Protein AF-A0A940NUF7-F1 (afdb_monomer)

Nearest PDB structures (foldseek):
  6fqa-assembly1_A  TM=3.277E-01  e=2.591E-03  Acinetobacter baumannii
  8jmw-assembly1_A  TM=3.228E-01  e=8.740E-03  Bacillus amyloliquefaciens
  4ncd-assembly1_A  TM=3.149E-01  e=9.946E-02  Escherichia coli P0301867.5
  7u06-assembly1_b  TM=1.056E-01  e=1.843E-03  Saccharomyces cerevisiae
  8pb1-assembly1_C  TM=2.556E-01  e=1.310E+00  Mus musculus

Structure (mmCIF, N/CA/C/O backbone):
data_AF-A0A940NUF7-F1
#
_entry.id   AF-A0A940NUF7-F1
#
loop_
_atom_site.group_PDB
_atom_site.id
_atom_site.type_symbol
_atom_site.label_atom_id
_atom_site.label_alt_id
_atom_site.label_comp_id
_atom_site.label_asym_id
_atom_site.label_entity_id
_atom_site.label_seq_id
_atom_site.pdbx_PDB_ins_code
_atom_site.Cartn_x
_atom_site.Cartn_y
_atom_site.Cartn_z
_atom_site.occupancy
_atom_site.B_iso_or_equiv
_atom_site.auth_seq_id
_atom_site.auth_comp_id
_atom_site.auth_asym_id
_atom_site.auth_atom_id
_atom_site.pdbx_PDB_model_num
ATOM 1 N N . VAL A 1 1 ? 51.139 2.171 -57.122 1.00 65.31 1 VAL A N 1
ATOM 2 C CA . VAL A 1 1 ? 52.088 1.755 -56.065 1.00 65.31 1 VAL A CA 1
ATOM 3 C C . VAL A 1 1 ? 51.306 0.899 -55.092 1.00 65.31 1 VAL A C 1
ATOM 5 O O . VAL A 1 1 ? 50.228 1.326 -54.706 1.00 65.31 1 VAL A O 1
ATOM 8 N N . THR A 1 2 ? 51.795 -0.294 -54.760 1.00 75.81 2 THR A N 1
ATOM 9 C CA . THR A 1 2 ? 51.209 -1.142 -53.711 1.00 75.81 2 THR A CA 1
ATOM 10 C C . THR A 1 2 ? 52.142 -1.070 -52.512 1.00 75.81 2 THR A C 1
ATOM 12 O O . THR A 1 2 ? 53.329 -1.358 -52.657 1.00 75.81 2 THR A O 1
ATOM 15 N N . VAL A 1 3 ? 51.628 -0.634 -51.365 1.00 68.75 3 VAL A N 1
ATOM 16 C CA . VAL A 1 3 ? 52.370 -0.543 -50.100 1.00 68.75 3 VAL A CA 1
ATOM 17 C C . VAL A 1 3 ? 51.794 -1.590 -49.152 1.00 68.75 3 VAL A C 1
ATOM 19 O O . VAL A 1 3 ? 50.578 -1.744 -49.091 1.00 68.75 3 VAL A O 1
ATOM 22 N N . SER A 1 4 ? 52.657 -2.317 -48.444 1.00 75.50 4 SER A N 1
ATOM 23 C CA . SER A 1 4 ? 52.276 -3.290 -47.416 1.00 75.50 4 SER A CA 1
ATOM 24 C C . SER A 1 4 ? 53.020 -2.953 -46.132 1.00 75.50 4 SER A C 1
ATOM 26 O O . SER A 1 4 ? 54.236 -2.774 -46.165 1.00 75.50 4 SER A O 1
ATOM 28 N N . ALA A 1 5 ? 52.298 -2.892 -45.018 1.00 72.12 5 ALA A N 1
ATOM 29 C CA . ALA A 1 5 ? 52.844 -2.731 -43.676 1.00 72.12 5 ALA A CA 1
ATOM 30 C C . ALA A 1 5 ? 52.355 -3.898 -42.807 1.00 72.12 5 ALA A C 1
ATOM 32 O O . ALA A 1 5 ? 51.215 -4.335 -42.953 1.00 72.12 5 ALA A O 1
ATOM 33 N N . GLN A 1 6 ? 53.225 -4.429 -41.949 1.00 80.00 6 GLN A N 1
ATOM 34 C CA . GLN A 1 6 ? 52.917 -5.507 -41.006 1.00 80.00 6 GLN A CA 1
ATOM 35 C C . GLN A 1 6 ? 53.553 -5.178 -39.658 1.00 80.00 6 GLN A C 1
ATOM 37 O O . GLN A 1 6 ? 54.682 -4.689 -39.621 1.00 80.00 6 GLN A O 1
ATOM 42 N N . LEU A 1 7 ? 52.830 -5.454 -38.573 1.00 81.75 7 LEU A N 1
ATOM 43 C CA . LEU A 1 7 ? 53.383 -5.426 -37.221 1.00 81.75 7 LEU A CA 1
ATOM 44 C C . LEU A 1 7 ? 54.252 -6.666 -36.989 1.00 81.75 7 LEU A C 1
ATOM 46 O O . LEU A 1 7 ? 53.990 -7.729 -37.561 1.00 81.75 7 LEU A O 1
ATOM 50 N N . SER A 1 8 ? 55.294 -6.529 -36.168 1.00 88.69 8 SER A N 1
ATOM 51 C CA . SER A 1 8 ? 56.124 -7.671 -35.788 1.00 88.69 8 SER A CA 1
ATOM 52 C C . SER A 1 8 ? 55.389 -8.576 -34.792 1.00 88.69 8 SER A C 1
ATOM 54 O O . SER A 1 8 ? 54.463 -8.143 -34.111 1.00 88.69 8 SER A O 1
ATOM 56 N N . ALA A 1 9 ? 55.801 -9.842 -34.692 1.00 90.25 9 ALA A N 1
ATOM 57 C CA . ALA A 1 9 ? 55.225 -10.763 -33.709 1.00 90.25 9 ALA A CA 1
ATOM 58 C C . ALA A 1 9 ? 55.428 -10.273 -32.262 1.00 90.25 9 ALA A C 1
ATOM 60 O O . ALA A 1 9 ? 54.538 -10.448 -31.435 1.00 90.25 9 ALA A O 1
ATOM 61 N N . ASP A 1 10 ? 56.563 -9.623 -31.987 1.00 91.88 10 ASP A N 1
ATOM 62 C CA . ASP A 1 10 ? 56.875 -9.060 -30.671 1.00 91.88 10 ASP A CA 1
ATOM 63 C C . ASP A 1 10 ? 55.955 -7.870 -30.345 1.00 91.88 10 ASP A C 1
ATOM 65 O O . ASP A 1 10 ? 55.443 -7.786 -29.230 1.00 91.88 10 ASP A O 1
ATOM 69 N N . ASP A 1 11 ? 55.665 -7.001 -31.325 1.00 87.56 11 ASP A N 1
ATOM 70 C CA . ASP A 1 11 ? 54.713 -5.892 -31.148 1.00 87.56 11 ASP A CA 1
ATOM 71 C C . ASP A 1 11 ? 53.288 -6.413 -30.920 1.00 87.56 11 ASP A C 1
ATOM 73 O O . ASP A 1 11 ? 52.574 -5.920 -30.049 1.00 87.56 11 ASP A O 1
ATOM 77 N N . LEU A 1 12 ? 52.871 -7.437 -31.675 1.00 89.19 12 LEU A N 1
ATOM 78 C CA . LEU A 1 12 ? 51.561 -8.067 -31.492 1.00 89.19 12 LEU A CA 1
ATOM 79 C C . LEU A 1 12 ? 51.424 -8.703 -30.104 1.00 89.19 12 LEU A C 1
ATOM 81 O O . LEU A 1 12 ? 50.364 -8.585 -29.493 1.00 89.19 12 LEU A O 1
ATOM 85 N N . ALA A 1 13 ? 52.476 -9.351 -29.597 1.00 89.31 13 ALA A N 1
ATOM 86 C CA . ALA A 1 13 ? 52.484 -9.934 -28.258 1.00 89.31 13 ALA A CA 1
ATOM 87 C C . ALA A 1 13 ? 52.420 -8.851 -27.169 1.00 89.31 13 ALA A C 1
ATOM 89 O O . ALA A 1 13 ? 51.559 -8.917 -26.295 1.00 89.31 13 ALA A O 1
ATOM 90 N N . ALA A 1 14 ? 53.263 -7.819 -27.265 1.00 90.19 14 ALA A N 1
ATOM 91 C CA . ALA A 1 14 ? 53.291 -6.721 -26.300 1.00 90.19 14 ALA A CA 1
ATOM 92 C C . ALA A 1 14 ? 51.957 -5.952 -26.247 1.00 90.19 14 ALA A C 1
ATOM 94 O O . ALA A 1 14 ? 51.450 -5.636 -25.168 1.00 90.19 14 ALA A O 1
ATOM 95 N N . HIS A 1 15 ? 51.349 -5.681 -27.407 1.00 90.56 15 HIS A N 1
ATOM 96 C CA . HIS A 1 15 ? 50.036 -5.041 -27.464 1.00 90.56 15 HIS A CA 1
ATOM 97 C C . HIS A 1 15 ? 48.907 -5.980 -27.037 1.00 90.56 15 HIS A C 1
ATOM 99 O O . HIS A 1 15 ? 47.973 -5.516 -26.392 1.00 90.56 15 HIS A O 1
ATOM 105 N N . GLY A 1 16 ? 48.997 -7.281 -27.323 1.00 90.06 16 GLY A N 1
ATOM 106 C CA . GLY A 1 16 ? 48.024 -8.280 -26.876 1.00 90.06 16 GLY A CA 1
ATOM 107 C C . GLY A 1 16 ? 47.979 -8.459 -25.355 1.00 90.06 16 GLY A C 1
ATOM 108 O O . GLY A 1 16 ? 46.897 -8.639 -24.806 1.00 90.06 16 GLY A O 1
ATOM 109 N N . GLU A 1 17 ? 49.116 -8.339 -24.660 1.00 91.06 17 GLU A N 1
ATOM 110 C CA . GLU A 1 17 ? 49.155 -8.329 -23.186 1.00 91.06 17 GLU A CA 1
ATOM 111 C C . GLU A 1 17 ? 48.438 -7.108 -22.593 1.00 91.06 17 GLU A C 1
ATOM 113 O O . GLU A 1 17 ? 47.817 -7.200 -21.537 1.00 91.06 17 GLU A O 1
ATOM 118 N N . THR A 1 18 ? 48.504 -5.963 -23.278 1.00 92.25 18 THR A N 1
ATOM 119 C CA . THR A 1 18 ? 47.878 -4.713 -22.819 1.00 92.25 18 THR A CA 1
ATOM 120 C C . THR A 1 18 ? 46.400 -4.625 -23.216 1.00 92.25 18 THR A C 1
ATOM 122 O O . THR A 1 18 ? 45.576 -4.136 -22.446 1.00 92.25 18 THR A O 1
ATOM 125 N N . PHE A 1 19 ? 46.053 -5.098 -24.416 1.00 92.38 19 PHE A N 1
ATOM 126 C CA . PHE A 1 19 ? 44.721 -5.026 -25.018 1.00 92.38 19 PHE A CA 1
ATOM 127 C C . PHE A 1 19 ? 44.205 -6.438 -25.341 1.00 92.38 19 PHE A C 1
ATOM 129 O O . PHE A 1 19 ? 44.188 -6.849 -26.507 1.00 92.38 19 PHE A O 1
ATOM 136 N N . PRO A 1 20 ? 43.754 -7.192 -24.323 1.00 89.06 20 PRO A N 1
ATOM 137 C CA . PRO A 1 20 ? 43.404 -8.607 -24.473 1.00 89.06 20 PRO A CA 1
ATOM 138 C C . PRO A 1 20 ? 42.198 -8.847 -25.393 1.00 89.06 20 PRO A C 1
ATOM 140 O O . PRO A 1 20 ? 42.070 -9.920 -25.974 1.00 89.06 20 PRO A O 1
ATOM 143 N N . ASN A 1 21 ? 41.342 -7.836 -25.572 1.00 90.00 21 ASN A N 1
ATOM 144 C CA . ASN A 1 21 ? 40.150 -7.901 -26.422 1.00 90.00 21 ASN A CA 1
ATOM 145 C C . ASN A 1 21 ? 40.397 -7.393 -27.854 1.00 90.00 21 ASN A C 1
ATOM 147 O O . ASN A 1 21 ? 39.444 -7.203 -28.604 1.00 90.00 21 ASN A O 1
ATOM 151 N N . GLY A 1 22 ? 41.659 -7.154 -28.226 1.00 92.19 22 GLY A N 1
ATOM 152 C CA . GLY A 1 22 ? 42.057 -6.575 -29.508 1.00 92.19 22 GLY A CA 1
ATOM 153 C C . GLY A 1 22 ? 42.288 -5.064 -29.448 1.00 92.19 22 GLY A C 1
ATOM 154 O O . GLY A 1 22 ? 41.913 -4.385 -28.491 1.00 92.19 22 GLY A O 1
ATOM 155 N N . PHE A 1 23 ? 42.943 -4.532 -30.478 1.00 92.62 23 PHE A N 1
ATOM 156 C CA . PHE A 1 23 ? 43.370 -3.132 -30.540 1.00 92.62 23 PHE A CA 1
ATOM 157 C C . PHE A 1 23 ? 43.330 -2.584 -31.966 1.00 92.62 23 PHE A C 1
ATOM 159 O O . PHE A 1 23 ? 43.409 -3.328 -32.947 1.00 92.62 23 PHE A O 1
ATOM 166 N N . PHE A 1 24 ? 43.219 -1.261 -32.090 1.00 92.00 24 PHE A N 1
ATOM 167 C CA . PHE A 1 24 ? 43.312 -0.596 -33.385 1.00 92.00 24 PHE A CA 1
ATOM 168 C C . PHE A 1 24 ? 44.763 -0.546 -33.867 1.00 92.00 24 PHE A C 1
ATOM 170 O O . PHE A 1 24 ? 45.677 -0.173 -33.135 1.00 92.00 24 PHE A O 1
ATOM 177 N N . VAL A 1 25 ? 44.955 -0.905 -35.131 1.00 89.31 25 VAL A N 1
ATOM 178 C CA . VAL A 1 25 ? 46.181 -0.690 -35.891 1.00 89.31 25 VAL A CA 1
ATOM 179 C C . VAL A 1 25 ? 45.891 0.434 -36.871 1.00 89.31 25 VAL A C 1
ATOM 181 O O . VAL A 1 25 ? 45.198 0.238 -37.871 1.00 89.31 25 VAL A O 1
ATOM 184 N N . GLU A 1 26 ? 46.394 1.623 -36.563 1.00 89.50 26 GLU A N 1
ATOM 185 C CA . GLU A 1 26 ? 46.091 2.841 -37.308 1.00 89.50 26 GLU A CA 1
ATOM 186 C C . GLU A 1 26 ? 47.340 3.657 -37.647 1.00 89.50 26 GLU A C 1
ATOM 188 O O . GLU A 1 26 ? 48.432 3.438 -37.119 1.00 89.50 26 GLU A O 1
ATOM 193 N N . GLY A 1 27 ? 47.188 4.598 -38.573 1.00 89.50 27 GLY A N 1
ATOM 194 C CA . GLY A 1 27 ? 48.245 5.520 -38.957 1.00 89.50 27 GLY A CA 1
ATOM 195 C C . GLY A 1 27 ? 47.957 6.214 -40.280 1.00 89.50 27 GLY A C 1
ATOM 196 O O . GLY A 1 27 ? 46.828 6.237 -40.767 1.00 89.50 27 GLY A O 1
ATOM 197 N N . TYR A 1 28 ? 49.003 6.772 -40.885 1.00 89.94 28 TYR A N 1
ATOM 198 C CA . TYR A 1 28 ? 48.908 7.477 -42.160 1.00 89.94 28 TYR A CA 1
ATOM 199 C C . TYR A 1 28 ? 49.915 6.918 -43.161 1.00 89.94 28 TYR A C 1
ATOM 201 O O . TYR A 1 28 ? 51.106 6.811 -42.870 1.00 89.94 28 TYR A O 1
ATOM 209 N N . LEU A 1 29 ? 49.455 6.631 -44.377 1.00 87.62 29 LEU A N 1
ATOM 210 C CA . LEU A 1 29 ? 50.334 6.476 -45.531 1.00 87.62 29 LEU A CA 1
ATOM 211 C C . LEU A 1 29 ? 50.629 7.865 -46.093 1.00 87.62 29 LEU A C 1
ATOM 213 O O . LEU A 1 29 ? 49.724 8.531 -46.591 1.00 87.62 29 LEU A O 1
ATOM 217 N N . ILE A 1 30 ? 51.886 8.300 -46.004 1.00 87.56 30 ILE A N 1
ATOM 218 C CA . ILE A 1 30 ? 52.328 9.614 -46.482 1.00 87.56 30 ILE A CA 1
ATOM 219 C C . ILE A 1 30 ? 53.105 9.435 -47.787 1.00 87.56 30 ILE A C 1
ATOM 221 O O . ILE A 1 30 ? 54.119 8.739 -47.832 1.00 87.56 30 ILE A O 1
ATOM 225 N N . LEU A 1 31 ? 52.630 10.077 -48.852 1.00 85.50 31 LEU A N 1
ATOM 226 C CA . LEU A 1 31 ? 53.293 10.157 -50.150 1.00 85.50 31 LEU A CA 1
ATOM 227 C C . LEU A 1 31 ? 53.819 11.581 -50.332 1.00 85.50 31 LEU A C 1
ATOM 229 O O . LEU A 1 31 ? 53.028 12.511 -50.492 1.00 85.50 31 LEU A O 1
ATOM 233 N N . SER A 1 32 ? 55.141 11.745 -50.308 1.00 85.25 32 SER A N 1
ATOM 234 C CA . SER A 1 32 ? 55.801 13.053 -50.342 1.00 85.25 32 SER A CA 1
ATOM 235 C C . SER A 1 32 ? 56.824 13.195 -51.473 1.00 85.25 32 SER A C 1
ATOM 237 O O . SER A 1 32 ? 57.308 12.205 -52.028 1.00 85.25 32 SER A O 1
ATOM 239 N N . GLY A 1 33 ? 57.156 14.444 -51.826 1.00 81.69 33 GLY A N 1
ATOM 240 C CA . GLY A 1 33 ? 58.268 14.761 -52.739 1.00 81.69 33 GLY A CA 1
ATOM 241 C C . GLY A 1 33 ? 57.924 14.914 -54.229 1.00 81.69 33 GLY A C 1
ATOM 242 O O . GLY A 1 33 ? 58.809 14.776 -55.074 1.00 81.69 33 GLY A O 1
ATOM 243 N N . ALA A 1 34 ? 56.669 15.206 -54.581 1.00 79.12 34 ALA A N 1
ATOM 244 C CA . ALA A 1 34 ? 56.282 15.525 -55.958 1.00 79.12 34 ALA A CA 1
ATOM 245 C C . ALA A 1 34 ? 56.605 16.992 -56.318 1.00 79.12 34 ALA A C 1
ATOM 247 O O . ALA A 1 34 ? 56.239 17.907 -55.590 1.00 79.12 34 ALA A O 1
ATOM 248 N N . GLU A 1 35 ? 57.236 17.236 -57.475 1.00 78.19 35 GLU A N 1
ATOM 249 C CA . GLU A 1 35 ? 57.772 18.563 -57.856 1.00 78.19 35 GLU A CA 1
ATOM 250 C C . GLU A 1 35 ? 56.734 19.699 -57.971 1.00 78.19 35 GLU A C 1
ATOM 252 O O . GLU A 1 35 ? 57.113 20.863 -57.905 1.00 78.19 35 GLU A O 1
ATOM 257 N N . ASN A 1 36 ? 55.440 19.396 -58.133 1.00 79.50 36 ASN A N 1
ATOM 258 C CA . ASN A 1 36 ? 54.371 20.396 -58.292 1.00 79.50 36 ASN A CA 1
ATOM 259 C C . ASN A 1 36 ? 53.088 20.034 -57.515 1.00 79.50 36 ASN A C 1
ATOM 261 O O . ASN A 1 36 ? 51.989 20.401 -57.929 1.00 79.50 36 ASN A O 1
ATOM 265 N N . CYS A 1 37 ? 53.199 19.263 -56.432 1.00 72.75 37 CYS A N 1
ATOM 266 C CA . CYS A 1 37 ? 52.051 18.828 -55.635 1.00 72.75 37 CYS A CA 1
ATOM 267 C C . CYS A 1 37 ? 52.406 18.823 -54.144 1.00 72.75 37 CYS A C 1
ATOM 269 O O . CYS A 1 37 ? 53.566 18.635 -53.785 1.00 72.75 37 CYS A O 1
ATOM 271 N N . CYS A 1 38 ? 51.413 19.039 -53.282 1.00 83.12 38 CYS A N 1
ATOM 272 C CA . CYS A 1 38 ? 51.576 18.850 -51.845 1.00 83.12 38 CYS A CA 1
ATOM 273 C C . CYS A 1 38 ? 51.701 17.360 -51.500 1.00 83.12 38 CYS A C 1
ATOM 275 O O . CYS A 1 38 ? 51.261 16.499 -52.270 1.00 83.12 38 CYS A O 1
ATOM 277 N N . ASP A 1 39 ? 52.265 17.072 -50.329 1.00 88.81 39 ASP A N 1
ATOM 278 C CA . ASP A 1 39 ? 52.257 15.726 -49.766 1.00 88.81 39 ASP A CA 1
ATOM 279 C C . ASP A 1 39 ? 50.809 15.247 -49.579 1.00 88.81 39 ASP A C 1
ATOM 281 O O . ASP A 1 39 ? 49.922 16.021 -49.210 1.00 88.81 39 ASP A O 1
ATOM 285 N N . ILE A 1 40 ? 50.568 13.967 -49.859 1.00 88.00 40 ILE A N 1
ATOM 286 C CA . ILE A 1 40 ? 49.257 13.329 -49.716 1.00 88.00 40 ILE A CA 1
ATOM 287 C C . ILE A 1 40 ? 49.336 12.373 -48.534 1.00 88.00 40 ILE A C 1
ATOM 289 O O . ILE A 1 40 ? 50.216 11.513 -48.494 1.00 88.00 40 ILE A O 1
ATOM 293 N N . SER A 1 41 ? 48.401 12.491 -47.597 1.00 89.19 41 SER A N 1
ATOM 294 C CA . SER A 1 41 ? 48.214 11.522 -46.523 1.00 89.19 41 SER A CA 1
ATOM 295 C C . SER A 1 41 ? 46.918 10.740 -46.725 1.00 89.19 41 SER A C 1
ATOM 297 O O . SER A 1 41 ? 45.890 11.293 -47.117 1.00 89.19 41 SER A O 1
ATOM 299 N N . ILE A 1 42 ? 46.971 9.436 -46.463 1.00 89.56 42 ILE A N 1
ATOM 300 C CA . ILE A 1 42 ? 45.804 8.551 -46.444 1.00 89.56 42 ILE A CA 1
ATOM 301 C C . ILE A 1 42 ? 45.738 7.926 -45.049 1.00 89.56 42 ILE A C 1
ATOM 303 O O . ILE A 1 42 ? 46.670 7.196 -44.696 1.00 89.56 42 ILE A O 1
ATOM 307 N N . PRO A 1 43 ? 44.696 8.204 -44.246 1.00 91.88 43 PRO A N 1
ATOM 308 C CA . PRO A 1 43 ? 44.510 7.514 -42.981 1.00 91.88 43 PRO A CA 1
ATOM 309 C C . PRO A 1 43 ? 44.182 6.044 -43.247 1.00 91.88 43 PRO A C 1
ATOM 311 O O . PRO A 1 43 ? 43.396 5.716 -44.137 1.00 91.88 43 PRO A O 1
ATOM 314 N N . VAL A 1 44 ? 44.795 5.160 -42.473 1.00 89.25 44 VAL A N 1
ATOM 315 C CA . VAL A 1 44 ? 44.504 3.728 -42.462 1.00 89.25 44 VAL A CA 1
ATOM 316 C C . VAL A 1 44 ? 44.177 3.317 -41.036 1.00 89.25 44 VAL A C 1
ATOM 318 O O . VAL A 1 44 ? 44.837 3.756 -40.099 1.00 89.25 44 VAL A O 1
ATOM 321 N N . MET A 1 45 ? 43.155 2.484 -40.883 1.00 90.62 45 MET A N 1
ATOM 322 C CA . MET A 1 45 ? 42.730 1.928 -39.604 1.00 90.62 45 MET A CA 1
ATOM 323 C C . MET A 1 45 ? 42.221 0.510 -39.848 1.00 90.62 45 MET A C 1
ATOM 325 O O . MET A 1 45 ? 41.465 0.265 -40.788 1.00 90.62 45 MET A O 1
ATOM 329 N N . GLY A 1 46 ? 42.645 -0.416 -39.003 1.00 88.94 46 GLY A N 1
ATOM 330 C CA . GLY A 1 46 ? 42.111 -1.766 -38.910 1.00 88.94 46 GLY A CA 1
ATOM 331 C C . GLY A 1 46 ? 42.051 -2.196 -37.452 1.00 88.94 46 GLY A C 1
ATOM 332 O O . GLY A 1 46 ? 42.709 -1.605 -36.601 1.00 88.94 46 GLY A O 1
ATOM 333 N N . PHE A 1 47 ? 41.264 -3.222 -37.156 1.00 91.12 47 PHE A N 1
ATOM 334 C CA . PHE A 1 47 ? 41.205 -3.814 -35.825 1.00 91.12 47 PHE A CA 1
ATOM 335 C C . PHE A 1 47 ? 41.953 -5.148 -35.833 1.00 91.12 47 PHE A C 1
ATOM 337 O O . PHE A 1 47 ? 41.667 -6.015 -36.658 1.00 91.12 47 PHE A O 1
ATOM 344 N N . TYR A 1 48 ? 42.935 -5.302 -34.946 1.00 91.19 48 TYR A N 1
ATOM 345 C CA . TYR A 1 48 ? 43.608 -6.574 -34.720 1.00 91.19 48 TYR A CA 1
ATOM 346 C C . TYR A 1 48 ? 42.833 -7.357 -33.658 1.00 91.19 48 TYR A C 1
ATOM 348 O O . TYR A 1 48 ? 42.903 -7.044 -32.470 1.00 91.19 48 TYR A O 1
ATOM 356 N N . GLY A 1 49 ? 42.073 -8.353 -34.110 1.00 89.44 49 GLY A N 1
ATOM 357 C CA . GLY A 1 49 ? 41.182 -9.163 -33.283 1.00 89.44 49 GLY A CA 1
ATOM 358 C C . GLY A 1 49 ? 39.890 -9.506 -34.023 1.00 89.44 49 GLY A C 1
ATOM 359 O O . GLY A 1 49 ? 39.736 -9.185 -35.202 1.00 89.44 49 GLY A O 1
ATOM 360 N N . ASP A 1 50 ? 38.962 -10.153 -33.323 1.00 90.19 50 ASP A N 1
ATOM 361 C CA . ASP A 1 50 ? 37.606 -10.393 -33.818 1.00 90.19 50 ASP A CA 1
ATOM 362 C C . ASP A 1 50 ? 36.685 -9.291 -33.291 1.00 90.19 50 ASP A C 1
ATOM 364 O O . ASP A 1 50 ? 36.334 -9.274 -32.110 1.00 90.19 50 ASP A O 1
ATOM 368 N N . TRP A 1 51 ? 36.321 -8.347 -34.164 1.00 89.62 51 TRP A N 1
ATOM 369 C CA . TRP A 1 51 ? 35.457 -7.235 -33.775 1.00 89.62 51 TRP A CA 1
ATOM 370 C C . TRP A 1 51 ? 34.098 -7.729 -33.278 1.00 89.62 51 TRP A C 1
ATOM 372 O O . TRP A 1 51 ? 33.570 -7.122 -32.362 1.00 89.62 51 TRP A O 1
ATOM 382 N N . ALA A 1 52 ? 33.566 -8.851 -33.779 1.00 89.50 52 ALA A N 1
ATOM 383 C CA . ALA A 1 52 ? 32.282 -9.396 -33.327 1.00 89.50 52 ALA A CA 1
ATOM 384 C C . ALA A 1 52 ? 32.303 -9.900 -31.869 1.00 89.50 52 ALA A C 1
ATOM 386 O O . ALA A 1 52 ? 31.249 -10.034 -31.251 1.00 89.50 52 ALA A O 1
ATOM 387 N N . LYS A 1 53 ? 33.492 -10.154 -31.304 1.00 89.56 53 LYS A N 1
ATOM 388 C CA . LYS A 1 53 ? 33.680 -10.741 -29.964 1.00 89.56 53 LYS A CA 1
ATOM 389 C C . LYS A 1 53 ? 34.188 -9.766 -28.910 1.00 89.56 53 LYS A C 1
ATOM 391 O O . LYS A 1 53 ? 34.471 -10.171 -27.785 1.00 89.56 53 LYS A O 1
ATOM 396 N N . VAL A 1 54 ? 34.341 -8.492 -29.254 1.00 90.94 54 VAL A N 1
ATOM 397 C CA . VAL A 1 54 ? 34.664 -7.465 -28.257 1.00 90.94 54 VAL A CA 1
ATOM 398 C C . VAL A 1 54 ? 33.530 -7.390 -27.222 1.00 90.94 54 VAL A C 1
ATOM 400 O O . VAL A 1 54 ? 32.370 -7.399 -27.636 1.00 90.94 54 VAL A O 1
ATOM 403 N N . PRO A 1 55 ? 33.816 -7.297 -25.909 1.00 91.12 55 PRO A N 1
ATOM 404 C CA . PRO A 1 55 ? 32.775 -7.342 -24.885 1.00 91.12 55 PRO A CA 1
ATOM 405 C C . PRO A 1 55 ? 31.674 -6.305 -25.115 1.00 91.12 55 PRO A C 1
ATOM 407 O O . PRO A 1 55 ? 31.964 -5.118 -25.314 1.00 91.12 55 PRO A O 1
ATOM 410 N N . ILE A 1 56 ? 30.430 -6.781 -25.118 1.00 91.12 56 ILE A N 1
ATOM 411 C CA . ILE A 1 56 ? 29.226 -5.950 -25.196 1.00 91.12 56 ILE A CA 1
ATOM 412 C C . ILE A 1 56 ? 28.814 -5.534 -23.806 1.00 91.12 56 ILE A C 1
ATOM 414 O O . ILE A 1 56 ? 28.597 -4.354 -23.577 1.00 91.12 56 ILE A O 1
ATOM 418 N N . PHE A 1 57 ? 28.725 -6.479 -22.884 1.00 88.75 57 PHE A N 1
ATOM 419 C CA . PHE A 1 57 ? 28.281 -6.178 -21.544 1.00 88.75 57 PHE A CA 1
ATOM 420 C C . PHE A 1 57 ? 29.426 -5.706 -20.651 1.00 88.75 57 PHE A C 1
ATOM 422 O O . PHE A 1 57 ? 30.591 -6.066 -20.839 1.00 88.75 57 PHE A O 1
ATOM 429 N N . TYR A 1 58 ? 29.090 -4.879 -19.667 1.00 87.06 58 TYR A N 1
ATOM 430 C CA . TYR A 1 58 ? 30.004 -4.530 -18.594 1.00 87.06 58 TYR A CA 1
ATOM 431 C C . TYR A 1 58 ? 30.269 -5.751 -17.702 1.00 87.06 58 TYR A C 1
ATOM 433 O O . TYR A 1 58 ? 29.337 -6.448 -17.320 1.00 87.06 58 TYR A O 1
ATOM 441 N N . ASN A 1 59 ? 31.536 -5.992 -17.351 1.00 80.75 59 ASN A N 1
ATOM 442 C CA . ASN A 1 59 ? 31.961 -7.148 -16.546 1.00 80.75 59 ASN A CA 1
ATOM 443 C C . ASN A 1 59 ? 32.072 -6.837 -15.037 1.00 80.75 59 ASN A C 1
ATOM 445 O O . ASN A 1 59 ? 32.640 -7.632 -14.289 1.00 80.75 59 ASN A O 1
ATOM 449 N N . GLY A 1 60 ? 31.569 -5.686 -14.586 1.00 79.12 60 GLY A N 1
ATOM 450 C CA . GLY A 1 60 ? 31.651 -5.274 -13.186 1.00 79.12 60 GLY A CA 1
ATOM 451 C C . GLY A 1 60 ? 32.975 -4.606 -12.786 1.00 79.12 60 GLY A C 1
ATOM 452 O O . GLY A 1 60 ? 33.953 -4.543 -13.536 1.00 79.12 60 GLY A O 1
ATOM 453 N N . SER A 1 61 ? 32.995 -4.099 -11.558 1.00 74.56 61 SER A N 1
ATOM 454 C CA . SER A 1 61 ? 34.159 -3.640 -10.799 1.00 74.56 61 SER A CA 1
ATOM 455 C C . SER A 1 61 ? 34.016 -4.067 -9.336 1.00 74.56 61 SER A C 1
ATOM 457 O O . SER A 1 61 ? 33.034 -4.698 -8.957 1.00 74.56 61 SER A O 1
ATOM 459 N N . ARG A 1 62 ? 34.968 -3.669 -8.482 1.00 64.25 62 ARG A N 1
ATOM 460 C CA . ARG A 1 62 ? 34.848 -3.839 -7.024 1.00 64.25 62 ARG A CA 1
ATOM 461 C C . ARG A 1 62 ? 33.593 -3.162 -6.445 1.00 64.25 62 ARG A C 1
ATOM 463 O O . ARG A 1 62 ? 33.106 -3.603 -5.416 1.00 64.25 62 ARG A O 1
ATOM 470 N N . HIS A 1 63 ? 33.097 -2.098 -7.079 1.00 64.88 63 HIS A N 1
ATOM 471 C CA . HIS A 1 63 ? 32.013 -1.264 -6.545 1.00 64.88 63 HIS A CA 1
ATOM 472 C C . HIS A 1 63 ? 30.683 -1.430 -7.288 1.00 64.88 63 HIS A C 1
ATOM 474 O O . HIS A 1 63 ? 29.680 -0.860 -6.874 1.00 64.88 63 HIS A O 1
ATOM 480 N N . SER A 1 64 ? 30.658 -2.163 -8.403 1.00 67.88 64 SER A N 1
ATOM 481 C CA . SER A 1 64 ? 29.458 -2.284 -9.238 1.00 67.88 64 SER A CA 1
ATOM 482 C C . SER A 1 64 ? 29.440 -3.634 -9.930 1.00 67.88 64 SER A C 1
ATOM 484 O O . SER A 1 64 ? 30.435 -4.028 -10.539 1.00 67.88 64 SER A O 1
ATOM 486 N N . ARG A 1 65 ? 28.319 -4.346 -9.851 1.00 74.12 65 ARG A N 1
ATOM 487 C CA . ARG A 1 65 ? 28.151 -5.643 -10.510 1.00 74.12 65 ARG A CA 1
ATOM 488 C C . ARG A 1 65 ? 28.017 -5.477 -12.030 1.00 74.12 65 ARG A C 1
ATOM 490 O O . ARG A 1 65 ? 27.704 -4.383 -12.498 1.00 74.12 65 ARG A O 1
ATOM 497 N N . PRO A 1 66 ? 28.293 -6.534 -12.816 1.00 76.06 66 PRO A N 1
ATOM 498 C CA . PRO A 1 66 ? 28.017 -6.524 -14.255 1.00 76.06 66 PRO A CA 1
ATOM 499 C C . PRO A 1 66 ? 26.531 -6.283 -14.566 1.00 76.06 66 PRO A C 1
ATOM 501 O O . PRO A 1 66 ? 26.210 -5.636 -15.563 1.00 76.06 66 PRO A O 1
ATOM 504 N N . TYR A 1 67 ? 25.657 -6.780 -13.693 1.00 84.19 67 TYR A N 1
ATOM 505 C CA . TYR A 1 67 ? 24.211 -6.618 -13.718 1.00 84.19 67 TYR A CA 1
ATOM 506 C C . TYR A 1 67 ? 23.658 -6.705 -12.290 1.00 84.19 67 TYR A C 1
ATOM 508 O O . TYR A 1 67 ? 24.334 -7.219 -11.391 1.00 84.19 67 TYR A O 1
ATOM 516 N N . THR A 1 68 ? 22.428 -6.242 -12.107 1.00 86.38 68 THR A N 1
ATOM 517 C CA . THR A 1 68 ? 21.658 -6.406 -10.873 1.00 86.38 68 THR A CA 1
ATOM 518 C C . THR A 1 68 ? 20.319 -7.041 -11.218 1.00 86.38 68 THR A 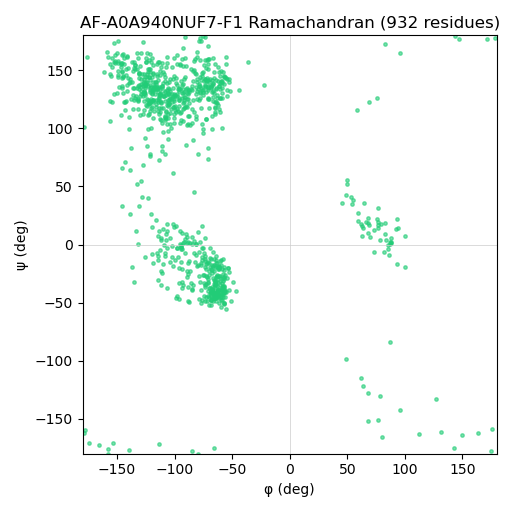C 1
ATOM 520 O O . THR A 1 68 ? 19.705 -6.674 -12.220 1.00 86.38 68 THR A O 1
ATOM 523 N N . LEU A 1 69 ? 19.919 -8.020 -10.410 1.00 90.62 69 LEU A N 1
ATOM 524 C CA . LEU A 1 69 ? 18.632 -8.697 -10.508 1.00 90.62 69 LEU A CA 1
ATOM 525 C C . LEU A 1 69 ? 17.748 -8.159 -9.395 1.00 90.62 69 LEU A C 1
ATOM 527 O O . LEU A 1 69 ? 18.182 -8.093 -8.245 1.00 90.62 69 LEU A O 1
ATOM 531 N N . PHE A 1 70 ? 16.535 -7.792 -9.757 1.00 91.81 70 PHE A N 1
ATOM 532 C CA . PHE A 1 70 ? 15.520 -7.269 -8.872 1.00 91.81 70 PHE A CA 1
ATOM 533 C C . PHE A 1 70 ? 14.308 -8.197 -8.904 1.00 91.81 70 PHE A C 1
ATOM 535 O O . PHE A 1 70 ? 14.000 -8.795 -9.940 1.00 91.81 70 PHE A O 1
ATOM 542 N N . ALA A 1 71 ? 13.677 -8.339 -7.746 1.00 92.81 71 ALA A N 1
ATOM 543 C CA . ALA A 1 71 ? 12.409 -9.028 -7.589 1.00 92.81 71 ALA A CA 1
ATOM 544 C C . ALA A 1 71 ? 11.332 -7.973 -7.332 1.00 92.81 71 ALA A C 1
ATOM 546 O O . ALA A 1 71 ? 11.368 -7.285 -6.303 1.00 92.81 71 ALA A O 1
ATOM 547 N N . ASP A 1 72 ? 10.400 -7.843 -8.271 1.00 91.50 72 ASP A N 1
ATOM 548 C CA . ASP A 1 72 ? 9.292 -6.896 -8.162 1.00 91.50 72 ASP A CA 1
ATOM 549 C C . ASP A 1 72 ? 8.413 -7.298 -6.979 1.00 91.50 72 ASP A C 1
ATOM 551 O O . ASP A 1 72 ? 7.950 -8.437 -6.890 1.00 91.50 72 ASP A O 1
ATOM 555 N N . SER A 1 73 ? 8.240 -6.373 -6.041 1.00 91.75 73 SER A N 1
ATOM 556 C CA . SER A 1 73 ? 7.520 -6.572 -4.787 1.00 91.75 73 SER A CA 1
ATOM 557 C C . SER A 1 73 ? 6.761 -5.291 -4.457 1.00 91.75 73 SER A C 1
ATOM 559 O O . SER A 1 73 ? 7.388 -4.258 -4.237 1.00 91.75 73 SER A O 1
ATOM 561 N N . GLY A 1 74 ? 5.433 -5.326 -4.422 1.00 88.69 74 GLY A N 1
ATOM 562 C CA . GLY A 1 74 ? 4.625 -4.114 -4.371 1.00 88.69 74 GLY A CA 1
ATOM 563 C C . GLY A 1 74 ? 4.716 -3.298 -5.666 1.00 88.69 74 GLY A C 1
ATOM 564 O O . GLY A 1 74 ? 5.011 -3.813 -6.743 1.00 88.69 74 GLY A O 1
ATOM 565 N N . ASP A 1 75 ? 4.526 -1.984 -5.539 1.00 86.69 75 ASP A N 1
ATOM 566 C CA . ASP A 1 75 ? 4.728 -1.010 -6.623 1.00 86.69 75 ASP A CA 1
ATOM 567 C C . ASP A 1 75 ? 6.215 -0.594 -6.747 1.00 86.69 75 ASP A C 1
ATOM 569 O O . ASP A 1 75 ? 6.564 0.592 -6.787 1.00 86.69 75 ASP A O 1
ATOM 573 N N . GLY A 1 76 ? 7.119 -1.569 -6.704 1.00 89.94 76 GLY A N 1
ATOM 574 C CA . GLY A 1 76 ? 8.564 -1.370 -6.680 1.00 89.94 76 GLY A CA 1
ATOM 575 C C . GLY A 1 76 ? 9.321 -2.692 -6.664 1.00 89.94 76 GLY A C 1
ATOM 576 O O . GLY A 1 76 ? 8.771 -3.741 -6.997 1.00 89.94 76 GLY A O 1
ATOM 577 N N . ALA A 1 77 ? 10.598 -2.658 -6.283 1.00 91.12 77 ALA A N 1
ATOM 578 C CA . ALA A 1 77 ? 11.434 -3.853 -6.289 1.00 91.12 77 ALA A CA 1
ATOM 579 C C . ALA A 1 77 ? 12.530 -3.860 -5.215 1.00 91.12 77 ALA A C 1
ATOM 581 O O . ALA A 1 77 ? 13.022 -2.814 -4.773 1.00 91.12 77 ALA A O 1
ATOM 582 N N . PHE A 1 78 ? 12.966 -5.070 -4.853 1.00 91.62 78 PHE A N 1
ATOM 583 C CA . PHE A 1 78 ? 14.144 -5.314 -4.019 1.00 91.62 78 PHE A CA 1
ATOM 584 C C . PHE A 1 78 ? 15.283 -5.931 -4.823 1.00 91.62 78 PHE A C 1
ATOM 586 O O . PHE A 1 78 ? 15.066 -6.702 -5.756 1.00 91.62 78 PHE A O 1
ATOM 593 N N . ASP A 1 79 ? 16.522 -5.615 -4.439 1.00 89.50 79 ASP A N 1
ATOM 594 C CA . ASP A 1 79 ? 17.711 -6.255 -5.000 1.00 89.50 79 ASP A CA 1
ATOM 595 C C . ASP A 1 79 ? 17.762 -7.730 -4.577 1.00 89.50 79 ASP A C 1
ATOM 597 O O . ASP A 1 79 ? 18.213 -8.073 -3.483 1.00 89.50 79 ASP A O 1
ATOM 601 N N . ALA A 1 80 ? 17.337 -8.605 -5.480 1.00 89.56 80 ALA A N 1
ATOM 602 C CA . ALA A 1 80 ? 17.279 -10.043 -5.266 1.00 89.56 80 ALA A CA 1
ATOM 603 C C . ALA A 1 80 ? 18.653 -10.723 -5.348 1.00 89.56 80 ALA A C 1
ATOM 605 O O . ALA A 1 80 ? 18.787 -11.925 -5.133 1.00 89.56 80 ALA A O 1
ATOM 606 N N . SER A 1 81 ? 19.709 -9.969 -5.659 1.00 83.94 81 SER A N 1
ATOM 607 C CA . SER A 1 81 ? 21.072 -10.492 -5.733 1.00 83.94 81 SER A CA 1
ATOM 608 C C . SER A 1 81 ? 21.788 -10.519 -4.368 1.00 83.94 81 SER A C 1
ATOM 610 O O . SER A 1 81 ? 22.991 -10.820 -4.275 1.00 83.94 81 SER A O 1
ATOM 612 N N . VAL A 1 82 ? 21.067 -10.198 -3.290 1.00 88.25 82 VAL A N 1
ATOM 613 C CA . VAL A 1 82 ? 21.509 -10.256 -1.892 1.00 88.25 82 VAL A CA 1
ATOM 614 C C . VAL A 1 82 ? 20.387 -10.771 -0.987 1.00 88.25 82 VAL A C 1
ATOM 616 O O . VAL A 1 82 ? 19.216 -10.565 -1.269 1.00 88.25 82 VAL A O 1
ATOM 619 N N . SER A 1 83 ? 20.756 -11.409 0.126 1.00 92.38 83 SER A N 1
ATOM 620 C CA . SER A 1 83 ? 19.817 -11.720 1.214 1.00 92.38 83 SER A CA 1
ATOM 621 C C . SER A 1 83 ? 19.203 -10.445 1.792 1.00 92.38 83 SER A C 1
ATOM 623 O O . SER A 1 83 ? 19.949 -9.508 2.105 1.00 92.38 83 SER A O 1
ATOM 625 N N . LEU A 1 84 ? 17.885 -10.427 1.997 1.00 93.50 84 LEU A N 1
ATOM 626 C CA . LEU A 1 84 ? 17.192 -9.283 2.588 1.00 93.50 84 LEU A CA 1
ATOM 627 C C . LEU A 1 84 ? 17.578 -9.129 4.062 1.00 93.50 84 LEU A C 1
ATOM 629 O O . LEU A 1 84 ? 18.072 -8.075 4.451 1.00 93.50 84 LEU A O 1
ATOM 633 N N . ALA A 1 85 ? 17.469 -10.187 4.865 1.00 93.69 85 ALA A N 1
ATOM 634 C CA . ALA A 1 85 ? 17.861 -10.224 6.271 1.00 93.69 85 ALA A CA 1
ATOM 635 C C . ALA A 1 85 ? 19.331 -9.832 6.463 1.00 93.69 85 ALA A C 1
ATOM 637 O O . ALA A 1 85 ? 19.654 -9.026 7.336 1.00 93.69 85 ALA A O 1
ATOM 638 N N . GLY A 1 86 ? 20.231 -10.366 5.629 1.00 93.00 86 GLY A N 1
ATOM 639 C CA . GLY A 1 86 ? 21.651 -10.017 5.684 1.00 93.00 86 GLY A CA 1
ATOM 640 C C . GLY A 1 86 ? 21.917 -8.550 5.338 1.00 93.00 86 GLY A C 1
ATOM 641 O O . GLY A 1 86 ? 22.751 -7.904 5.977 1.00 93.00 86 GLY A O 1
ATOM 642 N N . ASN A 1 87 ? 21.192 -8.006 4.357 1.00 91.69 87 ASN A N 1
ATOM 643 C CA . ASN A 1 87 ? 21.299 -6.600 3.991 1.00 91.69 87 ASN A CA 1
ATOM 644 C C . ASN A 1 87 ? 20.748 -5.700 5.107 1.00 91.69 87 ASN A C 1
ATOM 646 O O . ASN A 1 87 ? 21.450 -4.790 5.533 1.00 91.69 87 ASN A O 1
ATOM 650 N N . LEU A 1 88 ? 19.565 -5.997 5.650 1.00 90.81 88 LEU A N 1
ATOM 651 C CA . LEU A 1 88 ? 18.953 -5.241 6.749 1.00 90.81 88 LEU A CA 1
ATOM 652 C C . LEU A 1 88 ? 19.830 -5.230 8.014 1.00 90.81 88 LEU A C 1
ATOM 654 O O . LEU A 1 88 ? 20.037 -4.160 8.585 1.00 90.81 88 LEU A O 1
ATOM 658 N N . GLU A 1 89 ? 20.431 -6.364 8.403 1.00 90.62 89 GLU A N 1
ATOM 659 C CA . GLU A 1 89 ? 21.398 -6.425 9.518 1.00 90.62 89 GLU A CA 1
ATOM 660 C C . GLU A 1 89 ? 22.603 -5.499 9.252 1.00 90.62 89 GLU A C 1
ATOM 662 O O . GLU A 1 89 ? 22.999 -4.700 10.103 1.00 90.62 89 GLU A O 1
ATOM 667 N N . ALA A 1 90 ? 23.186 -5.567 8.051 1.00 90.81 90 ALA A N 1
ATOM 668 C CA . ALA A 1 90 ? 24.354 -4.761 7.695 1.00 90.81 90 ALA A CA 1
ATOM 669 C C . ALA A 1 90 ? 24.042 -3.257 7.609 1.00 90.81 90 ALA A C 1
ATOM 671 O O . ALA A 1 90 ? 24.887 -2.433 7.971 1.00 90.81 90 ALA A O 1
ATOM 672 N N . LEU A 1 91 ? 22.849 -2.899 7.127 1.00 88.69 91 LEU A N 1
ATOM 673 C CA . LEU A 1 91 ? 22.368 -1.521 7.058 1.00 88.69 91 LEU A CA 1
ATOM 674 C C . LEU A 1 91 ? 22.124 -0.968 8.456 1.00 88.69 91 LEU A C 1
ATOM 676 O O . LEU A 1 91 ? 22.635 0.101 8.766 1.00 88.69 91 LEU A O 1
ATOM 680 N N . SER A 1 92 ? 21.436 -1.715 9.317 1.00 87.06 92 SER A N 1
ATOM 681 C CA . SER A 1 92 ? 21.235 -1.356 10.724 1.00 87.06 92 SER A CA 1
ATOM 682 C C . SER A 1 92 ? 22.563 -1.002 11.410 1.00 87.06 92 SER A C 1
ATOM 684 O O . SER A 1 92 ? 22.725 0.093 11.954 1.00 87.06 92 SER A O 1
ATOM 686 N N . GLN A 1 93 ? 23.584 -1.851 11.248 1.00 87.56 93 GLN A N 1
ATOM 687 C CA . GLN A 1 93 ? 24.925 -1.576 11.773 1.00 87.56 93 GLN A CA 1
ATOM 688 C C . GLN A 1 93 ? 25.572 -0.333 11.140 1.00 87.56 93 GLN A C 1
ATOM 690 O O . GLN A 1 93 ? 26.326 0.374 11.810 1.00 87.56 93 GLN A O 1
ATOM 695 N N . LEU A 1 94 ? 25.339 -0.070 9.849 1.00 88.62 94 LEU A N 1
ATOM 696 C CA . LEU A 1 94 ? 25.830 1.138 9.178 1.00 88.62 94 LEU A CA 1
ATOM 697 C C . LEU A 1 94 ? 25.175 2.396 9.760 1.00 88.62 94 LEU A C 1
ATOM 699 O O . LEU A 1 94 ? 25.889 3.353 10.054 1.00 88.62 94 LEU A O 1
ATOM 703 N N . PHE A 1 95 ? 23.863 2.382 10.001 1.00 84.81 95 PHE A N 1
ATOM 704 C CA . PHE A 1 95 ? 23.141 3.493 10.628 1.00 84.81 95 PHE A CA 1
ATOM 705 C C . PHE A 1 95 ? 23.707 3.853 12.007 1.00 84.81 95 PHE A C 1
ATOM 707 O O . PHE A 1 95 ? 23.870 5.035 12.301 1.00 84.81 95 PHE A O 1
ATOM 714 N N . GLU A 1 96 ? 24.103 2.867 12.818 1.00 85.00 96 GLU A N 1
ATOM 715 C CA . GLU A 1 96 ? 24.762 3.117 14.111 1.00 85.00 96 GLU A CA 1
ATOM 716 C C . GLU A 1 96 ? 26.120 3.830 13.983 1.00 85.00 96 GLU A C 1
ATOM 718 O O . GLU A 1 96 ? 26.563 4.512 14.912 1.00 85.00 96 GLU A O 1
ATOM 723 N N . ARG A 1 97 ? 26.799 3.679 12.839 1.00 88.81 97 ARG A N 1
ATOM 724 C CA . ARG A 1 97 ? 28.085 4.334 12.551 1.00 88.81 97 ARG A CA 1
ATOM 725 C C . ARG A 1 97 ? 27.923 5.722 11.926 1.00 88.81 97 ARG A C 1
ATOM 727 O O . ARG A 1 97 ? 28.899 6.478 11.899 1.00 88.81 97 ARG A O 1
ATOM 734 N N . LEU A 1 98 ? 26.738 6.066 11.417 1.00 87.12 98 LEU A N 1
ATOM 735 C CA . LEU A 1 98 ? 26.497 7.347 10.758 1.00 87.12 98 LEU A CA 1
ATOM 736 C C . LEU A 1 98 ? 26.374 8.506 11.763 1.00 87.12 98 LEU A C 1
ATOM 738 O O . LEU A 1 98 ? 25.865 8.336 12.872 1.00 87.12 98 LEU A O 1
ATOM 742 N N . PRO A 1 99 ? 26.803 9.726 11.384 1.00 89.56 99 PRO A N 1
ATOM 743 C CA . PRO A 1 99 ? 26.436 10.934 12.116 1.00 89.56 99 PRO A CA 1
ATOM 744 C C . PRO A 1 99 ? 24.912 11.093 12.192 1.00 89.56 99 PRO A C 1
ATOM 746 O O . PRO A 1 99 ? 24.215 10.791 11.225 1.00 89.56 99 PRO A O 1
ATOM 749 N N . ALA A 1 100 ? 24.399 11.632 13.302 1.00 84.62 100 ALA A N 1
ATOM 750 C CA . ALA A 1 100 ? 22.957 11.780 13.520 1.00 84.62 100 ALA A CA 1
ATOM 751 C C . ALA A 1 100 ? 22.257 12.598 12.419 1.00 84.62 100 ALA A C 1
ATOM 753 O O . ALA A 1 100 ? 21.140 12.258 12.038 1.00 84.62 100 ALA A O 1
ATOM 754 N N . GLU A 1 101 ? 22.909 13.636 11.878 1.00 85.50 101 GLU A N 1
ATOM 755 C CA . GLU A 1 101 ? 22.338 14.413 10.770 1.00 85.50 101 GLU A CA 1
ATOM 756 C C . GLU A 1 101 ? 22.227 13.586 9.484 1.00 85.50 101 GLU A C 1
ATOM 758 O O . GLU A 1 101 ? 21.219 13.678 8.795 1.00 85.50 101 GLU A O 1
ATOM 763 N N . ALA A 1 102 ? 23.223 12.743 9.191 1.00 84.06 102 ALA A N 1
ATOM 764 C CA . ALA A 1 102 ? 23.204 11.874 8.016 1.00 84.06 102 ALA A CA 1
ATOM 765 C C . ALA A 1 102 ? 22.152 10.767 8.159 1.00 84.06 102 ALA A C 1
ATOM 767 O O . ALA A 1 102 ? 21.413 10.502 7.223 1.00 84.06 102 ALA A O 1
ATOM 768 N N . ALA A 1 103 ? 22.035 10.155 9.341 1.00 79.81 103 ALA A N 1
ATOM 769 C CA . ALA A 1 103 ? 20.984 9.174 9.606 1.00 79.81 103 ALA A CA 1
ATOM 770 C C . ALA A 1 103 ? 19.577 9.786 9.453 1.00 79.81 103 ALA A C 1
ATOM 772 O O . ALA A 1 103 ? 18.688 9.150 8.894 1.00 79.81 103 ALA A O 1
ATOM 773 N N . ALA A 1 104 ? 19.383 11.032 9.904 1.00 81.06 104 ALA A N 1
ATOM 774 C CA . ALA A 1 104 ? 18.123 11.753 9.732 1.00 81.06 104 ALA A CA 1
ATOM 775 C C . ALA A 1 104 ? 17.843 12.116 8.263 1.00 81.06 104 ALA A C 1
ATOM 777 O O . ALA A 1 104 ? 16.707 11.976 7.819 1.00 81.06 104 ALA A O 1
ATOM 778 N N . GLU A 1 105 ? 18.862 12.549 7.514 1.00 82.12 105 GLU A N 1
ATOM 779 C CA . GLU A 1 105 ? 18.758 12.845 6.078 1.00 82.12 105 GLU A CA 1
ATOM 780 C C . GLU A 1 105 ? 18.332 11.607 5.288 1.00 82.12 105 GLU A C 1
ATOM 782 O O . GLU A 1 105 ? 17.395 11.679 4.505 1.00 82.12 105 GLU A O 1
ATOM 787 N N . VAL A 1 106 ? 18.939 10.453 5.569 1.00 78.38 106 VAL A N 1
ATOM 788 C CA . VAL A 1 106 ? 18.595 9.186 4.913 1.00 78.38 106 VAL A CA 1
ATOM 789 C C . VAL A 1 106 ? 17.158 8.760 5.202 1.00 78.38 106 VAL A C 1
ATOM 791 O O . VAL A 1 106 ? 16.473 8.300 4.297 1.00 78.38 106 VAL A O 1
ATOM 794 N N . CYS A 1 107 ? 16.682 8.916 6.440 1.00 74.31 107 CYS A N 1
ATOM 795 C CA . CYS A 1 107 ? 15.291 8.585 6.753 1.00 74.31 107 CYS A CA 1
ATOM 796 C C . CYS A 1 107 ? 14.282 9.561 6.131 1.00 74.31 107 CYS A C 1
ATOM 798 O O . CYS A 1 107 ? 13.119 9.200 5.988 1.00 74.31 107 CYS A O 1
ATOM 800 N N . ALA A 1 108 ? 14.694 10.789 5.807 1.00 75.50 108 ALA A N 1
ATOM 801 C CA . ALA A 1 108 ? 13.835 11.765 5.141 1.00 75.50 108 ALA A CA 1
ATOM 802 C C . ALA A 1 108 ? 13.835 11.586 3.615 1.00 75.50 108 ALA A C 1
ATOM 804 O O . ALA A 1 108 ? 12.794 11.723 2.983 1.00 75.50 108 ALA A O 1
ATOM 805 N N . GLU A 1 109 ? 14.997 11.280 3.040 1.00 74.38 109 GLU A N 1
ATOM 806 C CA . GLU A 1 109 ? 15.238 11.151 1.604 1.00 74.38 109 GLU A CA 1
ATOM 807 C C . GLU A 1 109 ? 16.123 9.915 1.355 1.00 74.38 109 GLU A C 1
ATOM 809 O O . GLU A 1 109 ? 17.346 10.028 1.221 1.00 74.38 109 GLU A O 1
ATOM 814 N N . PRO A 1 110 ? 15.537 8.705 1.289 1.00 67.69 110 PRO A N 1
ATOM 815 C CA . PRO A 1 110 ? 16.300 7.463 1.119 1.00 67.69 110 PRO A CA 1
ATOM 816 C C . PRO A 1 110 ? 17.046 7.384 -0.228 1.00 67.69 110 PRO A C 1
ATOM 818 O O . PRO A 1 110 ? 17.959 6.569 -0.411 1.00 67.69 110 PRO A O 1
ATOM 821 N N . ILE A 1 111 ? 16.712 8.269 -1.175 1.00 63.78 111 ILE A N 1
ATOM 822 C CA . ILE A 1 111 ? 17.353 8.370 -2.485 1.00 63.78 111 ILE A CA 1
ATOM 823 C C . ILE A 1 111 ? 18.818 8.789 -2.318 1.00 63.78 111 ILE A C 1
ATOM 825 O O . ILE A 1 111 ? 19.145 9.913 -1.952 1.00 63.78 111 ILE A O 1
ATOM 829 N N . GLY A 1 112 ? 19.728 7.885 -2.679 1.00 66.88 112 GLY A N 1
ATOM 830 C CA . GLY A 1 112 ? 21.167 8.150 -2.639 1.00 66.88 112 GLY A CA 1
ATOM 831 C C . GLY A 1 112 ? 21.884 7.575 -1.421 1.00 66.88 112 GLY A C 1
ATOM 832 O O . GLY A 1 112 ? 23.092 7.781 -1.307 1.00 66.88 112 GLY A O 1
ATOM 833 N N . PHE A 1 113 ? 21.212 6.767 -0.587 1.00 78.06 113 PHE A N 1
ATOM 834 C CA . PHE A 1 113 ? 21.831 6.087 0.558 1.00 78.06 113 PHE A CA 1
ATOM 835 C C . PHE A 1 113 ? 23.138 5.351 0.213 1.00 78.06 113 PHE A C 1
ATOM 837 O O . PHE A 1 113 ? 24.083 5.325 1.002 1.00 78.06 113 PHE A O 1
ATOM 844 N N . SER A 1 114 ? 23.242 4.835 -1.016 1.00 78.50 114 SER A N 1
ATOM 845 C CA . SER A 1 114 ? 24.453 4.184 -1.532 1.00 78.50 114 SER A CA 1
ATOM 846 C C . SER A 1 114 ? 25.745 5.006 -1.422 1.00 78.50 114 SER A C 1
ATOM 848 O O . SER A 1 114 ? 26.836 4.434 -1.418 1.00 78.50 114 SER A O 1
ATOM 850 N N . MET A 1 115 ? 25.662 6.333 -1.280 1.00 81.88 115 MET A N 1
ATOM 851 C CA . MET A 1 115 ? 26.828 7.195 -1.076 1.00 81.88 115 MET A CA 1
ATOM 852 C C . MET A 1 115 ? 27.456 7.073 0.321 1.00 81.88 115 MET A C 1
ATOM 854 O O . MET A 1 115 ? 28.606 7.475 0.504 1.00 81.88 115 MET A O 1
ATOM 858 N N . TYR A 1 116 ? 26.723 6.510 1.284 1.00 86.31 116 TYR A N 1
ATOM 859 C CA . TYR A 1 116 ? 27.176 6.270 2.654 1.00 86.31 116 TYR A CA 1
ATOM 860 C C . TYR A 1 116 ? 27.746 4.860 2.863 1.00 86.31 116 TYR A C 1
ATOM 862 O O . TYR A 1 116 ? 28.224 4.558 3.955 1.00 86.31 116 TYR A O 1
ATOM 870 N N . TYR A 1 117 ? 27.731 3.998 1.839 1.00 87.38 117 TYR A N 1
ATOM 871 C CA . TYR A 1 117 ? 28.294 2.650 1.926 1.00 87.38 117 TYR A CA 1
ATOM 872 C C . TYR A 1 117 ? 29.798 2.692 2.238 1.00 87.38 117 TYR A C 1
ATOM 874 O O . TYR A 1 117 ? 30.611 3.141 1.426 1.00 87.38 117 TYR A O 1
ATOM 882 N N . ASP A 1 118 ? 30.168 2.191 3.418 1.00 88.44 118 ASP A N 1
ATOM 883 C CA . ASP A 1 118 ? 31.554 2.066 3.868 1.00 88.44 118 ASP A CA 1
ATOM 884 C C . ASP A 1 118 ? 32.161 0.689 3.523 1.00 88.44 118 ASP A C 1
ATOM 886 O O . ASP A 1 118 ? 31.478 -0.240 3.085 1.00 88.44 118 ASP A O 1
ATOM 890 N N . ASP A 1 119 ? 33.482 0.546 3.691 1.00 89.56 119 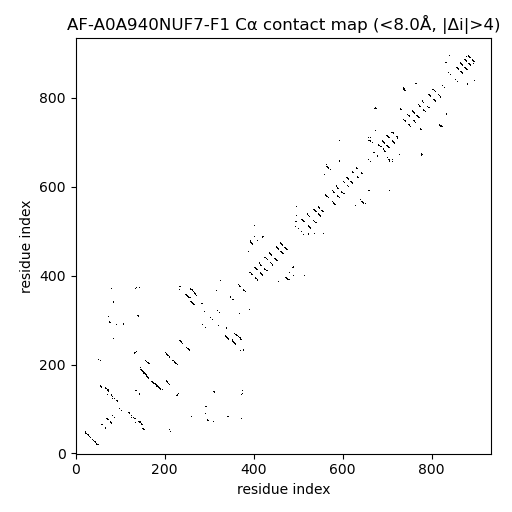ASP A N 1
ATOM 891 C CA . ASP A 1 119 ? 34.179 -0.722 3.421 1.00 89.56 119 ASP A CA 1
ATOM 892 C C . ASP A 1 119 ? 33.657 -1.876 4.311 1.00 89.56 119 ASP A C 1
ATOM 894 O O . ASP A 1 119 ? 33.728 -3.034 3.898 1.00 89.56 119 ASP A O 1
ATOM 898 N N . GLU A 1 120 ? 33.131 -1.588 5.511 1.00 91.19 120 GLU A N 1
ATOM 899 C CA . GLU A 1 120 ? 32.581 -2.600 6.426 1.00 91.19 120 GLU A CA 1
ATOM 900 C C . GLU A 1 120 ? 31.241 -3.149 5.924 1.00 91.19 120 GLU A C 1
ATOM 902 O O . GLU A 1 120 ? 31.069 -4.369 5.865 1.00 91.19 120 GLU A O 1
ATOM 907 N N . TYR A 1 121 ? 30.332 -2.276 5.482 1.00 90.44 121 TYR A N 1
ATOM 908 C CA . TYR A 1 121 ? 29.077 -2.649 4.833 1.00 90.44 121 TYR A CA 1
ATOM 909 C C . TYR A 1 121 ? 29.340 -3.466 3.564 1.00 90.44 121 TYR A C 1
ATOM 911 O O . TYR A 1 121 ? 28.781 -4.550 3.395 1.00 90.44 121 TYR A O 1
ATOM 919 N N . LEU A 1 122 ? 30.254 -3.008 2.702 1.00 88.25 122 LEU A N 1
ATOM 920 C CA . LEU A 1 122 ? 30.600 -3.725 1.470 1.00 88.25 122 LEU A CA 1
ATOM 921 C C . LEU A 1 122 ? 31.196 -5.114 1.758 1.00 88.25 122 LEU A C 1
ATOM 923 O O . LEU A 1 122 ? 30.852 -6.082 1.080 1.00 88.25 122 LEU A O 1
ATOM 927 N N . ALA A 1 123 ? 32.039 -5.241 2.789 1.00 88.75 123 ALA A N 1
ATOM 928 C CA . ALA A 1 123 ? 32.601 -6.526 3.208 1.00 88.75 123 ALA A CA 1
ATOM 929 C C . ALA A 1 123 ? 31.564 -7.458 3.860 1.00 88.75 123 ALA A C 1
ATOM 931 O O . ALA A 1 123 ? 31.673 -8.680 3.740 1.00 88.75 123 ALA A O 1
ATOM 932 N N . ALA A 1 124 ? 30.565 -6.914 4.562 1.00 89.88 124 ALA A N 1
ATOM 933 C CA . ALA A 1 124 ? 29.430 -7.694 5.048 1.00 89.88 124 ALA A CA 1
ATOM 934 C C . ALA A 1 124 ? 28.608 -8.223 3.866 1.00 89.88 124 ALA A C 1
ATOM 936 O O . ALA A 1 124 ? 28.336 -9.423 3.805 1.00 89.88 124 ALA A O 1
ATOM 937 N N . ARG A 1 125 ? 28.327 -7.355 2.887 1.00 88.06 125 ARG A N 1
ATOM 938 C CA . ARG A 1 125 ? 27.546 -7.666 1.687 1.00 88.06 125 ARG A CA 1
ATOM 939 C C . ARG A 1 125 ? 28.087 -8.832 0.884 1.00 88.06 125 ARG A C 1
ATOM 941 O O . ARG A 1 125 ? 27.304 -9.673 0.450 1.00 88.06 125 ARG A O 1
ATOM 948 N N . GLU A 1 126 ? 29.404 -8.966 0.754 1.00 86.69 126 GLU A N 1
ATOM 949 C CA . GLU A 1 126 ? 30.027 -10.117 0.080 1.00 86.69 126 GLU A CA 1
ATOM 950 C C . GLU A 1 126 ? 29.629 -11.484 0.677 1.00 86.69 126 GLU A C 1
ATOM 952 O O . GLU A 1 126 ? 29.630 -12.477 -0.047 1.00 86.69 126 GLU A O 1
ATOM 957 N N . LYS A 1 127 ? 29.257 -11.561 1.965 1.00 89.25 127 LYS A N 1
ATOM 958 C CA . LYS A 1 127 ? 28.933 -12.828 2.654 1.00 89.25 127 LYS A CA 1
ATOM 959 C C . LYS A 1 127 ? 27.539 -13.364 2.344 1.00 89.25 127 LYS A C 1
ATOM 961 O O . LYS A 1 127 ? 27.326 -14.567 2.450 1.00 89.25 127 LYS A O 1
ATOM 966 N N . TYR A 1 128 ? 26.610 -12.479 2.002 1.00 88.31 128 TYR A N 1
ATOM 967 C CA . TYR A 1 128 ? 25.198 -12.799 1.780 1.00 88.31 128 TYR A CA 1
ATOM 968 C C . TYR A 1 128 ? 24.731 -12.458 0.358 1.00 88.31 128 TYR A C 1
ATOM 970 O O . TYR A 1 128 ? 23.541 -12.402 0.063 1.00 88.31 128 TYR A O 1
ATOM 978 N N . SER A 1 129 ? 25.690 -12.228 -0.535 1.00 84.00 129 SER A N 1
ATOM 979 C CA . SER A 1 129 ? 25.464 -12.005 -1.957 1.00 84.00 129 SER A CA 1
ATOM 980 C C . SER A 1 129 ? 25.275 -13.321 -2.706 1.00 84.00 129 SER A C 1
ATOM 982 O O . SER A 1 129 ? 26.118 -14.212 -2.602 1.00 84.00 129 SER A O 1
ATOM 984 N N . GLY A 1 130 ? 24.208 -13.412 -3.498 1.00 76.56 130 GLY A N 1
ATOM 985 C CA . GLY A 1 130 ? 23.908 -14.540 -4.381 1.00 76.56 130 GLY A CA 1
ATOM 986 C C . GLY A 1 130 ? 23.964 -14.144 -5.857 1.00 76.56 130 GLY A C 1
ATOM 987 O O . GLY A 1 130 ? 23.851 -12.968 -6.202 1.00 76.56 130 GLY A O 1
ATOM 988 N N . GLY A 1 131 ? 24.176 -15.130 -6.731 1.00 71.31 131 GLY A N 1
ATOM 989 C CA . GLY A 1 131 ? 24.005 -14.971 -8.181 1.00 71.31 131 GLY A CA 1
ATOM 990 C C . GLY A 1 131 ? 22.619 -15.392 -8.673 1.00 71.31 131 GLY A C 1
ATOM 991 O O . GLY A 1 131 ? 22.351 -15.272 -9.866 1.00 71.31 131 GLY A O 1
ATOM 992 N N . ASP A 1 132 ? 21.782 -15.882 -7.760 1.00 85.38 132 ASP A N 1
ATOM 993 C CA . ASP A 1 132 ? 20.522 -16.551 -8.045 1.00 85.38 132 ASP A CA 1
ATOM 994 C C . ASP A 1 132 ? 19.372 -15.611 -7.688 1.00 85.38 132 ASP A C 1
ATOM 996 O O . ASP A 1 132 ? 19.387 -15.000 -6.622 1.00 85.38 132 ASP A O 1
ATOM 1000 N N . LEU A 1 133 ? 18.399 -15.492 -8.590 1.00 91.25 133 LEU A N 1
ATOM 1001 C CA . LEU A 1 133 ? 17.150 -14.772 -8.354 1.00 91.25 133 LEU A CA 1
ATOM 1002 C C . LEU A 1 133 ? 16.110 -15.748 -7.817 1.00 91.25 133 LEU A C 1
ATOM 1004 O O . LEU A 1 133 ? 15.903 -16.792 -8.428 1.00 91.25 133 LEU A O 1
ATOM 1008 N N . HIS A 1 134 ? 15.435 -15.391 -6.734 1.00 94.56 134 HIS A N 1
ATOM 1009 C CA . HIS A 1 134 ? 14.305 -16.139 -6.195 1.00 94.56 134 HIS A CA 1
ATOM 1010 C C . HIS A 1 134 ? 13.016 -15.349 -6.449 1.00 94.56 134 HIS A C 1
ATOM 1012 O O . HIS A 1 134 ? 12.989 -14.147 -6.203 1.00 94.56 134 HIS A O 1
ATOM 1018 N N . LEU A 1 135 ? 11.987 -16.012 -6.976 1.00 95.38 135 LEU A N 1
ATOM 1019 C CA . LEU A 1 135 ? 10.671 -15.430 -7.252 1.00 95.38 135 LEU A CA 1
ATOM 1020 C C . LEU A 1 135 ? 9.571 -16.303 -6.646 1.00 95.38 135 LEU A C 1
ATOM 1022 O O . LEU A 1 135 ? 9.644 -17.533 -6.764 1.00 95.38 135 LEU A O 1
ATOM 1026 N N . SER A 1 136 ? 8.530 -15.661 -6.117 1.00 95.12 136 SER A N 1
ATOM 1027 C CA . SER A 1 136 ? 7.287 -16.291 -5.668 1.00 95.12 136 SER A CA 1
ATOM 1028 C C . SER A 1 136 ? 6.085 -15.711 -6.419 1.00 95.12 136 SER A C 1
ATOM 1030 O O . SER A 1 136 ? 5.362 -14.865 -5.914 1.00 95.12 136 SER A O 1
ATOM 1032 N N . PRO A 1 137 ? 5.848 -16.125 -7.675 1.00 93.25 137 PRO A N 1
ATOM 1033 C CA . PRO A 1 137 ? 4.729 -15.602 -8.445 1.00 93.25 137 PRO A CA 1
ATOM 1034 C C . PRO A 1 137 ? 3.428 -16.307 -8.033 1.00 93.25 137 PRO A C 1
ATOM 1036 O O . PRO A 1 137 ? 2.985 -17.254 -8.707 1.00 93.25 137 PRO A O 1
ATOM 1039 N N . ASP A 1 138 ? 2.846 -15.918 -6.899 1.00 90.00 138 ASP A N 1
ATOM 1040 C CA . ASP A 1 138 ? 1.628 -16.504 -6.327 1.00 90.00 138 ASP A CA 1
ATOM 1041 C C . ASP A 1 138 ? 0.428 -15.530 -6.285 1.00 90.00 138 ASP A C 1
ATOM 1043 O O . ASP A 1 138 ? -0.733 -15.972 -6.273 1.00 90.00 138 ASP A O 1
ATOM 1047 N N . GLY A 1 139 ? 0.674 -14.240 -6.501 1.00 86.56 139 GLY A N 1
ATOM 1048 C CA . GLY A 1 139 ? -0.294 -13.150 -6.527 1.00 86.56 139 GLY A CA 1
ATOM 1049 C C . GLY A 1 139 ? -0.457 -12.420 -5.192 1.00 86.56 139 GLY A C 1
ATOM 1050 O O . GLY A 1 139 ? -1.464 -11.721 -5.036 1.00 86.56 139 GLY A O 1
ATOM 1051 N N . ASP A 1 140 ? 0.449 -12.603 -4.230 1.00 87.62 140 ASP A N 1
ATOM 1052 C CA . ASP A 1 140 ? 0.504 -11.818 -2.992 1.00 87.62 140 ASP A CA 1
ATOM 1053 C C . ASP A 1 140 ? 1.246 -10.479 -3.162 1.00 87.62 140 ASP A C 1
ATOM 1055 O O . ASP A 1 140 ? 1.198 -9.618 -2.278 1.00 87.62 140 ASP A O 1
ATOM 1059 N N . GLY A 1 141 ? 1.861 -10.273 -4.330 1.00 89.88 141 GLY A N 1
ATOM 1060 C CA . GLY A 1 141 ? 2.548 -9.042 -4.683 1.00 89.88 141 GLY A CA 1
ATOM 1061 C C . GLY A 1 141 ? 4.011 -9.009 -4.245 1.00 89.88 141 GLY A C 1
ATOM 1062 O O . GLY A 1 141 ? 4.638 -7.971 -4.423 1.00 89.88 141 GLY A O 1
ATOM 1063 N N . MET A 1 142 ? 4.580 -10.090 -3.707 1.00 93.88 142 MET A N 1
ATOM 1064 C CA . MET A 1 142 ? 5.984 -10.193 -3.302 1.00 93.88 142 MET A CA 1
ATOM 1065 C C . MET A 1 142 ? 6.776 -11.078 -4.274 1.00 93.88 142 MET A C 1
ATOM 1067 O O . MET A 1 142 ? 6.403 -12.204 -4.568 1.00 93.88 142 MET A O 1
ATOM 1071 N N . ALA A 1 143 ? 7.913 -10.580 -4.768 1.00 94.12 143 ALA A N 1
ATOM 1072 C CA . ALA A 1 143 ? 8.790 -11.291 -5.708 1.00 94.12 143 ALA A CA 1
ATOM 1073 C C . ALA A 1 143 ? 8.075 -11.918 -6.928 1.00 94.12 143 ALA A C 1
ATOM 1075 O O . ALA A 1 143 ? 8.384 -13.038 -7.345 1.00 94.12 143 ALA A O 1
ATOM 1076 N N . GLU A 1 144 ? 7.141 -11.185 -7.532 1.00 91.12 144 GLU A N 1
ATOM 1077 C CA . GLU A 1 144 ? 6.274 -11.688 -8.607 1.00 91.12 144 GLU A CA 1
ATOM 1078 C C . GLU A 1 144 ? 6.981 -11.751 -9.967 1.00 91.12 144 GLU A C 1
ATOM 1080 O O . GLU A 1 144 ? 6.673 -12.600 -10.810 1.00 91.12 144 GLU A O 1
ATOM 1085 N N . ARG A 1 145 ? 7.913 -10.823 -10.218 1.00 89.69 145 ARG A N 1
ATOM 1086 C CA . ARG A 1 145 ? 8.536 -10.627 -11.536 1.00 89.69 145 ARG A CA 1
ATOM 1087 C C . ARG A 1 145 ? 10.019 -10.303 -11.439 1.00 89.69 145 ARG A C 1
ATOM 1089 O O . ARG A 1 145 ? 10.531 -9.907 -10.394 1.00 89.69 145 ARG A O 1
ATOM 1096 N N . LEU A 1 146 ? 10.699 -10.495 -12.568 1.00 90.62 146 LEU A N 1
ATOM 1097 C CA . LEU A 1 146 ? 12.103 -10.161 -12.751 1.00 90.62 146 LEU A CA 1
ATOM 1098 C C . LEU A 1 146 ? 12.241 -8.755 -13.343 1.00 90.62 146 LEU A C 1
ATOM 1100 O O . LEU A 1 146 ? 11.805 -8.509 -14.472 1.00 90.62 146 LEU A O 1
ATOM 1104 N N . GLU A 1 147 ? 13.021 -7.922 -12.663 1.00 89.44 147 GLU A N 1
ATOM 1105 C CA . GLU A 1 147 ? 13.678 -6.759 -13.254 1.00 89.44 147 GLU A CA 1
ATOM 1106 C C . GLU A 1 147 ? 15.193 -7.027 -13.358 1.00 89.44 147 GLU A C 1
ATOM 1108 O O . GLU A 1 147 ? 15.863 -7.484 -12.429 1.00 89.44 147 GLU A O 1
ATOM 1113 N N . LEU A 1 148 ? 15.769 -6.760 -14.528 1.00 88.56 148 LEU A N 1
ATOM 1114 C CA . LEU A 1 148 ? 17.184 -6.954 -14.820 1.00 88.56 148 LEU A CA 1
ATOM 1115 C C . LEU A 1 148 ? 17.796 -5.641 -15.302 1.00 88.56 148 LEU A C 1
ATOM 1117 O O . LEU A 1 148 ? 17.485 -5.148 -16.386 1.00 88.56 148 LEU A O 1
ATOM 1121 N N . ASN A 1 149 ? 18.779 -5.155 -14.551 1.00 87.88 149 ASN A N 1
ATOM 1122 C CA . ASN A 1 149 ? 19.517 -3.941 -14.869 1.00 87.88 149 ASN A CA 1
ATOM 1123 C C . ASN A 1 149 ? 20.955 -4.262 -15.276 1.00 87.88 149 ASN A C 1
ATOM 1125 O O . ASN A 1 149 ? 21.683 -4.959 -14.568 1.00 87.88 149 ASN A O 1
ATOM 1129 N N . TYR A 1 150 ? 21.391 -3.746 -16.425 1.00 87.38 150 TYR A N 1
ATOM 1130 C CA . TYR A 1 150 ? 22.715 -3.997 -16.995 1.00 87.38 150 TYR A CA 1
ATOM 1131 C C . TYR A 1 150 ? 23.258 -2.777 -17.745 1.00 87.38 150 TYR A C 1
ATOM 1133 O O . TYR A 1 150 ? 22.546 -1.846 -18.105 1.00 87.38 150 TYR A O 1
ATOM 1141 N N . THR A 1 151 ? 24.567 -2.765 -17.998 1.00 88.38 151 THR A N 1
ATOM 1142 C CA . THR A 1 151 ? 25.212 -1.735 -18.829 1.00 88.38 151 THR A CA 1
ATOM 1143 C C . THR A 1 151 ? 25.859 -2.370 -20.049 1.00 88.38 151 THR A C 1
ATOM 1145 O O . THR A 1 151 ? 26.626 -3.331 -19.926 1.00 88.38 151 THR A O 1
ATOM 1148 N N . VAL A 1 152 ? 25.622 -1.792 -21.227 1.00 89.00 152 VAL A N 1
ATOM 1149 C CA . VAL A 1 152 ? 26.340 -2.168 -22.450 1.00 89.00 152 VAL A CA 1
ATOM 1150 C C . VAL A 1 152 ? 27.506 -1.216 -22.701 1.00 89.00 152 VAL A C 1
ATOM 1152 O O . VAL A 1 152 ? 27.369 -0.005 -22.677 1.00 89.00 152 VAL A O 1
ATOM 1155 N N . LEU A 1 153 ? 28.690 -1.740 -22.989 1.00 90.88 153 LEU A N 1
ATOM 1156 C CA . LEU A 1 153 ? 29.897 -0.983 -23.332 1.00 90.88 153 LEU A CA 1
ATOM 1157 C C . LEU A 1 153 ? 29.879 -0.453 -24.770 1.00 90.88 153 LEU A C 1
ATOM 1159 O O . LEU A 1 153 ? 30.710 0.377 -25.145 1.00 90.88 153 LEU A O 1
ATOM 1163 N N . ARG A 1 154 ? 28.994 -0.985 -25.618 1.00 89.25 154 ARG A N 1
ATOM 1164 C CA . ARG A 1 154 ? 28.996 -0.769 -27.069 1.00 89.25 154 ARG A CA 1
ATOM 1165 C C . ARG A 1 154 ? 27.582 -0.756 -27.611 1.00 89.25 154 ARG A C 1
ATOM 1167 O O . ARG A 1 154 ? 26.705 -1.392 -27.044 1.00 89.25 154 ARG A O 1
ATOM 1174 N N . SER A 1 155 ? 27.405 -0.082 -28.745 1.00 91.38 155 SER A N 1
ATOM 1175 C CA . SER A 1 155 ? 26.157 -0.180 -29.488 1.00 91.38 155 SER A CA 1
ATOM 1176 C C . SER A 1 155 ? 25.945 -1.623 -29.923 1.00 91.38 155 SER A C 1
ATOM 1178 O O . SER A 1 155 ? 26.748 -2.173 -30.687 1.00 91.38 155 SER A O 1
ATOM 1180 N N . ALA A 1 156 ? 24.884 -2.223 -29.413 1.00 91.06 156 ALA A N 1
ATOM 1181 C CA . ALA A 1 156 ? 24.576 -3.622 -29.604 1.00 91.06 156 ALA A CA 1
ATOM 1182 C C . ALA A 1 156 ? 23.067 -3.813 -29.671 1.00 91.06 156 ALA A C 1
ATOM 1184 O O . ALA A 1 156 ? 22.281 -3.000 -29.184 1.00 91.06 156 ALA A O 1
ATOM 1185 N N . HIS A 1 157 ? 22.701 -4.904 -30.314 1.00 90.44 157 HIS A N 1
ATOM 1186 C CA . HIS A 1 157 ? 21.412 -5.527 -30.137 1.00 90.44 157 HIS A CA 1
ATOM 1187 C C . HIS A 1 157 ? 21.434 -6.331 -28.841 1.00 90.44 157 HIS A C 1
ATOM 1189 O O . HIS A 1 157 ? 22.429 -7.025 -28.611 1.00 90.44 157 HIS A O 1
ATOM 1195 N N . VAL A 1 158 ? 20.383 -6.251 -28.026 1.00 90.62 158 VAL A N 1
ATOM 1196 C CA . VAL A 1 158 ? 20.219 -7.074 -26.818 1.00 90.62 158 VAL A CA 1
ATOM 1197 C C . VAL A 1 158 ? 18.824 -7.692 -26.830 1.00 90.62 158 VAL A C 1
ATOM 1199 O O . VAL A 1 158 ? 17.861 -7.003 -27.154 1.00 90.62 158 VAL A O 1
ATOM 1202 N N . SER A 1 159 ? 18.739 -8.990 -26.537 1.00 88.44 159 SER A N 1
ATOM 1203 C CA . SER A 1 159 ? 17.480 -9.730 -26.504 1.00 88.44 159 SER A CA 1
ATOM 1204 C C . SER A 1 159 ? 16.731 -9.547 -25.189 1.00 88.44 159 SER A C 1
ATOM 1206 O O . SER A 1 159 ? 17.350 -9.286 -24.156 1.00 88.44 159 SER A O 1
ATOM 1208 N N . GLY A 1 160 ? 15.425 -9.818 -25.214 1.00 87.38 160 GLY A N 1
ATOM 1209 C CA . GLY A 1 160 ? 14.665 -10.142 -24.006 1.00 87.38 160 GLY A CA 1
ATOM 1210 C C . GLY A 1 160 ? 15.087 -11.470 -23.356 1.00 87.38 160 GLY A C 1
ATOM 1211 O O . GLY A 1 160 ? 16.048 -12.124 -23.794 1.00 87.38 160 GLY A O 1
ATOM 1212 N N . LEU A 1 161 ? 14.366 -11.870 -22.306 1.00 90.38 161 LEU A N 1
ATOM 1213 C CA . LEU A 1 161 ? 14.646 -13.070 -21.518 1.00 90.38 161 LEU A CA 1
ATOM 1214 C C . LEU A 1 161 ? 14.320 -14.347 -22.295 1.00 90.38 161 LEU A C 1
ATOM 1216 O O . LEU A 1 161 ? 13.241 -14.527 -22.860 1.00 90.38 161 LEU A O 1
ATOM 1220 N N . LYS A 1 162 ? 15.247 -15.300 -22.235 1.00 92.69 162 LYS A N 1
ATOM 1221 C CA . LYS A 1 162 ? 14.997 -16.704 -22.561 1.00 92.69 162 LYS A CA 1
ATOM 1222 C C . LYS A 1 162 ? 15.140 -17.536 -21.304 1.00 92.69 162 LYS A C 1
ATOM 1224 O O . LYS A 1 162 ? 16.175 -17.475 -20.643 1.00 92.69 162 LYS A O 1
ATOM 1229 N N . LEU A 1 163 ? 14.138 -18.354 -21.009 1.00 94.62 163 LEU A N 1
ATOM 1230 C CA . LEU A 1 163 ? 14.150 -19.235 -19.849 1.00 94.62 163 LEU A CA 1
ATOM 1231 C C . LEU A 1 163 ? 14.220 -20.693 -20.281 1.00 94.62 163 LEU A C 1
ATOM 1233 O O . LEU A 1 163 ? 13.410 -21.157 -21.087 1.00 94.62 163 LEU A O 1
ATOM 1237 N N . TYR A 1 164 ? 15.165 -21.427 -19.704 1.00 96.38 164 TYR A N 1
ATOM 1238 C CA . TYR A 1 164 ? 15.332 -22.856 -19.933 1.00 96.38 164 TYR A CA 1
ATOM 1239 C C . TYR A 1 164 ? 15.087 -23.636 -18.647 1.00 96.38 164 TYR A C 1
ATOM 1241 O O . TYR A 1 164 ? 15.569 -23.251 -17.582 1.00 96.38 164 TYR A O 1
ATOM 1249 N N . ASP A 1 165 ? 14.376 -24.753 -18.758 1.00 96.06 165 ASP A N 1
ATOM 1250 C CA . ASP A 1 165 ? 14.234 -25.706 -17.660 1.00 96.06 165 ASP A CA 1
ATOM 1251 C C . ASP A 1 165 ? 15.524 -26.519 -17.423 1.00 96.06 165 ASP A C 1
ATOM 1253 O O . ASP A 1 165 ? 16.531 -26.387 -18.130 1.00 96.06 165 ASP A O 1
ATOM 1257 N N . SER A 1 166 ? 15.490 -27.390 -16.412 1.00 93.06 166 SER A N 1
ATOM 1258 C CA . SER A 1 166 ? 16.618 -28.258 -16.043 1.00 93.06 166 SER A CA 1
ATOM 1259 C C . SER A 1 166 ? 17.043 -29.255 -17.137 1.00 93.06 166 SER A C 1
ATOM 1261 O O . SER A 1 166 ? 18.190 -29.710 -17.133 1.00 93.06 166 SER A O 1
ATOM 1263 N N . ASP A 1 167 ? 16.178 -29.539 -18.116 1.00 95.06 167 ASP A N 1
ATOM 1264 C CA . ASP A 1 167 ? 16.472 -30.366 -19.291 1.00 95.06 167 ASP A CA 1
ATOM 1265 C C . ASP A 1 167 ? 17.015 -29.531 -20.477 1.00 95.06 167 ASP A C 1
ATOM 1267 O O . ASP A 1 167 ? 17.197 -30.053 -21.584 1.00 95.06 167 ASP A O 1
ATOM 1271 N N . ASN A 1 168 ? 17.325 -28.242 -20.258 1.00 94.75 168 ASN A N 1
ATOM 1272 C CA . ASN A 1 168 ? 17.714 -27.253 -21.273 1.00 94.75 168 ASN A CA 1
ATOM 1273 C C . ASN A 1 168 ? 16.648 -27.044 -22.366 1.00 94.75 168 ASN A C 1
ATOM 1275 O O . ASN A 1 168 ? 16.971 -26.665 -23.498 1.00 94.75 168 ASN A O 1
ATOM 1279 N N . LYS A 1 169 ? 15.370 -27.277 -22.064 1.00 96.06 169 LYS A N 1
ATOM 1280 C CA . LYS A 1 169 ? 14.276 -26.948 -22.974 1.00 96.06 169 LYS A CA 1
ATOM 1281 C C . LYS A 1 169 ? 13.825 -25.511 -22.720 1.00 96.06 169 LYS A C 1
ATOM 1283 O O . LYS A 1 169 ? 13.603 -25.113 -21.583 1.00 96.06 169 LYS A O 1
ATOM 1288 N N . LEU A 1 170 ? 13.674 -24.747 -23.800 1.00 95.38 170 LEU A N 1
ATOM 1289 C CA . LEU A 1 170 ? 13.124 -23.392 -23.765 1.00 95.38 170 LEU A CA 1
ATOM 1290 C C . LEU A 1 170 ? 11.654 -23.443 -23.317 1.00 95.38 170 LEU A C 1
ATOM 1292 O O . LEU A 1 170 ? 10.847 -24.143 -23.942 1.00 95.38 170 LEU A O 1
ATOM 1296 N N . VAL A 1 171 ? 11.331 -22.734 -22.237 1.00 95.38 171 VAL A N 1
ATOM 1297 C CA . VAL A 1 171 ? 9.984 -22.669 -21.643 1.00 95.38 171 VAL A CA 1
ATOM 1298 C C . VAL A 1 171 ? 9.358 -21.279 -21.742 1.00 95.38 171 VAL A C 1
ATOM 1300 O O . VAL A 1 171 ? 8.145 -21.198 -21.898 1.00 95.38 171 VAL A O 1
ATOM 1303 N N . ILE A 1 172 ? 10.169 -20.217 -21.735 1.00 92.62 172 ILE A N 1
ATOM 1304 C CA . ILE A 1 172 ? 9.753 -18.827 -21.983 1.00 92.62 172 ILE A CA 1
ATOM 1305 C C . ILE A 1 172 ? 10.727 -18.214 -22.994 1.00 92.62 172 ILE A C 1
ATOM 1307 O O . ILE A 1 172 ? 11.937 -18.431 -22.892 1.00 92.62 172 ILE A O 1
ATOM 1311 N N . ASP A 1 173 ? 10.198 -17.480 -23.972 1.00 92.00 173 ASP A N 1
ATOM 1312 C CA . ASP A 1 173 ? 10.975 -16.766 -24.988 1.00 92.00 173 ASP A CA 1
ATOM 1313 C C . ASP A 1 173 ? 10.360 -15.391 -25.255 1.00 92.00 173 ASP A C 1
ATOM 1315 O O . ASP A 1 173 ? 9.389 -15.265 -26.001 1.00 92.00 173 ASP A O 1
ATOM 1319 N N . GLU A 1 174 ? 10.952 -14.372 -24.645 1.00 88.00 174 GLU A N 1
ATOM 1320 C CA . GLU A 1 174 ? 10.559 -12.967 -24.775 1.00 88.00 174 GLU A CA 1
ATOM 1321 C C . GLU A 1 174 ? 11.487 -12.206 -25.735 1.00 88.00 174 GLU A C 1
ATOM 1323 O O . GLU A 1 174 ? 11.520 -10.982 -25.764 1.00 88.00 174 GLU A O 1
ATOM 1328 N N . SER A 1 175 ? 12.257 -12.909 -26.574 1.00 77.12 175 SER A N 1
ATOM 1329 C CA . SER A 1 175 ? 13.177 -12.275 -27.534 1.00 77.12 175 SER A CA 1
ATOM 1330 C C . SER A 1 175 ? 12.495 -11.664 -28.770 1.00 77.12 175 SER A C 1
ATOM 1332 O O . SER A 1 175 ? 13.144 -11.432 -29.789 1.00 77.12 175 SER A O 1
ATOM 1334 N N . GLN A 1 176 ? 11.175 -11.453 -28.730 1.00 60.25 176 GLN A N 1
ATOM 1335 C CA . GLN A 1 176 ? 10.406 -10.977 -29.886 1.00 60.25 176 GLN A CA 1
ATOM 1336 C C . GLN A 1 176 ? 10.333 -9.442 -29.975 1.00 60.25 176 GLN A C 1
ATOM 1338 O O . GLN A 1 176 ? 10.208 -8.937 -31.092 1.00 60.25 176 GLN A O 1
ATOM 1343 N N . ASP A 1 177 ? 10.517 -8.719 -28.859 1.00 55.12 177 ASP A N 1
ATOM 1344 C CA . ASP A 1 177 ? 10.532 -7.246 -28.791 1.00 55.12 177 ASP A CA 1
ATOM 1345 C C . ASP A 1 177 ? 11.931 -6.698 -28.475 1.00 55.12 177 ASP A C 1
ATOM 1347 O O . ASP A 1 177 ? 12.332 -6.374 -27.362 1.00 55.12 177 ASP A O 1
ATOM 1351 N N . ASP A 1 178 ? 12.715 -6.651 -29.540 1.00 64.75 178 ASP A N 1
ATOM 1352 C CA . ASP A 1 178 ? 14.167 -6.682 -29.529 1.00 64.75 178 ASP A CA 1
ATOM 1353 C C . ASP A 1 178 ? 14.745 -5.251 -29.700 1.00 64.75 178 ASP A C 1
ATOM 1355 O O . ASP A 1 178 ? 14.526 -4.587 -30.720 1.00 64.75 178 ASP A O 1
ATOM 1359 N N . GLY A 1 179 ? 15.502 -4.754 -28.709 1.00 70.88 179 GLY A N 1
ATOM 1360 C CA . GLY A 1 179 ? 15.919 -3.346 -28.604 1.00 70.88 179 GLY A CA 1
ATOM 1361 C C . GLY A 1 179 ? 17.361 -3.039 -29.041 1.00 70.88 179 GLY A C 1
ATOM 1362 O O . GLY A 1 179 ? 18.309 -3.778 -28.771 1.00 70.88 179 GLY A O 1
ATOM 1363 N N . THR A 1 180 ? 17.563 -1.886 -29.690 1.00 85.75 180 THR A N 1
ATOM 1364 C CA . THR A 1 180 ? 18.908 -1.359 -29.986 1.00 85.75 180 THR A CA 1
ATOM 1365 C C . THR A 1 180 ? 19.391 -0.450 -28.867 1.00 85.75 180 THR A C 1
ATOM 1367 O O . THR A 1 180 ? 18.831 0.627 -28.671 1.00 85.75 180 THR A O 1
ATOM 1370 N N . LEU A 1 181 ? 20.494 -0.812 -28.212 1.00 87.25 181 LEU A N 1
ATOM 1371 C CA . LEU A 1 181 ? 21.124 0.038 -27.206 1.00 87.25 181 LEU A CA 1
ATOM 1372 C C . LEU A 1 181 ? 22.342 0.771 -27.773 1.00 87.25 181 LEU A C 1
ATOM 1374 O O . LEU A 1 181 ? 23.084 0.265 -28.622 1.00 87.25 181 LEU A O 1
ATOM 1378 N N . LEU A 1 182 ? 22.546 2.002 -27.303 1.00 90.31 182 LEU A N 1
ATOM 1379 C CA . LEU A 1 182 ? 23.734 2.799 -27.602 1.00 90.31 182 LEU A CA 1
ATOM 1380 C C . LEU A 1 182 ? 24.910 2.374 -26.714 1.00 90.31 182 LEU A C 1
ATOM 1382 O O . LEU A 1 182 ? 24.737 1.750 -25.674 1.00 90.31 182 LEU A O 1
ATOM 1386 N N . ALA A 1 183 ? 26.134 2.716 -27.116 1.00 89.06 183 ALA A N 1
ATOM 1387 C CA . ALA A 1 183 ? 27.306 2.450 -26.288 1.00 89.06 183 ALA A CA 1
ATOM 1388 C C . ALA A 1 183 ? 27.220 3.187 -24.942 1.00 89.06 183 ALA A C 1
ATOM 1390 O O . ALA A 1 183 ? 26.895 4.373 -24.918 1.00 89.06 183 ALA A O 1
ATOM 1391 N N . TYR A 1 184 ? 27.576 2.494 -23.857 1.00 88.25 184 TYR A N 1
ATOM 1392 C CA . TYR A 1 184 ? 27.485 2.962 -22.466 1.00 88.25 184 TYR A CA 1
ATOM 1393 C C . TYR A 1 184 ? 26.059 3.268 -21.999 1.00 88.25 184 TYR A C 1
ATOM 1395 O O . TYR A 1 184 ? 25.881 3.956 -20.997 1.00 88.25 184 TYR A O 1
ATOM 1403 N N . ALA A 1 185 ? 25.050 2.765 -22.716 1.00 87.50 185 ALA A N 1
ATOM 1404 C CA . ALA A 1 185 ? 23.673 2.856 -22.271 1.00 87.50 185 ALA A CA 1
ATOM 1405 C C . ALA A 1 185 ? 23.426 1.901 -21.099 1.00 87.50 185 ALA A C 1
ATOM 1407 O O . ALA A 1 185 ? 23.909 0.761 -21.079 1.00 87.50 185 ALA A O 1
ATOM 1408 N N . PHE A 1 186 ? 22.642 2.394 -20.148 1.00 85.31 186 PHE A N 1
ATOM 1409 C CA . PHE A 1 186 ? 21.943 1.568 -19.181 1.00 85.31 186 PHE A CA 1
ATOM 1410 C C . PHE A 1 186 ? 20.790 0.858 -19.896 1.00 85.31 186 PHE A C 1
ATOM 1412 O O . PHE A 1 186 ? 20.052 1.493 -20.652 1.00 85.31 186 PHE A O 1
ATOM 1419 N N . GLY A 1 187 ? 20.685 -0.451 -19.701 1.00 83.50 187 GLY A N 1
ATOM 1420 C CA . GLY A 1 187 ? 19.562 -1.265 -20.137 1.00 83.50 187 GLY A CA 1
ATOM 1421 C C . GLY A 1 187 ? 18.826 -1.788 -18.912 1.00 83.50 187 GLY A C 1
ATOM 1422 O O . GLY A 1 187 ? 19.454 -2.386 -18.040 1.00 83.50 187 GLY A O 1
ATOM 1423 N N . GLY A 1 188 ? 17.519 -1.552 -18.873 1.00 84.50 188 GLY A N 1
ATOM 1424 C CA . GLY A 1 188 ? 16.591 -2.237 -17.981 1.00 84.50 188 GLY A CA 1
ATOM 1425 C C . GLY A 1 188 ? 15.764 -3.216 -18.803 1.00 84.50 188 GLY A C 1
ATOM 1426 O O . GLY A 1 188 ? 15.397 -2.912 -19.942 1.00 84.50 188 GLY A O 1
ATOM 1427 N N . TYR A 1 189 ? 15.529 -4.398 -18.258 1.00 85.75 189 TYR A N 1
ATOM 1428 C CA . TYR A 1 189 ? 14.636 -5.398 -18.816 1.00 85.75 189 TYR A CA 1
ATOM 1429 C C . TYR A 1 189 ? 13.628 -5.810 -17.752 1.00 85.75 189 TYR A C 1
ATOM 1431 O O . TYR A 1 189 ? 14.027 -6.170 -16.648 1.00 85.75 189 TYR A O 1
ATOM 1439 N N . PHE A 1 190 ? 12.356 -5.802 -18.125 1.00 84.44 190 PHE A N 1
ATOM 1440 C CA . PHE A 1 190 ? 11.249 -6.253 -17.296 1.00 84.44 190 PHE A CA 1
ATOM 1441 C C . PHE A 1 190 ? 10.626 -7.453 -17.984 1.00 84.44 190 PHE A C 1
ATOM 1443 O O . PHE A 1 190 ? 10.422 -7.434 -19.199 1.00 84.44 190 PHE A O 1
ATOM 1450 N N . SER A 1 191 ? 10.368 -8.510 -17.228 1.00 86.56 191 SER A N 1
ATOM 1451 C CA . SER A 1 191 ? 9.681 -9.671 -17.777 1.00 86.56 191 SER A CA 1
ATOM 1452 C C . SER A 1 191 ? 8.178 -9.418 -17.896 1.00 86.56 191 SER A C 1
ATOM 1454 O O . SER A 1 191 ? 7.547 -9.025 -16.914 1.00 86.56 191 SER A O 1
ATOM 1456 N N . GLU A 1 192 ? 7.599 -9.719 -19.054 1.00 83.06 192 GLU A N 1
ATOM 1457 C CA . GLU A 1 192 ? 6.149 -9.719 -19.299 1.00 83.06 192 GLU A CA 1
ATOM 1458 C C . GLU A 1 192 ? 5.540 -11.120 -19.117 1.00 83.06 192 GLU A C 1
ATOM 1460 O O . GLU A 1 192 ? 4.323 -11.292 -19.028 1.00 83.06 192 GLU A O 1
ATOM 1465 N N . ALA A 1 193 ? 6.388 -12.145 -19.077 1.00 82.50 193 ALA A N 1
ATOM 1466 C CA . ALA A 1 193 ? 5.986 -13.526 -18.982 1.00 82.50 193 ALA A CA 1
ATOM 1467 C C . ALA A 1 193 ? 5.318 -13.822 -17.642 1.00 82.50 193 ALA A C 1
ATOM 1469 O O . ALA A 1 193 ? 5.790 -13.446 -16.572 1.00 82.50 193 ALA A O 1
ATOM 1470 N N . ASP A 1 194 ? 4.245 -14.601 -17.714 1.00 84.12 194 ASP A N 1
ATOM 1471 C CA . ASP A 1 194 ? 3.569 -15.106 -16.533 1.00 84.12 194 ASP A CA 1
ATOM 1472 C C . ASP A 1 194 ? 4.387 -16.250 -15.902 1.00 84.12 194 ASP A C 1
ATOM 1474 O O . ASP A 1 194 ? 4.336 -17.399 -16.351 1.00 84.12 194 ASP A O 1
ATOM 1478 N N . PHE A 1 195 ? 5.158 -15.958 -14.851 1.00 90.00 195 PHE A N 1
ATOM 1479 C CA . PHE A 1 195 ? 5.897 -16.984 -14.105 1.00 90.00 195 PHE A CA 1
ATOM 1480 C C . PHE A 1 195 ? 4.983 -17.847 -13.219 1.00 90.00 195 PHE A C 1
ATOM 1482 O O . PHE A 1 195 ? 5.395 -18.924 -12.770 1.00 90.00 195 PHE A O 1
ATOM 1489 N N . LYS A 1 196 ? 3.717 -17.459 -13.003 1.00 89.06 196 LYS A N 1
ATOM 1490 C CA . LYS A 1 196 ? 2.770 -18.197 -12.154 1.00 89.06 196 LYS A CA 1
ATOM 1491 C C . LYS A 1 196 ? 2.487 -19.595 -12.686 1.00 89.06 196 LYS A C 1
ATOM 1493 O O . LYS A 1 196 ? 2.306 -20.526 -11.898 1.00 89.06 196 LYS A O 1
ATOM 1498 N N . VAL A 1 197 ? 2.514 -19.780 -14.008 1.00 89.50 197 VAL A N 1
ATOM 1499 C CA . VAL A 1 197 ? 2.298 -21.094 -14.637 1.00 89.50 197 VAL A CA 1
ATOM 1500 C C . VAL A 1 197 ? 3.485 -22.049 -14.486 1.00 89.50 197 VAL A C 1
ATOM 1502 O O . VAL A 1 197 ? 3.336 -23.248 -14.741 1.00 89.50 197 VAL A O 1
ATOM 1505 N N . LEU A 1 198 ? 4.659 -21.553 -14.083 1.00 93.00 198 LEU A N 1
ATOM 1506 C CA . LEU A 1 198 ? 5.841 -22.387 -13.909 1.00 93.00 198 LEU A CA 1
ATOM 1507 C C . LEU A 1 198 ? 5.766 -23.188 -12.597 1.00 93.00 198 LEU A C 1
ATOM 1509 O O . LEU A 1 198 ? 5.439 -22.632 -11.542 1.00 93.00 198 LEU A O 1
ATOM 1513 N N . PRO A 1 199 ? 6.091 -24.493 -12.633 1.00 94.88 199 PRO A N 1
ATOM 1514 C CA . PRO A 1 199 ? 6.347 -25.266 -11.425 1.00 94.88 199 PRO A CA 1
ATOM 1515 C C . PRO A 1 199 ? 7.555 -24.724 -10.656 1.00 94.88 199 PRO A C 1
ATOM 1517 O O . PRO A 1 199 ? 8.490 -24.201 -11.269 1.00 94.88 199 PRO A O 1
ATOM 1520 N N . GLU A 1 200 ? 7.562 -24.935 -9.341 1.00 95.62 200 GLU A N 1
ATOM 1521 C CA . GLU A 1 200 ? 8.736 -24.670 -8.507 1.00 95.62 200 GLU A CA 1
ATOM 1522 C C . GLU A 1 200 ? 9.971 -25.421 -9.020 1.00 95.62 200 GLU A C 1
ATOM 1524 O O . GLU A 1 200 ? 9.890 -26.561 -9.500 1.00 95.62 200 GLU A O 1
ATOM 1529 N N . GLY A 1 201 ? 11.126 -24.771 -8.916 1.00 95.00 201 GLY A N 1
ATOM 1530 C CA . GLY A 1 201 ? 12.402 -25.320 -9.351 1.00 95.00 201 GLY A CA 1
ATOM 1531 C C . GLY A 1 201 ? 13.365 -24.268 -9.887 1.00 95.00 201 GLY A C 1
ATOM 1532 O O . GLY A 1 201 ? 13.054 -23.084 -9.993 1.00 95.00 201 GLY A O 1
ATOM 1533 N N . THR A 1 202 ? 14.565 -24.726 -10.239 1.00 95.31 202 THR A N 1
ATOM 1534 C CA . THR A 1 202 ? 15.616 -23.879 -10.808 1.00 95.31 202 THR A CA 1
ATOM 1535 C C . THR A 1 202 ? 15.559 -23.892 -12.332 1.00 95.31 202 THR A C 1
ATOM 1537 O O . THR A 1 202 ? 15.586 -24.947 -12.973 1.00 95.31 202 THR A O 1
ATOM 1540 N N . TYR A 1 203 ? 15.573 -22.698 -12.900 1.00 95.75 203 TYR A N 1
ATOM 1541 C CA . TYR A 1 203 ? 15.613 -22.408 -14.319 1.00 95.75 203 TYR A CA 1
ATOM 1542 C C . TYR A 1 203 ? 16.873 -21.615 -14.651 1.00 95.75 203 TYR A C 1
ATOM 1544 O O . TYR A 1 203 ? 17.504 -20.995 -13.794 1.00 95.75 203 TYR A O 1
ATOM 1552 N N . LYS A 1 204 ? 17.246 -21.629 -15.927 1.00 95.50 204 LYS A N 1
ATOM 1553 C CA . LYS A 1 204 ? 18.359 -20.844 -16.454 1.00 95.50 204 LYS A CA 1
ATOM 1554 C C . LYS A 1 204 ? 17.812 -19.696 -17.293 1.00 95.50 204 LYS A C 1
ATOM 1556 O O . LYS A 1 204 ? 17.301 -19.938 -18.388 1.00 95.50 204 LYS A O 1
ATOM 1561 N N . GLY A 1 205 ? 17.937 -18.476 -16.782 1.00 92.69 205 GLY A N 1
ATOM 1562 C CA . GLY A 1 205 ? 17.686 -17.243 -17.519 1.00 92.69 205 GLY A CA 1
ATOM 1563 C C . GLY A 1 205 ? 18.867 -16.906 -18.425 1.00 92.69 205 GLY A C 1
ATOM 1564 O O . GLY A 1 205 ? 20.025 -17.083 -18.039 1.00 92.69 205 GLY A O 1
ATOM 1565 N N . VAL A 1 206 ? 18.579 -16.465 -19.647 1.00 91.94 206 VAL A N 1
ATOM 1566 C CA . VAL A 1 206 ? 19.577 -16.084 -20.649 1.00 91.94 206 VAL A CA 1
ATOM 1567 C C . VAL A 1 206 ? 19.155 -14.789 -21.331 1.00 91.94 206 VAL A C 1
ATOM 1569 O O . VAL A 1 206 ? 18.054 -14.708 -21.873 1.00 91.94 206 VAL A O 1
ATOM 1572 N N . ILE A 1 207 ? 20.067 -13.819 -21.368 1.00 89.69 207 ILE A N 1
ATOM 1573 C CA . ILE A 1 207 ? 20.008 -12.667 -22.275 1.00 89.69 207 ILE A CA 1
ATOM 1574 C C . ILE A 1 207 ? 21.157 -12.761 -23.277 1.00 89.69 207 ILE A C 1
ATOM 1576 O O . ILE A 1 207 ? 22.256 -13.225 -22.954 1.00 89.69 207 ILE A O 1
ATOM 1580 N N . GLU A 1 208 ? 20.922 -12.316 -24.502 1.00 91.62 208 GLU A N 1
ATOM 1581 C CA . GLU A 1 208 ? 21.881 -12.406 -25.597 1.00 91.62 208 GLU A CA 1
ATOM 1582 C C . GLU A 1 208 ? 22.146 -11.019 -26.177 1.00 91.62 208 GLU A C 1
ATOM 1584 O O . GLU A 1 208 ? 21.257 -10.177 -26.237 1.00 91.62 208 GLU A O 1
ATOM 1589 N N . GLY A 1 209 ? 23.365 -10.763 -26.642 1.00 91.38 209 GLY A N 1
ATOM 1590 C CA . GLY A 1 209 ? 23.707 -9.509 -27.297 1.00 91.38 209 GLY A CA 1
ATOM 1591 C C . GLY A 1 209 ? 24.710 -9.677 -28.428 1.00 91.38 209 GLY A C 1
ATOM 1592 O O . GLY A 1 209 ? 25.630 -10.494 -28.360 1.00 91.38 209 GLY A O 1
ATOM 1593 N N . TYR A 1 210 ? 24.563 -8.885 -29.488 1.00 92.75 210 TYR A N 1
ATOM 1594 C CA . TYR A 1 210 ? 25.517 -8.846 -30.598 1.00 92.75 210 TYR A CA 1
ATOM 1595 C C . TYR A 1 210 ? 25.702 -7.424 -31.132 1.00 92.75 210 TYR A C 1
ATOM 1597 O O . TYR A 1 210 ? 24.778 -6.617 -31.172 1.00 92.75 210 TYR A O 1
ATOM 1605 N N . ILE A 1 211 ? 26.915 -7.095 -31.571 1.00 91.56 211 ILE A N 1
ATOM 1606 C CA . ILE A 1 211 ? 27.190 -5.794 -32.191 1.00 91.56 211 ILE A CA 1
ATOM 1607 C C . ILE A 1 211 ? 26.709 -5.750 -33.647 1.00 91.56 211 ILE A C 1
ATOM 1609 O O . ILE A 1 211 ? 26.632 -6.776 -34.322 1.00 91.56 211 ILE A O 1
ATOM 1613 N N . TYR A 1 212 ? 26.491 -4.546 -34.177 1.00 85.44 212 TYR A N 1
ATOM 1614 C CA . TYR A 1 212 ? 26.166 -4.320 -35.591 1.00 85.44 212 TYR A CA 1
ATOM 1615 C C . TYR A 1 212 ? 27.368 -4.562 -36.513 1.00 85.44 212 TYR A C 1
ATOM 1617 O O . TYR A 1 212 ? 27.991 -3.634 -37.031 1.00 85.44 212 TYR A O 1
ATOM 1625 N N . TYR A 1 213 ? 27.711 -5.831 -36.705 1.00 86.12 213 TYR A N 1
ATOM 1626 C CA . TYR A 1 213 ? 28.792 -6.283 -37.568 1.00 86.12 213 TYR A CA 1
ATOM 1627 C C . TYR A 1 213 ? 28.375 -7.551 -38.316 1.00 86.12 213 TYR A C 1
ATOM 1629 O O . TYR A 1 213 ? 27.661 -8.399 -37.779 1.00 86.12 213 TYR A O 1
ATOM 1637 N N . GLU A 1 214 ? 28.800 -7.680 -39.572 1.00 83.75 214 GLU A N 1
ATOM 1638 C CA . GLU A 1 214 ? 28.427 -8.817 -40.415 1.00 83.75 214 GLU A CA 1
ATOM 1639 C C . GLU A 1 214 ? 28.868 -10.142 -39.767 1.00 83.75 214 GLU A C 1
ATOM 1641 O O . GLU A 1 214 ? 30.025 -10.306 -39.382 1.00 83.75 214 GLU A O 1
ATOM 1646 N N . GLY A 1 215 ? 27.926 -11.077 -39.611 1.00 85.06 215 GLY A N 1
ATOM 1647 C CA . GLY A 1 215 ? 28.159 -12.377 -38.971 1.00 85.06 215 GLY A CA 1
ATOM 1648 C C . GLY A 1 215 ? 28.125 -12.384 -37.436 1.00 85.06 215 GLY A C 1
ATOM 1649 O O . GLY A 1 215 ? 28.143 -13.468 -36.859 1.00 85.06 215 GLY A O 1
ATOM 1650 N N . ALA A 1 216 ? 28.020 -11.229 -36.762 1.00 89.31 216 ALA A N 1
ATOM 1651 C CA . ALA A 1 216 ? 27.973 -11.174 -35.295 1.00 89.31 216 ALA A CA 1
ATOM 1652 C C . ALA A 1 216 ? 26.710 -11.833 -34.710 1.00 89.31 216 ALA A C 1
ATOM 1654 O O . ALA A 1 216 ? 26.788 -12.487 -33.676 1.00 89.31 216 ALA A O 1
ATOM 1655 N N . LYS A 1 217 ? 25.569 -11.740 -35.409 1.00 89.19 217 LYS A N 1
ATOM 1656 C CA . LYS A 1 217 ? 24.299 -12.369 -35.001 1.00 89.19 217 LYS A CA 1
ATOM 1657 C C . LYS A 1 217 ? 24.369 -13.901 -34.912 1.00 89.19 217 LYS A C 1
ATOM 1659 O O . LYS A 1 217 ? 23.633 -14.498 -34.141 1.00 89.19 217 LYS A O 1
ATOM 1664 N N . GLU A 1 218 ? 25.252 -14.539 -35.679 1.00 89.75 218 GLU A N 1
ATOM 1665 C CA . GLU A 1 218 ? 25.391 -16.005 -35.685 1.00 89.75 218 GLU A CA 1
ATOM 1666 C C . GLU A 1 218 ? 26.133 -16.535 -34.446 1.00 89.75 218 GLU A C 1
ATOM 1668 O O . GLU A 1 218 ? 26.150 -17.739 -34.207 1.00 89.75 218 GLU A O 1
ATOM 1673 N N . ASN A 1 219 ? 26.792 -15.655 -33.682 1.00 88.69 219 ASN A N 1
ATOM 1674 C CA . ASN A 1 219 ? 27.507 -15.995 -32.451 1.00 88.69 219 ASN A CA 1
ATOM 1675 C C . ASN A 1 219 ? 27.339 -14.861 -31.421 1.00 88.69 219 ASN A C 1
ATOM 1677 O O . ASN A 1 219 ? 28.305 -14.126 -31.178 1.00 88.69 219 ASN A O 1
ATOM 1681 N N . PRO A 1 220 ? 26.135 -14.684 -30.847 1.00 91.75 220 PRO A N 1
ATOM 1682 C CA . PRO A 1 220 ? 25.907 -13.656 -29.843 1.00 91.75 220 PRO A CA 1
ATOM 1683 C C . PRO A 1 220 ? 26.719 -13.942 -28.573 1.00 91.75 220 PRO A C 1
ATOM 1685 O O . PRO A 1 220 ? 27.080 -15.081 -28.271 1.00 91.75 220 PRO A O 1
ATOM 1688 N N . GLN A 1 221 ? 27.011 -12.885 -27.825 1.00 91.19 221 GLN A N 1
ATOM 1689 C CA . GLN A 1 221 ? 27.483 -12.988 -26.448 1.00 91.19 221 GLN A CA 1
ATOM 1690 C C . GLN A 1 221 ? 26.273 -13.224 -25.550 1.00 91.19 221 GLN A C 1
ATOM 1692 O O . GLN A 1 221 ? 25.219 -12.648 -25.798 1.00 91.19 221 GLN A O 1
ATOM 1697 N N . THR A 1 222 ? 26.414 -14.044 -24.516 1.00 90.00 222 THR A N 1
ATOM 1698 C CA . THR A 1 222 ? 25.309 -14.378 -23.615 1.00 90.00 222 THR A CA 1
ATOM 1699 C C . THR A 1 222 ? 25.665 -14.040 -22.176 1.00 90.00 222 THR A C 1
ATOM 1701 O O . THR A 1 222 ? 26.828 -14.138 -21.775 1.00 90.00 222 THR A O 1
ATOM 1704 N N . TYR A 1 223 ? 24.652 -13.669 -21.401 1.00 86.81 223 TYR A N 1
ATOM 1705 C CA . TYR A 1 223 ? 24.692 -13.738 -19.949 1.00 86.81 223 TYR A CA 1
ATOM 1706 C C . TYR A 1 223 ? 23.674 -14.754 -19.471 1.00 86.81 223 TYR A C 1
ATOM 1708 O O . TYR A 1 223 ? 22.523 -14.729 -19.897 1.00 86.81 223 TYR A O 1
ATOM 1716 N N . GLU A 1 224 ? 24.129 -15.645 -18.596 1.00 90.06 224 GLU A N 1
ATOM 1717 C CA . GLU A 1 224 ? 23.314 -16.690 -17.993 1.00 90.06 224 GLU A CA 1
ATOM 1718 C C . GLU A 1 224 ? 23.263 -16.465 -16.483 1.00 90.06 224 GLU A C 1
ATOM 1720 O O . GLU A 1 224 ? 24.296 -16.200 -15.863 1.00 90.06 224 GLU A O 1
ATOM 1725 N N . PHE A 1 225 ? 22.077 -16.593 -15.901 1.00 88.81 225 PHE A N 1
ATOM 1726 C CA . PHE A 1 225 ? 21.858 -16.490 -14.463 1.00 88.81 225 PHE A CA 1
ATOM 1727 C C . PHE A 1 225 ? 20.742 -17.455 -14.034 1.00 88.81 225 PHE A C 1
ATOM 1729 O O . PHE A 1 225 ? 19.805 -17.698 -14.802 1.00 88.81 225 PHE A O 1
ATOM 1736 N N . PRO A 1 226 ? 20.850 -18.075 -12.852 1.00 92.38 226 PRO A N 1
ATOM 1737 C CA . PRO A 1 226 ? 19.811 -18.958 -12.347 1.00 92.38 226 PRO A CA 1
ATOM 1738 C C . PRO A 1 226 ? 18.621 -18.162 -11.797 1.00 92.38 226 PRO A C 1
ATOM 1740 O O . PRO A 1 226 ? 18.784 -17.127 -11.151 1.00 92.38 226 PRO A O 1
ATOM 1743 N N . ILE A 1 227 ? 17.425 -18.683 -12.058 1.00 93.88 227 ILE A N 1
ATOM 1744 C CA . ILE A 1 227 ? 16.151 -18.189 -11.530 1.00 93.88 227 ILE A CA 1
ATOM 1745 C C . ILE A 1 227 ? 15.491 -19.355 -10.801 1.00 93.88 227 ILE A C 1
ATOM 1747 O O . ILE A 1 227 ? 15.309 -20.426 -11.379 1.00 93.88 227 ILE A O 1
ATOM 1751 N N . VAL A 1 228 ? 15.156 -19.170 -9.537 1.00 94.94 228 VAL A N 1
ATOM 1752 C CA . VAL A 1 228 ? 14.495 -20.145 -8.679 1.00 94.94 228 VAL A CA 1
ATOM 1753 C C . VAL A 1 228 ? 13.053 -19.695 -8.499 1.00 94.94 228 VAL A C 1
ATOM 1755 O O . VAL A 1 228 ? 12.807 -18.596 -8.017 1.00 94.94 228 VAL A O 1
ATOM 1758 N N . ILE A 1 229 ? 12.111 -20.542 -8.909 1.00 96.38 229 ILE A N 1
ATOM 1759 C CA . ILE A 1 229 ? 10.694 -20.363 -8.592 1.00 96.38 229 ILE A CA 1
ATOM 1760 C C . ILE A 1 229 ? 10.420 -21.122 -7.301 1.00 96.38 229 ILE A C 1
ATOM 1762 O O . ILE A 1 229 ? 10.587 -22.346 -7.279 1.00 96.38 229 ILE A O 1
ATOM 1766 N N . ASP A 1 230 ? 10.020 -20.395 -6.265 1.00 95.81 230 ASP A N 1
ATOM 1767 C CA . ASP A 1 230 ? 9.778 -20.895 -4.913 1.00 95.81 230 ASP A CA 1
ATOM 1768 C C . ASP A 1 230 ? 8.516 -20.224 -4.362 1.00 95.81 230 ASP A C 1
ATOM 1770 O O . ASP A 1 230 ? 8.503 -19.016 -4.157 1.00 95.81 230 ASP A O 1
ATOM 1774 N N . LYS A 1 231 ? 7.431 -20.989 -4.211 1.00 95.31 231 LYS A N 1
ATOM 1775 C CA . LYS A 1 231 ? 6.093 -20.503 -3.817 1.00 95.31 231 LYS A CA 1
ATOM 1776 C C . LYS A 1 231 ? 5.692 -21.026 -2.439 1.00 95.31 231 LYS A C 1
ATOM 1778 O O . LYS A 1 231 ? 4.514 -21.018 -2.077 1.00 95.31 231 LYS A O 1
ATOM 1783 N N . THR A 1 232 ? 6.646 -21.603 -1.716 1.00 95.69 232 THR A N 1
ATOM 1784 C CA . THR A 1 232 ? 6.400 -22.325 -0.477 1.00 95.69 232 THR A CA 1
ATOM 1785 C C . THR A 1 232 ? 7.029 -21.560 0.673 1.00 95.69 232 THR A C 1
ATOM 1787 O O . THR A 1 232 ? 8.237 -21.411 0.739 1.00 95.69 232 THR A O 1
ATOM 1790 N N . ALA A 1 233 ? 6.203 -21.111 1.618 1.00 96.31 233 ALA A N 1
ATOM 1791 C CA . ALA A 1 233 ? 6.702 -20.434 2.808 1.00 96.31 233 ALA A CA 1
ATOM 1792 C C . ALA A 1 233 ? 7.531 -21.362 3.721 1.00 96.31 23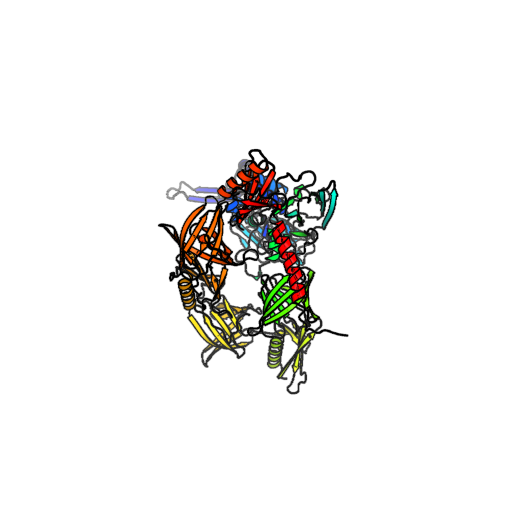3 ALA A C 1
ATOM 1794 O O . ALA A 1 233 ? 7.197 -22.548 3.851 1.00 96.31 233 ALA A O 1
ATOM 1795 N N . PRO A 1 234 ? 8.540 -20.821 4.438 1.00 97.56 234 PRO A N 1
ATOM 1796 C CA . PRO A 1 234 ? 9.326 -21.577 5.405 1.00 97.56 234 PRO A CA 1
ATOM 1797 C C . PRO A 1 234 ? 8.477 -22.278 6.464 1.00 97.56 234 PRO A C 1
ATOM 1799 O O . PRO A 1 234 ? 7.536 -21.701 7.020 1.00 97.56 234 PRO A O 1
ATOM 1802 N N . GLU A 1 235 ? 8.875 -23.487 6.858 1.00 97.69 235 GLU A N 1
ATOM 1803 C CA . GLU A 1 235 ? 8.327 -24.099 8.069 1.00 97.69 235 GLU A CA 1
ATOM 1804 C C . GLU A 1 235 ? 8.875 -23.360 9.299 1.00 97.69 235 GLU A C 1
ATOM 1806 O O . GLU A 1 235 ? 10.091 -23.249 9.459 1.00 97.69 235 GLU A O 1
ATOM 1811 N N . LEU A 1 236 ? 7.991 -22.888 10.188 1.00 98.00 236 LEU A N 1
ATOM 1812 C CA . LEU A 1 236 ? 8.345 -22.221 11.446 1.00 98.00 236 LEU A CA 1
ATOM 1813 C C . LEU A 1 236 ? 7.705 -22.942 12.640 1.00 98.00 236 LEU A C 1
ATOM 1815 O O . LEU A 1 236 ? 6.484 -23.055 12.746 1.00 98.00 236 LEU A O 1
ATOM 1819 N N . GLU A 1 237 ? 8.534 -23.404 13.574 1.00 97.44 237 GLU A N 1
ATOM 1820 C CA . GLU A 1 237 ? 8.109 -24.039 14.819 1.00 97.44 237 GLU A CA 1
ATOM 1821 C C . GLU A 1 237 ? 8.619 -23.253 16.033 1.00 97.44 237 GLU A C 1
ATOM 1823 O O . GLU A 1 237 ? 9.811 -22.963 16.156 1.00 97.44 237 GLU A O 1
ATOM 1828 N N . ILE A 1 238 ? 7.716 -22.960 16.974 1.00 95.69 238 ILE A N 1
ATOM 1829 C CA . ILE A 1 238 ? 8.042 -22.322 18.252 1.00 95.69 238 ILE A CA 1
ATOM 1830 C C . ILE A 1 238 ? 7.593 -23.221 19.398 1.00 95.69 238 ILE A C 1
ATOM 1832 O O . ILE A 1 238 ? 6.414 -23.544 19.545 1.00 95.69 238 ILE A O 1
ATOM 1836 N N . LYS A 1 239 ? 8.541 -23.603 20.256 1.00 95.44 239 LYS A N 1
ATOM 1837 C CA . LYS A 1 239 ? 8.272 -24.371 21.475 1.00 95.44 239 LYS A CA 1
ATOM 1838 C C . LYS A 1 239 ? 8.553 -23.515 22.712 1.00 95.44 239 LYS A C 1
ATOM 1840 O O . LYS A 1 239 ? 9.722 -23.275 23.028 1.00 95.44 239 LYS A O 1
ATOM 1845 N N . PRO A 1 240 ? 7.518 -23.076 23.451 1.00 92.81 240 PRO A N 1
ATOM 1846 C CA . PRO A 1 240 ? 7.722 -22.336 24.685 1.00 92.81 240 PRO A CA 1
ATOM 1847 C C . PRO A 1 240 ? 8.308 -23.240 25.773 1.00 92.81 240 PRO A C 1
ATOM 1849 O O . PRO A 1 240 ? 7.950 -24.413 25.923 1.00 92.81 240 PRO A O 1
ATOM 1852 N N . LYS A 1 241 ? 9.211 -22.678 26.571 1.00 92.56 241 LYS A N 1
ATOM 1853 C CA . LYS A 1 241 ? 9.925 -23.370 27.640 1.00 92.56 241 LYS A CA 1
ATOM 1854 C C . LYS A 1 241 ? 10.184 -22.428 28.798 1.00 92.56 241 LYS A C 1
ATOM 1856 O O . LYS A 1 241 ? 10.662 -21.318 28.617 1.00 92.56 241 LYS A O 1
ATOM 1861 N N . GLU A 1 242 ? 9.962 -22.908 30.014 1.00 89.50 242 GLU A N 1
ATOM 1862 C CA . GLU A 1 242 ? 10.342 -22.173 31.216 1.00 89.50 242 GLU A CA 1
ATOM 1863 C C . GLU A 1 242 ? 11.575 -22.815 31.855 1.00 89.50 242 GLU A C 1
ATOM 1865 O O . GLU A 1 242 ? 11.633 -24.033 32.069 1.00 89.50 242 GLU A O 1
ATOM 1870 N N . LYS A 1 243 ? 12.593 -22.009 32.163 1.00 88.12 243 LYS A N 1
ATOM 1871 C CA . LYS A 1 243 ? 13.800 -22.491 32.842 1.00 88.12 243 LYS A CA 1
ATOM 1872 C C . LYS A 1 243 ? 14.325 -21.433 33.799 1.00 88.12 243 LYS A C 1
ATOM 1874 O O . LYS A 1 243 ? 14.668 -20.334 33.390 1.00 88.12 243 LYS A O 1
ATOM 1879 N N . ASN A 1 244 ? 14.446 -21.794 35.077 1.00 86.25 244 ASN A N 1
ATOM 1880 C CA . ASN A 1 244 ? 14.932 -20.903 36.139 1.00 86.25 244 ASN A CA 1
ATOM 1881 C C . ASN A 1 244 ? 14.151 -19.571 36.239 1.00 86.25 244 ASN A C 1
ATOM 1883 O O . ASN A 1 244 ? 14.748 -18.545 36.545 1.00 86.25 244 ASN A O 1
ATOM 1887 N N . GLY A 1 245 ? 12.839 -19.587 35.974 1.00 85.56 245 GLY A N 1
ATOM 1888 C CA . GLY A 1 245 ? 11.985 -18.392 35.993 1.00 85.56 245 GLY A CA 1
ATOM 1889 C C . GLY A 1 245 ? 12.089 -17.501 34.750 1.00 85.56 245 GLY A C 1
ATOM 1890 O O . GLY A 1 245 ? 11.457 -16.452 34.723 1.00 85.56 245 GLY A O 1
ATOM 1891 N N . ARG A 1 246 ? 12.863 -17.907 33.731 1.00 88.88 246 ARG A N 1
ATOM 1892 C CA . ARG A 1 246 ? 12.909 -17.247 32.420 1.00 88.88 246 ARG A CA 1
ATOM 1893 C C . ARG A 1 246 ? 11.958 -17.919 31.438 1.00 88.88 246 ARG A C 1
ATOM 1895 O O . ARG A 1 246 ? 11.878 -19.155 31.421 1.00 88.88 246 ARG A O 1
ATOM 1902 N N . LYS A 1 247 ? 11.282 -17.108 30.621 1.00 92.94 247 LYS A N 1
ATOM 1903 C CA . LYS A 1 247 ? 10.444 -17.554 29.502 1.00 92.94 247 LYS A CA 1
ATOM 1904 C C . LYS A 1 247 ? 11.318 -17.635 28.254 1.00 92.94 247 LYS A C 1
ATOM 1906 O O . LYS A 1 247 ? 11.903 -16.640 27.845 1.00 92.94 247 LYS A O 1
ATOM 1911 N N . LEU A 1 248 ? 11.428 -18.822 27.675 1.00 94.69 248 LEU A N 1
ATOM 1912 C CA . LEU A 1 248 ? 12.263 -19.107 26.514 1.00 94.69 248 LEU A CA 1
ATOM 1913 C C . LEU A 1 248 ? 11.404 -19.650 25.372 1.00 94.69 248 LEU A C 1
ATOM 1915 O O . LEU A 1 248 ? 10.443 -20.379 25.619 1.00 94.69 248 LEU A O 1
ATOM 1919 N N . LEU A 1 249 ? 11.803 -19.366 24.140 1.00 95.69 249 LEU A N 1
ATOM 1920 C CA . LEU A 1 249 ? 11.266 -19.957 22.921 1.00 95.69 249 LEU A CA 1
ATOM 1921 C C . LEU A 1 249 ? 12.367 -20.777 22.252 1.00 95.69 249 LEU A C 1
ATOM 1923 O O . LEU A 1 249 ? 13.438 -20.257 21.954 1.00 95.69 249 LEU A O 1
ATOM 1927 N N . GLU A 1 250 ? 12.136 -22.064 22.026 1.00 97.06 250 GLU A N 1
ATOM 1928 C CA . GLU A 1 250 ? 12.945 -22.834 21.080 1.00 97.06 250 GLU A CA 1
ATOM 1929 C C . GLU A 1 250 ? 12.337 -22.603 19.692 1.00 97.06 250 GLU A C 1
ATOM 1931 O O . GLU A 1 250 ? 11.250 -23.106 19.410 1.00 97.06 250 GLU A O 1
ATOM 1936 N N . ILE A 1 251 ? 13.004 -21.779 18.882 1.00 97.81 251 ILE A N 1
ATOM 1937 C CA . ILE A 1 251 ? 12.573 -21.375 17.542 1.00 97.81 251 ILE A CA 1
ATOM 1938 C C . ILE A 1 251 ? 13.338 -22.224 16.531 1.00 97.81 251 ILE A C 1
ATOM 1940 O O . ILE A 1 251 ? 14.565 -22.332 16.606 1.00 97.81 251 ILE A O 1
ATOM 1944 N N . THR A 1 252 ? 12.626 -22.844 15.599 1.00 97.69 252 THR A N 1
ATOM 1945 C CA . THR A 1 252 ? 13.209 -23.581 14.477 1.00 97.69 252 THR A CA 1
ATOM 1946 C C . THR A 1 252 ? 12.530 -23.147 13.189 1.00 97.69 252 THR A C 1
ATOM 1948 O O . THR A 1 252 ? 11.313 -23.251 13.089 1.00 97.69 252 THR A O 1
ATOM 1951 N N . ALA A 1 253 ? 13.315 -22.672 12.225 1.00 98.19 253 ALA A N 1
ATOM 1952 C CA . ALA A 1 253 ? 12.851 -22.362 10.880 1.00 98.19 253 ALA A CA 1
ATOM 1953 C C . ALA A 1 253 ? 13.639 -23.180 9.855 1.00 98.19 253 ALA A C 1
ATOM 1955 O O . ALA A 1 253 ? 14.862 -23.305 9.976 1.00 98.19 253 ALA A O 1
ATOM 1956 N N . SER A 1 254 ? 12.965 -23.729 8.851 1.00 96.25 254 SER A N 1
ATOM 1957 C CA . SER A 1 254 ? 13.615 -24.493 7.785 1.00 96.25 254 SER A CA 1
ATOM 1958 C C . SER A 1 254 ? 12.986 -24.217 6.435 1.00 96.25 254 SER A C 1
ATOM 1960 O O . SER A 1 254 ? 11.770 -24.307 6.289 1.00 96.25 254 SER A O 1
ATOM 1962 N N . ASP A 1 255 ? 13.851 -23.952 5.463 1.00 94.94 255 ASP A N 1
ATOM 1963 C CA . ASP A 1 255 ? 13.507 -23.797 4.059 1.00 94.94 255 ASP A CA 1
ATOM 1964 C C . ASP A 1 255 ? 14.751 -24.085 3.190 1.00 94.94 255 ASP A C 1
ATOM 1966 O O . ASP A 1 255 ? 15.881 -23.967 3.679 1.00 94.94 255 ASP A O 1
ATOM 1970 N N . GLN A 1 256 ? 14.584 -24.482 1.921 1.00 87.94 256 GLN A N 1
ATOM 1971 C CA . GLN A 1 256 ? 15.728 -24.686 1.013 1.00 87.94 256 GLN A CA 1
ATOM 1972 C C . GLN A 1 256 ? 16.478 -23.380 0.721 1.00 87.94 256 GLN A C 1
ATOM 1974 O O . GLN A 1 256 ? 17.698 -23.390 0.524 1.00 87.94 256 GLN A O 1
ATOM 1979 N N . SER A 1 257 ? 15.747 -22.272 0.727 1.00 90.00 257 SER A N 1
ATOM 1980 C CA . SER A 1 257 ? 16.157 -20.932 0.339 1.00 90.00 257 SER A CA 1
ATOM 1981 C C . SER A 1 257 ? 16.001 -19.937 1.491 1.00 90.00 257 SER A C 1
ATOM 1983 O O . SER A 1 257 ? 15.851 -18.749 1.229 1.00 90.00 257 SER A O 1
ATOM 1985 N N . LEU A 1 258 ? 16.056 -20.386 2.752 1.00 94.94 258 LEU A N 1
ATOM 1986 C CA . LEU A 1 258 ? 15.820 -19.533 3.925 1.00 94.94 258 LEU A CA 1
ATOM 1987 C C . LEU A 1 258 ? 16.689 -18.260 3.906 1.00 94.94 258 LEU A C 1
ATOM 1989 O O . LEU A 1 258 ? 17.906 -18.332 3.702 1.00 94.94 258 LEU A O 1
ATOM 1993 N N . ASP A 1 259 ? 16.071 -17.106 4.157 1.00 95.62 259 ASP A N 1
ATOM 1994 C CA . ASP A 1 259 ? 16.738 -15.804 4.184 1.00 95.62 259 ASP A CA 1
ATOM 1995 C C . ASP A 1 259 ? 17.061 -15.366 5.619 1.00 95.62 259 ASP A C 1
ATOM 1997 O O . ASP A 1 259 ? 18.207 -15.022 5.928 1.00 95.62 259 ASP A O 1
ATOM 2001 N N . GLY A 1 260 ? 16.099 -15.493 6.538 1.00 96.25 260 GLY A N 1
ATOM 2002 C CA . GLY A 1 260 ? 16.312 -15.199 7.953 1.00 96.25 260 GLY A CA 1
ATOM 2003 C C . GLY A 1 260 ? 15.075 -15.360 8.834 1.00 96.25 260 GLY A C 1
ATOM 2004 O O . GLY A 1 260 ? 13.980 -15.675 8.369 1.00 96.25 260 GLY A O 1
ATOM 2005 N N . ILE A 1 261 ? 15.276 -15.147 10.137 1.00 97.50 261 ILE A N 1
ATOM 2006 C CA . ILE A 1 261 ? 14.203 -15.005 11.130 1.00 97.50 261 ILE A CA 1
ATOM 2007 C C . ILE A 1 261 ? 14.184 -13.559 11.624 1.00 97.50 261 ILE A C 1
ATOM 2009 O O . ILE A 1 261 ? 15.232 -13.003 11.949 1.00 97.50 261 ILE A O 1
ATOM 2013 N N . TYR A 1 262 ? 12.993 -12.992 11.745 1.00 94.81 262 TYR A N 1
ATOM 2014 C CA . TYR A 1 262 ? 12.730 -11.660 12.272 1.00 94.81 262 TYR A CA 1
ATOM 2015 C C . TYR A 1 262 ? 11.916 -11.785 13.549 1.00 94.81 262 TYR A C 1
ATOM 2017 O O . TYR A 1 262 ? 10.966 -12.565 13.623 1.00 94.81 262 TYR A O 1
ATOM 2025 N N . ILE A 1 263 ? 12.290 -11.027 14.570 1.00 93.62 263 ILE A N 1
ATOM 2026 C CA . ILE A 1 263 ? 11.597 -11.014 15.856 1.00 93.62 263 ILE A CA 1
ATOM 2027 C C . ILE A 1 263 ? 11.263 -9.565 16.161 1.00 93.62 263 ILE A C 1
ATOM 2029 O O . ILE A 1 263 ? 12.136 -8.713 16.066 1.00 93.62 263 ILE A O 1
ATOM 2033 N N . MET A 1 264 ? 10.017 -9.277 16.520 1.00 90.88 264 MET A N 1
ATOM 2034 C CA . MET A 1 264 ? 9.550 -7.941 16.900 1.00 90.88 264 MET A CA 1
ATOM 2035 C C . MET A 1 264 ? 8.698 -8.035 18.160 1.00 90.88 264 MET A C 1
ATOM 2037 O O . MET A 1 264 ? 8.114 -9.083 18.426 1.00 90.88 264 MET A O 1
ATOM 2041 N N . GLY A 1 265 ? 8.611 -6.969 18.952 1.00 90.50 265 GLY A N 1
ATOM 2042 C CA . GLY A 1 265 ? 7.745 -6.987 20.128 1.00 90.50 265 GLY A CA 1
ATOM 2043 C C . GLY A 1 265 ? 7.826 -5.760 21.024 1.00 90.50 265 GLY A C 1
ATOM 2044 O O . GLY A 1 265 ? 8.553 -4.802 20.754 1.00 90.50 265 GLY A O 1
ATOM 2045 N N . ARG A 1 266 ? 7.074 -5.806 22.128 1.00 89.50 266 ARG A N 1
ATOM 2046 C CA . ARG A 1 266 ? 7.096 -4.788 23.187 1.00 89.50 266 ARG A CA 1
ATOM 2047 C C . ARG A 1 266 ? 7.941 -5.273 24.362 1.00 89.50 266 ARG A C 1
ATOM 2049 O O . ARG A 1 266 ? 7.541 -6.198 25.069 1.00 89.50 266 ARG A O 1
ATOM 2056 N N . GLY A 1 267 ? 9.080 -4.624 24.593 1.00 89.19 267 GLY A N 1
ATOM 2057 C CA . GLY A 1 267 ? 9.998 -4.936 25.687 1.00 89.19 267 GLY A CA 1
ATOM 2058 C C . GLY A 1 267 ? 11.426 -5.165 25.203 1.00 89.19 267 GLY A C 1
ATOM 2059 O O . GLY A 1 267 ? 11.961 -4.350 24.457 1.00 89.19 267 GLY A O 1
ATOM 2060 N N . ASN A 1 268 ? 12.077 -6.233 25.661 1.00 88.94 268 ASN A N 1
ATOM 2061 C CA . ASN A 1 268 ? 13.432 -6.584 25.239 1.00 88.94 268 ASN A CA 1
ATOM 2062 C C . ASN A 1 268 ? 13.654 -8.106 25.267 1.00 88.94 268 ASN A C 1
ATOM 2064 O O . ASN A 1 268 ? 13.074 -8.808 26.094 1.00 88.94 268 ASN A O 1
ATOM 2068 N N . GLY A 1 269 ? 14.511 -8.613 24.385 1.00 90.62 269 GLY A N 1
ATOM 2069 C CA . GLY A 1 269 ? 14.804 -10.039 24.260 1.00 90.62 269 GLY A CA 1
ATOM 2070 C C . GLY A 1 269 ? 16.157 -10.302 23.604 1.00 90.62 269 GLY A C 1
ATOM 2071 O O . GLY A 1 269 ? 16.900 -9.379 23.276 1.00 90.62 269 GLY A O 1
ATOM 2072 N N . GLY A 1 270 ? 16.502 -11.577 23.450 1.00 92.31 270 GLY A N 1
ATOM 2073 C CA . GLY A 1 270 ? 17.720 -11.967 22.742 1.00 92.31 270 GLY A CA 1
ATOM 2074 C C . GLY A 1 270 ? 18.046 -13.450 22.861 1.00 92.31 270 GLY A C 1
ATOM 2075 O O . GLY A 1 270 ? 17.389 -14.204 23.583 1.00 92.31 270 GLY A O 1
ATOM 2076 N N . ILE A 1 271 ? 19.109 -13.882 22.185 1.00 93.44 271 ILE A N 1
ATOM 2077 C CA . ILE A 1 271 ? 19.566 -15.276 22.216 1.00 93.44 271 ILE A CA 1
ATOM 2078 C C . ILE A 1 271 ? 19.900 -15.702 23.657 1.00 93.44 271 ILE A C 1
ATOM 2080 O O . ILE A 1 271 ? 20.640 -15.040 24.396 1.00 93.44 271 ILE A O 1
ATOM 2084 N N . ALA A 1 272 ? 19.357 -16.846 24.077 1.00 90.81 272 ALA A N 1
ATOM 2085 C CA . ALA A 1 272 ? 19.506 -17.346 25.434 1.00 90.81 272 ALA A CA 1
ATOM 2086 C C . ALA A 1 272 ? 20.979 -17.644 25.762 1.00 90.81 272 ALA A C 1
ATOM 2088 O O . ALA A 1 272 ? 21.625 -18.485 25.140 1.00 90.81 272 ALA A O 1
ATOM 2089 N N . GLY A 1 273 ? 21.489 -16.994 26.810 1.00 86.38 273 GLY A N 1
ATOM 2090 C CA . GLY A 1 273 ? 22.892 -17.075 27.230 1.00 86.38 273 GLY A CA 1
ATOM 2091 C C . GLY A 1 273 ? 23.743 -15.886 26.781 1.00 86.38 273 GLY A C 1
ATOM 2092 O O . GLY A 1 273 ? 24.766 -15.629 27.413 1.00 86.38 273 GLY A O 1
ATOM 2093 N N . GLU A 1 274 ? 23.292 -15.141 25.771 1.00 88.38 274 GLU A N 1
ATOM 2094 C CA . GLU A 1 274 ? 23.868 -13.857 25.350 1.00 88.38 274 GLU A CA 1
ATOM 2095 C C . GLU A 1 274 ? 23.095 -12.682 25.973 1.00 88.38 274 GLU A C 1
ATOM 2097 O O . GLU A 1 274 ? 23.690 -11.677 26.358 1.00 88.38 274 GLU A O 1
ATOM 2102 N N . TYR A 1 275 ? 21.782 -12.853 26.165 1.00 84.88 275 TYR A N 1
ATOM 2103 C CA . TYR A 1 275 ? 20.880 -11.860 26.747 1.00 84.88 275 TYR A CA 1
ATOM 2104 C C . TYR A 1 275 ? 20.685 -11.988 28.272 1.00 84.88 275 TYR A C 1
ATOM 2106 O O . TYR A 1 275 ? 20.364 -13.063 28.803 1.00 84.88 275 TYR A O 1
ATOM 2114 N N . THR A 1 276 ? 20.768 -10.861 28.984 1.00 80.94 276 THR A N 1
ATOM 2115 C CA . THR A 1 276 ? 20.325 -10.689 30.378 1.00 80.94 276 THR A CA 1
ATOM 2116 C C . THR A 1 276 ? 19.326 -9.533 30.475 1.00 80.94 276 THR A C 1
ATOM 2118 O O . THR A 1 276 ? 19.258 -8.706 29.577 1.00 80.94 276 THR A O 1
ATOM 2121 N N . ALA A 1 277 ? 18.583 -9.427 31.582 1.00 73.75 277 ALA A N 1
ATOM 2122 C CA . ALA A 1 277 ? 17.672 -8.294 31.809 1.00 73.75 277 ALA A CA 1
ATOM 2123 C C . ALA A 1 277 ? 18.386 -6.920 31.823 1.00 73.75 277 ALA A C 1
ATOM 2125 O O . ALA A 1 277 ? 17.744 -5.887 31.666 1.00 73.75 277 ALA A O 1
ATOM 2126 N N . ASP A 1 278 ? 19.714 -6.914 31.999 1.00 80.50 278 ASP A N 1
ATOM 2127 C CA . ASP A 1 278 ? 20.558 -5.715 31.949 1.00 80.50 278 ASP A CA 1
ATOM 2128 C C . ASP A 1 278 ? 21.162 -5.463 30.550 1.00 80.50 278 ASP A C 1
ATOM 2130 O O . ASP A 1 278 ? 21.878 -4.476 30.363 1.00 80.50 278 ASP A O 1
ATOM 2134 N N . SER A 1 279 ? 20.947 -6.360 29.577 1.00 79.56 279 SER A N 1
ATOM 2135 C CA . SER A 1 279 ? 21.415 -6.162 28.204 1.00 79.56 279 SER A CA 1
ATOM 2136 C C . SER A 1 279 ? 20.747 -4.922 27.601 1.00 79.56 279 SER A C 1
ATOM 2138 O O . SER A 1 279 ? 19.551 -4.705 27.824 1.00 79.56 279 SER A O 1
ATOM 2140 N N . PRO A 1 280 ? 21.485 -4.107 26.822 1.00 76.75 280 PRO A N 1
ATOM 2141 C CA . PRO A 1 280 ? 20.874 -2.997 26.106 1.00 76.75 280 PRO A CA 1
ATOM 2142 C C . PRO A 1 280 ? 19.775 -3.527 25.185 1.00 76.75 280 PRO A C 1
ATOM 2144 O O . PRO A 1 280 ? 19.852 -4.653 24.693 1.00 76.75 280 PRO A O 1
ATOM 2147 N N . GLN A 1 281 ? 18.743 -2.719 24.974 1.00 75.25 281 GLN A N 1
ATOM 2148 C CA . GLN A 1 281 ? 17.747 -3.019 23.958 1.00 75.25 281 GLN A CA 1
ATOM 2149 C C . GLN A 1 281 ? 18.436 -3.014 22.596 1.00 75.25 281 GLN A C 1
ATOM 2151 O O . GLN A 1 281 ? 19.154 -2.060 22.283 1.00 75.25 281 GLN A O 1
ATOM 2156 N N . LEU A 1 282 ? 18.252 -4.081 21.817 1.00 68.56 282 LEU A N 1
ATOM 2157 C CA . LEU A 1 282 ? 18.717 -4.091 20.435 1.00 68.56 282 LEU A CA 1
ATOM 2158 C C . LEU A 1 282 ? 17.964 -2.987 19.688 1.00 68.56 282 LEU A C 1
ATOM 2160 O O . LEU A 1 282 ? 16.734 -2.954 19.673 1.00 68.56 282 LEU A O 1
ATOM 2164 N N . ALA A 1 283 ? 18.718 -2.034 19.141 1.00 57.34 283 ALA A N 1
ATOM 2165 C CA . ALA A 1 283 ? 18.176 -0.885 18.419 1.00 57.34 283 ALA A CA 1
ATOM 2166 C C . ALA A 1 283 ? 17.887 -1.211 16.947 1.00 57.34 283 ALA A C 1
ATOM 2168 O O . ALA A 1 283 ? 17.432 -0.337 16.209 1.00 57.34 283 ALA A O 1
ATOM 2169 N N . GLU A 1 284 ? 18.151 -2.455 16.537 1.00 56.03 284 GLU A N 1
ATOM 2170 C CA . GLU A 1 284 ? 18.413 -2.822 15.150 1.00 56.03 284 GLU A CA 1
ATOM 2171 C C . GLU A 1 284 ? 17.234 -2.547 14.209 1.00 56.03 284 GLU A C 1
ATOM 2173 O O . GLU A 1 284 ? 17.448 -2.368 13.015 1.00 56.03 284 GLU A O 1
ATOM 2178 N N . MET A 1 285 ? 16.006 -2.434 14.733 1.00 56.16 285 MET A N 1
ATOM 2179 C CA . MET A 1 285 ? 14.833 -2.044 13.949 1.00 56.16 285 MET A CA 1
ATOM 2180 C C . MET A 1 285 ? 13.775 -1.206 14.693 1.00 56.16 285 MET A C 1
ATOM 2182 O O . MET A 1 285 ? 12.603 -1.233 14.315 1.00 56.16 285 MET A O 1
ATOM 2186 N N . LYS A 1 286 ? 14.158 -0.333 15.646 1.00 56.62 286 LYS A N 1
ATOM 2187 C CA . LYS A 1 286 ? 13.222 0.730 16.103 1.00 56.62 286 LYS A CA 1
ATOM 2188 C C . LYS A 1 286 ? 12.663 1.540 14.913 1.00 56.62 286 LYS A C 1
ATOM 2190 O O . LYS A 1 286 ? 11.599 2.138 15.016 1.00 56.62 286 LYS A O 1
ATOM 2195 N N . ASN A 1 287 ? 13.384 1.556 13.790 1.00 68.19 287 ASN A N 1
ATOM 2196 C CA . ASN A 1 287 ? 12.967 2.181 12.544 1.00 68.19 287 ASN A CA 1
ATOM 2197 C C . ASN A 1 287 ? 13.191 1.243 11.340 1.00 68.19 287 ASN A C 1
ATOM 2199 O O . ASN A 1 287 ? 13.851 1.639 10.380 1.00 68.19 287 ASN A O 1
ATOM 2203 N N . ILE A 1 288 ? 12.689 -0.007 11.403 1.00 77.31 288 ILE A N 1
ATOM 2204 C CA . ILE A 1 288 ? 12.786 -0.981 10.288 1.00 77.31 288 ILE A CA 1
ATOM 2205 C C . ILE A 1 288 ? 12.391 -0.341 8.957 1.00 77.31 288 ILE A C 1
ATOM 2207 O O . ILE A 1 288 ? 13.069 -0.527 7.954 1.00 77.31 288 ILE A O 1
ATOM 2211 N N . ARG A 1 289 ? 11.353 0.496 9.000 1.00 77.00 289 ARG A N 1
ATOM 2212 C CA . ARG A 1 289 ? 10.830 1.243 7.867 1.00 77.00 289 ARG A CA 1
ATOM 2213 C C . ARG A 1 289 ? 11.902 2.086 7.185 1.00 77.00 289 ARG A C 1
ATOM 2215 O O . ARG A 1 289 ? 12.161 1.871 6.014 1.00 77.00 289 ARG A O 1
ATOM 2222 N N . CYS A 1 290 ? 12.595 2.960 7.919 1.00 78.75 290 CYS A N 1
ATOM 2223 C CA . CYS A 1 290 ? 13.674 3.767 7.336 1.00 78.75 290 CYS A CA 1
ATOM 2224 C C . CYS A 1 290 ? 14.773 2.902 6.687 1.00 78.75 290 CYS A C 1
ATOM 2226 O O . CYS A 1 290 ? 15.327 3.268 5.652 1.00 78.75 290 CYS A O 1
ATOM 2228 N N . ILE A 1 291 ? 15.083 1.740 7.273 1.00 84.44 291 ILE A N 1
ATOM 2229 C CA . ILE A 1 291 ? 16.098 0.834 6.724 1.00 84.44 291 ILE A CA 1
ATOM 2230 C C . ILE A 1 291 ? 15.597 0.180 5.428 1.00 84.44 291 ILE A C 1
ATOM 2232 O O . ILE A 1 291 ? 16.339 0.142 4.448 1.00 84.44 291 ILE A O 1
ATOM 2236 N N . VAL A 1 292 ? 14.357 -0.306 5.399 1.00 87.88 292 VAL A N 1
ATOM 2237 C CA . VAL A 1 292 ? 13.749 -0.927 4.212 1.00 87.88 292 VAL A CA 1
ATOM 2238 C C . VAL A 1 292 ? 13.572 0.095 3.091 1.00 87.88 292 VAL A C 1
ATOM 2240 O O . VAL A 1 292 ? 14.011 -0.157 1.970 1.00 87.88 292 VAL A O 1
ATOM 2243 N N . ASP A 1 293 ? 13.054 1.283 3.407 1.00 85.75 293 ASP A N 1
ATOM 2244 C CA . ASP A 1 293 ? 12.868 2.387 2.460 1.00 85.75 293 ASP A CA 1
ATOM 2245 C C . ASP A 1 293 ? 14.201 2.799 1.799 1.00 85.75 293 ASP A C 1
ATOM 2247 O O . ASP A 1 293 ? 14.218 3.225 0.648 1.00 85.75 293 ASP A O 1
ATOM 2251 N N . SER A 1 294 ? 15.343 2.614 2.481 1.00 83.81 294 SER A N 1
ATOM 2252 C CA . SER A 1 294 ? 16.681 2.911 1.934 1.00 83.81 294 SER A CA 1
ATOM 2253 C C . SER A 1 294 ? 17.159 1.955 0.830 1.00 83.81 294 SER A C 1
ATOM 2255 O O . SER A 1 294 ? 18.142 2.249 0.140 1.00 83.81 294 SER A O 1
ATOM 2257 N N . ILE A 1 295 ? 16.502 0.802 0.678 1.00 86.88 295 ILE A N 1
ATOM 2258 C CA . ILE A 1 295 ? 16.841 -0.231 -0.314 1.00 86.88 295 ILE A CA 1
ATOM 2259 C C . ILE A 1 295 ? 15.680 -0.630 -1.222 1.00 86.88 295 ILE A C 1
ATOM 2261 O O . ILE A 1 295 ? 15.915 -1.333 -2.205 1.00 86.88 295 ILE A O 1
ATOM 2265 N N . TYR A 1 296 ? 14.463 -0.197 -0.906 1.00 89.56 296 TYR A N 1
ATOM 2266 C CA . TYR A 1 296 ? 13.301 -0.363 -1.760 1.00 89.56 296 TYR A CA 1
ATOM 2267 C C . TYR A 1 296 ? 13.362 0.622 -2.930 1.00 89.56 296 TYR A C 1
ATOM 2269 O O . TYR A 1 296 ? 13.610 1.814 -2.739 1.00 89.56 296 TYR A O 1
ATOM 2277 N N . ILE A 1 297 ? 13.156 0.129 -4.151 1.00 87.06 297 ILE A N 1
ATOM 2278 C CA . ILE A 1 297 ? 13.150 0.958 -5.359 1.00 87.06 297 ILE A CA 1
ATOM 2279 C C . ILE A 1 297 ? 11.701 1.116 -5.826 1.00 87.06 297 ILE A C 1
ATOM 2281 O O . ILE A 1 297 ? 11.189 0.219 -6.492 1.00 87.06 297 ILE A O 1
ATOM 2285 N N . PRO A 1 298 ? 11.027 2.230 -5.494 1.00 84.94 298 PRO A N 1
ATOM 2286 C CA . PRO A 1 298 ? 9.662 2.477 -5.943 1.00 84.94 298 PRO A CA 1
ATOM 2287 C C . PRO A 1 298 ? 9.598 2.752 -7.450 1.00 84.94 298 PRO A C 1
ATOM 2289 O O . PRO A 1 298 ? 10.416 3.492 -8.012 1.00 84.94 298 PRO A O 1
ATOM 2292 N N . HIS A 1 299 ? 8.573 2.212 -8.103 1.00 81.25 299 HIS A N 1
ATOM 2293 C CA . HIS A 1 299 ? 8.284 2.440 -9.514 1.00 81.25 299 HIS A CA 1
ATOM 2294 C C . HIS A 1 299 ? 7.353 3.651 -9.677 1.00 81.25 299 HIS A C 1
ATOM 2296 O O . HIS A 1 299 ? 6.131 3.545 -9.737 1.00 81.25 299 HIS A O 1
ATOM 2302 N N . TYR A 1 300 ? 7.927 4.854 -9.733 1.00 65.62 300 TYR A N 1
ATOM 2303 C CA . TYR A 1 300 ? 7.138 6.074 -9.935 1.00 65.62 300 TYR A CA 1
ATOM 2304 C C . TYR A 1 300 ? 6.580 6.165 -11.368 1.00 65.62 300 TYR A C 1
ATOM 2306 O O . TYR A 1 300 ? 7.316 5.982 -12.337 1.00 65.62 300 TYR A O 1
ATOM 2314 N N . MET A 1 301 ? 5.305 6.557 -11.500 1.00 59.22 301 MET A N 1
ATOM 2315 C CA . MET A 1 301 ? 4.620 6.843 -12.778 1.00 59.22 301 MET A CA 1
ATOM 2316 C C . MET A 1 301 ? 4.374 5.631 -13.692 1.00 59.22 301 MET A C 1
ATOM 2318 O O . MET A 1 301 ? 4.213 5.799 -14.905 1.00 59.22 301 MET A O 1
ATOM 2322 N N . TRP A 1 302 ? 4.345 4.417 -13.142 1.00 61.78 302 TRP A N 1
ATOM 2323 C CA . TRP A 1 302 ? 3.927 3.248 -13.911 1.00 61.78 302 TRP A CA 1
ATOM 2324 C C . TRP A 1 302 ? 2.434 3.321 -14.269 1.00 61.78 302 TRP A C 1
ATOM 2326 O O . TRP A 1 302 ? 1.638 3.780 -13.449 1.00 61.78 302 TRP A O 1
ATOM 2336 N N . PRO A 1 303 ? 2.039 2.896 -15.486 1.00 58.78 303 PRO A N 1
ATOM 2337 C CA . PRO A 1 303 ? 0.630 2.705 -15.817 1.00 58.78 303 PRO A CA 1
ATOM 2338 C C . PRO A 1 303 ? -0.027 1.716 -14.844 1.00 58.78 303 PRO A C 1
ATOM 2340 O O . PRO A 1 303 ? 0.604 0.731 -14.461 1.00 58.78 303 PRO A O 1
ATOM 2343 N N . ASP A 1 304 ? -1.295 1.943 -14.486 1.00 59.66 304 ASP A N 1
ATOM 2344 C CA . ASP A 1 304 ? -2.018 1.134 -13.487 1.00 59.66 304 ASP A CA 1
ATOM 2345 C C . ASP A 1 304 ? -2.025 -0.375 -13.797 1.00 59.66 304 ASP A C 1
ATOM 2347 O O . ASP A 1 304 ? -2.037 -1.196 -12.887 1.00 59.66 304 ASP A O 1
ATOM 2351 N N . GLU A 1 305 ? -1.952 -0.758 -15.073 1.00 61.69 305 GLU A N 1
ATOM 2352 C CA . GLU A 1 305 ? -1.882 -2.158 -15.521 1.00 61.69 305 GLU A CA 1
ATOM 2353 C C . GLU A 1 305 ? -0.593 -2.899 -15.107 1.00 61.69 305 GLU A C 1
ATOM 2355 O O . GLU A 1 305 ? -0.570 -4.132 -15.116 1.00 61.69 305 GLU A O 1
ATOM 2360 N N . TYR A 1 306 ? 0.464 -2.174 -14.720 1.00 65.75 306 TYR A N 1
ATOM 2361 C CA . TYR A 1 306 ? 1.711 -2.748 -14.195 1.00 65.75 306 TYR A CA 1
ATOM 2362 C C . TYR A 1 306 ? 1.828 -2.643 -12.674 1.00 65.75 306 TYR A C 1
ATOM 2364 O O . TYR A 1 306 ? 2.816 -3.128 -12.124 1.00 65.75 306 TYR A O 1
ATOM 2372 N N . ARG A 1 307 ? 0.847 -2.035 -11.993 1.00 73.38 307 ARG A N 1
ATOM 2373 C CA . ARG A 1 307 ? 0.832 -1.995 -10.530 1.00 73.38 307 ARG A CA 1
ATOM 2374 C C . ARG A 1 307 ? 0.660 -3.395 -9.967 1.00 73.38 307 ARG A C 1
ATOM 2376 O O . ARG A 1 307 ? -0.067 -4.224 -10.517 1.00 73.38 307 ARG A O 1
ATOM 2383 N N . ASN A 1 308 ? 1.339 -3.644 -8.859 1.00 78.38 308 ASN A N 1
ATOM 2384 C CA . ASN A 1 308 ? 1.364 -4.944 -8.209 1.00 78.38 308 ASN A CA 1
ATOM 2385 C C . ASN A 1 308 ? 1.267 -4.755 -6.692 1.00 78.38 308 ASN A C 1
ATOM 2387 O O . ASN A 1 308 ? 2.224 -5.029 -5.972 1.00 78.38 308 ASN A O 1
ATOM 2391 N N . PRO A 1 309 ? 0.142 -4.215 -6.193 1.00 81.94 309 PRO A N 1
ATOM 2392 C CA . PRO A 1 309 ? 0.014 -3.873 -4.786 1.00 81.94 309 PRO A CA 1
ATOM 2393 C C . PRO A 1 309 ? 0.197 -5.111 -3.905 1.00 81.94 309 PRO A C 1
ATOM 2395 O O . PRO A 1 309 ? -0.310 -6.191 -4.210 1.00 81.94 309 PRO A O 1
ATOM 2398 N N . VAL A 1 310 ? 0.889 -4.928 -2.780 1.00 87.81 310 VAL A N 1
ATOM 2399 C CA . VAL A 1 310 ? 1.077 -5.990 -1.787 1.00 87.81 310 VAL A CA 1
ATOM 2400 C C . VAL A 1 310 ? -0.279 -6.393 -1.223 1.00 87.81 310 VAL A C 1
ATOM 2402 O O . VAL A 1 310 ? -1.038 -5.564 -0.719 1.00 87.81 310 VAL A O 1
ATOM 2405 N N . ASN A 1 311 ? -0.569 -7.684 -1.284 1.00 81.62 311 ASN A N 1
ATOM 2406 C CA . ASN A 1 311 ? -1.817 -8.277 -0.845 1.00 81.62 311 ASN A CA 1
ATOM 2407 C C . ASN A 1 311 ? -1.525 -9.436 0.119 1.00 81.62 311 ASN A C 1
ATOM 2409 O O . ASN A 1 311 ? -1.768 -10.605 -0.184 1.00 81.62 311 ASN A O 1
ATOM 2413 N N . SER A 1 312 ? -1.009 -9.079 1.298 1.00 85.00 312 SER A N 1
ATOM 2414 C CA . SER A 1 312 ? -0.655 -10.020 2.359 1.00 85.00 312 SER A CA 1
ATOM 2415 C C . SER A 1 312 ? -1.607 -9.932 3.556 1.00 85.00 312 SER A C 1
ATOM 2417 O O . SER A 1 312 ? -2.115 -8.869 3.926 1.00 85.00 312 SER A O 1
ATOM 2419 N N . ASP A 1 313 ? -1.833 -11.082 4.189 1.00 84.06 313 ASP A N 1
ATOM 2420 C CA . ASP A 1 313 ? -2.545 -11.188 5.466 1.00 84.06 313 ASP A CA 1
ATOM 2421 C C . ASP A 1 313 ? -1.588 -11.215 6.673 1.00 84.06 313 ASP A C 1
ATOM 2423 O O . ASP A 1 313 ? -2.040 -11.299 7.815 1.00 84.06 313 ASP A O 1
ATOM 2427 N N . LEU A 1 314 ? -0.275 -11.133 6.430 1.00 89.69 314 LEU A N 1
ATOM 2428 C CA . LEU A 1 314 ? 0.763 -11.211 7.454 1.00 89.69 314 LEU A CA 1
ATOM 2429 C C . LEU A 1 314 ? 1.117 -9.816 7.973 1.00 89.69 314 LEU A C 1
ATOM 2431 O O . LEU A 1 314 ? 1.499 -8.931 7.200 1.00 89.69 314 LEU A O 1
ATOM 2435 N N . LEU A 1 315 ? 1.069 -9.641 9.295 1.00 89.88 315 LEU A N 1
ATOM 2436 C CA . LEU A 1 315 ? 1.407 -8.375 9.945 1.00 89.88 315 LEU A CA 1
ATOM 2437 C C . LEU A 1 315 ? 2.845 -7.963 9.614 1.00 89.88 315 LEU A C 1
ATOM 2439 O O . LEU A 1 315 ? 3.112 -6.784 9.385 1.00 89.88 315 LEU A O 1
ATOM 2443 N N . PHE A 1 316 ? 3.774 -8.922 9.560 1.00 91.94 316 PHE A N 1
ATOM 2444 C CA . PHE A 1 316 ? 5.173 -8.652 9.248 1.00 91.94 316 PHE A CA 1
ATOM 2445 C C . PHE A 1 316 ? 5.367 -8.098 7.833 1.00 91.94 316 PHE A C 1
ATOM 2447 O O . PHE A 1 316 ? 6.032 -7.076 7.677 1.00 91.94 316 PHE A O 1
ATOM 2454 N N . VAL A 1 317 ? 4.763 -8.723 6.816 1.00 92.50 317 VAL A N 1
ATOM 2455 C CA . VAL A 1 317 ? 4.882 -8.275 5.415 1.00 92.50 317 VAL A CA 1
ATOM 2456 C C . VAL A 1 317 ? 4.254 -6.894 5.247 1.00 92.50 317 VAL A C 1
ATOM 2458 O O . VAL A 1 317 ? 4.884 -6.001 4.685 1.00 92.50 317 VAL A O 1
ATOM 2461 N N . ASN A 1 318 ? 3.071 -6.674 5.824 1.00 89.44 318 ASN A N 1
ATOM 2462 C CA . ASN A 1 318 ? 2.399 -5.377 5.762 1.00 89.44 318 ASN A CA 1
ATOM 2463 C C . ASN A 1 318 ? 3.185 -4.265 6.474 1.00 89.44 318 ASN A C 1
ATOM 2465 O O . ASN A 1 318 ? 3.204 -3.118 6.023 1.00 89.44 318 ASN A O 1
ATOM 2469 N N . THR A 1 319 ? 3.879 -4.601 7.565 1.00 88.88 319 THR A N 1
ATOM 2470 C CA . THR A 1 319 ? 4.787 -3.676 8.264 1.00 88.88 319 THR A CA 1
ATOM 2471 C C . THR A 1 319 ? 6.011 -3.352 7.414 1.00 88.88 319 THR A C 1
ATOM 2473 O O . THR A 1 319 ? 6.401 -2.190 7.314 1.00 88.88 319 THR A O 1
ATOM 2476 N N . LEU A 1 320 ? 6.615 -4.374 6.801 1.00 89.62 320 LEU A N 1
ATOM 2477 C CA . LEU A 1 320 ? 7.803 -4.248 5.960 1.00 89.62 320 LEU A CA 1
ATOM 2478 C C . LEU A 1 320 ? 7.530 -3.372 4.730 1.00 89.62 320 LEU A C 1
ATOM 2480 O O . LEU A 1 320 ? 8.335 -2.507 4.408 1.00 89.62 320 LEU A O 1
ATOM 2484 N N . MET A 1 321 ? 6.379 -3.579 4.088 1.00 89.56 321 MET A N 1
ATOM 2485 C CA . MET A 1 321 ? 5.982 -2.914 2.843 1.00 89.56 321 MET A CA 1
ATOM 2486 C C . MET A 1 321 ? 5.173 -1.630 3.057 1.00 89.56 321 MET A C 1
ATOM 2488 O O . MET A 1 321 ? 4.744 -1.001 2.092 1.00 89.56 321 MET A O 1
ATOM 2492 N N . ASN A 1 322 ? 4.961 -1.230 4.316 1.00 86.06 322 ASN A N 1
ATOM 2493 C CA . ASN A 1 322 ? 4.170 -0.059 4.695 1.00 86.06 322 ASN A CA 1
ATOM 2494 C C . ASN A 1 322 ? 2.733 -0.081 4.122 1.00 86.06 322 ASN A C 1
ATOM 2496 O O . ASN A 1 322 ? 2.176 0.949 3.740 1.00 86.06 322 ASN A O 1
ATOM 2500 N N . THR A 1 323 ? 2.126 -1.267 4.086 1.00 85.81 323 THR A N 1
ATOM 2501 C CA . THR A 1 323 ? 0.741 -1.508 3.646 1.00 85.81 323 THR A CA 1
ATOM 2502 C C . THR A 1 323 ? -0.195 -1.868 4.802 1.00 85.81 323 THR A C 1
ATOM 2504 O O . THR A 1 323 ? -1.388 -2.053 4.582 1.00 85.81 323 THR A O 1
ATOM 2507 N N . ALA A 1 324 ? 0.324 -1.926 6.035 1.00 83.88 324 ALA A N 1
ATOM 2508 C CA . ALA A 1 324 ? -0.463 -2.148 7.246 1.00 83.88 324 ALA A CA 1
ATOM 2509 C C . ALA A 1 324 ? -1.537 -1.071 7.417 1.00 83.88 324 ALA A C 1
ATOM 2511 O O . ALA A 1 324 ? -1.229 0.110 7.281 1.00 83.88 324 ALA A O 1
ATOM 2512 N N . ASP A 1 325 ? -2.770 -1.450 7.747 1.00 81.81 325 ASP A N 1
ATOM 2513 C CA . ASP A 1 325 ? -3.848 -0.500 8.053 1.00 81.81 325 ASP A CA 1
ATOM 2514 C C . ASP A 1 325 ? -3.695 0.148 9.445 1.00 81.81 325 ASP A C 1
ATOM 2516 O O . ASP A 1 325 ? -2.740 -0.108 10.175 1.00 81.81 325 ASP A O 1
ATOM 2520 N N . ASP A 1 326 ? -4.619 1.034 9.830 1.00 79.94 326 ASP A N 1
ATOM 2521 C CA . ASP A 1 326 ? -4.566 1.738 11.122 1.00 79.94 326 ASP A CA 1
ATOM 2522 C C . ASP A 1 326 ? -4.547 0.798 12.334 1.00 79.94 326 ASP A C 1
ATOM 2524 O O . ASP A 1 326 ? -3.898 1.096 13.342 1.00 79.94 326 ASP A O 1
ATOM 2528 N N . TYR A 1 327 ? -5.263 -0.327 12.263 1.00 81.69 327 TYR A N 1
ATOM 2529 C CA . TYR A 1 327 ? -5.322 -1.281 13.362 1.00 81.69 327 TYR A CA 1
ATOM 2530 C C . TYR A 1 327 ? -4.008 -2.053 13.468 1.00 81.69 327 TYR A C 1
ATOM 2532 O O . TYR A 1 327 ? -3.419 -2.117 14.551 1.00 81.69 327 TYR A O 1
ATOM 2540 N N . GLU A 1 328 ? -3.512 -2.577 12.350 1.00 85.56 328 GLU A N 1
ATOM 2541 C CA . GLU A 1 328 ? -2.214 -3.248 12.262 1.00 85.56 328 GLU A CA 1
ATOM 2542 C C . GLU A 1 328 ? -1.076 -2.312 12.707 1.00 85.56 328 GLU A C 1
ATOM 2544 O O . GLU A 1 328 ? -0.268 -2.691 13.561 1.00 85.56 328 GLU A O 1
ATOM 2549 N N . ARG A 1 329 ? -1.087 -1.050 12.250 1.00 85.50 329 ARG A N 1
ATOM 2550 C CA . ARG A 1 329 ? -0.140 -0.006 12.678 1.00 85.50 329 ARG A CA 1
ATOM 2551 C C . ARG A 1 329 ? -0.179 0.235 14.180 1.00 85.50 329 ARG A C 1
ATOM 2553 O O . ARG A 1 329 ? 0.870 0.324 14.808 1.00 85.50 329 ARG A O 1
ATOM 2560 N N . SER A 1 330 ? -1.364 0.260 14.793 1.00 83.94 330 SER A N 1
ATOM 2561 C CA . SER A 1 330 ? -1.482 0.434 16.248 1.00 83.94 330 SER A CA 1
ATOM 2562 C C . SER A 1 330 ? -0.786 -0.677 17.050 1.00 83.94 330 SER A C 1
ATOM 2564 O O . SER A 1 330 ? -0.318 -0.439 18.167 1.00 83.94 330 SER A O 1
ATOM 2566 N N . ILE A 1 331 ? -0.690 -1.887 16.483 1.00 85.56 331 ILE A N 1
ATOM 2567 C CA . ILE A 1 331 ? 0.037 -3.011 17.080 1.00 85.56 331 ILE A CA 1
ATOM 2568 C C . ILE A 1 331 ? 1.540 -2.815 16.882 1.00 85.56 331 ILE A C 1
ATOM 2570 O O . ILE A 1 331 ? 2.303 -2.909 17.845 1.00 85.56 331 ILE A O 1
ATOM 2574 N N . THR A 1 332 ? 1.975 -2.534 15.655 1.00 86.06 332 THR A N 1
ATOM 2575 C CA . THR A 1 332 ? 3.402 -2.439 15.315 1.00 86.06 332 THR A CA 1
ATOM 2576 C C . THR A 1 332 ? 4.065 -1.205 15.913 1.00 86.06 332 THR A C 1
ATOM 2578 O O . THR A 1 332 ? 5.209 -1.292 16.342 1.00 86.06 332 THR A O 1
ATOM 2581 N N . ASP A 1 333 ? 3.348 -0.089 16.047 1.00 85.31 333 ASP A N 1
ATOM 2582 C CA . ASP A 1 333 ? 3.839 1.134 16.697 1.00 85.31 333 ASP A CA 1
ATOM 2583 C C . ASP A 1 333 ? 4.062 0.938 18.204 1.00 85.31 333 ASP A C 1
ATOM 2585 O O . ASP A 1 333 ? 4.876 1.625 18.827 1.00 85.31 333 ASP A O 1
ATOM 2589 N N . ALA A 1 334 ? 3.361 -0.027 18.811 1.00 85.56 334 ALA A N 1
ATOM 2590 C CA . ALA A 1 334 ? 3.602 -0.430 20.190 1.00 85.56 334 ALA A CA 1
ATOM 2591 C C . ALA A 1 334 ? 4.846 -1.326 20.336 1.00 85.56 334 ALA A C 1
ATOM 2593 O O . ALA A 1 334 ? 5.355 -1.485 21.454 1.00 85.56 334 ALA A O 1
ATOM 2594 N N . TYR A 1 335 ? 5.343 -1.918 19.243 1.00 87.19 335 TYR A N 1
ATOM 2595 C CA . TYR A 1 335 ? 6.581 -2.686 19.249 1.00 87.19 335 TYR A CA 1
ATOM 2596 C C . TYR A 1 335 ? 7.774 -1.736 19.256 1.00 87.19 335 TYR A C 1
ATOM 2598 O O . TYR A 1 335 ? 8.005 -0.947 18.348 1.00 87.19 335 TYR A O 1
ATOM 2606 N N . ASN A 1 336 ? 8.560 -1.821 20.322 1.00 85.44 336 ASN A N 1
ATOM 2607 C CA . ASN A 1 336 ? 9.748 -1.000 20.524 1.00 85.44 336 ASN A CA 1
ATOM 2608 C C . ASN A 1 336 ? 11.044 -1.818 20.454 1.00 85.44 336 ASN A C 1
ATOM 2610 O O . ASN A 1 336 ? 12.115 -1.267 20.700 1.00 85.44 336 ASN A O 1
ATOM 2614 N N . PHE A 1 337 ? 10.940 -3.112 20.147 1.00 87.25 337 PHE A N 1
ATOM 2615 C CA . PHE A 1 337 ? 12.036 -4.061 20.047 1.00 87.25 337 PHE A CA 1
ATOM 2616 C C . PHE A 1 337 ? 11.964 -4.858 18.754 1.00 87.25 337 PHE A C 1
ATOM 2618 O O . PHE A 1 337 ? 10.881 -5.206 18.276 1.00 87.25 337 PHE A O 1
ATOM 2625 N N . SER A 1 338 ? 13.143 -5.207 18.255 1.00 88.69 338 SER A N 1
ATOM 2626 C CA . SER A 1 338 ? 13.303 -5.991 17.046 1.00 88.69 338 SER A CA 1
ATOM 2627 C C . SER A 1 338 ? 14.696 -6.614 16.951 1.00 88.69 338 SER A C 1
ATOM 2629 O O . SER A 1 338 ? 15.667 -5.980 17.365 1.00 88.69 338 SER A O 1
ATOM 2631 N N . ASP A 1 339 ? 14.794 -7.785 16.334 1.00 90.69 339 ASP A N 1
ATOM 2632 C CA . ASP A 1 339 ? 16.036 -8.529 16.113 1.00 90.69 339 ASP A CA 1
ATOM 2633 C C . ASP A 1 339 ? 15.961 -9.281 14.772 1.00 90.69 339 ASP A C 1
ATOM 2635 O O . ASP A 1 339 ? 14.872 -9.680 14.336 1.00 90.69 339 ASP A O 1
ATOM 2639 N N . ILE A 1 340 ? 17.110 -9.470 14.120 1.00 92.19 340 ILE A N 1
ATOM 2640 C CA . ILE A 1 340 ? 17.238 -10.160 12.832 1.00 92.19 340 ILE A CA 1
ATOM 2641 C C . ILE A 1 340 ? 18.286 -11.264 12.963 1.00 92.19 340 ILE A C 1
ATOM 2643 O O . ILE A 1 340 ? 19.457 -11.032 13.260 1.00 92.19 340 ILE A O 1
ATOM 2647 N N . LEU A 1 341 ? 17.884 -12.490 12.649 1.00 94.56 341 LEU A N 1
ATOM 2648 C CA . LEU A 1 341 ? 18.754 -13.657 12.613 1.00 94.56 341 LEU A CA 1
ATOM 2649 C C . LEU A 1 341 ? 18.918 -14.117 11.156 1.00 94.56 341 LEU A C 1
ATOM 2651 O O . LEU A 1 341 ? 18.192 -15.009 10.708 1.00 94.56 341 LEU A O 1
ATOM 2655 N N . PRO A 1 342 ? 19.853 -13.528 10.387 1.00 95.12 342 PRO A N 1
ATOM 2656 C CA . PRO A 1 342 ? 20.021 -13.870 8.981 1.00 95.12 342 PRO A CA 1
ATOM 2657 C C . PRO A 1 342 ? 20.618 -15.272 8.790 1.00 95.12 342 PRO A C 1
ATOM 2659 O O . PRO A 1 342 ? 21.550 -15.692 9.492 1.00 95.12 342 PRO A O 1
ATOM 2662 N N . ALA A 1 343 ? 20.132 -15.991 7.778 1.00 94.88 343 ALA A N 1
ATOM 2663 C CA . ALA A 1 343 ? 20.520 -17.372 7.504 1.00 94.88 343 ALA A CA 1
ATOM 2664 C C . ALA A 1 343 ? 22.026 -17.527 7.257 1.00 94.88 343 ALA A C 1
ATOM 2666 O O . ALA A 1 343 ? 22.631 -18.467 7.769 1.00 94.88 343 ALA A O 1
ATOM 2667 N N . TYR A 1 344 ? 22.679 -16.562 6.595 1.00 91.12 344 TYR A N 1
ATOM 2668 C CA . TYR A 1 344 ? 24.123 -16.634 6.315 1.00 91.12 344 TYR A CA 1
ATOM 2669 C C . TYR A 1 344 ? 24.996 -16.788 7.582 1.00 91.12 344 TYR A C 1
ATOM 2671 O O . TYR A 1 344 ? 26.144 -17.232 7.494 1.00 91.12 344 TYR A O 1
ATOM 2679 N N . ARG A 1 345 ? 24.470 -16.405 8.756 1.00 92.50 345 ARG A N 1
ATOM 2680 C CA . ARG A 1 345 ? 25.152 -16.477 10.054 1.00 92.50 345 ARG A CA 1
ATOM 2681 C C . ARG A 1 345 ? 24.620 -17.592 10.953 1.00 92.50 345 ARG A C 1
ATOM 2683 O O . ARG A 1 345 ? 25.410 -18.191 11.682 1.00 92.50 345 ARG A O 1
ATOM 2690 N N . TYR A 1 346 ? 23.310 -17.834 10.935 1.00 94.44 346 TYR A N 1
ATOM 2691 C CA . TYR A 1 346 ? 22.636 -18.690 11.917 1.00 94.44 346 TYR A CA 1
ATOM 2692 C C . TYR A 1 346 ? 22.169 -20.045 11.371 1.00 94.44 346 TYR A C 1
ATOM 2694 O O . TYR A 1 346 ? 21.780 -20.906 12.162 1.00 94.44 346 TYR A O 1
ATOM 2702 N N . GLN A 1 347 ? 22.215 -20.257 10.055 1.00 92.62 347 GLN A N 1
ATOM 2703 C CA . GLN A 1 347 ? 21.807 -21.517 9.439 1.00 92.62 347 GLN A CA 1
ATOM 2704 C C . GLN A 1 347 ? 22.818 -22.633 9.748 1.00 92.62 347 GLN A C 1
ATOM 2706 O O . GLN A 1 347 ? 24.035 -22.461 9.636 1.00 92.62 347 GLN A O 1
ATOM 2711 N N . GLY A 1 348 ? 22.308 -23.791 10.164 1.00 89.44 348 GLY A N 1
ATOM 2712 C CA . GLY A 1 348 ? 23.075 -25.013 10.370 1.00 89.44 348 GLY A CA 1
ATOM 2713 C C . GLY A 1 348 ? 23.410 -25.732 9.061 1.00 89.44 348 GLY A C 1
ATOM 2714 O O . GLY A 1 348 ? 22.943 -25.378 7.983 1.00 89.44 348 GLY A O 1
ATOM 2715 N N . GLU A 1 349 ? 24.202 -26.806 9.155 1.00 86.19 349 GLU A N 1
ATOM 2716 C CA . GLU A 1 349 ? 24.566 -27.637 7.990 1.00 86.19 349 GLU A CA 1
ATOM 2717 C C . GLU A 1 349 ? 23.356 -28.301 7.305 1.00 86.19 349 GLU A C 1
ATOM 2719 O O . GLU A 1 349 ? 23.463 -28.737 6.161 1.00 86.19 349 GLU A O 1
ATOM 2724 N N . ASP A 1 350 ? 22.225 -28.410 8.004 1.00 86.94 350 ASP A N 1
ATOM 2725 C CA . ASP A 1 350 ? 20.978 -28.989 7.503 1.00 86.94 350 ASP A CA 1
ATOM 2726 C C . ASP A 1 350 ? 20.058 -27.975 6.806 1.00 86.94 350 ASP A C 1
ATOM 2728 O O . ASP A 1 350 ? 18.980 -28.358 6.358 1.00 86.94 350 ASP A O 1
ATOM 2732 N N . GLY A 1 351 ? 20.478 -26.711 6.688 1.00 84.75 351 GLY A N 1
ATOM 2733 C CA . GLY A 1 351 ? 19.685 -25.654 6.063 1.00 84.75 351 GLY A CA 1
ATOM 2734 C C . GLY A 1 351 ? 18.655 -25.004 6.9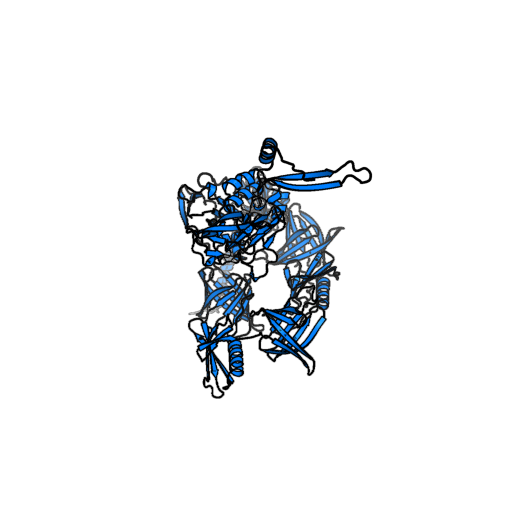95 1.00 84.75 351 GLY A C 1
ATOM 2735 O O . GLY A 1 351 ? 17.919 -24.125 6.557 1.00 84.75 351 GLY A O 1
ATOM 2736 N N . SER A 1 352 ? 18.610 -25.375 8.278 1.00 94.75 352 SER A N 1
ATOM 2737 C CA . SER A 1 352 ? 17.677 -24.796 9.254 1.00 94.75 352 SER A CA 1
ATOM 2738 C C . SER A 1 352 ? 18.344 -23.777 10.181 1.00 94.75 352 SER A C 1
ATOM 2740 O O . SER A 1 352 ? 19.538 -23.868 10.469 1.00 94.75 352 SER A O 1
ATOM 2742 N N . ILE A 1 353 ? 17.577 -22.816 10.694 1.00 97.44 353 ILE A N 1
ATOM 2743 C CA . ILE A 1 353 ? 17.975 -21.984 11.836 1.00 9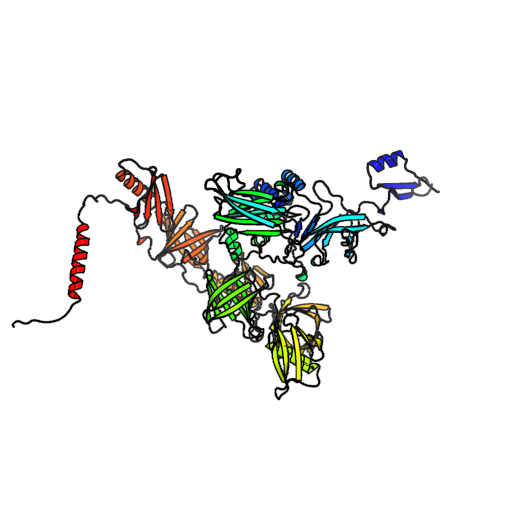7.44 353 ILE A CA 1
ATOM 2744 C C . ILE A 1 353 ? 17.283 -22.546 13.075 1.00 97.44 353 ILE A C 1
ATOM 2746 O O . ILE A 1 353 ? 16.059 -22.625 13.122 1.00 97.44 353 ILE A O 1
ATOM 2750 N N . SER A 1 354 ? 18.057 -22.907 14.100 1.00 96.62 354 SER A N 1
ATOM 2751 C CA . SER A 1 354 ? 17.532 -23.391 15.381 1.00 96.62 354 SER A CA 1
ATOM 2752 C C . SER A 1 354 ? 18.173 -22.633 16.539 1.00 96.62 354 SER A C 1
ATOM 2754 O O . SER A 1 354 ? 19.348 -22.838 16.854 1.00 96.62 354 SER A O 1
ATOM 2756 N N . VAL A 1 355 ? 17.387 -21.807 17.230 1.00 96.56 355 VAL A N 1
ATOM 2757 C CA . VAL A 1 355 ? 17.853 -20.942 18.322 1.00 96.56 355 VAL A CA 1
ATOM 2758 C C . VAL A 1 355 ? 16.965 -21.081 19.556 1.00 96.56 355 VAL A C 1
ATOM 2760 O O . VAL 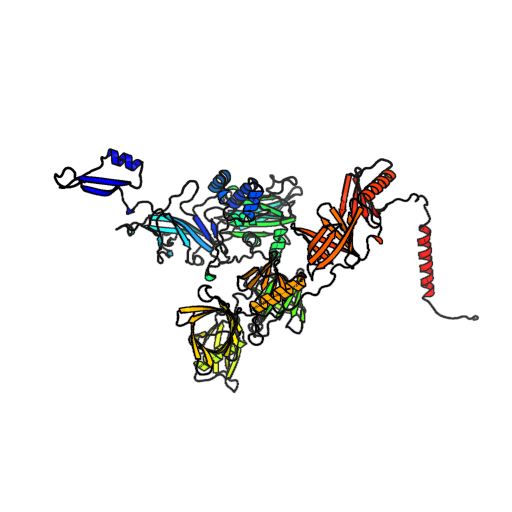A 1 355 ? 15.763 -21.315 19.471 1.00 96.56 355 VAL A O 1
ATOM 2763 N N . THR A 1 356 ? 17.557 -20.952 20.744 1.00 96.50 356 THR A N 1
ATOM 2764 C CA . THR A 1 356 ? 16.781 -20.714 21.968 1.00 96.50 356 THR A CA 1
ATOM 2765 C C . THR A 1 356 ? 16.796 -19.221 22.247 1.00 96.50 356 THR A C 1
ATOM 2767 O O . THR A 1 356 ? 17.858 -18.668 22.524 1.00 96.50 356 THR A O 1
ATOM 2770 N N . TYR A 1 357 ? 15.635 -18.587 22.179 1.00 95.50 357 TYR A N 1
ATOM 2771 C CA . TYR A 1 357 ? 15.451 -17.157 22.364 1.00 95.50 357 TYR A CA 1
ATOM 2772 C C . TYR A 1 357 ? 14.832 -16.871 23.730 1.00 95.50 357 TYR A C 1
ATOM 2774 O O . TYR A 1 357 ? 13.971 -17.614 24.199 1.00 95.50 357 TYR A O 1
ATOM 2782 N N . ASP A 1 358 ? 15.295 -15.832 24.406 1.00 94.00 358 ASP A N 1
ATOM 2783 C CA . ASP A 1 358 ? 14.794 -15.419 25.708 1.00 94.00 358 ASP A CA 1
ATOM 2784 C C . ASP A 1 358 ? 13.794 -14.277 25.537 1.00 94.00 358 ASP A C 1
ATOM 2786 O O . ASP A 1 358 ? 14.141 -13.198 25.063 1.00 94.00 358 ASP A O 1
ATOM 2790 N N . VAL A 1 359 ? 12.548 -14.546 25.922 1.00 93.06 359 VAL A N 1
ATOM 2791 C CA . VAL A 1 359 ? 11.405 -13.629 25.801 1.00 93.06 359 VAL A CA 1
ATOM 2792 C C . VAL A 1 359 ? 10.866 -13.240 27.176 1.00 93.06 359 VAL A C 1
ATOM 2794 O O . VAL A 1 359 ? 9.704 -12.874 27.320 1.00 93.06 359 VAL A O 1
ATOM 2797 N N . THR A 1 360 ? 11.684 -13.381 28.226 1.00 92.12 360 THR A N 1
ATOM 2798 C CA . THR A 1 360 ? 11.268 -13.088 29.608 1.00 92.12 360 THR A CA 1
ATOM 2799 C C . THR A 1 360 ? 10.724 -11.672 29.749 1.00 92.12 360 THR A C 1
ATOM 2801 O O . THR A 1 360 ? 9.719 -11.483 30.433 1.00 92.12 360 THR A O 1
ATOM 2804 N N . ASP A 1 361 ? 11.377 -10.728 29.076 1.00 90.69 361 ASP A N 1
ATOM 2805 C CA . ASP A 1 361 ? 11.121 -9.295 29.155 1.00 90.69 361 ASP A CA 1
ATOM 2806 C C . ASP A 1 361 ? 10.410 -8.769 27.886 1.00 90.69 361 ASP A C 1
ATOM 2808 O O . ASP A 1 361 ? 10.389 -7.564 27.644 1.00 90.69 361 ASP A O 1
ATOM 2812 N N . LEU A 1 362 ? 9.812 -9.670 27.086 1.00 89.19 362 LEU A N 1
ATOM 2813 C CA . LEU A 1 362 ? 8.879 -9.348 26.001 1.00 89.19 362 LEU A CA 1
ATOM 2814 C C . LEU A 1 362 ? 7.449 -9.638 26.464 1.00 89.19 362 LEU A C 1
ATOM 2816 O O . LEU A 1 362 ? 7.089 -10.788 26.735 1.00 89.19 362 LEU A O 1
ATOM 2820 N N . ASP A 1 363 ? 6.627 -8.594 26.543 1.00 86.75 363 ASP A N 1
ATOM 2821 C CA . ASP A 1 363 ? 5.207 -8.732 26.881 1.00 86.75 363 ASP A CA 1
ATOM 2822 C C . ASP A 1 363 ? 4.427 -9.386 25.740 1.00 86.75 363 ASP A C 1
ATOM 2824 O O . ASP A 1 363 ? 3.533 -10.201 25.962 1.00 86.75 363 ASP A O 1
ATOM 2828 N N . GLU A 1 364 ? 4.775 -8.989 24.521 1.00 89.88 364 GLU A N 1
ATOM 2829 C CA . GLU A 1 364 ? 4.148 -9.379 23.269 1.00 89.88 364 GLU A CA 1
ATOM 2830 C C . GLU A 1 364 ? 5.235 -9.472 22.212 1.00 89.88 364 GLU A C 1
ATOM 2832 O O . GLU A 1 364 ? 6.195 -8.692 22.240 1.00 89.88 364 GLU A O 1
ATOM 2837 N N . TYR A 1 365 ? 5.083 -10.415 21.291 1.00 91.31 365 TYR A N 1
ATOM 2838 C CA . TYR A 1 365 ? 6.051 -10.606 20.228 1.00 91.31 365 TYR A CA 1
ATOM 2839 C C . TYR A 1 365 ? 5.424 -11.198 18.969 1.00 91.31 365 TYR A C 1
ATOM 2841 O O . TYR A 1 365 ? 4.396 -11.875 19.012 1.00 91.31 365 TYR A O 1
ATOM 2849 N N . LEU A 1 366 ? 6.116 -10.973 17.863 1.00 93.56 366 LEU A N 1
ATOM 2850 C CA . LEU A 1 366 ? 5.942 -11.611 16.572 1.00 93.56 366 LEU A CA 1
ATOM 2851 C C . LEU A 1 366 ? 7.277 -12.252 16.192 1.00 93.56 366 LEU A C 1
ATOM 2853 O O . LEU A 1 366 ? 8.333 -11.644 16.369 1.00 93.56 366 LEU A O 1
ATOM 2857 N N . VAL A 1 367 ? 7.230 -13.477 15.677 1.00 96.31 367 VAL A N 1
ATOM 2858 C CA . VAL A 1 367 ? 8.374 -14.159 15.066 1.00 96.31 367 VAL A CA 1
ATOM 2859 C C . VAL A 1 367 ? 7.988 -14.516 13.638 1.00 96.31 367 VAL A C 1
ATOM 2861 O O . VAL A 1 367 ? 7.028 -15.257 13.449 1.00 96.31 367 VAL A O 1
ATOM 2864 N N . ALA A 1 368 ? 8.735 -14.023 12.657 1.00 97.19 368 ALA A N 1
ATOM 2865 C CA . ALA A 1 368 ? 8.559 -14.348 11.247 1.00 97.19 368 ALA A CA 1
ATOM 2866 C C . ALA A 1 368 ? 9.795 -15.071 10.705 1.00 97.19 368 ALA A C 1
ATOM 2868 O O . ALA A 1 368 ? 10.925 -14.712 11.030 1.00 97.19 368 ALA A O 1
ATOM 2869 N N . ALA A 1 369 ? 9.588 -16.087 9.876 1.00 98.31 369 ALA A N 1
ATOM 2870 C CA . ALA A 1 369 ? 10.623 -16.708 9.061 1.00 98.31 369 ALA A CA 1
ATOM 2871 C C . ALA A 1 369 ? 10.325 -16.406 7.595 1.00 98.31 369 ALA A C 1
ATOM 2873 O O . ALA A 1 369 ? 9.201 -16.635 7.151 1.00 98.31 369 ALA A O 1
ATOM 2874 N N . MET A 1 370 ? 11.327 -15.911 6.874 1.00 97.38 370 MET A N 1
ATOM 2875 C CA . MET A 1 370 ? 11.214 -15.523 5.470 1.00 97.38 370 MET A CA 1
ATOM 2876 C C . MET A 1 370 ? 12.273 -16.257 4.643 1.00 97.38 370 MET A C 1
ATOM 2878 O O . MET A 1 370 ? 13.413 -16.433 5.096 1.00 97.38 370 MET A O 1
ATOM 2882 N N . ASP A 1 371 ? 11.904 -16.703 3.446 1.00 96.06 371 ASP A N 1
ATOM 2883 C CA . ASP A 1 371 ? 12.846 -17.215 2.450 1.00 96.06 371 ASP A CA 1
ATOM 2884 C C . ASP A 1 371 ? 13.354 -16.107 1.507 1.00 96.06 371 ASP A C 1
ATOM 2886 O O . ASP A 1 371 ? 12.993 -14.936 1.608 1.00 96.06 371 ASP A O 1
ATOM 2890 N N . LYS A 1 372 ? 14.239 -16.462 0.576 1.00 94.38 372 LYS A N 1
ATOM 2891 C CA . LYS A 1 372 ? 14.788 -15.518 -0.410 1.00 94.38 372 LYS A CA 1
ATOM 2892 C C . LYS A 1 372 ? 13.792 -15.089 -1.489 1.00 94.38 372 LYS A C 1
ATOM 2894 O O . LYS A 1 372 ? 14.088 -14.125 -2.187 1.00 94.38 372 LYS A O 1
ATOM 2899 N N . ALA A 1 373 ? 12.683 -15.808 -1.655 1.00 95.00 373 ALA A N 1
ATOM 2900 C CA . ALA A 1 373 ? 11.563 -15.428 -2.515 1.00 95.00 373 ALA A CA 1
ATOM 2901 C C . ALA A 1 373 ? 10.521 -14.576 -1.760 1.00 95.00 373 ALA A C 1
ATOM 2903 O O . ALA A 1 373 ? 9.476 -14.265 -2.314 1.00 95.00 373 ALA A O 1
ATOM 2904 N N . TYR A 1 374 ? 10.820 -14.192 -0.513 1.00 95.62 374 TYR A N 1
ATOM 2905 C CA . TYR A 1 374 ? 9.976 -13.420 0.399 1.00 95.62 374 TYR A CA 1
ATOM 2906 C C . TYR A 1 374 ? 8.715 -14.136 0.899 1.00 95.62 374 TYR A C 1
ATOM 2908 O O . TYR A 1 374 ? 7.921 -13.525 1.624 1.00 95.62 374 TYR A O 1
ATOM 2916 N N . ASN A 1 375 ? 8.571 -15.444 0.651 1.00 96.38 375 ASN A N 1
ATOM 2917 C CA . ASN A 1 375 ? 7.512 -16.211 1.295 1.00 96.38 375 ASN A CA 1
ATOM 2918 C C . ASN A 1 375 ? 7.755 -16.219 2.802 1.00 96.38 375 ASN A C 1
ATOM 2920 O O . ASN A 1 375 ? 8.876 -16.438 3.275 1.00 96.38 375 ASN A O 1
ATOM 2924 N N . THR A 1 376 ? 6.692 -15.986 3.564 1.00 97.06 376 THR A N 1
ATO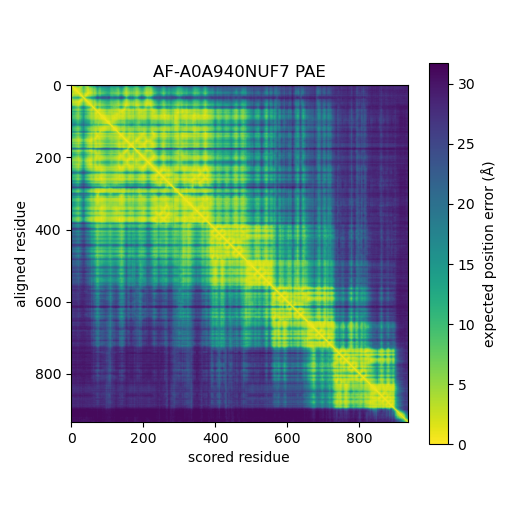M 2925 C CA . THR A 1 376 ? 6.803 -15.727 4.997 1.00 97.06 376 THR A CA 1
ATOM 2926 C C . THR A 1 376 ? 5.828 -16.581 5.795 1.00 97.06 376 THR A C 1
ATOM 2928 O O . THR A 1 376 ? 4.655 -16.700 5.456 1.00 97.06 376 THR A O 1
ATOM 2931 N N . THR A 1 377 ? 6.309 -17.125 6.910 1.00 97.44 377 THR A N 1
ATOM 2932 C CA . THR A 1 377 ? 5.469 -17.693 7.970 1.00 97.44 377 THR A CA 1
ATOM 2933 C C . THR A 1 377 ? 5.684 -16.883 9.238 1.00 97.44 377 THR A C 1
ATOM 2935 O O . THR A 1 377 ? 6.827 -16.705 9.659 1.00 97.44 377 THR A O 1
ATOM 2938 N N . GLU A 1 378 ? 4.611 -16.430 9.887 1.00 95.19 378 GLU A N 1
ATOM 2939 C CA . GLU A 1 378 ? 4.694 -15.695 11.153 1.00 95.19 378 GLU A CA 1
ATOM 2940 C C . GLU A 1 378 ? 3.899 -16.363 12.280 1.00 95.19 378 GLU A C 1
ATOM 2942 O O . GLU A 1 378 ? 2.905 -17.055 12.059 1.00 95.19 378 GLU A O 1
ATOM 2947 N N . ILE A 1 379 ? 4.356 -16.159 13.514 1.00 94.31 379 ILE A N 1
ATOM 2948 C CA . ILE A 1 379 ? 3.678 -16.589 14.735 1.00 94.31 379 ILE A CA 1
ATOM 2949 C C . ILE A 1 379 ? 3.696 -15.429 15.729 1.00 94.31 379 ILE A C 1
ATOM 2951 O O . ILE A 1 379 ? 4.758 -14.908 16.079 1.00 94.31 379 ILE A O 1
ATOM 2955 N N . LEU A 1 380 ? 2.514 -15.062 16.224 1.00 91.38 380 LEU A N 1
ATOM 2956 C CA . LEU A 1 380 ? 2.339 -14.061 17.272 1.00 91.38 380 LEU A CA 1
ATOM 2957 C C . LEU A 1 380 ? 2.246 -14.720 18.656 1.00 91.38 380 LEU A C 1
ATOM 2959 O O . LEU A 1 380 ? 1.836 -15.873 18.798 1.00 91.38 380 LEU A O 1
ATOM 2963 N N . SER A 1 381 ? 2.607 -13.974 19.697 1.00 89.50 381 SER A N 1
ATOM 2964 C CA . SER A 1 381 ? 2.419 -14.384 21.090 1.00 89.50 381 SER A CA 1
ATOM 2965 C C . SER A 1 381 ? 0.939 -14.621 21.428 1.00 89.50 381 SER A C 1
ATOM 2967 O O . SER A 1 381 ? 0.074 -13.877 20.965 1.00 89.50 381 SER A O 1
ATOM 2969 N N . ASP A 1 382 ? 0.658 -15.607 22.288 1.00 80.06 382 ASP A N 1
ATOM 2970 C CA . ASP A 1 382 ? -0.699 -16.012 22.688 1.00 80.06 382 ASP A CA 1
ATOM 2971 C C . ASP A 1 382 ? -1.641 -14.833 23.011 1.00 80.06 382 ASP A C 1
ATOM 2973 O O . ASP A 1 382 ? -1.316 -13.948 23.805 1.00 80.06 382 ASP A O 1
ATOM 2977 N N . GLY A 1 383 ? -2.860 -14.879 22.462 1.00 71.38 383 GLY A N 1
ATOM 2978 C CA . GLY A 1 383 ? -3.920 -13.898 22.732 1.00 71.38 383 GLY A CA 1
ATOM 2979 C C . GLY A 1 383 ? -3.907 -12.662 21.829 1.00 71.38 383 GLY A C 1
ATOM 2980 O O . GLY A 1 383 ? -4.771 -11.801 21.995 1.00 71.38 383 GLY A O 1
ATOM 2981 N N . ARG A 1 384 ? -2.975 -12.578 20.873 1.00 74.69 384 ARG A N 1
ATOM 2982 C CA . ARG A 1 384 ? -3.018 -11.607 19.775 1.00 74.69 384 ARG A CA 1
ATOM 2983 C C . ARG A 1 384 ? -3.808 -12.176 18.593 1.00 74.69 384 ARG A C 1
ATOM 2985 O O . ARG A 1 384 ? -3.502 -13.261 18.114 1.00 74.69 384 ARG A O 1
ATOM 2992 N N . ASP A 1 385 ? -4.818 -11.430 18.158 1.00 71.62 385 ASP A N 1
ATOM 2993 C CA . ASP A 1 385 ? -5.586 -11.663 16.934 1.00 71.62 385 ASP A CA 1
ATOM 2994 C C . ASP A 1 385 ? -5.492 -10.389 16.095 1.00 71.62 385 ASP A C 1
ATOM 2996 O O . ASP A 1 385 ? -5.748 -9.295 16.601 1.00 71.62 385 ASP A O 1
ATOM 3000 N N . THR A 1 386 ? -5.052 -10.528 14.853 1.00 78.38 386 THR A N 1
ATOM 3001 C CA . THR A 1 386 ? -4.941 -9.442 13.872 1.00 78.38 386 THR A CA 1
ATOM 3002 C C . THR A 1 386 ? -6.141 -9.418 12.921 1.00 78.38 386 THR A C 1
ATOM 3004 O O . THR A 1 386 ? -6.266 -8.506 12.105 1.00 78.38 386 THR A O 1
ATOM 3007 N N . SER A 1 387 ? -7.066 -10.376 13.046 1.00 82.88 387 SER A N 1
ATOM 3008 C CA . SER A 1 387 ? -8.298 -10.426 12.261 1.00 82.88 387 SER A CA 1
ATOM 3009 C C . SER A 1 387 ? -9.243 -9.303 12.682 1.00 82.88 387 SER A C 1
ATOM 3011 O O . SER A 1 387 ? -9.717 -9.249 13.818 1.00 82.88 387 SER A O 1
ATOM 3013 N N . HIS A 1 388 ? -9.548 -8.408 11.752 1.00 86.38 388 HIS A N 1
ATOM 3014 C CA . HIS A 1 388 ? -10.462 -7.293 11.964 1.00 86.38 388 HIS A CA 1
ATOM 3015 C C . HIS A 1 388 ? -11.121 -6.891 10.631 1.00 86.38 388 HIS A C 1
ATOM 3017 O O . HIS A 1 388 ? -10.795 -7.432 9.572 1.00 86.38 388 HIS A O 1
ATOM 3023 N N . LEU A 1 389 ? -12.094 -5.974 10.671 1.00 88.19 389 LEU A N 1
ATOM 3024 C CA . LEU A 1 389 ? -12.669 -5.402 9.449 1.00 88.19 389 LEU A CA 1
ATOM 3025 C C . LEU A 1 389 ? -11.678 -4.392 8.862 1.00 88.19 389 LEU A C 1
ATOM 3027 O O . LEU A 1 389 ? -11.650 -3.244 9.298 1.00 88.19 389 LEU A O 1
ATOM 3031 N N . LYS A 1 390 ? -10.873 -4.848 7.900 1.00 86.50 390 LYS A N 1
ATOM 3032 C CA . LYS A 1 390 ? -9.927 -4.018 7.144 1.00 86.50 390 LYS A CA 1
ATOM 3033 C C . LYS A 1 390 ? -10.661 -2.928 6.355 1.00 86.50 390 LYS A C 1
ATOM 3035 O O . LYS A 1 390 ? -11.775 -3.171 5.873 1.00 86.50 390 LYS A O 1
ATOM 3040 N N . THR A 1 391 ? -10.013 -1.773 6.181 1.00 85.75 391 THR A N 1
ATOM 3041 C CA . THR A 1 391 ? -10.397 -0.766 5.175 1.00 85.75 391 THR A CA 1
ATOM 3042 C C . THR A 1 391 ? -10.496 -1.432 3.803 1.00 85.75 391 THR A C 1
ATOM 3044 O O . THR A 1 391 ? -9.720 -2.329 3.500 1.00 85.75 391 THR A O 1
ATOM 3047 N N . GLY A 1 392 ? -11.461 -1.022 2.986 1.00 85.88 392 GLY A N 1
ATOM 3048 C CA . GLY A 1 392 ? -11.747 -1.628 1.692 1.00 85.88 392 GLY A CA 1
ATOM 3049 C C . GLY A 1 392 ? -13.096 -2.345 1.657 1.00 85.88 392 GLY A C 1
ATOM 3050 O O . GLY A 1 392 ? -13.997 -2.112 2.469 1.00 85.88 392 GLY A O 1
ATOM 3051 N N . LEU A 1 393 ? -13.273 -3.204 0.660 1.00 89.69 393 LEU A N 1
ATOM 3052 C CA . LEU A 1 393 ? -14.560 -3.780 0.306 1.00 89.69 393 LEU A CA 1
ATOM 3053 C C . LEU A 1 393 ? -14.761 -5.153 0.931 1.00 89.69 393 LEU A C 1
ATOM 3055 O O . LEU A 1 393 ? -14.035 -6.097 0.639 1.00 89.69 393 LEU A O 1
ATOM 3059 N N . TRP A 1 394 ? -15.846 -5.298 1.676 1.00 93.50 394 TRP A N 1
ATOM 3060 C CA . TRP A 1 394 ? -16.365 -6.557 2.181 1.00 93.50 394 TRP A CA 1
ATOM 3061 C C . TRP A 1 394 ? -17.702 -6.888 1.519 1.00 93.50 394 TRP A C 1
ATOM 3063 O O . TRP A 1 394 ? -18.677 -6.140 1.584 1.00 93.50 394 TRP A O 1
ATOM 3073 N N . TRP A 1 395 ? -17.775 -8.056 0.897 1.00 93.25 395 TRP A N 1
ATOM 3074 C CA . TRP A 1 395 ? -18.956 -8.540 0.200 1.00 93.25 395 TRP A CA 1
ATOM 3075 C C . TRP A 1 395 ? -19.760 -9.508 1.075 1.00 93.25 395 TRP A C 1
ATOM 3077 O O . TRP A 1 395 ? -19.316 -10.618 1.372 1.00 93.25 395 TRP A O 1
ATOM 3087 N N . ALA A 1 396 ? -20.977 -9.106 1.446 1.00 93.62 396 ALA A N 1
ATOM 3088 C CA . ALA A 1 396 ? -21.986 -9.970 2.045 1.00 93.62 396 ALA A CA 1
ATOM 3089 C C . ALA A 1 396 ? -22.729 -10.778 0.970 1.00 93.62 396 ALA A C 1
ATOM 3091 O O . ALA A 1 396 ? -23.521 -10.231 0.198 1.00 93.62 396 ALA A O 1
ATOM 3092 N N . ARG A 1 397 ? -22.498 -12.095 0.934 1.00 87.19 397 ARG A N 1
ATOM 3093 C CA . ARG A 1 397 ? -23.134 -13.014 -0.029 1.00 87.19 397 ARG A CA 1
ATOM 3094 C C . ARG A 1 397 ? -24.464 -13.549 0.516 1.00 87.19 397 ARG A C 1
ATOM 3096 O O . ARG A 1 397 ? -24.478 -14.477 1.326 1.00 87.19 397 ARG A O 1
ATOM 3103 N N . ASN A 1 398 ? -25.575 -13.004 0.030 1.00 84.12 398 ASN A N 1
ATOM 3104 C CA . ASN A 1 398 ? -26.944 -13.226 0.498 1.00 84.12 398 ASN A CA 1
ATOM 3105 C C . ASN A 1 398 ? -27.887 -13.738 -0.622 1.00 84.12 398 ASN A C 1
ATOM 3107 O O . ASN A 1 398 ? -29.059 -13.385 -0.662 1.00 84.12 398 ASN A O 1
ATOM 3111 N N . ASN A 1 399 ? -27.432 -14.645 -1.494 1.00 81.31 399 ASN A N 1
ATOM 3112 C CA . ASN A 1 399 ? -28.211 -15.236 -2.609 1.00 81.31 399 ASN A CA 1
ATOM 3113 C C . ASN A 1 399 ? -28.395 -14.334 -3.846 1.00 81.31 399 ASN A C 1
ATOM 3115 O O . ASN A 1 399 ? -29.399 -14.446 -4.558 1.00 81.31 399 ASN A O 1
ATOM 3119 N N . GLY A 1 400 ? -27.427 -13.471 -4.139 1.00 85.00 400 GLY A N 1
ATOM 3120 C CA . GLY A 1 400 ? -27.445 -12.646 -5.339 1.00 85.00 400 GLY A CA 1
ATOM 3121 C C . GLY A 1 400 ? -28.199 -11.350 -5.098 1.00 85.00 400 GLY A C 1
ATOM 3122 O O . GLY A 1 400 ? -27.567 -10.360 -4.775 1.00 85.00 400 GLY A O 1
ATOM 3123 N N . ASP A 1 401 ? -29.530 -11.335 -5.208 1.00 89.44 401 ASP A N 1
ATOM 3124 C CA . ASP A 1 401 ? -30.307 -10.076 -5.192 1.00 89.44 401 ASP A CA 1
ATOM 3125 C C . ASP A 1 401 ? -30.205 -9.310 -3.858 1.00 89.44 401 ASP A C 1
ATOM 3127 O O . ASP A 1 401 ? -30.213 -8.080 -3.839 1.00 89.44 401 ASP A O 1
ATOM 3131 N N . ASP A 1 402 ? -30.054 -10.036 -2.746 1.00 88.81 402 ASP A N 1
ATOM 3132 C CA . ASP A 1 402 ? -29.865 -9.455 -1.411 1.00 88.81 402 ASP A CA 1
ATOM 3133 C C . ASP A 1 402 ? -28.378 -9.249 -1.052 1.00 88.81 402 ASP A C 1
ATOM 3135 O O . ASP A 1 402 ? -28.065 -8.893 0.091 1.00 88.81 402 ASP A O 1
ATOM 3139 N N . ASP A 1 403 ? -27.447 -9.510 -1.983 1.00 91.88 403 ASP A N 1
ATOM 3140 C CA . ASP A 1 403 ? -26.022 -9.270 -1.754 1.00 91.88 403 ASP A CA 1
ATOM 3141 C C . ASP A 1 403 ? -25.790 -7.784 -1.431 1.00 91.88 403 ASP A C 1
ATOM 3143 O O . ASP A 1 403 ? -26.375 -6.885 -2.049 1.00 91.88 403 ASP A O 1
ATOM 3147 N N . ALA A 1 404 ? -24.913 -7.535 -0.461 1.00 92.75 404 ALA A N 1
ATOM 3148 C CA . ALA A 1 404 ? -24.526 -6.195 -0.040 1.00 92.75 404 ALA A CA 1
ATOM 3149 C C . ALA A 1 404 ? -23.004 -6.042 -0.070 1.00 92.75 404 ALA A C 1
ATOM 3151 O O . ALA A 1 404 ? -22.259 -6.986 0.192 1.00 92.75 404 ALA A O 1
ATOM 3152 N N . TYR A 1 405 ? -22.551 -4.838 -0.383 1.00 92.94 405 TYR A N 1
ATOM 3153 C CA . TYR A 1 405 ? -21.150 -4.486 -0.555 1.00 92.94 405 TYR A CA 1
ATOM 3154 C C . TYR A 1 405 ? -20.818 -3.390 0.450 1.00 92.94 405 TYR A C 1
ATOM 3156 O O . TYR A 1 405 ? -21.196 -2.236 0.253 1.00 92.94 405 TYR A O 1
ATOM 3164 N N . TYR A 1 406 ? -20.182 -3.781 1.550 1.00 93.62 406 TYR A N 1
ATOM 3165 C CA . TYR A 1 406 ? -19.755 -2.898 2.626 1.00 93.62 406 TYR A CA 1
ATOM 3166 C C . TYR A 1 406 ? -18.366 -2.376 2.296 1.00 93.62 406 TYR A C 1
ATOM 3168 O O . TYR A 1 406 ? -17.403 -3.133 2.301 1.00 93.62 406 TYR A O 1
ATOM 3176 N N . ASN A 1 407 ? -18.258 -1.098 1.990 1.00 92.00 407 ASN A N 1
ATOM 3177 C CA . ASN A 1 407 ? -16.995 -0.452 1.701 1.00 92.00 407 ASN A CA 1
ATOM 3178 C C . ASN A 1 407 ? -16.597 0.416 2.891 1.00 92.00 407 ASN A C 1
ATOM 3180 O O . ASN A 1 407 ? -17.238 1.427 3.172 1.00 92.00 407 ASN A O 1
ATOM 3184 N N . PHE A 1 408 ? -15.574 -0.026 3.608 1.00 88.12 408 PHE A N 1
ATOM 3185 C CA . PHE A 1 408 ? -15.025 0.646 4.774 1.00 88.12 408 PHE A CA 1
ATOM 3186 C C . PHE A 1 408 ? -13.978 1.644 4.297 1.00 88.12 408 PHE A C 1
ATOM 3188 O O . PHE A 1 408 ? -13.034 1.262 3.613 1.00 88.12 408 PHE A O 1
ATOM 3195 N N . TRP A 1 409 ? -14.160 2.921 4.618 1.00 80.06 409 TRP A N 1
ATOM 3196 C CA . TRP A 1 409 ? -13.202 3.973 4.264 1.00 80.06 409 TRP A CA 1
ATOM 3197 C C . TRP A 1 409 ? -12.090 4.090 5.300 1.00 80.06 409 TRP A C 1
ATOM 3199 O O . TRP A 1 409 ? -10.954 4.409 4.965 1.00 80.06 409 TRP A O 1
ATOM 3209 N N . ASP A 1 410 ? -12.442 3.835 6.556 1.00 79.75 410 ASP A N 1
ATOM 3210 C CA . ASP A 1 410 ? -11.556 3.900 7.706 1.00 79.75 410 ASP A CA 1
ATOM 3211 C C . ASP A 1 410 ? -12.061 2.951 8.814 1.00 79.75 410 ASP A C 1
ATOM 3213 O O . ASP A 1 410 ? -12.989 2.158 8.625 1.00 79.75 410 ASP A O 1
ATOM 3217 N N . THR A 1 411 ? -11.463 3.051 10.001 1.00 77.56 411 THR A N 1
ATOM 3218 C CA . THR A 1 411 ? -11.788 2.217 11.173 1.00 77.56 411 THR A CA 1
ATOM 3219 C C . THR A 1 411 ? -13.160 2.478 11.806 1.00 77.56 411 THR A C 1
ATOM 3221 O O . THR A 1 411 ? -13.520 1.810 12.777 1.00 77.56 411 THR A O 1
ATOM 3224 N N . ARG A 1 412 ? -13.924 3.456 11.309 1.00 81.81 412 ARG A N 1
ATOM 3225 C CA . ARG A 1 412 ? -15.202 3.909 11.874 1.00 81.81 412 ARG A CA 1
ATOM 3226 C C . ARG A 1 412 ? -16.288 4.167 10.844 1.00 81.81 412 ARG A C 1
ATOM 3228 O O . ARG A 1 412 ? -17.444 4.207 11.243 1.00 81.81 412 ARG A O 1
ATOM 3235 N N . ASN A 1 413 ? -15.978 4.361 9.568 1.00 86.31 413 ASN A N 1
ATOM 3236 C CA . ASN A 1 413 ? -16.926 4.857 8.575 1.00 86.31 413 ASN A CA 1
ATOM 3237 C C . ASN A 1 413 ? -16.882 4.056 7.273 1.00 86.31 413 ASN A C 1
ATOM 3239 O O . ASN A 1 413 ? -15.862 3.480 6.890 1.00 86.31 413 ASN A O 1
ATOM 3243 N N . GLY A 1 414 ? -18.002 4.070 6.557 1.00 88.88 414 GLY A N 1
ATOM 3244 C CA . GLY A 1 414 ? -18.100 3.462 5.241 1.00 88.88 414 GLY A CA 1
ATOM 3245 C C . GLY A 1 414 ? -19.436 3.708 4.551 1.00 88.88 414 GLY A C 1
ATOM 3246 O O . GLY A 1 414 ? -20.290 4.469 5.017 1.00 88.88 414 GLY A O 1
ATOM 3247 N N . ASN A 1 415 ? -19.639 3.012 3.437 1.00 89.81 415 ASN A N 1
ATOM 3248 C CA . ASN A 1 415 ? -20.903 2.963 2.713 1.00 89.81 415 ASN A CA 1
ATOM 3249 C C . ASN A 1 415 ? -21.289 1.540 2.289 1.00 89.81 415 ASN A C 1
ATOM 3251 O O . ASN A 1 415 ? -20.464 0.638 2.184 1.00 89.81 415 ASN A O 1
ATOM 3255 N N . ILE A 1 416 ? -22.585 1.330 2.068 1.00 91.19 416 ILE A N 1
ATOM 3256 C CA . ILE A 1 416 ? -23.178 0.059 1.659 1.00 91.19 416 ILE A CA 1
ATOM 3257 C C . ILE A 1 416 ? -23.842 0.255 0.306 1.00 91.19 416 ILE A C 1
ATOM 3259 O O . ILE A 1 416 ? -24.753 1.079 0.173 1.00 91.19 416 ILE A O 1
ATOM 3263 N N . ARG A 1 417 ? -23.449 -0.563 -0.669 1.00 89.31 417 ARG A N 1
ATOM 3264 C CA . ARG A 1 417 ? -24.185 -0.729 -1.927 1.00 89.31 417 ARG A CA 1
ATOM 3265 C C . ARG A 1 417 ? -24.900 -2.072 -1.969 1.00 89.31 417 ARG A C 1
ATOM 3267 O O . ARG A 1 417 ? -24.489 -3.019 -1.304 1.00 89.31 417 ARG A O 1
ATOM 3274 N N . TYR A 1 418 ? -25.959 -2.159 -2.766 1.00 90.44 418 TYR A N 1
ATOM 3275 C CA . TYR A 1 418 ? -26.822 -3.336 -2.821 1.00 90.44 418 TYR A CA 1
ATOM 3276 C C . TYR A 1 418 ? -26.955 -3.868 -4.242 1.00 90.44 418 TYR A C 1
ATOM 3278 O O . TYR A 1 418 ? -27.202 -3.105 -5.177 1.00 90.44 418 TYR A O 1
ATOM 3286 N N . GLN A 1 419 ? -26.890 -5.192 -4.393 1.00 91.75 419 GLN A N 1
ATOM 3287 C CA . GLN A 1 419 ? -27.028 -5.842 -5.694 1.00 91.75 419 GLN A CA 1
ATOM 3288 C C . GLN A 1 419 ? -28.369 -5.527 -6.369 1.00 91.75 419 GLN A C 1
ATOM 3290 O O . GLN A 1 419 ? -28.405 -5.310 -7.577 1.00 91.75 419 GLN A O 1
ATOM 3295 N N . ASN A 1 420 ? -29.460 -5.430 -5.611 1.00 89.56 420 ASN A N 1
ATOM 3296 C CA . ASN A 1 420 ? -30.780 -5.074 -6.138 1.00 89.56 420 ASN A CA 1
ATOM 3297 C C . ASN A 1 420 ? -30.907 -3.626 -6.670 1.00 89.56 420 ASN A C 1
ATOM 3299 O O . ASN A 1 420 ? -31.943 -3.286 -7.248 1.00 89.56 420 ASN A O 1
ATOM 3303 N N . GLY A 1 421 ? -29.886 -2.779 -6.500 1.00 82.62 421 GLY A N 1
ATOM 3304 C CA . GLY A 1 421 ? -29.909 -1.369 -6.901 1.00 82.62 421 GLY A CA 1
ATOM 3305 C C . GLY A 1 421 ? -30.646 -0.451 -5.921 1.00 82.62 421 GLY A C 1
ATOM 3306 O O . GLY A 1 421 ? -31.044 0.651 -6.292 1.00 82.62 421 GLY A O 1
ATOM 3307 N N . ALA A 1 422 ? -30.876 -0.886 -4.676 1.00 85.62 422 ALA A N 1
ATOM 3308 C CA . ALA A 1 422 ? -31.364 0.006 -3.630 1.00 85.62 422 ALA A CA 1
ATOM 3309 C C . ALA A 1 422 ? -30.372 1.166 -3.396 1.00 85.62 422 ALA A C 1
ATOM 3311 O O . ALA A 1 422 ? -29.165 0.962 -3.554 1.00 85.62 422 ALA A O 1
ATOM 3312 N N . PRO A 1 423 ? -30.858 2.359 -2.988 1.00 82.31 423 PRO A N 1
ATOM 3313 C CA . PRO A 1 423 ? -29.998 3.512 -2.757 1.00 82.31 423 PRO A CA 1
ATOM 3314 C C . PRO A 1 423 ? -28.849 3.189 -1.808 1.00 82.31 423 PRO A C 1
ATOM 3316 O O . PRO A 1 423 ? -29.043 2.500 -0.798 1.00 82.31 423 PRO A O 1
ATOM 3319 N N . GLU A 1 424 ? -27.676 3.721 -2.139 1.00 84.75 424 GLU A N 1
ATOM 3320 C CA . GLU A 1 424 ? -26.504 3.655 -1.279 1.00 84.75 424 GLU A CA 1
ATOM 3321 C C . GLU A 1 424 ? -26.821 4.246 0.100 1.00 84.75 424 GLU A C 1
ATOM 3323 O O . GLU A 1 424 ? -27.589 5.205 0.236 1.00 84.75 424 GLU A O 1
ATOM 3328 N N . LYS A 1 425 ? -26.236 3.648 1.134 1.00 87.44 425 LYS A N 1
ATOM 3329 C CA . LYS A 1 425 ? -26.314 4.151 2.505 1.00 87.44 425 LYS A CA 1
ATOM 3330 C C . LYS A 1 425 ? -24.918 4.359 3.046 1.00 87.44 425 LYS A C 1
ATOM 3332 O O . LYS A 1 425 ? -24.044 3.545 2.773 1.00 87.44 425 LYS A O 1
ATOM 3337 N N . THR A 1 426 ? -24.725 5.386 3.854 1.00 89.31 426 THR A N 1
ATOM 3338 C CA . THR A 1 426 ? -23.497 5.534 4.637 1.00 89.31 426 THR A CA 1
ATOM 3339 C C . THR A 1 426 ? -23.673 4.866 5.993 1.00 89.31 426 THR A C 1
ATOM 3341 O O . THR A 1 426 ? -24.798 4.601 6.423 1.00 89.31 426 THR A O 1
ATOM 3344 N N . PHE A 1 427 ? -22.577 4.553 6.669 1.00 89.88 427 PHE A N 1
ATOM 3345 C CA . PHE A 1 427 ? -22.622 4.079 8.041 1.00 89.88 427 PHE A CA 1
ATOM 3346 C C . PHE A 1 427 ? -21.416 4.549 8.843 1.00 89.88 427 PHE A C 1
ATOM 3348 O O . PHE A 1 427 ? -20.331 4.739 8.294 1.00 89.88 427 PHE A O 1
ATOM 3355 N N . SER A 1 428 ? -21.616 4.672 10.151 1.00 91.25 428 SER A N 1
ATOM 3356 C CA . SER A 1 428 ? -20.541 4.613 11.133 1.00 91.25 428 SER A CA 1
ATOM 3357 C C . SER A 1 428 ? -20.619 3.286 11.892 1.00 91.25 428 SER A C 1
ATOM 3359 O O . SER A 1 428 ? -21.688 2.676 11.990 1.00 91.25 428 SER A O 1
ATOM 3361 N N . PHE A 1 429 ? -19.497 2.790 12.401 1.00 91.94 429 PHE A N 1
ATOM 3362 C CA . PHE A 1 429 ? -19.457 1.576 13.201 1.00 91.94 429 PHE A CA 1
ATOM 3363 C C . PHE A 1 429 ? -18.426 1.651 14.326 1.00 91.94 429 PHE A C 1
ATOM 3365 O O . PHE A 1 429 ? -17.434 2.371 14.258 1.00 91.94 429 PHE A O 1
ATOM 3372 N N . GLU A 1 430 ? -18.673 0.865 15.367 1.00 90.19 430 GLU A N 1
ATOM 3373 C CA . GLU A 1 430 ? -17.745 0.629 16.464 1.00 90.19 430 GLU A CA 1
ATOM 3374 C C . GLU A 1 430 ? -17.566 -0.874 16.662 1.00 90.19 430 GLU A C 1
ATOM 3376 O O . GLU A 1 430 ? -18.546 -1.621 16.786 1.00 90.19 430 GLU A O 1
ATOM 3381 N N . LEU A 1 431 ? -16.307 -1.307 16.735 1.00 86.12 431 LEU A N 1
ATOM 3382 C CA . LEU A 1 431 ? -15.920 -2.674 17.051 1.00 86.12 431 LEU A CA 1
ATOM 3383 C C . LEU A 1 431 ? -15.273 -2.721 18.440 1.00 86.12 431 LEU A C 1
ATOM 3385 O O . LEU A 1 431 ? -14.218 -2.139 18.666 1.00 86.12 431 LEU A O 1
ATOM 3389 N N . ASN A 1 432 ? -15.897 -3.442 19.370 1.00 84.75 432 ASN A N 1
ATOM 3390 C CA . ASN A 1 432 ? -15.409 -3.628 20.735 1.00 84.75 432 ASN A CA 1
ATOM 3391 C C . ASN A 1 432 ? -15.308 -5.128 21.043 1.00 84.75 432 ASN A C 1
ATOM 3393 O O . ASN A 1 432 ? -16.276 -5.759 21.482 1.00 84.75 432 ASN A O 1
ATOM 3397 N N . GLY A 1 433 ? -14.130 -5.707 20.795 1.00 83.38 433 GLY A N 1
ATOM 3398 C CA . GLY A 1 433 ? -13.927 -7.155 20.852 1.00 83.38 433 GLY A CA 1
ATOM 3399 C C . GLY A 1 433 ? -14.771 -7.865 19.791 1.00 83.38 433 GLY A C 1
ATOM 3400 O O . GLY A 1 433 ? -14.668 -7.559 18.611 1.00 83.38 433 GLY A O 1
ATOM 3401 N N . ASP A 1 434 ? -15.644 -8.781 20.213 1.00 89.81 434 ASP A N 1
ATOM 3402 C CA . ASP A 1 434 ? -16.580 -9.489 19.327 1.00 89.81 434 ASP A CA 1
ATOM 3403 C C . ASP A 1 434 ? -17.898 -8.724 19.095 1.00 89.81 434 ASP A C 1
ATOM 3405 O O . ASP A 1 434 ? -18.810 -9.243 18.454 1.00 89.81 434 ASP A O 1
ATOM 3409 N N . SER A 1 435 ? -18.056 -7.526 19.665 1.00 92.50 435 SER A N 1
ATOM 3410 C CA . SER A 1 435 ? -19.278 -6.729 19.566 1.00 92.50 435 SER A CA 1
ATOM 3411 C C . SER A 1 435 ? -19.151 -5.682 18.472 1.00 92.50 435 SER A C 1
ATOM 3413 O O . SER A 1 435 ? -18.221 -4.882 18.511 1.00 92.50 435 SER A O 1
ATOM 3415 N N . ILE A 1 436 ? -20.122 -5.633 17.562 1.00 94.25 436 ILE A N 1
ATOM 3416 C CA . ILE A 1 436 ? -20.212 -4.599 16.528 1.00 94.25 436 ILE A CA 1
ATOM 3417 C C . ILE A 1 436 ? -21.507 -3.803 16.685 1.00 94.25 436 ILE A C 1
ATOM 3419 O O . ILE A 1 436 ? -22.587 -4.376 16.854 1.00 94.25 436 ILE A O 1
ATOM 3423 N N . THR A 1 437 ? -21.394 -2.481 16.616 1.00 94.81 437 THR A N 1
ATOM 3424 C CA . THR A 1 437 ? -22.529 -1.561 16.494 1.00 94.81 437 THR A CA 1
ATOM 3425 C C . THR A 1 437 ? -22.346 -0.759 15.219 1.00 94.81 437 THR A C 1
ATOM 3427 O O . THR A 1 437 ? -21.254 -0.264 14.980 1.00 94.81 437 THR A O 1
ATOM 3430 N N . MET A 1 438 ? -23.389 -0.641 14.405 1.00 94.81 438 MET A N 1
ATOM 3431 C CA . MET A 1 438 ? -23.372 0.091 13.144 1.00 94.81 438 MET A CA 1
ATOM 3432 C C . MET A 1 438 ? -24.583 1.023 13.072 1.00 94.81 438 MET A C 1
ATOM 3434 O O . MET A 1 438 ? -25.724 0.569 13.191 1.00 94.81 438 MET A O 1
ATOM 3438 N N . GLU A 1 439 ? -24.340 2.312 12.870 1.00 94.69 439 GLU A N 1
ATOM 3439 C CA . GLU A 1 439 ? -25.362 3.322 12.613 1.00 94.69 439 GLU A CA 1
ATOM 3440 C C . GLU A 1 439 ? -25.409 3.598 11.109 1.00 94.69 439 GLU A C 1
ATOM 3442 O O . GLU A 1 439 ? -24.487 4.169 10.539 1.00 94.69 439 GLU A O 1
ATOM 3447 N N . ILE A 1 440 ? -26.478 3.159 10.448 1.00 92.44 440 ILE A N 1
ATOM 3448 C CA . ILE A 1 440 ? -26.648 3.235 8.996 1.00 92.44 440 ILE A CA 1
ATOM 3449 C C . ILE A 1 440 ? -27.559 4.413 8.659 1.00 92.44 440 ILE A C 1
ATOM 3451 O O . ILE A 1 440 ? -28.704 4.467 9.110 1.00 92.44 440 ILE A O 1
ATOM 3455 N N . TYR A 1 441 ? -27.095 5.311 7.799 1.00 87.50 441 TYR A N 1
ATOM 3456 C CA . TYR A 1 441 ? -27.789 6.525 7.395 1.00 87.50 441 TYR A CA 1
ATOM 3457 C C . TYR A 1 441 ? -28.158 6.500 5.907 1.00 87.50 441 TYR A C 1
ATOM 3459 O O . TYR A 1 441 ? -27.354 6.154 5.044 1.00 87.50 441 TYR A O 1
ATOM 3467 N N . ASN A 1 442 ? -29.399 6.875 5.590 1.00 78.69 442 ASN A N 1
ATOM 3468 C CA . ASN A 1 442 ? -29.917 6.903 4.214 1.00 78.69 442 ASN A CA 1
ATOM 3469 C C . ASN A 1 442 ? -30.160 8.327 3.671 1.00 78.69 442 ASN A C 1
ATOM 3471 O O . ASN A 1 442 ? -30.881 8.488 2.687 1.00 78.69 442 ASN A O 1
ATOM 3475 N N . GLY A 1 443 ? -29.649 9.360 4.350 1.00 72.31 443 GLY A N 1
ATOM 3476 C CA . GLY A 1 443 ? -29.886 10.767 4.001 1.00 72.31 443 GLY A CA 1
ATOM 3477 C C . GLY A 1 443 ? -31.060 11.433 4.728 1.00 72.31 443 GLY A C 1
ATOM 3478 O O . GLY A 1 443 ? -31.133 12.659 4.751 1.00 72.31 443 GLY A O 1
ATOM 3479 N N . THR A 1 444 ? -31.975 10.664 5.327 1.00 74.19 444 THR A N 1
ATOM 3480 C CA . THR A 1 444 ? -33.157 11.208 6.032 1.00 74.19 444 THR A CA 1
ATOM 3481 C C . THR A 1 444 ? -33.424 10.559 7.385 1.00 74.19 444 THR A C 1
ATOM 3483 O O . THR A 1 444 ? -33.876 11.240 8.302 1.00 74.19 444 THR A O 1
ATOM 3486 N N . ASP A 1 445 ? -33.102 9.275 7.520 1.00 75.56 445 ASP A N 1
ATOM 3487 C CA . ASP A 1 445 ? -33.298 8.459 8.710 1.00 75.56 445 ASP A CA 1
ATOM 3488 C C . ASP A 1 445 ? -32.009 7.679 9.025 1.00 75.56 445 ASP A C 1
ATOM 3490 O O . ASP A 1 445 ? -31.246 7.321 8.120 1.00 75.56 445 ASP A O 1
ATOM 3494 N N . ALA A 1 446 ? -31.797 7.386 10.311 1.00 85.88 446 ALA A N 1
ATOM 3495 C CA . ALA A 1 446 ? -30.717 6.534 10.803 1.00 85.88 446 ALA A CA 1
ATOM 3496 C C . ALA A 1 446 ? -31.280 5.242 11.422 1.00 85.88 446 ALA A C 1
ATOM 3498 O O . ALA A 1 446 ? -32.257 5.267 12.178 1.00 85.88 446 ALA A O 1
ATOM 3499 N N . GLU A 1 447 ? -30.664 4.107 11.101 1.00 91.19 447 GLU A N 1
ATOM 3500 C CA . GLU A 1 447 ? -30.950 2.786 11.660 1.00 91.19 447 GLU A CA 1
ATOM 3501 C C . GLU A 1 447 ? -29.737 2.309 12.463 1.00 91.19 447 GLU A C 1
ATOM 3503 O O . GLU A 1 447 ? -28.647 2.192 11.919 1.00 91.19 447 GLU A O 1
ATOM 3508 N N . ASN A 1 448 ? -29.934 1.968 13.736 1.00 92.00 448 ASN A N 1
ATOM 3509 C CA . ASN A 1 448 ? -28.887 1.373 14.562 1.00 92.00 448 ASN A CA 1
ATOM 3510 C C . ASN A 1 448 ? -29.007 -0.153 14.567 1.00 92.00 448 ASN A C 1
ATOM 3512 O O . ASN A 1 448 ? -30.064 -0.694 14.910 1.00 92.00 448 ASN A O 1
ATOM 3516 N N . ARG A 1 449 ? -27.916 -0.840 14.228 1.00 93.69 449 ARG A N 1
ATOM 3517 C CA . ARG A 1 449 ? -27.783 -2.296 14.294 1.00 93.69 449 ARG A CA 1
ATOM 3518 C C . ARG A 1 449 ? -26.689 -2.671 15.274 1.00 93.69 449 ARG A C 1
ATOM 3520 O O . ARG A 1 449 ? -25.599 -2.115 15.240 1.00 93.69 449 ARG A O 1
ATOM 3527 N N . THR A 1 450 ? -26.965 -3.659 16.109 1.00 95.69 450 THR A N 1
ATOM 3528 C CA . THR A 1 450 ? -25.980 -4.229 17.029 1.00 95.69 450 THR A CA 1
ATOM 3529 C C . THR A 1 450 ? -25.925 -5.732 16.812 1.00 95.69 450 THR A C 1
ATOM 3531 O O . THR A 1 450 ? -26.935 -6.356 16.471 1.00 95.69 450 THR A O 1
ATOM 3534 N N . GLY A 1 451 ? -24.734 -6.307 16.937 1.00 95.50 451 GLY A N 1
ATOM 3535 C CA . GLY A 1 451 ? -24.520 -7.728 16.730 1.00 95.50 451 GLY A CA 1
ATOM 3536 C C . GLY A 1 451 ? -23.178 -8.223 17.246 1.00 95.50 451 GLY A C 1
ATOM 3537 O O . GLY A 1 451 ? -22.412 -7.511 17.902 1.00 95.50 451 GLY A O 1
ATOM 3538 N N . LYS A 1 452 ? -22.906 -9.486 16.929 1.00 95.75 452 LYS A N 1
ATOM 3539 C CA . LYS A 1 452 ? -21.647 -10.170 17.207 1.00 95.75 452 LYS A CA 1
ATOM 3540 C C . LYS A 1 452 ? -20.911 -10.485 15.922 1.00 95.75 452 LYS A C 1
ATOM 3542 O O . LYS A 1 452 ? -21.524 -11.011 14.998 1.00 95.75 452 LYS A O 1
ATOM 3547 N N . ILE A 1 453 ? -19.616 -10.208 15.888 1.00 94.50 453 ILE A N 1
ATOM 3548 C CA . ILE A 1 453 ? -18.737 -10.531 14.770 1.00 94.50 453 ILE A CA 1
ATOM 3549 C C . ILE A 1 453 ? -17.701 -11.570 15.191 1.00 94.50 453 ILE A C 1
ATOM 3551 O O . ILE A 1 453 ? -17.194 -11.559 16.311 1.00 94.50 453 ILE A O 1
ATOM 3555 N N . SER A 1 454 ? -17.407 -12.490 14.283 1.00 93.31 454 SER A N 1
ATOM 3556 C CA . SER A 1 454 ? -16.327 -13.462 14.421 1.00 93.31 454 SER A CA 1
ATOM 3557 C C . SER A 1 454 ? -15.605 -13.621 13.094 1.00 93.31 454 SER A C 1
ATOM 3559 O O . SER A 1 454 ? -16.266 -13.705 12.056 1.00 93.31 454 SER A O 1
ATOM 3561 N N . PHE A 1 455 ? -14.284 -13.737 13.136 1.00 90.44 455 PHE A N 1
ATOM 3562 C CA . PHE A 1 455 ? -13.450 -13.966 11.963 1.00 90.44 455 PHE A CA 1
ATOM 3563 C C . PHE A 1 455 ? -13.102 -15.450 11.849 1.00 90.44 455 PHE A C 1
ATOM 3565 O O . PHE A 1 455 ? -12.879 -16.130 12.852 1.00 90.44 455 PHE A O 1
ATOM 3572 N N . THR A 1 456 ? -13.132 -15.973 10.624 1.00 84.19 456 THR A N 1
ATOM 3573 C CA . THR A 1 456 ? -12.631 -17.328 10.324 1.00 84.19 456 THR A CA 1
ATOM 3574 C C . THR A 1 456 ? -11.170 -17.265 9.887 1.00 84.19 456 THR A C 1
ATOM 3576 O O . THR A 1 456 ? -10.394 -18.160 10.206 1.00 84.19 456 THR A O 1
ATOM 3579 N N . ASP A 1 457 ? -10.831 -16.188 9.184 1.00 82.31 457 ASP A N 1
ATOM 3580 C CA . ASP A 1 457 ? -9.503 -15.755 8.771 1.00 82.31 457 ASP A CA 1
ATOM 3581 C C . ASP A 1 457 ? -9.568 -14.235 8.495 1.00 82.31 457 ASP A C 1
ATOM 3583 O O . ASP A 1 457 ? -10.618 -13.608 8.678 1.00 82.31 457 ASP A O 1
ATOM 3587 N N . HIS A 1 458 ? -8.468 -13.648 8.026 1.00 81.75 458 HIS A N 1
ATOM 3588 C CA . HIS A 1 458 ? -8.339 -12.212 7.754 1.00 81.75 458 HIS A CA 1
ATOM 3589 C C . HIS A 1 458 ? -9.255 -11.692 6.637 1.00 81.75 458 HIS A C 1
ATOM 3591 O O . HIS A 1 458 ? -9.467 -10.486 6.527 1.00 81.75 458 HIS A O 1
ATOM 3597 N N . ARG A 1 459 ? -9.816 -12.584 5.813 1.00 85.56 459 ARG A N 1
ATOM 3598 C CA . ARG A 1 459 ? -10.666 -12.253 4.665 1.00 85.56 459 ARG A CA 1
ATOM 3599 C C . ARG A 1 459 ? -12.111 -12.696 4.843 1.00 85.56 459 ARG A C 1
ATOM 3601 O O . ARG A 1 459 ? -12.939 -12.403 3.985 1.00 85.56 459 ARG A O 1
ATOM 3608 N N . ASN A 1 460 ? -12.451 -13.393 5.922 1.00 90.94 460 ASN A N 1
ATOM 3609 C CA . ASN A 1 460 ? -13.781 -13.952 6.127 1.00 90.94 460 ASN A CA 1
ATOM 3610 C C . ASN A 1 460 ? -14.302 -13.629 7.525 1.00 90.94 460 ASN A C 1
ATOM 3612 O O . ASN A 1 460 ? -13.800 -14.132 8.533 1.00 90.94 460 ASN A O 1
ATOM 3616 N N . ALA A 1 461 ? -15.394 -12.869 7.573 1.00 93.94 461 ALA A N 1
ATOM 3617 C CA . ALA A 1 461 ? -16.075 -12.501 8.804 1.00 93.94 461 ALA A CA 1
ATOM 3618 C C . ALA A 1 461 ? -17.540 -12.941 8.780 1.00 93.94 461 ALA A C 1
ATOM 3620 O O . ALA A 1 461 ? -18.187 -13.036 7.735 1.00 93.94 461 ALA A O 1
ATOM 3621 N N . VAL A 1 462 ? -18.090 -13.209 9.957 1.00 94.75 462 VAL A N 1
ATOM 3622 C CA . VAL A 1 462 ? -19.507 -13.514 10.136 1.00 94.75 462 VAL A CA 1
ATOM 3623 C C . VAL A 1 462 ? -20.071 -12.555 11.162 1.00 94.75 462 VAL A C 1
ATOM 3625 O O . VAL A 1 462 ? -19.633 -12.570 12.311 1.00 94.75 462 VAL A O 1
ATOM 3628 N N . ILE A 1 463 ? -21.066 -11.767 10.761 1.00 94.19 463 ILE A N 1
ATOM 3629 C CA . ILE A 1 463 ? -21.835 -10.918 11.669 1.00 94.19 463 ILE A CA 1
ATOM 3630 C C . ILE A 1 463 ? -23.170 -11.596 11.950 1.00 94.19 463 ILE A C 1
ATOM 3632 O O . ILE A 1 463 ? -23.893 -11.975 11.033 1.00 94.19 463 ILE A O 1
ATOM 3636 N N . THR A 1 464 ? -23.512 -11.747 13.223 1.00 94.94 464 THR A N 1
ATOM 3637 C CA . THR A 1 464 ? -24.846 -12.136 13.681 1.00 94.94 464 THR A CA 1
ATOM 3638 C C . THR A 1 464 ? -25.477 -10.952 14.393 1.00 94.94 464 THR A C 1
ATOM 3640 O O . THR A 1 464 ? -25.076 -10.603 15.502 1.00 94.94 464 THR A O 1
ATOM 3643 N N . TRP A 1 465 ? -26.456 -10.335 13.746 1.00 94.56 465 TRP A N 1
ATOM 3644 C CA . TRP A 1 465 ? -27.202 -9.202 14.276 1.00 94.56 465 TRP A CA 1
ATOM 3645 C C . TRP A 1 465 ? -28.186 -9.648 15.365 1.00 94.56 465 TRP A C 1
ATOM 3647 O O . TRP A 1 465 ? -28.668 -10.784 15.366 1.00 94.56 465 TRP A O 1
ATOM 3657 N N . ASP A 1 466 ? -28.532 -8.741 16.279 1.00 93.44 466 ASP A N 1
ATOM 3658 C CA . ASP A 1 466 ? -29.452 -9.006 17.396 1.00 93.44 466 ASP A CA 1
ATOM 3659 C C . ASP A 1 466 ? -30.879 -9.374 16.941 1.00 93.44 466 ASP A C 1
ATOM 3661 O O . ASP A 1 466 ? -31.636 -9.999 17.689 1.00 93.44 466 ASP A O 1
ATOM 3665 N N . ASP A 1 467 ? -31.252 -9.035 15.701 1.00 90.56 467 ASP A N 1
ATOM 3666 C CA . ASP A 1 467 ? -32.511 -9.460 15.076 1.00 90.56 467 ASP A CA 1
ATOM 3667 C C . ASP A 1 467 ? -32.498 -10.934 14.610 1.00 90.56 467 ASP A C 1
ATOM 3669 O O . ASP A 1 467 ? -33.520 -11.462 14.159 1.00 90.56 467 ASP A O 1
ATOM 3673 N N . GLY A 1 468 ? -31.359 -11.617 14.766 1.00 87.69 468 GLY A N 1
ATOM 3674 C CA . GLY A 1 468 ? -31.137 -13.013 14.413 1.00 87.69 468 GLY A CA 1
ATOM 3675 C C . GLY A 1 468 ? -30.696 -13.240 12.968 1.00 87.69 468 GLY A C 1
ATOM 3676 O O . GLY A 1 468 ? -30.541 -14.400 12.577 1.00 87.69 468 GLY A O 1
ATOM 3677 N N . LYS A 1 469 ? -30.504 -12.187 12.162 1.00 89.31 469 LYS A N 1
ATOM 3678 C CA . LYS A 1 469 ? -29.921 -12.317 10.821 1.00 89.31 469 LYS A CA 1
ATOM 3679 C C . LYS A 1 469 ? -28.415 -12.513 10.907 1.00 89.31 469 LYS A C 1
ATOM 3681 O O . LYS A 1 469 ? -27.740 -11.922 11.745 1.00 89.31 469 LYS A O 1
ATOM 3686 N N . THR A 1 470 ? -27.892 -13.315 9.989 1.00 91.12 470 THR A N 1
ATOM 3687 C CA . THR A 1 470 ? -26.458 -13.561 9.864 1.00 91.12 470 THR A CA 1
ATOM 3688 C C . THR A 1 470 ? -25.994 -13.150 8.479 1.00 91.12 470 THR A C 1
ATOM 3690 O O . THR A 1 470 ? -26.584 -13.580 7.489 1.00 91.12 470 THR A O 1
ATOM 3693 N N . GLU A 1 471 ? -24.920 -12.375 8.419 1.00 91.44 471 GLU A N 1
ATOM 3694 C CA . GLU A 1 471 ? -24.240 -11.991 7.189 1.00 91.44 471 GLU A CA 1
ATOM 3695 C C . GLU A 1 471 ? -22.839 -12.593 7.179 1.00 91.44 471 GLU A C 1
ATOM 3697 O O . GLU A 1 471 ? -22.121 -12.565 8.181 1.00 91.44 471 GLU A O 1
ATOM 3702 N N . LYS A 1 472 ? -22.466 -13.175 6.041 1.00 93.00 472 LYS A N 1
ATOM 3703 C CA . LYS A 1 472 ? -21.121 -13.698 5.808 1.00 93.00 472 LYS A CA 1
ATOM 3704 C C . LYS A 1 472 ? -20.408 -12.746 4.872 1.00 93.00 472 LYS A C 1
ATOM 3706 O O . LYS A 1 472 ? -20.801 -12.636 3.712 1.00 93.00 472 LYS A O 1
ATOM 3711 N N . LEU A 1 473 ? -19.403 -12.075 5.403 1.00 94.06 473 LEU A N 1
ATOM 3712 C CA . LEU A 1 473 ? -18.604 -11.085 4.714 1.00 94.06 473 LEU A CA 1
ATOM 3713 C C . LEU A 1 473 ? -17.327 -11.739 4.197 1.00 94.06 473 LEU A C 1
ATOM 3715 O O . LEU A 1 473 ? -16.654 -12.462 4.932 1.00 94.06 473 LEU A O 1
ATOM 3719 N N . VAL A 1 474 ? -17.002 -11.450 2.943 1.00 92.62 474 VAL A N 1
ATOM 3720 C CA . VAL A 1 474 ? -15.740 -11.824 2.308 1.00 92.62 474 VAL A CA 1
ATOM 3721 C C . VAL A 1 474 ? -15.032 -10.548 1.883 1.00 92.62 474 VAL A C 1
ATOM 3723 O O . VAL A 1 474 ? -15.611 -9.762 1.135 1.00 92.62 474 VAL A O 1
ATOM 3726 N N . TYR A 1 475 ? -13.806 -10.336 2.340 1.00 89.75 475 TYR A N 1
ATOM 3727 C CA . TYR A 1 475 ? -12.972 -9.232 1.890 1.00 89.75 475 TYR A CA 1
ATOM 3728 C C . TYR A 1 475 ? -12.655 -9.417 0.404 1.00 89.75 475 TYR A C 1
ATOM 3730 O O . TYR A 1 475 ? -12.114 -10.445 -0.007 1.00 89.75 475 TYR A O 1
ATOM 3738 N N . ALA A 1 476 ? -13.092 -8.460 -0.405 1.00 85.50 476 ALA A N 1
ATOM 3739 C CA . ALA A 1 476 ? -13.182 -8.579 -1.853 1.00 85.50 476 ALA A CA 1
ATOM 3740 C C . ALA A 1 476 ? -12.183 -7.674 -2.582 1.00 85.50 476 ALA A C 1
ATOM 3742 O O . ALA A 1 476 ? -11.691 -8.079 -3.631 1.00 85.50 476 ALA A O 1
ATOM 3743 N N . ASN A 1 477 ? -11.896 -6.477 -2.057 1.00 80.50 477 ASN A N 1
ATOM 3744 C CA . ASN A 1 477 ? -11.000 -5.519 -2.707 1.00 80.50 477 ASN A CA 1
ATOM 3745 C C . ASN A 1 477 ? -10.377 -4.536 -1.693 1.00 80.50 477 ASN A C 1
ATOM 3747 O O . ASN A 1 477 ? -11.144 -3.851 -1.012 1.00 80.50 477 ASN A O 1
ATOM 3751 N N . PRO A 1 478 ? -9.039 -4.422 -1.590 1.00 76.25 478 PRO A N 1
ATOM 3752 C CA . PRO A 1 478 ? -8.396 -3.448 -0.707 1.00 76.25 478 PRO A CA 1
ATOM 3753 C C . PRO A 1 478 ? -8.634 -1.987 -1.086 1.00 76.25 478 PRO A C 1
ATOM 3755 O O . PRO A 1 478 ? -8.793 -1.157 -0.196 1.00 76.25 478 PRO A O 1
ATOM 3758 N N . ASP A 1 479 ? -8.800 -1.678 -2.373 1.00 71.94 479 ASP A N 1
ATOM 3759 C CA . ASP A 1 479 ? -9.104 -0.315 -2.836 1.00 71.94 479 ASP A CA 1
ATOM 3760 C C . ASP A 1 479 ? -10.591 0.052 -2.661 1.00 71.94 479 ASP A C 1
ATOM 3762 O O . ASP A 1 479 ? -11.101 1.055 -3.173 1.00 71.94 479 ASP A O 1
ATOM 3766 N N . GLY A 1 480 ? -11.334 -0.785 -1.935 1.00 79.12 480 GLY A N 1
ATOM 3767 C CA . GLY A 1 480 ? -12.741 -0.560 -1.687 1.00 79.12 480 GLY A CA 1
ATOM 3768 C C . GLY A 1 480 ? -13.570 -0.691 -2.959 1.00 79.12 480 GLY A C 1
ATOM 3769 O O . GLY A 1 480 ? -13.521 -1.692 -3.678 1.00 79.12 480 GLY A O 1
ATOM 3770 N N . LEU A 1 481 ? -14.375 0.332 -3.229 1.00 72.81 481 LEU A N 1
ATOM 3771 C CA . LEU A 1 481 ? -15.161 0.424 -4.460 1.00 72.81 481 LEU A CA 1
ATOM 3772 C C . LEU A 1 481 ? -14.347 0.937 -5.657 1.00 72.81 481 LEU A C 1
ATOM 3774 O O . LEU A 1 481 ? -14.856 0.890 -6.776 1.00 72.81 481 LEU A O 1
ATOM 3778 N N . ALA A 1 482 ? -13.113 1.415 -5.464 1.00 63.91 482 ALA A N 1
ATOM 3779 C CA . ALA A 1 482 ? -12.253 1.770 -6.587 1.00 63.91 482 ALA A CA 1
ATOM 3780 C C . ALA A 1 482 ? -11.812 0.485 -7.308 1.00 63.91 482 ALA A C 1
ATOM 3782 O O . ALA A 1 482 ? -11.358 -0.467 -6.682 1.00 63.91 482 ALA A O 1
ATOM 3783 N N . GLY A 1 483 ? -12.050 0.405 -8.618 1.00 58.84 483 GLY A N 1
ATOM 3784 C CA . GLY A 1 483 ? -11.801 -0.812 -9.404 1.00 58.84 483 GLY A CA 1
ATOM 3785 C C . GLY A 1 483 ? -12.799 -1.960 -9.175 1.00 58.84 483 GLY A C 1
ATOM 3786 O O . GLY A 1 483 ? -12.775 -2.932 -9.928 1.00 58.84 483 GLY A O 1
ATOM 3787 N N . PHE A 1 484 ? -13.722 -1.850 -8.208 1.00 69.50 484 PHE A N 1
ATOM 3788 C CA . PHE A 1 484 ? -14.801 -2.819 -8.006 1.00 69.50 484 PHE A CA 1
ATOM 3789 C C . PHE A 1 484 ? -16.125 -2.276 -8.541 1.00 69.50 484 PHE A C 1
ATOM 3791 O O . PHE A 1 484 ? -16.826 -1.503 -7.882 1.00 69.50 484 PHE A O 1
ATOM 3798 N N . ASP A 1 485 ? -16.495 -2.730 -9.733 1.00 73.81 485 ASP A N 1
ATOM 3799 C CA . ASP A 1 485 ? -17.740 -2.340 -10.385 1.00 73.81 485 ASP A CA 1
ATOM 3800 C C . ASP A 1 485 ? -18.594 -3.570 -10.692 1.00 73.81 485 ASP A C 1
ATOM 3802 O O . ASP A 1 485 ? -18.081 -4.641 -11.029 1.00 73.81 485 ASP A O 1
ATOM 3806 N N . TYR A 1 486 ? -19.910 -3.433 -10.574 1.00 81.81 486 TYR A N 1
ATOM 3807 C CA . TYR A 1 486 ? -20.872 -4.512 -10.781 1.00 81.81 486 TYR A CA 1
ATOM 3808 C C . TYR A 1 486 ? -22.165 -3.978 -11.389 1.00 81.81 486 TYR A C 1
ATOM 3810 O O . TYR A 1 486 ? -22.584 -2.856 -11.119 1.00 81.81 486 TYR A O 1
ATOM 3818 N N . ILE A 1 487 ? -22.817 -4.820 -12.190 1.00 85.94 487 ILE A N 1
ATOM 3819 C CA . ILE A 1 487 ? -24.142 -4.522 -12.731 1.00 85.94 487 ILE A CA 1
ATOM 3820 C C . ILE A 1 487 ? -25.183 -4.923 -11.687 1.00 85.94 487 ILE A C 1
ATOM 3822 O O . ILE A 1 487 ? -25.222 -6.073 -11.236 1.00 85.94 487 ILE A O 1
ATOM 3826 N N . THR A 1 488 ? -26.035 -3.982 -11.294 1.00 89.31 488 THR A N 1
ATOM 3827 C CA . THR A 1 488 ? -27.161 -4.222 -10.388 1.00 89.31 488 THR A CA 1
ATOM 3828 C C . THR A 1 488 ? -28.208 -5.122 -11.046 1.00 89.31 488 THR A C 1
ATOM 3830 O O . THR A 1 488 ? -28.297 -5.254 -12.267 1.00 89.31 488 THR A O 1
ATOM 3833 N N . THR A 1 489 ? -29.072 -5.743 -10.246 1.00 91.69 489 THR A N 1
ATOM 3834 C CA . THR A 1 489 ? -30.186 -6.561 -10.746 1.00 91.69 489 THR A CA 1
ATOM 3835 C C . THR A 1 489 ? -31.116 -5.754 -11.654 1.00 91.69 489 THR A C 1
ATOM 3837 O O . THR A 1 489 ? -31.727 -6.305 -12.572 1.00 91.69 489 THR A O 1
ATOM 3840 N N . SER A 1 490 ? -31.249 -4.453 -11.394 1.00 87.56 490 SER A N 1
ATOM 3841 C CA . SER A 1 490 ? -32.065 -3.541 -12.197 1.00 87.56 490 SER A CA 1
ATOM 3842 C C . SER A 1 490 ? -31.413 -3.268 -13.553 1.00 87.56 490 SER A C 1
ATOM 3844 O O . SER A 1 490 ? -32.050 -3.512 -14.576 1.00 87.56 490 SER A O 1
ATOM 3846 N N . GLU A 1 491 ? -30.124 -2.928 -13.581 1.00 86.38 491 GLU A N 1
ATOM 3847 C CA . GLU A 1 491 ? -29.373 -2.731 -14.830 1.00 86.38 491 GLU A CA 1
ATOM 3848 C C . GLU A 1 491 ? -29.309 -4.021 -15.670 1.00 86.38 491 GLU A C 1
ATOM 3850 O O . GLU A 1 491 ? -29.498 -3.976 -16.885 1.00 86.38 491 GLU A O 1
ATOM 3855 N N . MET A 1 492 ? -29.161 -5.204 -15.051 1.00 90.88 492 MET A N 1
ATOM 3856 C CA . MET A 1 492 ? -29.209 -6.489 -15.775 1.00 90.88 492 MET A CA 1
ATOM 3857 C C . MET A 1 492 ? -30.513 -6.664 -16.560 1.00 90.88 492 MET A C 1
ATOM 3859 O O . MET A 1 492 ? -30.502 -7.156 -17.692 1.00 90.88 492 MET A O 1
ATOM 3863 N N . LYS A 1 493 ? -31.654 -6.274 -15.973 1.00 91.06 493 LYS A N 1
ATOM 3864 C CA . LYS A 1 493 ? -32.957 -6.352 -16.653 1.00 91.06 493 LYS A CA 1
ATOM 3865 C C . LYS A 1 493 ? -32.961 -5.469 -17.887 1.00 91.06 493 LYS A C 1
ATOM 3867 O O . LYS A 1 493 ? -33.457 -5.897 -18.929 1.00 91.06 493 LYS A O 1
ATOM 3872 N N . GLU A 1 494 ? -32.435 -4.260 -17.765 1.00 86.81 494 GLU A N 1
ATOM 3873 C CA . GLU A 1 494 ? -32.438 -3.256 -18.822 1.00 86.81 494 GLU A CA 1
ATOM 3874 C C . GLU A 1 494 ? -31.505 -3.644 -19.964 1.00 86.81 494 GLU A C 1
ATOM 3876 O O . GLU A 1 494 ? -31.964 -3.750 -21.103 1.00 86.81 494 GLU A O 1
ATOM 3881 N N . ILE A 1 495 ? -30.250 -3.975 -19.652 1.00 87.25 495 ILE A N 1
ATOM 3882 C CA . ILE A 1 495 ? -29.214 -4.355 -20.620 1.00 87.25 495 ILE A CA 1
ATOM 3883 C C . ILE A 1 495 ? -29.670 -5.555 -21.458 1.00 87.25 495 ILE A C 1
ATOM 3885 O O . ILE A 1 495 ? -29.683 -5.499 -22.691 1.00 87.25 495 ILE A O 1
ATOM 3889 N N . VAL A 1 496 ? -30.126 -6.632 -20.809 1.00 91.62 496 VAL A N 1
ATOM 3890 C CA . VAL A 1 496 ? -30.549 -7.848 -21.520 1.00 91.62 496 VAL A CA 1
ATOM 3891 C C . VAL A 1 496 ? -31.838 -7.613 -22.311 1.00 91.62 496 VAL A C 1
ATOM 3893 O O . VAL A 1 496 ? -31.980 -8.116 -23.430 1.00 91.62 496 VAL A O 1
ATOM 3896 N N . THR A 1 497 ? -32.781 -6.827 -21.777 1.00 91.56 497 THR A N 1
ATOM 3897 C CA . THR A 1 497 ? -34.020 -6.480 -22.494 1.00 91.56 497 THR A CA 1
ATOM 3898 C C . THR A 1 497 ? -33.723 -5.653 -23.739 1.00 91.56 497 THR A C 1
ATOM 3900 O O . THR A 1 497 ? -34.269 -5.953 -24.805 1.00 91.56 497 THR A O 1
ATOM 3903 N N . ALA A 1 498 ? -32.866 -4.636 -23.626 1.00 86.31 498 ALA A N 1
ATOM 3904 C CA . ALA A 1 498 ? -32.458 -3.779 -24.732 1.00 86.31 498 ALA A CA 1
ATOM 3905 C C . ALA A 1 498 ? -31.744 -4.594 -25.815 1.00 86.31 498 ALA A C 1
ATOM 3907 O O . ALA A 1 498 ? -32.177 -4.583 -26.970 1.00 86.31 498 ALA A O 1
ATOM 3908 N N . TYR A 1 499 ? -30.749 -5.399 -25.428 1.00 88.19 499 TYR A N 1
ATOM 3909 C CA . TYR A 1 499 ? -30.024 -6.279 -26.340 1.00 88.19 499 TYR A CA 1
ATOM 3910 C C . TYR A 1 499 ? -30.962 -7.240 -27.079 1.00 88.19 499 TYR A C 1
ATOM 3912 O O . TYR A 1 499 ? -30.949 -7.309 -28.311 1.00 88.19 499 TYR A O 1
ATOM 3920 N N . HIS A 1 500 ? -31.840 -7.946 -26.359 1.00 91.12 500 HIS A N 1
ATOM 3921 C CA . HIS A 1 500 ? -32.793 -8.861 -26.985 1.00 91.12 500 HIS A CA 1
ATOM 3922 C C . HIS A 1 500 ? -33.741 -8.124 -27.932 1.00 91.12 500 HIS A C 1
ATOM 3924 O O . HIS A 1 500 ? -33.998 -8.574 -29.048 1.00 91.12 500 HIS A O 1
ATOM 3930 N N . ASN A 1 501 ? -34.256 -6.968 -27.514 1.00 90.12 501 ASN A N 1
ATOM 3931 C CA . ASN A 1 501 ? -35.145 -6.167 -28.339 1.00 90.12 501 ASN A CA 1
ATOM 3932 C C . ASN A 1 501 ? -34.434 -5.549 -29.547 1.00 90.12 501 ASN A C 1
ATOM 3934 O O . ASN A 1 501 ? -35.121 -5.251 -30.518 1.00 90.12 501 ASN A O 1
ATOM 3938 N N . ALA A 1 502 ? -33.115 -5.398 -29.565 1.00 83.75 502 ALA A N 1
ATOM 3939 C CA . ALA A 1 502 ? -32.384 -5.019 -30.773 1.00 83.75 502 ALA A CA 1
ATOM 3940 C C . ALA A 1 502 ? -32.232 -6.207 -31.746 1.00 83.75 502 ALA A C 1
ATOM 3942 O O . ALA A 1 502 ? -32.445 -6.054 -32.949 1.00 83.75 502 ALA A O 1
ATOM 3943 N N . HIS A 1 503 ? -31.987 -7.415 -31.228 1.00 86.00 503 HIS A N 1
ATOM 3944 C CA . HIS A 1 503 ? -31.567 -8.574 -32.030 1.00 86.00 503 HIS A CA 1
ATOM 3945 C C . HIS A 1 503 ? -32.671 -9.606 -32.330 1.00 86.00 503 HIS A C 1
ATOM 3947 O O . HIS A 1 503 ? -32.502 -10.479 -33.181 1.00 86.00 503 HIS A O 1
ATOM 3953 N N . SER A 1 504 ? -33.834 -9.509 -31.680 1.00 86.81 504 SER A N 1
ATOM 3954 C CA . SER A 1 504 ? -34.946 -10.459 -31.813 1.00 86.81 504 SER A CA 1
ATOM 3955 C C . SER A 1 504 ? -36.176 -9.843 -32.479 1.00 86.81 504 SER A C 1
ATOM 3957 O O . SER A 1 504 ? -36.494 -8.662 -32.323 1.00 86.81 504 SER A O 1
ATOM 3959 N N . THR A 1 505 ? -36.941 -10.665 -33.200 1.00 88.19 505 THR A N 1
ATOM 3960 C CA . THR A 1 505 ? -38.258 -10.270 -33.738 1.00 88.19 505 THR A CA 1
ATOM 3961 C C . THR A 1 505 ? -39.375 -10.345 -32.693 1.00 88.19 505 THR A C 1
ATOM 3963 O O . THR A 1 505 ? -40.418 -9.711 -32.867 1.00 88.19 505 THR A O 1
ATOM 3966 N N . VAL A 1 506 ? -39.164 -11.085 -31.601 1.00 89.56 506 VAL A N 1
ATOM 3967 C CA . VAL A 1 506 ? -40.087 -11.181 -30.465 1.00 89.56 506 VAL A CA 1
ATOM 3968 C C . VAL A 1 506 ? -39.613 -10.200 -29.403 1.00 89.56 506 VAL A C 1
ATOM 3970 O O . VAL A 1 506 ? -38.491 -10.311 -28.931 1.00 89.56 506 VAL A O 1
ATOM 3973 N N . LYS A 1 507 ? -40.449 -9.219 -29.056 1.00 91.62 507 LYS A N 1
ATOM 3974 C CA . LYS A 1 507 ? -40.059 -8.153 -28.126 1.00 91.62 507 LYS A CA 1
ATOM 3975 C C . LYS A 1 507 ? -40.516 -8.456 -26.703 1.00 91.62 507 LYS A C 1
ATOM 3977 O O . LYS A 1 507 ? -41.679 -8.816 -26.492 1.00 91.62 507 LYS A O 1
ATOM 3982 N N . ALA A 1 508 ? -39.610 -8.268 -25.754 1.00 94.31 508 ALA A N 1
ATOM 3983 C CA . ALA A 1 508 ? -39.880 -8.297 -24.326 1.00 94.31 508 ALA A CA 1
ATOM 3984 C C . ALA A 1 508 ? -40.446 -6.951 -23.864 1.00 94.31 508 ALA A C 1
ATOM 3986 O O . ALA A 1 508 ? -40.079 -5.903 -24.401 1.00 94.31 508 ALA A O 1
ATOM 3987 N N . VAL A 1 509 ? -41.336 -6.982 -22.871 1.00 92.62 509 VAL A N 1
ATOM 3988 C CA . VAL A 1 509 ? -41.858 -5.767 -22.213 1.00 92.62 509 VAL A CA 1
ATOM 3989 C C . VAL A 1 509 ? -41.364 -5.607 -20.778 1.00 92.62 509 VAL A C 1
ATOM 3991 O O . VAL A 1 509 ? -41.492 -4.528 -20.213 1.00 92.62 509 VAL A O 1
ATOM 3994 N N . SER A 1 510 ? -40.846 -6.678 -20.180 1.00 93.25 510 SER A N 1
ATOM 3995 C CA . SER A 1 510 ? -40.289 -6.692 -18.829 1.00 93.25 510 SER A CA 1
ATOM 3996 C C . SER A 1 510 ? -39.348 -7.884 -18.667 1.00 93.25 510 SER A C 1
ATOM 3998 O O . SER A 1 510 ? -39.392 -8.824 -19.467 1.00 93.25 510 SER A O 1
ATOM 4000 N N . ALA A 1 511 ? -38.550 -7.874 -17.602 1.00 95.75 511 ALA A N 1
ATOM 4001 C CA . ALA A 1 511 ? -37.643 -8.959 -17.258 1.00 95.75 511 ALA A CA 1
ATOM 4002 C C . ALA A 1 511 ? -37.691 -9.286 -15.759 1.00 95.75 511 ALA A C 1
ATOM 4004 O O . ALA A 1 511 ? -37.923 -8.413 -14.921 1.00 95.75 511 ALA A O 1
ATOM 4005 N N . GLU A 1 512 ? -37.446 -10.549 -15.433 1.00 95.38 512 GLU A N 1
ATOM 4006 C CA . GLU A 1 512 ? -37.235 -11.047 -14.074 1.00 95.38 512 GLU A CA 1
ATOM 4007 C C . GLU A 1 512 ? -35.817 -11.602 -13.962 1.00 95.38 512 GLU A C 1
ATOM 4009 O O . GLU A 1 512 ? -35.346 -12.270 -14.881 1.00 95.38 512 GLU A O 1
ATOM 4014 N N . VAL A 1 513 ? -35.150 -11.350 -12.835 1.00 95.50 513 VAL A N 1
ATOM 4015 C CA . VAL A 1 513 ? -33.806 -11.870 -12.564 1.00 95.50 513 VAL A CA 1
ATOM 4016 C C . VAL A 1 513 ? -33.868 -12.765 -11.339 1.00 95.50 513 VAL A C 1
ATOM 4018 O O . VAL A 1 513 ? -34.499 -12.427 -10.340 1.00 95.50 513 VAL A O 1
ATOM 4021 N N . THR A 1 514 ? -33.234 -13.924 -11.440 1.00 94.50 514 THR A N 1
ATOM 4022 C CA . THR A 1 514 ? -32.953 -14.829 -10.320 1.00 94.50 514 THR A CA 1
ATOM 4023 C C . THR A 1 514 ? -31.476 -15.189 -10.342 1.00 94.50 514 THR A C 1
ATOM 4025 O O . THR A 1 514 ? -30.839 -15.003 -11.372 1.00 94.50 514 THR A O 1
ATOM 4028 N N . TYR A 1 515 ? -30.946 -15.748 -9.260 1.00 93.19 515 TYR A N 1
ATOM 4029 C CA . TYR A 1 515 ? -29.544 -16.157 -9.183 1.00 93.19 515 TYR A CA 1
ATOM 4030 C C . TYR A 1 515 ? -29.424 -17.671 -9.023 1.00 93.19 515 TYR A C 1
ATOM 4032 O O . TYR A 1 515 ? -30.300 -18.307 -8.427 1.00 93.19 515 TYR A O 1
ATOM 4040 N N . ASP A 1 516 ? -28.372 -18.249 -9.597 1.00 89.56 516 ASP A N 1
ATOM 4041 C CA . ASP A 1 516 ? -28.032 -19.658 -9.402 1.00 89.56 516 ASP A CA 1
ATOM 4042 C C . ASP A 1 516 ? -27.192 -19.889 -8.131 1.00 89.56 516 ASP A C 1
ATOM 4044 O O . ASP A 1 516 ? -26.922 -18.971 -7.356 1.00 89.56 516 ASP A O 1
ATOM 4048 N N . GLU A 1 517 ? -26.793 -21.142 -7.895 1.00 83.31 517 GLU A N 1
ATOM 4049 C CA . GLU A 1 517 ? -25.995 -21.530 -6.723 1.00 83.31 517 GLU A CA 1
ATOM 4050 C C . GLU A 1 517 ? -24.587 -20.914 -6.687 1.00 83.31 517 GLU A C 1
ATOM 4052 O O . GLU A 1 517 ? -23.987 -20.838 -5.616 1.00 83.31 517 GLU A O 1
ATOM 4057 N N . ASN A 1 518 ? -24.084 -20.441 -7.830 1.00 81.69 518 ASN A N 1
ATOM 4058 C CA . ASN A 1 518 ? -22.797 -19.763 -7.953 1.00 81.69 518 ASN A CA 1
ATOM 4059 C C . ASN A 1 518 ? -22.946 -18.234 -7.883 1.00 81.69 518 ASN A C 1
ATOM 4061 O O . ASN A 1 518 ? -21.953 -17.516 -7.957 1.00 81.69 518 ASN A O 1
ATOM 4065 N N . GLY A 1 519 ? -24.174 -17.723 -7.731 1.00 83.88 519 GLY A N 1
ATOM 4066 C CA . GLY A 1 519 ? -24.456 -16.292 -7.715 1.00 83.88 519 GLY A CA 1
ATOM 4067 C C . GLY A 1 519 ? -24.429 -15.642 -9.101 1.00 83.88 519 GLY A C 1
ATOM 4068 O O . GLY A 1 519 ? -24.310 -14.417 -9.171 1.00 83.88 519 GLY A O 1
ATOM 4069 N N . MET A 1 520 ? -24.551 -16.429 -10.177 1.00 90.81 520 MET A N 1
ATOM 4070 C CA . MET A 1 520 ? -24.679 -15.931 -11.549 1.00 90.81 520 MET A CA 1
ATOM 4071 C C . MET A 1 520 ? -26.135 -15.580 -11.850 1.00 90.81 520 MET A C 1
ATOM 4073 O O . MET A 1 520 ? -27.061 -16.289 -11.443 1.00 90.81 520 MET A O 1
ATOM 4077 N N . GLY A 1 521 ? -26.351 -14.489 -12.583 1.00 93.75 521 GLY A N 1
ATOM 4078 C CA . GLY A 1 521 ? -27.687 -14.023 -12.933 1.00 93.75 521 GLY A CA 1
ATOM 4079 C C . GLY A 1 521 ? -28.371 -14.911 -13.980 1.00 93.75 521 GLY A C 1
ATOM 4080 O O . GLY A 1 521 ? -27.760 -15.417 -14.922 1.00 93.75 521 GLY A O 1
ATOM 4081 N N . ILE A 1 522 ? -29.680 -15.079 -13.836 1.00 96.06 522 ILE A N 1
ATOM 4082 C CA . ILE A 1 522 ? -30.577 -15.711 -14.804 1.00 96.06 522 ILE A CA 1
ATOM 4083 C C . ILE A 1 522 ? -31.660 -14.694 -15.140 1.00 96.06 522 ILE A C 1
ATOM 4085 O O . ILE A 1 522 ? -32.508 -14.398 -14.295 1.00 96.06 522 ILE A O 1
ATOM 4089 N N . VAL A 1 523 ? -31.654 -14.185 -16.372 1.00 97.06 523 VAL A N 1
ATOM 4090 C CA . VAL A 1 523 ? -32.572 -13.136 -16.827 1.00 97.06 523 VAL A CA 1
ATOM 4091 C C . VAL A 1 523 ? -33.664 -13.735 -17.711 1.00 97.06 523 VAL A C 1
ATOM 4093 O O . VAL A 1 523 ? -33.412 -14.198 -18.823 1.00 97.06 523 VAL A O 1
ATOM 4096 N N . ARG A 1 524 ? -34.908 -13.711 -17.227 1.00 97.44 524 ARG A N 1
ATOM 4097 C CA . ARG A 1 524 ? -36.102 -14.175 -17.945 1.00 97.44 524 ARG A CA 1
ATOM 4098 C C . ARG A 1 524 ? -36.846 -12.996 -18.543 1.00 97.44 524 ARG A C 1
ATOM 4100 O O . ARG A 1 524 ? -37.405 -12.177 -17.819 1.00 97.44 524 ARG A O 1
ATOM 4107 N N . LEU A 1 525 ? -36.917 -12.951 -19.867 1.00 97.31 525 LEU A N 1
ATOM 4108 C CA . LEU A 1 525 ? -37.643 -11.920 -20.599 1.00 97.31 525 LEU A CA 1
ATOM 4109 C C . LEU A 1 525 ? -39.105 -12.322 -20.786 1.00 97.31 525 LEU A C 1
ATOM 4111 O O . LEU A 1 525 ? -39.397 -13.446 -21.205 1.00 97.31 525 LEU A O 1
ATOM 4115 N N . LEU A 1 526 ? -40.027 -11.404 -20.499 1.00 96.44 526 LEU A N 1
ATOM 4116 C CA . LEU A 1 526 ? -41.466 -11.658 -20.463 1.00 96.44 526 LEU A CA 1
ATOM 4117 C C . LEU A 1 526 ? -42.220 -10.872 -21.547 1.00 96.44 526 LEU A C 1
ATOM 4119 O O . LEU A 1 526 ? -41.898 -9.723 -21.864 1.00 96.44 526 LEU A O 1
ATOM 4123 N N . ASP A 1 527 ? -43.271 -11.487 -22.094 1.00 93.81 527 ASP A N 1
ATOM 4124 C CA . ASP A 1 527 ? -44.258 -10.797 -22.928 1.00 93.81 527 ASP A CA 1
ATOM 4125 C C . ASP A 1 527 ? -45.278 -10.005 -22.087 1.00 93.81 527 ASP A C 1
ATOM 4127 O O . ASP A 1 527 ? -45.337 -10.092 -20.862 1.00 93.81 527 ASP A O 1
ATOM 4131 N N . LYS A 1 528 ? -46.159 -9.257 -22.762 1.00 92.88 528 LYS A N 1
ATOM 4132 C CA . LYS A 1 528 ? -47.241 -8.475 -22.128 1.00 92.88 528 LYS A CA 1
ATOM 4133 C C . LYS A 1 528 ? -48.232 -9.273 -21.271 1.00 92.88 528 LYS A C 1
ATOM 4135 O O . LYS A 1 528 ? -49.061 -8.666 -20.601 1.00 92.88 528 LYS A O 1
ATOM 4140 N N . ASN A 1 529 ? -48.214 -10.602 -21.347 1.00 91.62 529 ASN A N 1
ATOM 4141 C CA . ASN A 1 529 ? -49.057 -11.490 -20.552 1.00 91.62 529 ASN A CA 1
ATOM 4142 C C . ASN A 1 529 ? -48.267 -12.165 -19.414 1.00 91.62 529 ASN A C 1
ATOM 4144 O O . ASN A 1 529 ? -48.821 -13.044 -18.754 1.00 91.62 529 ASN A O 1
ATOM 4148 N N . GLY A 1 530 ? -46.997 -11.796 -19.206 1.00 89.38 530 GLY A N 1
ATOM 4149 C CA . GLY A 1 530 ? -46.111 -12.394 -18.208 1.00 89.38 530 GLY A CA 1
ATOM 4150 C C . GLY A 1 530 ? -45.557 -13.764 -18.607 1.00 89.38 530 GLY A C 1
ATOM 4151 O O . GLY A 1 530 ? -45.102 -14.511 -17.747 1.00 89.38 530 GLY A O 1
ATOM 4152 N N . LYS A 1 531 ? -45.621 -14.150 -19.889 1.00 93.81 531 LYS A N 1
ATOM 4153 C CA . LYS A 1 531 ? -45.044 -15.416 -20.359 1.00 93.81 531 LYS A CA 1
ATOM 4154 C C . LYS A 1 531 ? -43.574 -15.216 -20.720 1.00 93.81 531 LYS A C 1
ATOM 4156 O O . LYS A 1 531 ? -43.270 -14.339 -21.524 1.00 93.81 531 LYS A O 1
ATOM 4161 N N . THR A 1 532 ? -42.694 -16.086 -20.225 1.00 96.06 532 THR A N 1
ATOM 4162 C CA . THR A 1 532 ? -41.284 -16.123 -20.639 1.00 96.06 532 THR A CA 1
ATOM 4163 C C . THR A 1 532 ? -41.154 -16.401 -22.136 1.00 96.06 532 THR A C 1
ATOM 4165 O O . THR A 1 532 ? -41.714 -17.376 -22.653 1.00 96.06 532 THR A O 1
ATOM 4168 N N . ILE A 1 533 ? -40.432 -15.524 -22.831 1.00 95.75 533 ILE A N 1
ATOM 4169 C CA . ILE A 1 533 ? -40.157 -15.600 -24.272 1.00 95.75 533 ILE A CA 1
ATOM 4170 C C . ILE A 1 533 ? -38.685 -15.875 -24.587 1.00 95.75 533 ILE A C 1
ATOM 4172 O O . ILE A 1 533 ? -38.405 -16.402 -25.659 1.00 95.75 533 ILE A O 1
ATOM 4176 N N . ALA A 1 534 ? -37.780 -15.560 -23.661 1.00 95.88 534 ALA A N 1
ATOM 4177 C CA . ALA A 1 534 ? -36.353 -15.846 -23.736 1.00 95.88 534 ALA A CA 1
ATOM 4178 C C . ALA A 1 534 ? -35.770 -15.927 -22.317 1.00 95.88 534 ALA A C 1
ATOM 4180 O O . ALA A 1 534 ? -36.303 -15.307 -21.393 1.00 95.88 534 ALA A O 1
ATOM 4181 N N . GLU A 1 535 ? -34.698 -16.693 -22.151 1.00 96.81 535 GLU A N 1
ATOM 4182 C CA . GLU A 1 535 ? -33.960 -16.840 -20.895 1.00 96.81 535 GLU A CA 1
ATOM 4183 C C . GLU A 1 535 ? -32.463 -16.752 -21.205 1.00 96.81 535 GLU A C 1
ATOM 4185 O O . GLU A 1 535 ? -31.979 -17.487 -22.062 1.00 96.81 535 GLU A O 1
ATOM 4190 N N . TYR A 1 536 ? -31.768 -15.833 -20.538 1.00 97.19 536 TYR A N 1
ATOM 4191 C CA . TYR A 1 536 ? -30.314 -15.693 -20.582 1.00 97.19 536 TYR A CA 1
ATOM 4192 C C . TYR A 1 536 ? -29.755 -16.222 -19.263 1.00 97.19 536 TYR A C 1
ATOM 4194 O O . TYR A 1 536 ? -30.248 -15.855 -18.193 1.00 97.19 536 TYR A O 1
ATOM 4202 N N . THR A 1 537 ? -28.760 -17.100 -19.326 1.00 96.56 537 THR A N 1
ATOM 4203 C CA . THR A 1 537 ? -28.229 -17.817 -18.153 1.00 96.56 537 THR A CA 1
ATOM 4204 C C . THR A 1 537 ? -26.751 -17.538 -17.950 1.00 96.56 537 THR A C 1
ATOM 4206 O O . THR A 1 537 ? -26.055 -17.229 -18.913 1.00 96.56 537 THR A O 1
ATOM 4209 N N . GLY A 1 538 ? -26.260 -17.712 -16.721 1.00 93.12 538 GLY A N 1
ATOM 4210 C CA . GLY A 1 538 ? -24.843 -17.515 -16.420 1.00 93.12 538 GLY A CA 1
ATOM 4211 C C . GLY A 1 538 ? -24.416 -16.064 -16.615 1.00 93.12 538 GLY A C 1
ATOM 4212 O O . GLY A 1 538 ? -23.320 -15.831 -17.108 1.00 93.12 538 GLY A O 1
ATOM 4213 N N . PHE A 1 539 ? -25.300 -15.108 -16.302 1.00 94.19 539 PHE A N 1
ATOM 4214 C CA . PHE A 1 539 ? -24.973 -13.694 -16.403 1.00 94.19 539 PHE A CA 1
ATOM 4215 C C . PHE A 1 539 ? -23.920 -13.353 -15.351 1.00 94.19 539 PHE A C 1
ATOM 4217 O O . PHE A 1 539 ? -24.208 -13.365 -14.148 1.00 94.19 539 PHE A O 1
ATOM 4224 N N . ASP A 1 540 ? -22.710 -13.059 -15.806 1.00 91.06 540 ASP A N 1
ATOM 4225 C CA . ASP A 1 540 ? -21.631 -12.589 -14.963 1.00 91.06 540 ASP A CA 1
ATOM 4226 C C . ASP A 1 540 ? -21.797 -11.089 -14.731 1.00 91.06 540 ASP A C 1
ATOM 4228 O O . ASP A 1 540 ? -21.585 -10.260 -15.619 1.00 91.06 540 ASP A O 1
ATOM 4232 N N . ARG A 1 541 ? -22.186 -10.720 -13.513 1.00 86.88 541 ARG A N 1
ATOM 4233 C CA . ARG A 1 541 ? -22.341 -9.315 -13.126 1.00 86.88 541 ARG A CA 1
ATOM 4234 C C . ARG A 1 541 ? -21.016 -8.559 -13.047 1.00 86.88 541 ARG A C 1
ATOM 4236 O O . ARG A 1 541 ? -21.079 -7.331 -13.012 1.00 86.88 541 ARG A O 1
ATOM 4243 N N . PHE A 1 542 ? -19.871 -9.251 -13.071 1.00 84.00 542 PHE A N 1
ATOM 4244 C CA . PHE A 1 542 ? -18.485 -8.750 -13.044 1.00 84.00 542 PHE A CA 1
ATOM 4245 C C . PHE A 1 542 ? -17.768 -8.807 -14.408 1.00 84.00 542 PHE A C 1
ATOM 4247 O O . PHE A 1 542 ? -16.880 -8.001 -14.648 1.00 84.00 542 PHE A O 1
ATOM 4254 N N . GLU A 1 543 ? -18.295 -9.551 -15.384 1.00 83.69 543 GLU A N 1
ATOM 4255 C CA . GLU A 1 543 ? -17.801 -9.513 -16.780 1.00 83.69 543 GLU A CA 1
ATOM 4256 C C . GLU A 1 543 ? -18.811 -8.949 -17.803 1.00 83.69 543 GLU A C 1
ATOM 4258 O O . GLU A 1 543 ? -18.466 -8.650 -18.941 1.00 83.69 543 GLU A O 1
ATOM 4263 N N . ILE A 1 544 ? -20.076 -8.746 -17.410 1.00 85.88 544 ILE A N 1
ATOM 4264 C CA . ILE A 1 544 ? -21.195 -8.382 -18.308 1.00 85.88 544 ILE A CA 1
ATOM 4265 C C . ILE A 1 544 ? -21.313 -9.365 -19.486 1.00 85.88 544 ILE A C 1
ATOM 4267 O O . ILE A 1 544 ? -21.570 -8.992 -20.634 1.00 85.88 544 ILE A O 1
ATOM 4271 N N . THR A 1 545 ? -21.129 -10.649 -19.192 1.00 90.50 545 THR A N 1
ATOM 4272 C CA . THR A 1 545 ? -21.309 -11.745 -20.146 1.00 90.50 545 THR A CA 1
ATOM 4273 C C . THR A 1 545 ? -22.505 -12.589 -19.752 1.00 90.50 545 THR A C 1
ATOM 4275 O O . THR A 1 545 ? -22.848 -12.670 -18.579 1.00 90.50 545 THR A O 1
ATOM 4278 N N . ALA A 1 546 ? -23.156 -13.238 -20.714 1.00 95.19 546 ALA A N 1
ATOM 4279 C CA . ALA A 1 546 ? -24.136 -14.286 -20.444 1.00 95.19 546 ALA A CA 1
ATOM 4280 C C . ALA A 1 546 ? -24.159 -15.322 -21.568 1.00 95.19 546 ALA A C 1
ATOM 4282 O O . ALA A 1 546 ? -23.521 -15.165 -22.606 1.00 95.19 546 ALA A O 1
ATOM 4283 N N . VAL A 1 547 ? -24.947 -16.374 -21.377 1.00 95.56 547 VAL A N 1
ATOM 4284 C CA . VAL A 1 547 ? -25.303 -17.335 -22.420 1.00 95.56 547 VAL A CA 1
ATOM 4285 C C . VAL A 1 547 ? -26.720 -17.034 -22.905 1.00 95.56 547 VAL A C 1
ATOM 4287 O O . VAL A 1 547 ? -27.650 -16.944 -22.098 1.00 95.56 547 VAL A O 1
ATOM 4290 N N . ASP A 1 548 ? -26.881 -16.857 -24.215 1.00 94.25 548 ASP A N 1
ATOM 4291 C CA . ASP A 1 548 ? -28.171 -16.602 -24.859 1.00 94.25 548 ASP A CA 1
ATOM 4292 C C . ASP A 1 548 ? -29.089 -17.850 -24.874 1.00 94.25 548 ASP A C 1
ATOM 4294 O O . ASP A 1 548 ? -28.647 -18.962 -24.563 1.00 94.25 548 ASP A O 1
ATOM 4298 N N . PRO A 1 549 ? -30.374 -17.711 -25.262 1.00 93.44 549 PRO A N 1
ATOM 4299 C CA . PRO A 1 549 ? -31.306 -18.842 -25.319 1.00 93.44 549 PRO A CA 1
ATOM 4300 C C . PRO A 1 549 ? -30.913 -19.972 -26.288 1.00 93.44 549 PRO A C 1
ATOM 4302 O O . PRO A 1 549 ? -31.456 -21.074 -26.184 1.00 93.44 549 PRO A O 1
ATOM 4305 N N . ASP A 1 550 ? -30.019 -19.703 -27.243 1.00 91.94 550 ASP A N 1
ATOM 4306 C CA . ASP A 1 550 ? -29.526 -20.663 -28.233 1.00 91.94 550 ASP A CA 1
ATOM 4307 C C . ASP A 1 550 ? -28.213 -21.344 -27.782 1.00 91.94 550 ASP A C 1
ATOM 4309 O O . ASP A 1 550 ? -27.746 -22.282 -28.434 1.00 91.94 550 ASP A O 1
ATOM 4313 N N . GLY A 1 551 ? -27.654 -20.934 -26.637 1.00 90.81 551 GLY A N 1
ATOM 4314 C CA . GLY A 1 551 ? -26.443 -21.487 -26.037 1.00 90.81 551 GLY A CA 1
ATOM 4315 C C . GLY A 1 551 ? -25.146 -20.779 -26.441 1.00 90.81 551 GLY A C 1
ATOM 4316 O O . GLY A 1 551 ? -24.073 -21.335 -26.203 1.00 90.81 551 GLY A O 1
ATOM 4317 N N . ASN A 1 552 ? -25.211 -19.597 -27.058 1.00 92.56 552 ASN A N 1
ATOM 4318 C CA . ASN A 1 552 ? -24.027 -18.833 -27.454 1.00 92.56 552 ASN A CA 1
ATOM 4319 C C . ASN A 1 552 ? -23.610 -17.846 -26.353 1.00 92.56 552 ASN A C 1
ATOM 4321 O O . ASN A 1 552 ? -24.479 -17.238 -25.724 1.00 92.56 552 ASN A O 1
ATOM 4325 N N . PRO A 1 553 ? -22.299 -17.641 -26.135 1.00 92.12 553 PRO A N 1
ATOM 4326 C CA . PRO A 1 553 ? -21.823 -16.569 -25.272 1.00 92.12 553 PRO A CA 1
ATOM 4327 C C . PRO A 1 553 ? -22.133 -15.203 -25.896 1.00 92.12 553 PRO A C 1
ATOM 4329 O O . PRO A 1 553 ? -21.965 -15.004 -27.101 1.00 92.12 553 PRO A O 1
ATOM 4332 N N . VAL A 1 554 ? -22.564 -14.264 -25.061 1.00 90.38 554 VAL A N 1
ATOM 4333 C CA . VAL A 1 554 ? -22.884 -12.880 -25.414 1.00 90.38 554 VAL A CA 1
ATOM 4334 C C . VAL A 1 554 ? -22.161 -11.954 -24.448 1.00 90.38 554 VAL A C 1
ATOM 4336 O O . VAL A 1 554 ? -22.275 -12.123 -23.237 1.00 90.38 554 VAL A O 1
ATOM 4339 N N . GLN A 1 555 ? -21.456 -10.968 -24.997 1.00 86.88 555 GLN A N 1
ATOM 4340 C CA . GLN A 1 555 ? -20.966 -9.795 -24.278 1.00 86.88 555 GLN A CA 1
ATOM 4341 C C . GLN A 1 555 ? -21.979 -8.669 -24.478 1.00 86.88 555 GLN A C 1
ATOM 4343 O O . GLN A 1 555 ? -22.414 -8.443 -25.611 1.00 86.88 555 GLN A O 1
ATOM 4348 N N . PHE A 1 556 ? -22.358 -7.968 -23.411 1.00 82.38 556 PHE A N 1
ATOM 4349 C CA . PHE A 1 556 ? -23.210 -6.788 -23.538 1.00 82.38 556 PHE A CA 1
ATOM 4350 C C . PHE A 1 556 ? -22.373 -5.509 -23.516 1.00 82.38 556 PHE A C 1
ATOM 4352 O O . PHE A 1 556 ? -21.462 -5.363 -22.703 1.00 82.38 556 PHE A O 1
ATOM 4359 N N . GLU A 1 557 ? -22.720 -4.576 -24.397 1.00 74.88 557 GLU A N 1
ATOM 4360 C CA . GLU A 1 557 ? -22.187 -3.217 -24.409 1.00 74.88 557 GLU A CA 1
ATOM 4361 C C . GLU A 1 557 ? -23.046 -2.317 -23.511 1.00 74.88 557 GLU A C 1
ATOM 4363 O O . GLU A 1 557 ? -24.274 -2.302 -23.631 1.00 74.88 557 GLU A O 1
ATOM 4368 N N . HIS A 1 558 ? -22.411 -1.577 -22.599 1.00 74.75 558 HIS A N 1
ATOM 4369 C CA . HIS A 1 558 ? -23.099 -0.689 -21.666 1.00 74.75 558 HIS A CA 1
ATOM 4370 C C . HIS A 1 558 ? -22.194 0.475 -21.250 1.00 74.75 558 HIS A C 1
ATOM 4372 O O . HIS A 1 558 ? -21.067 0.253 -20.816 1.00 74.75 558 HIS A O 1
ATOM 4378 N N . ILE A 1 559 ? -22.708 1.702 -21.357 1.00 74.06 559 ILE A N 1
ATOM 4379 C CA . ILE A 1 559 ? -22.152 2.883 -20.689 1.00 74.06 559 ILE A CA 1
ATOM 4380 C C . ILE A 1 559 ? -23.140 3.266 -19.596 1.00 74.06 559 ILE A C 1
ATOM 4382 O O . ILE A 1 559 ? -24.339 3.391 -19.856 1.00 74.06 559 ILE A O 1
ATOM 4386 N N . LYS A 1 560 ? -22.630 3.421 -18.378 1.00 77.50 560 LYS A N 1
ATOM 4387 C CA . LYS A 1 560 ? -23.443 3.694 -17.199 1.00 77.50 560 LYS A CA 1
ATOM 4388 C C . LYS A 1 560 ? -23.951 5.134 -17.216 1.00 77.50 560 LYS A C 1
ATOM 4390 O O . LYS A 1 560 ? -23.232 6.057 -17.593 1.00 77.50 560 LYS A O 1
ATOM 4395 N N . ALA A 1 561 ? -25.187 5.341 -16.773 1.00 80.06 561 ALA A N 1
ATOM 4396 C CA . ALA A 1 561 ? -25.654 6.685 -16.457 1.00 80.06 561 ALA A CA 1
ATOM 4397 C C . ALA A 1 561 ? -24.954 7.182 -15.177 1.00 80.06 561 ALA A C 1
ATOM 4399 O O . ALA A 1 561 ? -24.828 6.457 -14.188 1.00 80.06 561 ALA A O 1
ATOM 4400 N N . GLY A 1 562 ? -24.489 8.426 -15.186 1.00 84.88 562 GLY A N 1
ATOM 4401 C CA . GLY A 1 562 ? -23.893 9.092 -14.035 1.00 84.88 562 GLY A CA 1
ATOM 4402 C C . GLY A 1 562 ? -22.841 10.119 -14.415 1.00 84.88 562 GLY A C 1
ATOM 4403 O O . GLY A 1 562 ? -22.788 10.593 -15.549 1.00 84.88 562 GLY A O 1
ATOM 4404 N N . VAL A 1 563 ? -22.036 10.505 -13.431 1.00 86.75 563 VAL A N 1
ATOM 4405 C CA . VAL A 1 563 ? -21.003 11.532 -13.584 1.00 86.75 563 VAL A CA 1
ATOM 4406 C C . VAL A 1 563 ? -19.676 10.870 -13.931 1.00 86.75 563 VAL A C 1
ATOM 4408 O O . VAL A 1 563 ? -19.317 9.860 -13.339 1.00 86.75 563 VAL A O 1
ATOM 4411 N N . TYR A 1 564 ? -18.943 11.446 -14.875 1.00 88.81 564 TYR A N 1
ATOM 4412 C CA . TYR A 1 564 ? -17.619 11.009 -15.293 1.00 88.81 564 TYR A CA 1
ATOM 4413 C C . TYR A 1 564 ? -16.642 12.179 -15.202 1.00 88.81 564 TYR A C 1
ATOM 4415 O O . TYR A 1 564 ? -16.956 13.277 -15.661 1.00 88.81 564 TYR A O 1
ATOM 4423 N N . THR A 1 565 ? -15.458 11.947 -14.644 1.00 89.50 565 THR A N 1
ATOM 4424 C CA . THR A 1 565 ? -14.304 12.845 -14.782 1.00 89.50 565 THR A CA 1
ATOM 4425 C C . THR A 1 565 ? -13.589 12.553 -16.090 1.00 89.50 565 THR A C 1
ATOM 4427 O O . THR A 1 565 ? -13.600 11.419 -16.566 1.00 89.50 565 THR A O 1
ATOM 4430 N N . VAL A 1 566 ? -12.965 13.566 -16.683 1.00 89.31 566 VAL A N 1
ATOM 4431 C CA . VAL A 1 566 ? -12.209 13.407 -17.926 1.00 89.31 566 VAL A CA 1
ATOM 4432 C C . VAL A 1 566 ? -10.723 13.600 -17.656 1.00 89.31 566 VAL A C 1
ATOM 4434 O O . VAL A 1 566 ? -10.304 14.653 -17.180 1.00 89.31 566 VAL A O 1
ATOM 4437 N N . PHE A 1 567 ? -9.930 12.586 -17.986 1.00 83.06 567 PHE A N 1
ATOM 4438 C CA . PHE A 1 567 ? -8.478 12.641 -17.981 1.00 83.06 567 PHE A CA 1
ATOM 4439 C C . PHE A 1 567 ? -7.938 12.818 -19.404 1.00 83.06 567 PHE A C 1
ATOM 4441 O O . PHE A 1 567 ? -8.363 12.151 -20.353 1.00 83.06 567 PHE A O 1
ATOM 4448 N N . GLN A 1 568 ? -6.979 13.729 -19.548 1.00 78.12 568 GLN A N 1
ATOM 4449 C CA . GLN A 1 568 ? -6.337 14.064 -20.816 1.00 78.12 568 GLN A CA 1
ATOM 4450 C C . GLN A 1 568 ? -4.928 14.615 -20.578 1.00 78.12 568 GLN A C 1
ATOM 4452 O O . GLN A 1 568 ? -4.608 15.099 -19.492 1.00 78.12 568 GLN A O 1
ATOM 4457 N N . SER A 1 569 ? -4.080 14.589 -21.609 1.00 69.56 569 SER A N 1
ATOM 4458 C CA . SER A 1 569 ? -2.760 15.218 -21.512 1.00 69.56 569 SER A CA 1
ATOM 4459 C C . SER A 1 569 ? -2.904 16.747 -21.397 1.00 69.56 569 SER A C 1
ATOM 4461 O O . SER A 1 569 ? -3.581 17.345 -22.240 1.00 69.56 569 SER A O 1
ATOM 4463 N N . PRO A 1 570 ? -2.219 17.413 -20.444 1.00 61.25 570 PRO A N 1
ATOM 4464 C CA . PRO A 1 570 ? -2.255 18.873 -20.304 1.00 61.25 570 PRO A CA 1
ATOM 4465 C C . PRO A 1 570 ? -1.782 19.633 -21.553 1.00 61.25 570 PRO A C 1
ATOM 4467 O O . PRO A 1 570 ? -2.113 20.802 -21.739 1.00 61.25 570 PRO A O 1
ATOM 4470 N N . GLU A 1 571 ? -1.003 18.983 -22.427 1.00 71.06 571 GLU A N 1
ATOM 4471 C CA . GLU A 1 571 ? -0.567 19.557 -23.706 1.00 71.06 571 GLU A CA 1
ATOM 4472 C C . GLU A 1 571 ? -1.701 19.628 -24.746 1.00 71.06 571 GLU A C 1
ATOM 4474 O O . GLU A 1 571 ? -1.607 20.404 -25.700 1.00 71.06 571 GLU A O 1
ATOM 4479 N N . GLN A 1 572 ? -2.762 18.827 -24.579 1.00 74.06 572 GLN A N 1
ATOM 4480 C CA . GLN A 1 572 ? -3.889 18.732 -25.510 1.00 74.06 572 GLN A CA 1
ATOM 4481 C C . GLN A 1 572 ? -4.989 19.753 -25.206 1.00 74.06 572 GLN A C 1
ATOM 4483 O O . GLN A 1 572 ? -5.446 20.441 -26.120 1.00 74.06 572 GLN A O 1
ATOM 4488 N N . ASP A 1 573 ? -5.416 19.852 -23.946 1.00 79.12 573 ASP A N 1
ATOM 4489 C CA . ASP A 1 573 ? -6.434 20.805 -23.500 1.00 79.12 573 ASP A CA 1
ATOM 4490 C C . ASP A 1 573 ? -6.245 21.101 -21.999 1.00 79.12 573 ASP A C 1
ATOM 4492 O O . ASP A 1 573 ? -6.250 20.160 -21.202 1.00 79.12 573 ASP A O 1
ATOM 4496 N N . PRO A 1 574 ? -6.063 22.377 -21.599 1.00 81.44 574 PRO A N 1
ATOM 4497 C CA . PRO A 1 574 ? -5.809 22.741 -20.206 1.00 81.44 574 PRO A CA 1
ATOM 4498 C C . PRO A 1 574 ? -7.042 22.660 -19.292 1.00 81.44 574 PRO A C 1
ATOM 4500 O O . PRO A 1 574 ? -6.889 22.894 -18.095 1.00 81.44 574 PRO A O 1
ATOM 4503 N N . LYS A 1 575 ? -8.247 22.414 -19.828 1.00 87.69 575 LYS A N 1
ATOM 4504 C CA . LYS A 1 575 ? -9.491 22.377 -19.044 1.00 87.69 575 LYS A CA 1
ATOM 4505 C C . LYS A 1 575 ? -9.743 21.030 -18.374 1.00 87.69 575 LYS A C 1
ATOM 4507 O O . LYS A 1 575 ? -9.445 19.992 -18.950 1.00 87.69 575 LYS A O 1
ATOM 4512 N N . HIS A 1 576 ? -10.408 21.033 -17.227 1.00 89.19 576 HIS A N 1
ATOM 4513 C CA . HIS A 1 576 ? -10.776 19.821 -16.494 1.00 89.19 576 HIS A CA 1
ATOM 4514 C C . HIS A 1 576 ? -12.262 19.542 -16.686 1.00 89.19 576 HIS A C 1
ATOM 4516 O O . HIS A 1 576 ? -13.102 20.238 -16.112 1.00 89.19 576 HIS A O 1
ATOM 4522 N N . TYR A 1 577 ? -12.593 18.562 -17.530 1.00 90.06 577 TYR A N 1
ATOM 4523 C CA . TYR A 1 577 ? -13.978 18.288 -17.911 1.00 90.06 577 TYR A CA 1
ATOM 4524 C C . TYR A 1 577 ? -14.655 17.239 -17.027 1.00 90.06 577 TYR A C 1
ATOM 4526 O O . TYR A 1 577 ? -14.032 16.315 -16.503 1.00 90.06 577 TYR A O 1
ATOM 4534 N N . TYR A 1 578 ? -15.978 17.360 -16.960 1.00 90.56 578 TYR A N 1
ATOM 4535 C CA . TYR A 1 578 ? -16.897 16.418 -16.345 1.00 90.56 578 TYR A CA 1
ATOM 4536 C C . TYR A 1 578 ? -18.055 16.155 -17.304 1.00 90.56 578 TYR A C 1
ATOM 4538 O O . TYR A 1 578 ? -18.617 17.095 -17.873 1.00 90.56 578 TYR A O 1
ATOM 4546 N N . VAL A 1 579 ? -18.428 14.890 -17.480 1.00 90.44 579 VAL A N 1
ATOM 4547 C CA . VAL A 1 579 ? -19.517 14.464 -18.367 1.00 90.44 579 VAL A CA 1
ATOM 4548 C C . VAL A 1 579 ? -20.590 13.771 -17.544 1.00 90.44 579 VAL A C 1
ATOM 4550 O O . VAL A 1 579 ? -20.316 12.817 -16.828 1.00 90.44 579 VAL A O 1
ATOM 4553 N N . LEU A 1 580 ? -21.822 14.253 -17.635 1.00 90.12 580 LEU A N 1
ATOM 4554 C CA . LEU A 1 580 ? -22.975 13.708 -16.940 1.00 90.12 580 LEU A CA 1
ATOM 4555 C C . LEU A 1 580 ? -23.860 13.007 -17.963 1.00 90.12 580 LEU A C 1
ATOM 4557 O O . LEU A 1 580 ? -24.496 13.682 -18.770 1.00 90.12 580 LEU A O 1
ATOM 4561 N N . PHE A 1 581 ? -23.917 11.682 -17.918 1.00 87.12 581 PHE A N 1
ATOM 4562 C CA . PHE A 1 581 ? -24.862 10.876 -18.687 1.00 87.12 581 PHE A CA 1
ATOM 4563 C C . PHE A 1 581 ? -26.121 10.638 -17.854 1.00 87.12 581 PHE A C 1
ATOM 4565 O O . PHE A 1 581 ? -26.036 10.100 -16.752 1.00 87.12 581 PHE A O 1
ATOM 4572 N N . LYS A 1 582 ? -27.292 11.025 -18.357 1.00 85.31 582 LYS A N 1
ATOM 4573 C CA . LYS A 1 582 ? -28.576 10.806 -17.678 1.00 85.31 582 LYS A CA 1
ATOM 4574 C C . LYS A 1 582 ? -29.286 9.567 -18.210 1.00 85.31 582 LYS A C 1
ATOM 4576 O O . LYS A 1 582 ? -29.081 9.161 -19.352 1.00 85.31 582 LYS A O 1
ATOM 4581 N N . GLU A 1 583 ? -30.157 8.981 -17.387 1.00 77.38 583 GLU A N 1
ATOM 4582 C CA . GLU A 1 583 ? -30.923 7.776 -17.749 1.00 77.38 583 GLU A CA 1
ATOM 4583 C C . GLU A 1 583 ? -31.882 7.994 -18.930 1.00 77.38 583 GLU A C 1
ATOM 4585 O O . GLU A 1 583 ? -32.194 7.061 -19.667 1.00 77.38 583 GLU A O 1
ATOM 4590 N N . ASP A 1 584 ? -32.355 9.224 -19.137 1.00 79.50 584 ASP A N 1
ATOM 4591 C CA . ASP A 1 584 ? -33.237 9.581 -20.250 1.00 79.50 584 ASP A CA 1
ATOM 4592 C C . ASP A 1 584 ? -32.492 9.832 -21.576 1.00 79.50 584 ASP A C 1
ATOM 4594 O O . ASP A 1 584 ? -33.135 10.095 -22.597 1.00 79.50 584 ASP A O 1
ATOM 4598 N N . GLY A 1 585 ? -31.161 9.688 -21.580 1.00 77.81 585 GLY A N 1
ATOM 4599 C CA . GLY A 1 585 ? -30.293 9.903 -22.735 1.00 77.81 585 GLY A CA 1
ATOM 4600 C C . GLY A 1 585 ? -29.815 11.347 -22.896 1.00 77.81 585 GLY A C 1
ATOM 4601 O O . GLY A 1 585 ? -29.099 11.638 -23.859 1.00 77.81 585 GLY A O 1
ATOM 4602 N N . ASP A 1 586 ? -30.176 12.252 -21.982 1.00 87.19 586 ASP A N 1
ATOM 4603 C CA . ASP A 1 586 ? -29.592 13.589 -21.924 1.00 87.19 586 ASP A CA 1
ATOM 4604 C C . ASP A 1 586 ? -28.136 13.517 -21.435 1.00 87.19 586 ASP A C 1
ATOM 4606 O O . ASP A 1 586 ? -27.733 12.647 -20.661 1.00 87.19 586 ASP A O 1
ATOM 4610 N N . VAL A 1 587 ? -27.326 14.470 -21.882 1.00 88.50 587 VAL A N 1
ATOM 4611 C CA . VAL A 1 587 ? -25.924 14.590 -21.493 1.00 88.50 587 VAL A CA 1
ATOM 4612 C C . VAL A 1 587 ? -25.539 16.040 -21.278 1.00 88.50 587 VAL A C 1
ATOM 4614 O O . VAL A 1 587 ? -25.926 16.931 -22.038 1.00 88.50 587 VAL A O 1
ATOM 4617 N N . VAL A 1 588 ? -24.759 16.272 -20.227 1.00 89.44 588 VAL A N 1
ATOM 4618 C CA . VAL A 1 588 ? -24.236 17.588 -19.858 1.00 89.44 588 VAL A CA 1
ATOM 4619 C C . VAL A 1 588 ? -22.724 17.488 -19.724 1.00 89.44 588 VAL A C 1
ATOM 4621 O O . VAL A 1 588 ? -22.221 16.598 -19.052 1.00 89.44 588 VAL A O 1
ATOM 4624 N N . ILE A 1 589 ? -21.995 18.397 -20.361 1.00 90.12 589 ILE A N 1
ATOM 4625 C CA . ILE A 1 589 ? -20.543 18.516 -20.243 1.00 90.12 589 ILE A CA 1
ATOM 4626 C C . ILE A 1 589 ? -20.242 19.842 -19.558 1.00 90.12 589 ILE A C 1
ATOM 4628 O O . ILE A 1 589 ? -20.685 20.904 -20.011 1.00 90.12 589 ILE A O 1
ATOM 4632 N N . CYS A 1 590 ? -19.468 19.771 -18.484 1.00 91.25 590 CYS A N 1
ATOM 4633 C CA . CYS A 1 590 ? -18.994 20.912 -17.718 1.00 91.25 590 CYS A CA 1
ATOM 4634 C C . CYS A 1 590 ? -17.463 20.915 -17.671 1.00 91.25 590 CYS A C 1
ATOM 4636 O O . CYS A 1 590 ? -16.844 19.867 -17.827 1.00 91.25 590 CYS A O 1
ATOM 4638 N N . SER A 1 591 ? -16.852 22.065 -17.412 1.00 91.88 591 SER A N 1
ATOM 4639 C CA . SER A 1 591 ? -15.447 22.190 -17.032 1.00 91.88 591 SER A CA 1
ATOM 4640 C C . SER A 1 591 ? -15.316 22.884 -15.678 1.00 91.88 591 SER A C 1
ATOM 4642 O O . SER A 1 591 ? -16.161 23.709 -15.314 1.00 91.88 591 SER A O 1
ATOM 4644 N N . ALA A 1 592 ? -14.263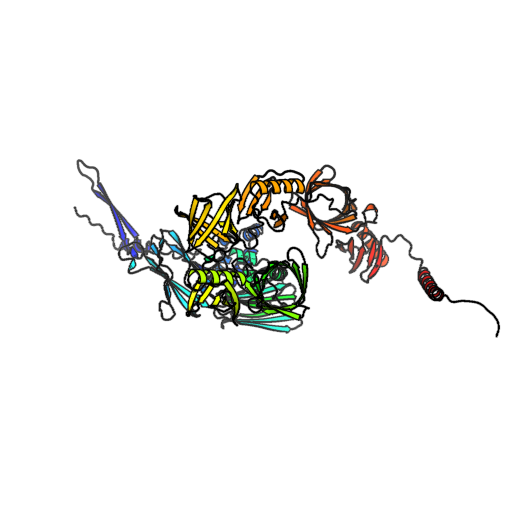 22.572 -14.923 1.00 90.81 592 ALA A N 1
ATOM 4645 C CA . ALA A 1 592 ? -13.958 23.298 -13.693 1.00 90.81 592 ALA A CA 1
ATOM 4646 C C . ALA A 1 592 ? -13.645 24.774 -13.982 1.00 90.81 592 ALA A C 1
ATOM 4648 O O . ALA A 1 592 ? -13.868 25.635 -13.143 1.00 90.81 592 ALA A O 1
ATOM 4649 N N . GLU A 1 593 ? -13.132 25.110 -15.159 1.00 91.94 593 GLU A N 1
ATOM 4650 C CA . GLU A 1 593 ? -12.736 26.477 -15.484 1.00 91.94 593 GLU A CA 1
ATOM 4651 C C . GLU A 1 593 ? -13.933 27.361 -15.842 1.00 91.94 593 GLU A C 1
ATOM 4653 O O . GLU A 1 593 ? -14.045 28.474 -15.326 1.00 91.94 593 GLU A O 1
ATOM 4658 N N . ASP A 1 594 ? -14.834 26.871 -16.698 1.00 90.75 594 ASP A N 1
ATOM 4659 C CA . ASP A 1 594 ? -15.898 27.687 -17.296 1.00 90.75 594 ASP A CA 1
ATOM 4660 C C . ASP A 1 594 ? -17.319 27.256 -16.878 1.00 90.75 594 ASP A C 1
ATOM 4662 O O . ASP A 1 594 ? -18.291 27.964 -17.162 1.00 90.75 594 ASP A O 1
ATOM 4666 N N . GLY A 1 595 ? -17.475 26.136 -16.167 1.00 89.19 595 GLY A N 1
ATOM 4667 C CA . GLY A 1 595 ? -18.778 25.590 -15.789 1.00 89.19 595 GLY A CA 1
ATOM 4668 C C . GLY A 1 595 ? -19.441 24.864 -16.959 1.00 89.19 595 GLY A C 1
ATOM 4669 O O . GLY A 1 595 ? -18.825 24.007 -17.577 1.00 89.19 595 GLY A O 1
ATOM 4670 N N . LEU A 1 596 ? -20.708 25.157 -17.267 1.00 90.50 596 LEU A N 1
ATOM 4671 C CA . LEU A 1 596 ? -21.442 24.481 -18.349 1.00 90.50 596 LEU A CA 1
ATOM 4672 C C . LEU A 1 596 ? -20.829 24.775 -19.732 1.00 90.50 596 LEU A C 1
ATOM 4674 O O . LEU A 1 596 ? -20.891 25.906 -20.213 1.00 90.50 596 LEU A O 1
ATOM 4678 N N . GLU A 1 597 ? -20.349 23.737 -20.415 1.00 89.56 597 GLU A N 1
ATOM 4679 C CA . GLU A 1 597 ? -19.775 23.821 -21.767 1.00 89.56 597 GLU A CA 1
ATOM 4680 C C . GLU A 1 597 ? -20.803 23.424 -22.834 1.00 89.56 597 GLU A C 1
ATOM 4682 O O . GLU A 1 597 ? -20.946 24.060 -23.890 1.00 89.56 597 GLU A O 1
ATOM 4687 N N . TRP A 1 598 ? -21.539 22.341 -22.573 1.00 87.88 598 TRP A N 1
ATOM 4688 C CA . TRP A 1 598 ? -22.430 21.737 -23.554 1.00 87.88 598 TRP A CA 1
ATOM 4689 C C . TRP A 1 598 ? -23.553 20.923 -22.901 1.00 87.88 598 TRP A C 1
ATOM 4691 O O . TRP A 1 598 ? -23.367 20.302 -21.864 1.00 87.88 598 TRP A O 1
ATOM 4701 N N . GLU A 1 599 ? -24.721 20.915 -23.538 1.00 88.88 599 GLU A N 1
ATOM 4702 C CA . GLU A 1 599 ? -25.877 20.095 -23.170 1.00 88.88 599 GLU A CA 1
ATOM 4703 C C . GLU A 1 599 ? -26.521 19.547 -24.450 1.00 88.88 599 GLU A C 1
ATOM 4705 O O . GLU A 1 599 ? -26.569 20.245 -25.474 1.00 88.88 599 GLU A O 1
ATOM 4710 N N . GLY A 1 600 ? -27.000 18.308 -24.410 1.00 87.12 600 GLY A N 1
ATOM 4711 C CA . GLY A 1 600 ? -27.577 17.631 -25.566 1.00 87.12 600 GLY A CA 1
ATOM 4712 C C . GLY A 1 600 ? -28.087 16.235 -25.234 1.00 87.12 600 GLY A C 1
ATOM 4713 O O . GLY A 1 600 ? -28.338 15.924 -24.076 1.00 87.12 600 GLY A O 1
ATOM 4714 N N . THR A 1 601 ? -28.229 15.397 -26.257 1.00 86.44 601 THR A N 1
ATOM 4715 C CA . THR A 1 601 ? -28.596 13.979 -26.106 1.00 86.44 601 THR A CA 1
ATOM 4716 C C . THR A 1 601 ? -27.498 13.082 -26.652 1.00 86.44 601 THR A C 1
ATOM 4718 O O . THR A 1 601 ? -26.773 13.481 -27.564 1.00 86.44 601 THR A O 1
ATOM 4721 N N . THR A 1 602 ? -27.406 11.860 -26.149 1.00 85.31 602 THR A N 1
ATOM 4722 C CA . THR A 1 602 ? -26.385 10.881 -26.528 1.00 85.31 602 THR A CA 1
ATOM 4723 C C . THR A 1 602 ? -27.004 9.528 -26.847 1.00 85.31 602 THR A C 1
ATOM 4725 O O . THR A 1 602 ? -27.959 9.100 -26.203 1.00 85.31 602 THR A O 1
ATOM 4728 N N . GLU A 1 603 ? -26.444 8.851 -27.843 1.00 82.50 603 GLU A N 1
ATOM 4729 C CA . GLU A 1 603 ? -26.751 7.465 -28.189 1.00 82.50 603 GLU A CA 1
ATOM 4730 C C . GLU A 1 603 ? -25.437 6.678 -28.288 1.00 82.50 603 GLU A C 1
ATOM 4732 O O . GLU A 1 603 ? -24.473 7.178 -28.865 1.00 82.50 603 GLU A O 1
ATOM 4737 N N . TYR A 1 604 ? -25.387 5.471 -27.714 1.00 80.88 604 TYR A N 1
ATOM 4738 C CA . TYR A 1 604 ? -24.216 4.591 -27.759 1.00 80.88 604 TYR A CA 1
ATOM 4739 C C . TYR A 1 604 ? -24.559 3.282 -28.475 1.00 80.88 604 TYR A C 1
ATOM 4741 O O . TYR A 1 604 ? -25.407 2.524 -27.999 1.00 80.88 604 TYR A O 1
ATOM 4749 N N . VAL A 1 605 ? -23.931 3.042 -29.629 1.00 77.31 605 VAL A N 1
ATOM 4750 C CA . VAL A 1 605 ? -24.158 1.861 -30.479 1.00 77.31 605 VAL A CA 1
ATOM 4751 C C . VAL A 1 605 ? -22.864 1.491 -31.202 1.00 77.31 605 VAL A C 1
ATOM 4753 O O . VAL A 1 605 ? -22.216 2.370 -31.766 1.00 77.31 605 VAL A O 1
ATOM 4756 N N . ASP A 1 606 ? -22.530 0.196 -31.240 1.00 79.38 606 ASP A N 1
ATOM 4757 C CA . ASP A 1 606 ? -21.403 -0.368 -32.000 1.00 79.38 606 ASP A CA 1
ATOM 4758 C C . ASP A 1 606 ? -20.089 0.398 -31.755 1.00 79.38 606 ASP A C 1
ATOM 4760 O O . ASP A 1 606 ? -19.427 0.855 -32.688 1.00 79.38 606 ASP A O 1
ATOM 4764 N N . ASP A 1 607 ? -19.734 0.578 -30.481 1.00 83.62 607 ASP A N 1
ATOM 4765 C CA . ASP A 1 607 ? -18.541 1.307 -30.042 1.00 83.62 607 ASP A CA 1
ATOM 4766 C C . ASP A 1 607 ? -18.487 2.805 -30.411 1.00 83.62 607 ASP A C 1
ATOM 4768 O O . ASP A 1 607 ? -17.427 3.423 -30.309 1.00 83.62 607 ASP A O 1
ATOM 4772 N N . VAL A 1 608 ? -19.607 3.424 -30.788 1.00 83.19 608 VAL A N 1
ATOM 4773 C CA . VAL A 1 608 ? -19.684 4.852 -31.134 1.00 83.19 608 VAL A CA 1
ATOM 4774 C C . VAL A 1 608 ? -20.655 5.571 -30.205 1.00 83.19 608 VAL A C 1
ATOM 4776 O O . VAL A 1 608 ? -21.797 5.144 -30.045 1.00 83.19 608 VAL A O 1
ATOM 4779 N N . ILE A 1 609 ? -20.213 6.686 -29.615 1.00 85.19 609 ILE A N 1
ATOM 4780 C CA . ILE A 1 609 ? -21.103 7.641 -28.939 1.00 85.19 609 ILE A CA 1
ATOM 4781 C C . ILE A 1 609 ? -21.437 8.760 -29.919 1.00 85.19 609 ILE A C 1
ATOM 4783 O O . ILE A 1 609 ? -20.542 9.451 -30.412 1.00 85.19 609 ILE A O 1
ATOM 4787 N N . THR A 1 610 ? -22.726 8.978 -30.150 1.00 85.44 610 THR A N 1
ATOM 4788 C CA . THR A 1 610 ? -23.250 10.077 -30.958 1.00 85.44 610 THR A CA 1
ATOM 4789 C C . THR A 1 610 ? -23.919 11.116 -30.060 1.00 85.44 610 THR A C 1
ATOM 4791 O O . THR A 1 610 ? -25.018 10.910 -29.550 1.00 85.44 610 THR A O 1
ATOM 4794 N N . CYS A 1 611 ? -23.266 12.264 -29.899 1.00 83.69 611 CYS A N 1
ATOM 4795 C CA . CYS A 1 611 ? -23.739 13.424 -29.152 1.00 83.69 611 CYS A CA 1
ATOM 4796 C C . CYS A 1 611 ? -24.458 14.419 -30.078 1.00 83.69 611 CYS A C 1
ATOM 4798 O O . CYS A 1 611 ? -23.914 14.833 -31.101 1.00 83.69 611 CYS A O 1
ATOM 4800 N N . ASN A 1 612 ? -25.653 14.873 -29.700 1.00 82.94 612 ASN A N 1
ATOM 4801 C CA . ASN A 1 612 ? -26.492 15.771 -30.496 1.00 82.94 612 ASN A CA 1
ATOM 4802 C C . ASN A 1 612 ? -26.804 17.074 -29.748 1.00 82.94 612 ASN A C 1
ATOM 4804 O O . ASN A 1 612 ? -27.441 17.049 -28.694 1.00 82.94 612 ASN A O 1
ATOM 4808 N N . LYS A 1 613 ? -26.441 18.229 -30.327 1.00 73.44 613 LYS A N 1
ATOM 4809 C CA . LYS A 1 613 ? -26.781 19.573 -29.814 1.00 73.44 613 LYS A CA 1
ATOM 4810 C C . LYS A 1 613 ? -27.951 20.188 -30.587 1.00 73.44 613 LYS A C 1
ATOM 4812 O O . LYS A 1 613 ? -27.835 21.221 -31.245 1.00 73.44 613 LYS A O 1
ATOM 4817 N N . GLY A 1 614 ? -29.112 19.543 -30.539 1.00 64.12 614 GLY A N 1
ATOM 4818 C CA . GLY A 1 614 ? -30.255 19.929 -31.372 1.00 64.12 614 GLY A CA 1
ATOM 4819 C C . GLY A 1 614 ? -30.148 19.406 -32.811 1.00 64.12 614 GLY A C 1
ATOM 4820 O O . GLY A 1 614 ? -29.390 18.491 -33.094 1.00 64.12 614 GLY A O 1
ATOM 4821 N N . LYS A 1 615 ? -30.977 19.929 -33.727 1.00 53.12 615 LYS A N 1
ATOM 4822 C CA . LYS A 1 615 ? -31.290 19.258 -35.009 1.00 53.12 615 LYS A CA 1
ATOM 4823 C C . LYS A 1 615 ? -30.166 19.194 -36.053 1.00 53.12 615 LYS A C 1
ATOM 4825 O O . LYS A 1 615 ? -30.338 18.433 -37.000 1.00 53.12 615 LYS A O 1
ATOM 4830 N N . ASP A 1 616 ? -29.099 19.983 -35.917 1.00 56.16 616 ASP A N 1
ATOM 4831 C CA . ASP A 1 616 ? -28.105 20.183 -36.986 1.00 56.16 616 ASP A CA 1
ATOM 4832 C C . ASP A 1 616 ? -26.629 20.032 -36.534 1.00 56.16 616 ASP A C 1
ATOM 4834 O O . ASP A 1 616 ? -25.745 20.159 -37.377 1.00 56.16 616 ASP A O 1
ATOM 4838 N N . ASP A 1 617 ? -26.353 19.738 -35.253 1.00 71.06 617 ASP A N 1
ATOM 4839 C CA . ASP A 1 617 ? -24.992 19.626 -34.690 1.00 71.06 617 ASP A CA 1
ATOM 4840 C C . ASP A 1 617 ? -24.799 18.248 -34.025 1.00 71.06 617 ASP A C 1
ATOM 4842 O O . ASP A 1 617 ? -25.011 18.081 -32.820 1.00 71.06 617 ASP A O 1
ATOM 4846 N N . GLU A 1 618 ? -24.429 17.259 -34.840 1.00 79.25 618 GLU A N 1
ATOM 4847 C CA . GLU A 1 618 ? -24.142 15.876 -34.439 1.00 79.25 618 GLU A CA 1
ATOM 4848 C C . GLU A 1 618 ? -22.622 15.653 -34.392 1.00 79.25 618 GLU A C 1
ATOM 4850 O O . GLU A 1 618 ? -21.902 15.971 -35.342 1.00 79.25 618 GLU A O 1
ATOM 4855 N N . LEU A 1 619 ? -22.133 15.108 -33.282 1.00 82.69 619 LEU A N 1
ATOM 4856 C CA . LEU A 1 619 ? -20.746 14.712 -33.070 1.00 82.69 619 LEU A CA 1
ATOM 4857 C C . LEU A 1 619 ? -20.720 13.217 -32.767 1.00 82.69 619 LEU A C 1
ATOM 4859 O O . LEU A 1 619 ? -21.363 12.780 -31.822 1.00 82.69 619 LEU A O 1
ATOM 4863 N N . SER A 1 620 ? -19.942 12.450 -33.526 1.00 86.56 620 SER A N 1
ATOM 4864 C CA . SER A 1 620 ? -19.690 11.039 -33.226 1.00 86.56 620 SER A CA 1
ATOM 4865 C C . SER A 1 620 ? -18.244 10.843 -32.787 1.00 86.56 620 SER A C 1
ATOM 4867 O O . SER A 1 620 ? -17.329 11.381 -33.414 1.00 86.56 620 SER A O 1
ATOM 4869 N N . VAL A 1 621 ? -18.043 10.081 -31.715 1.00 88.06 621 VAL A N 1
ATOM 4870 C CA . VAL A 1 621 ? -16.724 9.722 -31.184 1.00 88.06 621 VAL A CA 1
ATOM 4871 C C . VAL A 1 621 ? -16.618 8.210 -31.041 1.00 88.06 621 VAL A C 1
ATOM 4873 O O . VAL A 1 621 ? -17.576 7.546 -30.642 1.00 88.06 621 VAL A O 1
ATOM 4876 N N . ASN A 1 622 ? -15.451 7.664 -31.382 1.00 89.00 622 ASN A N 1
ATOM 4877 C CA . ASN A 1 622 ? -15.189 6.236 -31.223 1.00 89.00 622 ASN A CA 1
ATOM 4878 C C . ASN A 1 622 ? -14.825 5.951 -29.772 1.00 89.00 622 ASN A C 1
ATOM 4880 O O . ASN A 1 622 ? -14.061 6.707 -29.177 1.00 89.00 622 ASN A O 1
ATOM 4884 N N . VAL A 1 623 ? -15.318 4.846 -29.233 1.00 85.75 623 VAL A N 1
ATOM 4885 C CA . VAL A 1 623 ? -15.031 4.402 -27.874 1.00 85.75 623 VAL A CA 1
ATOM 4886 C C . VAL A 1 623 ? -14.065 3.225 -27.923 1.00 85.75 623 VAL A C 1
ATOM 4888 O O . VAL A 1 623 ? -14.366 2.203 -28.540 1.00 85.75 623 VAL A O 1
ATOM 4891 N N . THR A 1 624 ? -12.934 3.340 -27.235 1.00 83.00 624 THR A N 1
ATOM 4892 C CA . THR A 1 624 ? -11.913 2.291 -27.071 1.00 83.00 624 THR A CA 1
ATOM 4893 C C . THR A 1 624 ? -11.586 2.083 -25.592 1.00 83.00 624 THR A C 1
ATOM 4895 O O . THR A 1 624 ? -12.117 2.797 -24.741 1.00 83.00 624 THR A O 1
ATOM 4898 N N . ASP A 1 625 ? -10.753 1.079 -25.290 1.00 73.31 625 ASP A N 1
ATOM 4899 C CA . ASP A 1 625 ? -10.160 0.848 -23.960 1.00 73.31 625 ASP A CA 1
ATOM 4900 C C . ASP A 1 625 ? -11.201 0.862 -22.838 1.00 73.31 625 ASP A C 1
ATOM 4902 O O . ASP A 1 625 ? -11.169 1.673 -21.915 1.00 73.31 625 ASP A O 1
ATOM 4906 N N . LYS A 1 626 ? -12.208 0.002 -22.997 1.00 72.75 626 LYS A N 1
ATOM 4907 C CA . LYS A 1 626 ? -13.413 0.011 -22.173 1.00 72.75 626 LYS A CA 1
ATOM 4908 C C . LYS A 1 626 ? -13.241 -0.916 -20.996 1.00 72.75 626 LYS A C 1
ATOM 4910 O O . LYS A 1 626 ? -13.061 -2.121 -21.160 1.00 72.75 626 LYS A O 1
ATOM 4915 N N . THR A 1 627 ? -13.422 -0.350 -19.823 1.00 68.56 627 THR A N 1
ATOM 4916 C CA . THR A 1 627 ? -13.820 -1.085 -18.636 1.00 68.56 627 THR A CA 1
ATOM 4917 C C . THR A 1 627 ? -15.215 -0.620 -18.229 1.00 68.56 627 THR A C 1
ATOM 4919 O O . THR A 1 627 ? -15.906 0.096 -18.954 1.00 68.56 627 THR A O 1
ATOM 4922 N N . ARG A 1 628 ? -15.669 -1.062 -17.063 1.00 65.94 628 ARG A N 1
ATOM 4923 C CA . ARG A 1 628 ? -16.984 -0.698 -16.522 1.00 65.94 628 ARG A CA 1
ATOM 4924 C C . ARG A 1 628 ? -17.012 0.734 -16.005 1.00 65.94 628 ARG A C 1
ATOM 4926 O O . ARG A 1 628 ? -18.001 1.442 -16.171 1.00 65.94 628 ARG A O 1
ATOM 4933 N N . SER A 1 629 ? -15.894 1.151 -15.417 1.00 69.25 629 SER A N 1
ATOM 4934 C CA . SER A 1 629 ? -15.756 2.443 -14.760 1.00 69.25 629 SER A CA 1
ATOM 4935 C C . SER A 1 629 ? -14.905 3.420 -15.558 1.00 69.25 629 SER A C 1
ATOM 4937 O O . SER A 1 629 ? -14.797 4.563 -15.141 1.00 69.25 629 SER A O 1
ATOM 4939 N N . PHE A 1 630 ? -14.323 3.037 -16.697 1.00 80.62 630 PHE A N 1
ATOM 4940 C CA . PHE A 1 630 ? -13.746 4.009 -17.619 1.00 80.62 630 PHE A CA 1
ATOM 4941 C C . PHE A 1 630 ? -13.815 3.570 -19.080 1.00 80.62 630 PHE A C 1
ATOM 4943 O O . PHE A 1 630 ? -13.897 2.386 -19.393 1.00 80.62 630 PHE A O 1
ATOM 4950 N N . PHE A 1 631 ? -13.745 4.540 -19.982 1.00 86.75 631 PHE A N 1
ATOM 4951 C CA . PHE A 1 631 ? -13.566 4.306 -21.411 1.00 86.75 631 PHE A CA 1
ATOM 4952 C C . PHE A 1 631 ? -12.860 5.492 -22.059 1.00 86.75 631 PHE A C 1
ATOM 4954 O O . PHE A 1 631 ? -12.948 6.618 -21.573 1.00 86.75 631 PHE A O 1
ATOM 4961 N N . THR A 1 632 ? -12.201 5.262 -23.188 1.00 88.62 632 THR A N 1
ATOM 4962 C CA . THR A 1 632 ? -11.559 6.328 -23.961 1.00 88.62 632 THR A CA 1
ATOM 4963 C C . THR A 1 632 ? -12.442 6.725 -25.133 1.00 88.62 632 THR A C 1
ATOM 4965 O O . THR A 1 632 ? -12.835 5.875 -25.929 1.00 88.62 632 THR A O 1
ATOM 4968 N N . VAL A 1 633 ? -12.735 8.018 -25.285 1.00 90.00 633 VAL A N 1
ATOM 4969 C CA . VAL A 1 633 ? -13.350 8.563 -26.503 1.00 90.00 633 VAL A CA 1
ATOM 4970 C C . VAL A 1 633 ? -12.285 9.171 -27.400 1.00 90.00 633 VAL A C 1
ATOM 4972 O O . VAL A 1 633 ? -11.495 10.003 -26.964 1.00 90.00 633 VAL A O 1
ATOM 4975 N N . THR A 1 634 ? -12.284 8.783 -28.671 1.00 89.19 634 THR A N 1
ATOM 4976 C CA . THR A 1 634 ? -11.356 9.281 -29.686 1.00 89.19 634 THR A CA 1
ATOM 4977 C C . THR A 1 634 ? -12.114 10.027 -30.777 1.00 89.19 634 THR A C 1
ATOM 4979 O O . THR A 1 634 ? -13.025 9.496 -31.419 1.00 89.19 634 THR A O 1
ATOM 4982 N N . PHE A 1 635 ? -11.709 11.273 -30.998 1.00 85.69 635 PHE A N 1
ATOM 4983 C CA . PHE A 1 635 ? -12.235 12.158 -32.029 1.00 85.69 635 PHE A CA 1
ATOM 4984 C C . PHE A 1 635 ? -11.564 11.884 -33.384 1.00 85.69 635 PHE A C 1
ATOM 4986 O O . PHE A 1 635 ? -10.442 11.382 -33.451 1.00 85.69 635 PHE A O 1
ATOM 4993 N N . GLU A 1 636 ? -12.215 12.268 -34.490 1.00 84.06 636 GLU A N 1
ATOM 4994 C CA . GLU A 1 636 ? -11.650 12.110 -35.846 1.00 84.06 636 GLU A CA 1
ATOM 4995 C C . GLU A 1 636 ? -10.296 12.817 -36.040 1.00 84.06 636 GLU A C 1
ATOM 4997 O O . GLU A 1 636 ? -9.501 12.421 -36.893 1.00 84.06 636 GLU A O 1
ATOM 5002 N N . ASP A 1 637 ? -10.026 13.867 -35.261 1.00 84.19 637 ASP A N 1
ATOM 5003 C CA . ASP A 1 637 ? -8.767 14.615 -35.295 1.00 84.19 637 ASP A CA 1
ATOM 5004 C C . ASP A 1 637 ? -7.628 13.954 -34.496 1.00 84.19 637 ASP A C 1
ATOM 5006 O O . ASP A 1 637 ? -6.510 14.472 -34.485 1.00 84.19 637 ASP A O 1
ATOM 5010 N N . GLY A 1 638 ? -7.891 12.798 -33.876 1.00 82.19 638 GLY A N 1
ATOM 5011 C CA . GLY A 1 638 ? -6.930 12.014 -33.107 1.00 82.19 638 GLY A CA 1
ATOM 5012 C C . GLY A 1 638 ? -6.807 12.417 -31.639 1.00 82.19 638 GLY A C 1
ATOM 5013 O O . GLY A 1 638 ? -6.012 11.806 -30.928 1.00 82.19 638 GLY A O 1
ATOM 5014 N N . ARG A 1 639 ? -7.567 13.415 -31.159 1.00 86.25 639 ARG A N 1
ATOM 5015 C CA . ARG A 1 639 ? -7.653 13.690 -29.718 1.00 86.25 639 ARG A CA 1
ATOM 5016 C C . ARG A 1 639 ? -8.387 12.554 -29.019 1.00 86.25 639 ARG A C 1
ATOM 5018 O O . ARG A 1 639 ? -9.430 12.110 -29.498 1.00 86.25 639 ARG A O 1
ATOM 5025 N N . ALA A 1 640 ? -7.849 12.125 -27.886 1.00 87.25 640 ALA A N 1
ATOM 5026 C CA . ALA A 1 640 ? -8.404 11.057 -27.076 1.00 87.25 640 ALA A CA 1
ATOM 5027 C C . ALA A 1 640 ? -8.564 11.542 -25.636 1.00 87.25 640 ALA A C 1
ATOM 5029 O O . ALA A 1 640 ? -7.675 12.202 -25.103 1.00 87.25 640 ALA A O 1
ATOM 5030 N N . TYR A 1 641 ? -9.700 11.218 -25.035 1.00 88.75 641 TYR A N 1
ATOM 5031 C CA . TYR A 1 641 ? -10.050 11.606 -23.676 1.00 88.75 641 TYR A CA 1
ATOM 5032 C C . TYR A 1 641 ? -10.504 10.359 -22.930 1.00 88.75 641 TYR A C 1
ATOM 5034 O O . TYR A 1 641 ? -11.382 9.647 -23.418 1.00 88.75 641 TYR A O 1
ATOM 5042 N N . GLN A 1 642 ? -9.921 10.088 -21.768 1.00 89.50 642 GLN A N 1
ATOM 5043 C CA . GLN A 1 642 ? -10.352 8.988 -20.913 1.00 89.50 642 GLN A CA 1
ATOM 5044 C C . GLN A 1 642 ? -11.430 9.506 -19.963 1.00 89.50 642 GLN A C 1
ATOM 5046 O O . GLN A 1 642 ? -11.228 10.502 -19.278 1.00 89.50 642 GLN A O 1
ATOM 5051 N N . LEU A 1 643 ? -12.588 8.860 -19.945 1.00 90.88 643 LEU A N 1
ATOM 5052 C CA . LEU A 1 643 ? -13.695 9.190 -19.057 1.00 90.88 643 LEU A CA 1
ATOM 5053 C C . LEU A 1 643 ? -13.742 8.155 -17.942 1.00 90.88 643 LEU A C 1
ATOM 5055 O O . LEU A 1 643 ? -13.869 6.974 -18.247 1.00 90.88 643 LEU A O 1
ATOM 5059 N N . THR A 1 644 ? -13.727 8.593 -16.685 1.00 85.38 644 THR A N 1
ATOM 5060 C CA . THR A 1 644 ? -13.761 7.726 -15.498 1.00 85.38 644 THR A CA 1
ATOM 5061 C C . THR A 1 644 ? -15.004 8.009 -14.660 1.00 85.38 644 THR A C 1
ATOM 5063 O O . THR A 1 644 ? -15.243 9.137 -14.234 1.00 85.38 644 THR A O 1
ATOM 5066 N N . TYR A 1 645 ? -15.814 6.981 -14.438 1.00 83.38 645 TYR A N 1
ATOM 5067 C CA . TYR A 1 645 ? -17.073 7.013 -13.708 1.00 83.38 645 TYR A CA 1
ATOM 5068 C C . TYR A 1 645 ? -16.863 7.380 -12.239 1.00 83.38 645 TYR A C 1
ATOM 5070 O O . TYR A 1 645 ? -16.018 6.808 -11.554 1.00 83.38 645 TYR A O 1
ATOM 5078 N N . GLN A 1 646 ? -17.690 8.299 -11.749 1.00 78.62 646 GLN A N 1
ATOM 5079 C CA . GLN A 1 646 ? -17.689 8.784 -10.379 1.00 78.62 646 GLN A CA 1
ATOM 5080 C C . GLN A 1 646 ? -18.944 8.287 -9.656 1.00 78.62 646 GLN A C 1
ATOM 5082 O O . GLN A 1 646 ? -20.020 8.882 -9.769 1.00 78.62 646 GLN A O 1
ATOM 5087 N N . PRO A 1 647 ? -18.843 7.182 -8.903 1.00 66.31 647 PRO A N 1
ATOM 5088 C CA . PRO A 1 647 ? -20.016 6.437 -8.471 1.00 66.31 647 PRO A CA 1
ATOM 5089 C C . PRO A 1 647 ? -20.781 7.093 -7.310 1.00 66.31 647 PRO A C 1
ATOM 5091 O O . PRO A 1 647 ? -21.887 6.665 -6.992 1.00 66.31 647 PRO A O 1
ATOM 5094 N N . ASN A 1 648 ? -20.206 8.119 -6.677 1.00 65.25 648 ASN A N 1
ATOM 5095 C CA . ASN A 1 648 ? -20.789 8.807 -5.521 1.00 65.25 648 ASN A CA 1
ATOM 5096 C C . ASN A 1 648 ? -21.629 10.037 -5.911 1.00 65.25 648 ASN A C 1
ATOM 5098 O O . ASN A 1 648 ? -22.155 10.724 -5.035 1.00 65.25 648 ASN A O 1
ATOM 5102 N N . HIS A 1 649 ? -21.771 10.327 -7.209 1.00 71.69 649 HIS A N 1
ATOM 5103 C CA . HIS A 1 649 ? -22.460 11.522 -7.687 1.00 71.69 649 HIS A CA 1
ATOM 5104 C C . HIS A 1 649 ? -23.670 11.184 -8.561 1.00 71.69 649 HIS A C 1
ATOM 5106 O O . HIS A 1 649 ? -23.605 10.381 -9.491 1.00 71.69 649 HIS A O 1
ATOM 5112 N N . ASN A 1 650 ? -24.794 11.839 -8.264 1.00 72.31 650 ASN A N 1
ATOM 5113 C CA . ASN A 1 650 ? -26.038 11.697 -9.011 1.00 72.31 650 ASN A CA 1
ATOM 5114 C C . ASN A 1 650 ? -26.118 12.777 -10.103 1.00 72.31 650 ASN A C 1
ATOM 5116 O O . ASN A 1 650 ? -26.129 13.955 -9.746 1.00 72.31 650 ASN A O 1
ATOM 5120 N N . PRO A 1 651 ? -26.255 12.419 -11.394 1.00 77.56 651 PRO A N 1
ATOM 5121 C CA . PRO A 1 651 ? -26.245 13.375 -12.503 1.00 77.56 651 PRO A CA 1
ATOM 5122 C C . PRO A 1 651 ? -27.458 14.329 -12.537 1.00 77.56 651 PRO A C 1
ATOM 5124 O O . PRO A 1 651 ? -27.399 15.365 -13.199 1.00 77.56 651 PRO A O 1
ATOM 5127 N N . ASP A 1 652 ? -28.553 14.025 -11.833 1.00 74.44 652 ASP A N 1
ATOM 5128 C CA . ASP A 1 652 ? -29.779 14.840 -11.831 1.00 74.44 652 ASP A CA 1
ATOM 5129 C C . ASP A 1 652 ? -29.777 15.977 -10.806 1.00 74.44 652 ASP A C 1
ATOM 5131 O O . ASP A 1 652 ? -30.510 16.955 -10.964 1.00 74.44 652 ASP A O 1
ATOM 5135 N N . ASN A 1 653 ? -28.962 15.867 -9.756 1.00 68.44 653 ASN A N 1
ATOM 5136 C CA . ASN A 1 653 ? -28.866 16.859 -8.683 1.00 68.44 653 ASN A CA 1
ATOM 5137 C C . ASN A 1 653 ? -27.408 17.274 -8.446 1.00 68.44 653 ASN A C 1
ATOM 5139 O O . ASN A 1 653 ? -26.967 17.382 -7.305 1.00 68.44 653 ASN A O 1
ATOM 5143 N N . PHE A 1 654 ? -26.661 17.440 -9.539 1.00 71.69 654 PHE A N 1
ATOM 5144 C CA . PHE A 1 654 ? -25.227 17.690 -9.516 1.00 71.69 654 PHE A CA 1
ATOM 5145 C C . PHE A 1 654 ? -24.869 19.145 -9.803 1.00 71.69 654 PHE A C 1
ATOM 5147 O O . PHE A 1 654 ? -25.434 19.767 -10.709 1.00 71.69 654 PHE A O 1
ATOM 5154 N N . LYS A 1 655 ? -23.852 19.653 -9.107 1.00 81.88 655 LYS A N 1
ATOM 5155 C CA . LYS A 1 655 ? -23.222 20.940 -9.386 1.00 81.88 655 LYS A CA 1
ATOM 5156 C C . LYS A 1 655 ? -21.708 20.767 -9.482 1.00 81.88 655 LYS A C 1
ATOM 5158 O O . LYS A 1 655 ? -21.103 20.089 -8.660 1.00 81.88 655 LYS A O 1
ATOM 5163 N N . VAL A 1 656 ? -21.111 21.433 -10.467 1.00 85.88 656 VAL A N 1
ATOM 5164 C CA . VAL A 1 656 ? -19.658 21.619 -10.563 1.00 85.88 656 VAL A CA 1
ATOM 5165 C C . VAL A 1 656 ? -19.349 23.043 -10.109 1.00 85.88 656 VAL A C 1
ATOM 5167 O O . VAL A 1 656 ? -19.906 23.994 -10.662 1.00 85.88 656 VAL A O 1
ATOM 5170 N N . TYR A 1 657 ? -18.507 23.191 -9.090 1.00 89.38 657 TYR A N 1
ATOM 5171 C CA . TYR A 1 657 ? -17.967 24.478 -8.666 1.00 89.38 657 TYR A CA 1
ATOM 5172 C C . TYR A 1 657 ? -16.849 24.883 -9.619 1.00 89.38 657 TYR A C 1
ATOM 5174 O O . TYR A 1 657 ? -15.902 24.125 -9.827 1.00 89.38 657 TYR A O 1
ATOM 5182 N N . THR A 1 658 ? -16.936 26.084 -10.191 1.00 93.75 658 THR A N 1
ATOM 5183 C CA . THR A 1 658 ? -15.828 26.558 -11.028 1.00 93.75 658 THR A CA 1
ATOM 5184 C C . THR A 1 658 ? -14.606 26.893 -10.172 1.00 93.75 658 THR A C 1
ATOM 5186 O O . THR A 1 658 ? -14.747 27.254 -9.003 1.00 93.75 658 THR A O 1
ATOM 5189 N N . THR A 1 659 ? -13.401 26.859 -10.741 1.00 94.00 659 THR A N 1
ATOM 5190 C CA . THR A 1 659 ? -12.160 27.267 -10.061 1.00 94.00 659 THR A CA 1
ATOM 5191 C C . THR A 1 659 ? -12.297 28.671 -9.475 1.00 94.00 659 THR A C 1
ATOM 5193 O O . THR A 1 659 ? -11.937 28.905 -8.327 1.00 94.00 659 THR A O 1
ATOM 5196 N N . SER A 1 660 ? -12.951 29.589 -10.193 1.00 92.94 660 SER A N 1
ATOM 5197 C CA . SER A 1 660 ? -13.259 30.938 -9.699 1.00 92.94 660 SER A CA 1
ATOM 5198 C C . SER A 1 660 ? -14.231 30.955 -8.508 1.00 92.94 660 SER A C 1
ATOM 5200 O O . SER A 1 660 ? -14.125 31.816 -7.629 1.00 92.94 660 SER A O 1
ATOM 5202 N N . GLU A 1 661 ? -15.207 30.044 -8.468 1.00 93.25 661 GLU A N 1
ATOM 5203 C CA . GLU A 1 661 ? -16.109 29.893 -7.322 1.00 93.25 661 GLU A CA 1
ATOM 5204 C C . GLU A 1 661 ? -15.380 29.298 -6.117 1.00 93.25 661 GLU A C 1
ATOM 5206 O O . GLU A 1 661 ? -15.520 29.838 -5.019 1.00 93.25 661 GLU A O 1
ATOM 5211 N N . LEU A 1 662 ? -14.567 28.258 -6.322 1.00 93.62 662 LEU A N 1
ATOM 5212 C CA . LEU A 1 662 ? -13.752 27.635 -5.279 1.00 93.62 662 LEU A CA 1
ATOM 5213 C C . LEU A 1 662 ? -12.751 28.622 -4.680 1.00 93.62 662 LEU A C 1
ATOM 5215 O O . LEU A 1 662 ? -12.703 28.759 -3.463 1.00 93.62 662 LEU A O 1
ATOM 5219 N N . GLU A 1 663 ? -12.031 29.390 -5.501 1.00 94.00 663 GLU A N 1
ATOM 5220 C CA . GLU A 1 663 ? -11.112 30.434 -5.026 1.00 94.00 663 GLU A CA 1
ATOM 5221 C C . GLU A 1 663 ? -11.823 31.462 -4.155 1.00 94.00 663 GLU A C 1
ATOM 5223 O O . GLU A 1 663 ? -11.295 31.912 -3.135 1.00 94.00 663 GLU A O 1
ATOM 5228 N N . LYS A 1 664 ? -13.041 31.847 -4.548 1.00 92.19 664 LYS A N 1
ATOM 5229 C CA . LYS A 1 664 ? -13.839 32.791 -3.778 1.00 92.19 664 LYS A CA 1
ATOM 5230 C C . LYS A 1 664 ? -14.296 32.179 -2.456 1.00 92.19 664 LYS A C 1
ATOM 5232 O O . LYS A 1 664 ? -14.151 32.845 -1.435 1.00 92.19 664 LYS A O 1
ATOM 5237 N N . LEU A 1 665 ? -14.832 30.959 -2.475 1.00 92.06 665 LEU A N 1
ATOM 5238 C CA . LEU A 1 665 ? -15.294 30.256 -1.277 1.00 92.06 665 LEU A CA 1
ATOM 5239 C C . LEU A 1 665 ? -14.134 30.000 -0.307 1.00 92.06 665 LEU A C 1
ATOM 5241 O O . LEU A 1 665 ? -14.247 30.322 0.870 1.00 92.06 665 LEU A O 1
ATOM 5245 N N . ALA A 1 666 ? -12.986 29.542 -0.806 1.00 91.31 666 ALA A N 1
ATOM 5246 C CA . ALA A 1 666 ? -11.768 29.349 -0.025 1.00 91.31 666 ALA A CA 1
ATOM 5247 C C . ALA A 1 666 ? -11.228 30.671 0.541 1.00 91.31 666 ALA A C 1
ATOM 5249 O O . ALA A 1 666 ? -10.840 30.735 1.704 1.00 91.31 666 ALA A O 1
ATOM 5250 N N . ALA A 1 667 ? -11.255 31.763 -0.229 1.00 89.56 667 ALA A N 1
ATOM 5251 C CA . ALA A 1 667 ? -10.865 33.078 0.278 1.00 89.56 667 ALA A CA 1
ATOM 5252 C C . ALA A 1 667 ? -11.842 33.620 1.338 1.00 89.56 667 ALA A C 1
ATOM 5254 O O . ALA A 1 667 ? -11.394 34.234 2.307 1.00 89.56 667 ALA A O 1
ATOM 5255 N N . ASP A 1 668 ? -13.152 33.404 1.172 1.00 88.88 668 ASP A N 1
ATOM 5256 C CA . ASP A 1 668 ? -14.185 33.776 2.150 1.00 88.88 668 ASP A CA 1
ATOM 5257 C C . ASP A 1 668 ? -14.041 32.933 3.435 1.00 88.88 668 ASP A C 1
ATOM 5259 O O . ASP A 1 668 ? -14.116 33.478 4.541 1.00 88.88 668 ASP A O 1
ATOM 5263 N N . TYR A 1 669 ? -13.750 31.634 3.295 1.00 87.81 669 TYR A N 1
ATOM 5264 C CA . TYR A 1 669 ? -13.419 30.729 4.395 1.00 87.81 669 TYR A CA 1
ATOM 5265 C C . TYR A 1 669 ? -12.175 31.208 5.138 1.00 87.81 669 TYR A C 1
ATOM 5267 O O . TYR A 1 669 ? -12.252 31.457 6.336 1.00 87.81 669 TYR A O 1
ATOM 5275 N N . CYS A 1 670 ? -11.062 31.448 4.440 1.00 84.00 670 CYS A N 1
ATOM 5276 C CA . CYS A 1 670 ? -9.831 31.974 5.030 1.00 84.00 670 CYS A CA 1
ATOM 5277 C C . CYS A 1 670 ? -10.054 33.323 5.732 1.00 84.00 670 CYS A C 1
ATOM 5279 O O . CYS A 1 670 ? -9.559 33.542 6.836 1.00 84.00 670 CYS A O 1
ATOM 5281 N N . GLU A 1 671 ? -10.828 34.231 5.131 1.00 86.19 671 GLU A N 1
ATOM 5282 C CA . GLU A 1 671 ? -11.162 35.518 5.745 1.00 86.19 671 GLU A CA 1
ATOM 5283 C C . GLU A 1 671 ? -11.945 35.345 7.048 1.00 86.19 671 GLU A C 1
ATOM 5285 O O . GLU A 1 671 ? -11.693 36.062 8.020 1.00 86.19 671 GLU A O 1
ATOM 5290 N N . ARG A 1 672 ? -12.865 34.379 7.098 1.00 82.44 672 ARG A N 1
ATOM 5291 C CA . ARG A 1 672 ? -13.623 34.072 8.310 1.00 82.44 672 ARG A CA 1
ATOM 5292 C C . ARG A 1 672 ? -12.782 33.340 9.353 1.00 82.44 672 ARG A C 1
ATOM 5294 O O . ARG A 1 672 ? -12.853 33.693 10.527 1.00 82.44 672 ARG A O 1
ATOM 5301 N N . ALA A 1 673 ? -12.013 32.346 8.930 1.00 78.00 673 ALA A N 1
ATOM 5302 C CA . ALA A 1 673 ? -11.215 31.463 9.767 1.00 78.00 673 ALA A CA 1
ATOM 5303 C C . ALA A 1 673 ? -10.045 32.204 10.426 1.00 78.00 673 ALA A C 1
ATOM 5305 O O . ALA A 1 673 ? -9.829 32.038 11.623 1.00 78.00 673 ALA A O 1
ATOM 5306 N N . TYR A 1 674 ? -9.372 33.084 9.678 1.00 75.12 674 TYR A N 1
ATOM 5307 C CA . TYR A 1 674 ? -8.151 33.782 10.100 1.00 75.12 674 TYR A CA 1
ATOM 5308 C C . TYR A 1 674 ? -8.327 35.301 10.238 1.00 75.12 674 TYR A C 1
ATOM 5310 O O . TYR A 1 674 ? -7.347 36.033 10.369 1.00 75.12 674 TYR A O 1
ATOM 5318 N N . GLY A 1 675 ? -9.558 35.816 10.124 1.00 73.06 675 GLY A N 1
ATOM 5319 C CA . GLY A 1 675 ? -9.907 37.237 10.280 1.00 73.06 675 GLY A CA 1
ATOM 5320 C C . GLY A 1 675 ? -9.276 38.204 9.268 1.00 73.06 675 GLY A C 1
ATOM 5321 O O . GLY A 1 675 ? -9.421 39.421 9.419 1.00 73.06 675 GLY A O 1
ATOM 5322 N N . LYS A 1 676 ? -8.581 37.697 8.244 1.00 79.75 676 LYS A N 1
ATOM 5323 C CA . LYS A 1 676 ? -7.990 38.473 7.148 1.00 79.75 676 LYS A CA 1
ATOM 5324 C C . LYS A 1 676 ? -8.144 37.727 5.829 1.00 79.75 676 LYS A C 1
ATOM 5326 O O . LYS A 1 676 ? -7.906 36.526 5.752 1.00 79.75 676 LYS A O 1
ATOM 5331 N N . ARG A 1 677 ? -8.498 38.453 4.768 1.00 84.56 677 ARG A N 1
ATOM 5332 C CA . ARG A 1 677 ? -8.567 37.879 3.424 1.00 84.56 677 ARG A CA 1
ATOM 5333 C C . ARG A 1 677 ? -7.157 37.641 2.891 1.00 84.56 677 ARG A C 1
ATOM 5335 O O . ARG A 1 677 ? -6.446 38.597 2.577 1.00 84.56 677 ARG A O 1
ATOM 5342 N N . LEU A 1 678 ? -6.755 36.377 2.817 1.00 83.19 678 LEU A N 1
ATOM 5343 C CA . LEU A 1 678 ? -5.459 35.983 2.274 1.00 83.19 678 LEU A CA 1
ATOM 5344 C C . LEU A 1 678 ? -5.452 36.125 0.749 1.00 83.19 678 LEU A C 1
ATOM 5346 O O . LEU A 1 678 ? -6.448 35.860 0.077 1.00 83.19 678 LEU A O 1
ATOM 5350 N N . ALA A 1 679 ? -4.319 36.559 0.199 1.00 87.00 679 ALA A N 1
ATOM 5351 C CA . ALA A 1 679 ? -4.125 36.596 -1.245 1.00 87.00 679 ALA A CA 1
ATOM 5352 C C . ALA A 1 679 ? -3.766 35.195 -1.754 1.00 87.00 679 ALA A C 1
ATOM 5354 O O . ALA A 1 679 ? -2.891 34.550 -1.177 1.00 87.00 679 ALA A O 1
ATOM 5355 N N . LEU A 1 680 ? -4.405 34.757 -2.839 1.00 91.69 680 LEU A N 1
ATOM 5356 C CA . LEU A 1 680 ? -4.002 33.559 -3.572 1.00 91.69 680 LEU A CA 1
ATOM 5357 C C . LEU A 1 680 ? -2.633 33.809 -4.231 1.00 91.69 680 LEU A C 1
ATOM 5359 O O . LEU A 1 680 ? -2.442 34.824 -4.905 1.00 91.69 680 LEU A O 1
ATOM 5363 N N . VAL A 1 681 ? -1.676 32.917 -3.991 1.00 93.75 681 VAL A N 1
ATOM 5364 C CA . VAL A 1 681 ? -0.297 32.970 -4.507 1.00 93.75 681 VAL A CA 1
ATOM 5365 C C . VAL A 1 681 ? -0.171 32.122 -5.764 1.00 93.75 681 VAL A C 1
ATOM 5367 O O . VAL A 1 681 ? 0.395 32.577 -6.758 1.00 93.75 681 VAL A O 1
ATOM 5370 N N . SER A 1 682 ? -0.695 30.901 -5.715 1.00 92.94 682 SER A N 1
ATOM 5371 C CA . SER A 1 682 ? -0.730 29.967 -6.834 1.00 92.94 682 SER A CA 1
ATOM 5372 C C . SER A 1 682 ? -1.920 29.019 -6.684 1.00 92.94 682 SER A C 1
ATOM 5374 O O . SER A 1 682 ? -2.440 28.847 -5.581 1.00 92.94 682 SER A O 1
ATOM 5376 N N . ALA A 1 683 ? -2.368 28.439 -7.793 1.00 92.00 683 ALA A N 1
ATOM 5377 C CA . ALA A 1 683 ? -3.327 27.347 -7.783 1.00 92.00 683 ALA A CA 1
ATOM 5378 C C . ALA A 1 683 ? -3.080 26.423 -8.979 1.00 92.00 683 ALA A C 1
ATOM 5380 O O . ALA A 1 683 ? -2.652 26.884 -10.043 1.00 92.00 683 ALA A O 1
ATOM 5381 N N . SER A 1 684 ? -3.319 25.131 -8.794 1.00 90.62 684 SER A N 1
ATOM 5382 C CA . SER A 1 684 ? -3.153 24.103 -9.822 1.00 90.62 684 SER A CA 1
ATOM 5383 C C . SER A 1 684 ? -3.984 22.871 -9.491 1.00 90.62 684 SER A C 1
ATOM 5385 O O . SER A 1 684 ? -4.362 22.668 -8.342 1.00 90.62 684 SER A O 1
ATOM 5387 N N . PHE A 1 685 ? -4.233 22.030 -10.491 1.00 85.56 685 PHE A N 1
ATOM 5388 C CA . PHE A 1 685 ? -4.790 20.704 -10.255 1.00 85.56 685 PHE A CA 1
ATOM 5389 C C . PHE A 1 685 ? -3.695 19.719 -9.847 1.00 85.56 685 PHE A C 1
ATOM 5391 O O . PHE A 1 685 ? -2.630 19.694 -10.464 1.00 85.56 685 PHE A O 1
ATOM 5398 N N . ASP A 1 686 ? -3.979 18.915 -8.826 1.00 80.12 686 ASP A N 1
ATOM 5399 C CA . ASP A 1 686 ? -3.157 17.788 -8.389 1.00 80.12 686 ASP A CA 1
ATOM 5400 C C . ASP A 1 686 ? -4.071 16.607 -8.046 1.00 80.12 686 ASP A C 1
ATOM 5402 O O . ASP A 1 686 ? -5.033 16.766 -7.296 1.00 80.12 686 ASP A O 1
ATOM 5406 N N . ALA A 1 687 ? -3.823 15.449 -8.663 1.00 73.50 687 ALA A N 1
ATOM 5407 C CA . ALA A 1 687 ? -4.645 14.239 -8.532 1.00 73.50 687 ALA A CA 1
ATOM 5408 C C . ALA A 1 687 ? -6.178 14.474 -8.629 1.00 73.50 687 ALA A C 1
ATOM 5410 O O . ALA A 1 687 ? -6.963 13.824 -7.946 1.00 73.50 687 ALA A O 1
ATOM 5411 N N . GLY A 1 688 ? -6.618 15.417 -9.473 1.00 74.00 688 GLY A N 1
ATOM 5412 C CA . GLY A 1 688 ? -8.036 15.760 -9.663 1.00 74.00 688 GLY A CA 1
ATOM 5413 C C . GLY A 1 688 ? -8.606 16.796 -8.684 1.00 74.00 688 GLY A C 1
ATOM 5414 O O . GLY A 1 688 ? -9.694 17.314 -8.928 1.00 74.00 688 GLY A O 1
ATOM 5415 N N . LEU A 1 689 ? -7.864 17.171 -7.638 1.00 85.00 689 LEU A N 1
ATOM 5416 C CA . LEU A 1 689 ? -8.227 18.242 -6.710 1.00 85.00 689 LEU A CA 1
ATOM 5417 C C . LEU A 1 689 ? -7.664 19.587 -7.172 1.00 85.00 689 LEU A C 1
ATOM 5419 O O . LEU A 1 689 ? -6.542 19.673 -7.671 1.00 85.00 689 LEU A O 1
ATOM 5423 N N . TYR A 1 690 ? -8.418 20.661 -6.949 1.00 92.62 690 TYR A N 1
ATOM 5424 C CA . TYR A 1 690 ? -7.957 22.025 -7.170 1.00 92.62 690 TYR A CA 1
ATOM 5425 C C . TYR A 1 690 ? -7.230 22.545 -5.926 1.00 92.62 690 TYR A C 1
ATOM 5427 O O . TYR A 1 690 ? -7.850 22.908 -4.922 1.00 92.62 690 TYR A O 1
ATOM 5435 N N . VAL A 1 691 ? -5.900 22.564 -5.987 1.00 93.94 691 VAL A N 1
ATOM 5436 C CA . VAL A 1 691 ? -5.017 22.970 -4.892 1.00 93.94 691 VAL A CA 1
ATOM 5437 C C . VAL A 1 691 ? -4.773 24.470 -4.964 1.00 93.94 691 VAL A C 1
ATOM 5439 O O . VAL A 1 691 ? -4.208 24.979 -5.929 1.00 93.94 691 VAL A O 1
ATOM 5442 N N . MET A 1 692 ? -5.180 25.186 -3.920 1.00 95.44 692 MET A N 1
ATOM 5443 C CA . MET A 1 692 ? -5.053 26.634 -3.785 1.00 95.44 692 MET A CA 1
ATOM 5444 C C . MET A 1 692 ? -4.045 26.969 -2.691 1.00 95.44 692 MET A C 1
ATOM 5446 O O . MET A 1 692 ? -4.264 26.680 -1.512 1.00 95.44 692 MET A O 1
ATOM 5450 N N . GLN A 1 693 ? -2.958 27.639 -3.067 1.00 94.12 693 GLN A N 1
ATOM 5451 C CA . GLN A 1 693 ? -1.962 28.144 -2.133 1.00 94.12 693 GLN A CA 1
ATOM 5452 C C . GLN A 1 693 ? -2.185 29.633 -1.878 1.00 94.12 693 GLN A C 1
ATOM 5454 O O . GLN A 1 693 ? -2.066 30.472 -2.774 1.00 94.12 693 GLN A O 1
ATOM 5459 N N . PHE A 1 694 ? -2.449 29.979 -0.628 1.00 89.38 694 PHE A N 1
ATOM 5460 C CA . PHE A 1 694 ? -2.602 31.345 -0.156 1.00 89.38 694 PHE A CA 1
ATOM 5461 C C . PHE A 1 694 ? -1.306 31.860 0.491 1.00 89.38 694 PHE A C 1
ATOM 5463 O O . PHE A 1 694 ? -0.390 31.109 0.836 1.00 89.38 694 PHE A O 1
ATOM 5470 N N . ALA A 1 695 ? -1.205 33.181 0.645 1.00 81.56 695 ALA A N 1
ATOM 5471 C CA . ALA A 1 695 ? -0.094 33.823 1.341 1.00 81.56 695 ALA A CA 1
ATOM 5472 C C . ALA A 1 695 ? 0.072 33.263 2.767 1.00 81.56 695 ALA A C 1
ATOM 5474 O O . ALA A 1 695 ? -0.889 32.789 3.365 1.00 81.56 695 ALA A O 1
ATOM 5475 N N . GLU A 1 696 ? 1.292 33.354 3.311 1.00 76.75 696 GLU A N 1
ATOM 5476 C CA . GLU A 1 696 ? 1.662 32.785 4.625 1.00 76.75 696 GLU A CA 1
ATOM 5477 C C . GLU A 1 696 ? 1.673 31.245 4.670 1.00 76.75 696 GLU A C 1
ATOM 5479 O O . GLU A 1 696 ? 1.680 30.658 5.744 1.00 76.75 696 GLU A O 1
ATOM 5484 N N . GLY A 1 697 ? 1.742 30.591 3.504 1.00 76.75 697 GLY A N 1
ATOM 5485 C CA . GLY A 1 697 ? 1.953 29.143 3.392 1.00 76.75 697 GLY A CA 1
ATOM 5486 C C . GLY A 1 697 ? 0.689 28.298 3.540 1.00 76.75 697 GLY A C 1
ATOM 5487 O O . GLY A 1 697 ? 0.796 27.080 3.609 1.00 76.75 697 GLY A O 1
ATOM 5488 N N . ARG A 1 698 ? -0.496 28.921 3.568 1.00 83.19 698 ARG A N 1
ATOM 5489 C CA . ARG A 1 698 ? -1.773 28.211 3.712 1.00 83.19 698 ARG A CA 1
ATOM 5490 C C . ARG A 1 698 ? -2.162 27.483 2.436 1.00 83.19 698 ARG A C 1
ATOM 5492 O O . ARG A 1 698 ? -2.074 28.062 1.354 1.00 83.19 698 ARG A O 1
ATOM 5499 N N . MET A 1 699 ? -2.651 26.256 2.569 1.00 89.19 699 MET A N 1
ATOM 5500 C CA . MET A 1 699 ? -3.123 25.448 1.443 1.00 89.19 699 MET A CA 1
ATOM 5501 C C . MET A 1 699 ? -4.536 24.926 1.697 1.00 89.19 699 MET A C 1
ATOM 5503 O O . MET A 1 699 ? -4.855 24.528 2.817 1.00 89.19 699 MET A O 1
ATOM 5507 N N . ILE A 1 700 ? -5.368 24.959 0.655 1.00 90.75 700 ILE A N 1
ATOM 5508 C CA . ILE A 1 700 ? -6.693 24.331 0.617 1.00 90.75 700 ILE A CA 1
ATOM 5509 C C . ILE A 1 700 ? -6.791 23.547 -0.690 1.00 90.75 700 ILE A C 1
ATOM 5511 O O . ILE A 1 700 ? -6.621 24.131 -1.760 1.00 90.75 700 ILE A O 1
ATOM 5515 N N . SER A 1 701 ? -7.098 22.259 -0.607 1.00 92.19 701 SER A N 1
ATOM 5516 C CA . SER A 1 701 ? -7.346 21.395 -1.764 1.00 92.19 701 SER A CA 1
ATOM 5517 C C . SER A 1 701 ? -8.838 21.123 -1.863 1.00 92.19 701 SER A C 1
ATOM 5519 O O . SER A 1 701 ? -9.411 20.590 -0.923 1.00 92.19 701 SER A O 1
ATOM 5521 N N . ALA A 1 702 ? -9.486 21.508 -2.958 1.00 89.12 702 ALA A N 1
ATOM 5522 C CA . ALA A 1 702 ? -10.936 21.390 -3.105 1.00 89.12 702 ALA A CA 1
ATOM 5523 C C . ALA A 1 702 ? -11.316 20.483 -4.275 1.00 89.12 702 ALA A C 1
ATOM 5525 O O . ALA A 1 702 ? -10.710 20.563 -5.343 1.00 89.12 702 ALA A O 1
ATOM 5526 N N . ASP A 1 703 ? -12.346 19.665 -4.084 1.00 86.06 703 ASP A N 1
ATOM 5527 C CA . ASP A 1 703 ? -12.969 18.926 -5.177 1.00 86.06 703 ASP A CA 1
ATOM 5528 C C . ASP A 1 703 ? -13.938 19.865 -5.925 1.00 86.06 703 ASP A C 1
ATOM 5530 O O . ASP A 1 703 ? -14.812 20.475 -5.295 1.00 86.06 703 ASP A O 1
ATOM 5534 N N . PRO A 1 704 ? -13.810 20.035 -7.254 1.00 87.25 704 PRO A N 1
ATOM 5535 C CA . PRO A 1 704 ? -14.794 20.784 -8.033 1.00 87.25 704 PRO A CA 1
ATOM 5536 C C . PRO A 1 704 ? -16.192 20.156 -8.042 1.00 87.25 704 PRO A C 1
ATOM 5538 O O . PRO A 1 704 ? -17.154 20.837 -8.407 1.00 87.25 704 PRO A O 1
ATOM 5541 N N . LEU A 1 705 ? -16.338 18.890 -7.653 1.00 82.12 705 LEU A N 1
ATOM 5542 C CA . LEU A 1 705 ? -17.617 18.195 -7.595 1.00 82.12 705 LEU A CA 1
ATOM 5543 C C . LEU A 1 705 ? -18.361 18.449 -6.280 1.00 82.12 705 LEU A C 1
ATOM 5545 O O . LEU A 1 705 ? -17.809 18.353 -5.187 1.00 82.12 705 LEU A O 1
ATOM 5549 N N . GLU A 1 706 ? -19.658 18.759 -6.378 1.00 73.44 706 GLU A N 1
ATOM 5550 C CA . GLU A 1 706 ? -20.509 18.899 -5.197 1.00 73.44 706 GLU A CA 1
ATOM 5551 C C . GLU A 1 706 ? -20.718 17.550 -4.491 1.00 73.44 706 GLU A C 1
ATOM 5553 O O . GLU A 1 706 ? -21.084 16.537 -5.098 1.00 73.44 706 GLU A O 1
ATOM 5558 N N . SER A 1 707 ? -20.513 17.566 -3.176 1.00 64.94 707 SER A N 1
ATOM 5559 C CA . SER A 1 707 ? -20.668 16.438 -2.260 1.00 64.94 707 SER A CA 1
ATOM 5560 C C . SER A 1 707 ? -21.940 16.615 -1.408 1.00 64.94 707 SER A C 1
ATOM 5562 O O . SER A 1 707 ? -22.430 17.741 -1.275 1.00 64.94 707 SER A O 1
ATOM 5564 N N . PRO A 1 708 ? -22.499 15.560 -0.772 1.00 55.72 708 PRO A N 1
ATOM 5565 C CA . PRO A 1 708 ? -23.616 15.700 0.174 1.00 55.72 708 PRO A CA 1
ATOM 5566 C C . PRO A 1 708 ? -23.376 16.707 1.311 1.00 55.72 708 PRO A C 1
ATOM 5568 O O . PRO A 1 708 ? -24.332 17.183 1.922 1.00 55.72 708 PRO A O 1
ATOM 5571 N N . ILE A 1 709 ? -22.110 17.026 1.586 1.00 51.97 709 ILE A N 1
ATOM 5572 C CA . ILE A 1 709 ? -21.666 18.018 2.571 1.00 51.97 709 ILE A CA 1
ATOM 5573 C C . ILE A 1 709 ? -21.278 19.370 1.949 1.00 51.97 709 ILE A C 1
ATOM 5575 O O . ILE A 1 709 ? -20.645 20.158 2.627 1.00 51.97 709 ILE A O 1
ATOM 5579 N N . GLY A 1 710 ? -21.631 19.657 0.691 1.00 68.00 710 GLY A N 1
ATOM 5580 C CA . GLY A 1 710 ? -21.341 20.935 0.027 1.00 68.00 710 GLY A CA 1
ATOM 5581 C C . GLY A 1 710 ? -20.069 20.917 -0.829 1.00 68.00 710 GLY A C 1
ATOM 5582 O O . GLY A 1 710 ? -19.793 19.938 -1.526 1.00 68.00 710 GLY A O 1
ATOM 5583 N N . ALA A 1 711 ? -19.316 22.022 -0.821 1.00 79.75 711 ALA A N 1
ATOM 5584 C CA . ALA A 1 711 ? -18.051 22.139 -1.553 1.00 79.75 711 ALA A CA 1
ATOM 5585 C C . ALA A 1 711 ? -16.929 21.541 -0.698 1.00 79.75 711 ALA A C 1
ATOM 5587 O O . ALA A 1 711 ? -16.334 22.239 0.129 1.00 79.75 711 ALA A O 1
ATOM 5588 N N . PHE A 1 712 ? -16.697 20.240 -0.871 1.00 82.06 712 PHE A N 1
ATOM 5589 C CA . PHE A 1 712 ? -15.725 19.492 -0.086 1.00 82.06 712 PHE A CA 1
ATOM 5590 C C . PHE A 1 712 ? -14.297 19.971 -0.360 1.00 82.06 712 PHE A C 1
ATOM 5592 O O . PHE A 1 712 ? -13.863 20.078 -1.509 1.00 82.06 712 PHE A O 1
ATOM 5599 N N . ALA A 1 713 ? -13.561 20.241 0.713 1.00 85.56 713 ALA A N 1
ATOM 5600 C CA . ALA A 1 713 ? -12.156 20.596 0.647 1.00 85.56 713 ALA A CA 1
ATOM 5601 C C . ALA A 1 713 ? -11.376 20.034 1.837 1.00 85.56 713 ALA A C 1
ATOM 5603 O O . ALA A 1 713 ? -11.948 19.658 2.856 1.00 85.56 713 ALA A O 1
ATOM 5604 N N . LEU A 1 714 ? -10.058 20.016 1.701 1.00 84.31 714 LEU A N 1
ATOM 5605 C CA . LEU A 1 714 ? -9.097 19.627 2.719 1.00 84.31 714 LEU A CA 1
ATOM 5606 C C . LEU A 1 714 ? -8.201 20.824 3.035 1.00 84.31 714 LEU A C 1
ATOM 5608 O O . LEU A 1 714 ? -7.755 21.526 2.121 1.00 84.31 714 LEU A O 1
ATOM 5612 N N . ASP A 1 715 ? -7.941 21.070 4.317 1.00 81.44 715 ASP A N 1
ATOM 5613 C CA . ASP A 1 715 ? -6.907 22.023 4.722 1.00 81.44 715 ASP A CA 1
ATOM 5614 C C . ASP A 1 715 ? -5.492 21.420 4.605 1.00 81.44 715 ASP A C 1
ATOM 5616 O O . ASP A 1 715 ? -5.293 20.249 4.276 1.00 81.44 715 ASP A O 1
ATOM 5620 N N . GLN A 1 716 ? -4.480 22.231 4.908 1.00 75.88 716 GLN A N 1
ATOM 5621 C CA . GLN A 1 716 ? -3.071 21.822 4.921 1.00 75.88 716 GLN A CA 1
ATOM 5622 C C . GLN A 1 716 ? -2.731 20.681 5.902 1.00 75.88 716 GLN A C 1
ATOM 5624 O O . GLN A 1 716 ? -1.638 20.126 5.819 1.00 75.88 716 GLN A O 1
ATOM 5629 N N . TYR A 1 717 ? -3.630 20.355 6.832 1.00 73.38 717 TYR A N 1
ATOM 5630 C CA . TYR A 1 717 ? -3.497 19.285 7.818 1.00 73.38 717 TYR A CA 1
ATOM 5631 C C . TYR A 1 717 ? -4.399 18.082 7.494 1.00 73.38 717 TYR A C 1
ATOM 5633 O O . TYR A 1 717 ? -4.530 17.193 8.329 1.00 73.38 717 TYR A O 1
ATOM 5641 N N . GLN A 1 718 ? -4.991 18.039 6.292 1.00 72.69 718 GLN A N 1
ATOM 5642 C CA . GLN A 1 718 ? -5.914 16.994 5.830 1.00 72.69 718 GLN A CA 1
ATOM 5643 C C . GLN A 1 718 ? -7.253 16.946 6.585 1.00 72.69 718 GLN A C 1
ATOM 5645 O O . GLN A 1 718 ? -7.972 15.949 6.516 1.00 72.69 718 GLN A O 1
ATOM 5650 N N . ASN A 1 719 ? -7.643 18.023 7.272 1.00 72.06 719 ASN A N 1
ATOM 5651 C CA . ASN A 1 719 ? -8.973 18.099 7.870 1.00 72.06 719 ASN A CA 1
ATOM 5652 C C . ASN A 1 719 ? -10.021 18.419 6.801 1.00 72.06 719 ASN A C 1
ATOM 5654 O O . ASN A 1 719 ? -9.830 19.324 5.986 1.00 72.06 719 ASN A O 1
ATOM 5658 N N . ALA A 1 720 ? -11.154 17.720 6.855 1.00 75.25 720 ALA A N 1
ATOM 5659 C CA . ALA A 1 720 ? -12.298 17.959 5.984 1.00 75.25 720 ALA A CA 1
ATOM 5660 C C . ALA A 1 720 ? -12.996 19.299 6.279 1.00 75.25 720 ALA A C 1
ATOM 5662 O O . ALA A 1 720 ? -13.278 19.637 7.430 1.00 75.25 720 ALA A O 1
ATOM 5663 N N . LEU A 1 721 ? -13.332 20.025 5.214 1.00 79.12 721 LEU A N 1
ATOM 5664 C CA . LEU A 1 721 ? -13.989 21.329 5.213 1.00 79.12 721 LEU A CA 1
ATOM 5665 C C . LEU A 1 721 ? -15.185 21.318 4.247 1.00 79.12 721 LEU A C 1
ATOM 5667 O O . LEU A 1 721 ? -15.120 20.710 3.179 1.00 79.12 721 LEU A O 1
ATOM 5671 N N . ASP A 1 722 ? -16.229 22.082 4.569 1.00 82.94 722 ASP A N 1
ATOM 5672 C CA . ASP A 1 722 ? -17.237 22.525 3.597 1.00 82.94 722 ASP A CA 1
ATOM 5673 C C . ASP A 1 722 ? -17.053 24.023 3.347 1.00 82.94 722 ASP A C 1
ATOM 5675 O O . ASP A 1 722 ? -17.363 24.857 4.202 1.00 82.94 722 ASP A O 1
ATOM 5679 N N . LEU A 1 723 ? -16.564 24.388 2.162 1.00 85.25 723 LEU A N 1
ATOM 5680 C CA . LEU A 1 723 ? -16.310 25.790 1.826 1.00 85.25 723 LEU A CA 1
ATOM 5681 C C . LEU A 1 723 ? -17.600 26.616 1.666 1.00 85.25 723 LEU A C 1
ATOM 5683 O O . LEU A 1 723 ? -17.537 27.846 1.615 1.00 85.25 723 LEU A O 1
ATOM 5687 N N . THR A 1 724 ? -18.775 25.979 1.600 1.00 83.38 724 THR A N 1
ATOM 5688 C CA . THR A 1 724 ? -20.070 26.676 1.584 1.00 83.38 724 THR A CA 1
ATOM 5689 C C . THR A 1 724 ? -20.560 27.067 2.980 1.00 83.38 724 THR A C 1
ATOM 5691 O O . THR A 1 724 ? -21.416 27.953 3.100 1.00 83.38 724 THR A O 1
ATOM 5694 N N . TYR A 1 725 ? -19.972 26.491 4.035 1.00 81.81 725 TYR A N 1
ATOM 5695 C CA . TYR A 1 725 ? -20.288 26.786 5.427 1.00 81.81 725 TYR A CA 1
ATOM 5696 C C . TYR A 1 725 ? -19.133 27.519 6.121 1.00 81.81 725 TYR A C 1
ATOM 5698 O O . TYR A 1 725 ? -18.111 26.951 6.498 1.00 81.81 725 TYR A O 1
ATOM 5706 N N . LEU A 1 726 ? -19.300 28.828 6.321 1.00 79.12 726 LEU A N 1
ATOM 5707 C CA . LEU A 1 726 ? -18.295 29.643 7.001 1.00 79.12 726 LEU A CA 1
ATOM 5708 C C . LEU A 1 726 ? -18.282 29.357 8.513 1.00 79.12 726 LEU A C 1
ATOM 5710 O O . LEU A 1 726 ? -19.349 29.373 9.132 1.00 79.12 726 LEU A O 1
ATOM 5714 N N . PRO A 1 727 ? -17.102 29.201 9.141 1.00 73.12 727 PRO A N 1
ATOM 5715 C CA . PRO A 1 727 ? -17.024 28.847 10.550 1.00 73.12 727 PRO A CA 1
ATOM 5716 C C . PRO A 1 727 ? -17.620 29.941 11.452 1.00 73.12 727 PRO A C 1
ATOM 5718 O O . PRO A 1 727 ? -17.484 31.157 11.220 1.00 73.12 727 PRO A O 1
ATOM 5721 N N . GLU A 1 728 ? -18.315 29.502 12.502 1.00 71.06 728 GLU A N 1
ATOM 5722 C CA . GLU A 1 728 ? -18.804 30.390 13.552 1.00 71.06 728 GLU A CA 1
ATOM 5723 C C . GLU A 1 728 ? -17.631 30.882 14.410 1.00 71.06 728 GLU A C 1
ATOM 5725 O O . GLU A 1 728 ? -16.696 30.144 14.692 1.00 71.06 728 GLU A O 1
ATOM 5730 N N . ILE A 1 729 ? -17.671 32.155 14.813 1.00 68.88 729 ILE A N 1
ATOM 5731 C CA . ILE A 1 729 ? -16.648 32.743 15.686 1.00 68.88 729 ILE A CA 1
ATOM 5732 C C . ILE A 1 729 ? -17.233 32.764 17.093 1.00 68.88 729 ILE A C 1
ATOM 5734 O O . ILE A 1 729 ? -18.092 33.602 17.386 1.00 68.88 729 ILE A O 1
ATOM 5738 N N . TYR A 1 730 ? -16.779 31.853 17.945 1.00 71.38 730 TYR A N 1
ATOM 5739 C CA . TYR A 1 730 ? -17.068 31.838 19.375 1.00 71.38 730 TYR A CA 1
ATOM 5740 C C . TYR A 1 730 ? -15.763 31.807 20.170 1.00 71.38 730 TYR A C 1
ATOM 5742 O O . TYR A 1 730 ? -14.713 31.431 19.653 1.00 71.38 730 TYR A O 1
ATOM 5750 N N . ASP A 1 731 ? -15.828 32.254 21.424 1.00 77.12 731 ASP A N 1
ATOM 5751 C CA . ASP A 1 731 ? -14.701 32.091 22.334 1.00 77.12 731 ASP A CA 1
ATOM 5752 C C . ASP A 1 731 ? -14.618 30.616 22.729 1.00 77.12 731 ASP A C 1
ATOM 5754 O O . ASP A 1 731 ? -15.502 30.111 23.422 1.00 77.12 731 ASP A O 1
ATOM 5758 N N . SER A 1 732 ? -13.607 29.912 22.221 1.00 77.38 732 SER A N 1
ATOM 5759 C CA . SER A 1 732 ? -13.443 28.478 22.485 1.00 77.38 732 SER A CA 1
ATOM 5760 C C . SER A 1 732 ? -12.831 28.197 23.860 1.00 77.38 732 SER A C 1
ATOM 5762 O O . SER A 1 732 ? -12.759 27.038 24.265 1.00 77.38 732 SER A O 1
ATOM 5764 N N . PHE A 1 733 ? -12.403 29.227 24.600 1.00 83.06 733 PHE A N 1
ATOM 5765 C CA . PHE A 1 733 ? -11.955 29.055 25.975 1.00 83.06 733 PHE A CA 1
ATOM 5766 C C . PHE A 1 733 ? -13.120 29.149 26.952 1.00 83.06 733 PHE A C 1
ATOM 5768 O O . PHE A 1 733 ? -13.656 30.223 27.232 1.00 83.06 733 PHE A O 1
ATOM 5775 N N . GLU A 1 734 ? -13.458 28.013 27.550 1.00 84.50 734 GLU A N 1
ATOM 5776 C CA . GLU A 1 734 ? -14.324 27.986 28.721 1.00 84.50 734 GLU A CA 1
ATOM 5777 C C . GLU A 1 734 ? -13.698 28.781 29.888 1.00 84.50 734 GLU A C 1
ATOM 5779 O O . GLU A 1 734 ? -12.485 28.681 30.137 1.00 84.50 734 GLU A O 1
ATOM 5784 N N . PRO A 1 735 ? -14.503 29.567 30.630 1.00 87.06 735 PRO A N 1
ATOM 5785 C CA . PRO A 1 735 ? -14.077 30.137 31.901 1.00 87.06 735 PRO A CA 1
ATOM 5786 C C . PRO A 1 735 ? -13.641 29.032 32.872 1.00 87.06 735 PRO A C 1
ATOM 5788 O O . PRO A 1 735 ? -14.310 28.002 32.993 1.00 87.06 735 PRO A O 1
ATOM 5791 N N . GLY A 1 736 ? -12.543 29.260 33.588 1.00 88.94 736 GLY A N 1
ATOM 5792 C CA . GLY A 1 736 ? -11.995 28.294 34.539 1.00 88.94 736 GLY A CA 1
ATOM 5793 C C . GLY A 1 736 ? -10.497 28.069 34.367 1.00 88.94 736 GLY A C 1
ATOM 5794 O O . GLY A 1 736 ? -9.788 28.893 33.779 1.00 88.94 736 GLY A O 1
ATOM 5795 N N . LEU A 1 737 ? -10.013 26.959 34.910 1.00 89.56 737 LEU A N 1
ATOM 5796 C CA . LEU A 1 737 ? -8.603 26.615 34.974 1.00 89.56 737 LEU A CA 1
ATOM 5797 C C . LEU A 1 737 ? -8.234 25.702 33.811 1.00 89.56 737 LEU A C 1
ATOM 5799 O O . LEU A 1 737 ? -8.913 24.720 33.534 1.00 89.56 737 LEU A O 1
ATOM 5803 N N . TRP A 1 738 ? -7.114 26.004 33.175 1.00 91.31 738 TRP A N 1
ATOM 5804 C CA . TRP A 1 738 ? -6.466 25.185 32.163 1.00 91.31 738 TRP A CA 1
ATOM 5805 C C . TRP A 1 738 ? -5.020 24.923 32.592 1.00 91.31 738 TRP A C 1
ATOM 5807 O O . TRP A 1 738 ? -4.458 25.712 33.354 1.00 91.31 738 TRP A O 1
ATOM 5817 N N . PHE A 1 739 ? -4.383 23.862 32.107 1.00 90.69 739 PHE A N 1
ATOM 5818 C CA . PHE A 1 739 ? -2.950 23.635 32.311 1.00 90.69 739 PHE A CA 1
ATOM 5819 C C . PHE A 1 739 ? -2.235 23.324 30.998 1.00 90.69 739 PHE A C 1
ATOM 5821 O O . PHE A 1 739 ? -2.845 22.818 30.063 1.00 90.69 739 PHE A O 1
ATOM 5828 N N . CYS A 1 740 ? -0.939 23.627 30.938 1.00 89.88 740 CYS A N 1
ATOM 5829 C CA . CYS A 1 740 ? -0.057 23.259 29.830 1.00 89.88 740 CYS A CA 1
ATOM 5830 C C . CYS A 1 740 ? 1.270 22.735 30.383 1.00 89.88 740 CYS A C 1
ATOM 5832 O O . CYS A 1 740 ? 1.843 23.337 31.304 1.00 89.88 740 CYS A O 1
ATOM 5834 N N . ARG A 1 741 ? 1.758 21.623 29.822 1.00 84.88 741 ARG A N 1
ATOM 5835 C CA . ARG A 1 741 ? 3.031 20.997 30.192 1.00 84.88 741 ARG A CA 1
ATOM 5836 C C . ARG A 1 741 ? 4.003 21.018 29.018 1.00 84.88 741 ARG A C 1
ATOM 5838 O O . ARG A 1 741 ? 3.787 20.332 28.030 1.00 84.88 741 ARG A O 1
ATOM 5845 N N . ASN A 1 742 ? 5.132 21.700 29.203 1.00 76.44 742 ASN A N 1
ATOM 5846 C CA . ASN A 1 742 ? 6.231 21.743 28.240 1.00 76.44 742 ASN A CA 1
ATOM 5847 C C . ASN A 1 742 ? 7.524 21.257 28.907 1.00 76.44 742 ASN A C 1
ATOM 5849 O O . ASN A 1 742 ? 8.192 21.984 29.650 1.00 76.44 742 ASN A O 1
ATOM 5853 N N . GLY A 1 743 ? 7.877 19.990 28.673 1.00 73.62 743 GLY A N 1
ATOM 5854 C CA . GLY A 1 743 ? 9.019 19.346 29.324 1.00 73.62 743 GLY A CA 1
ATOM 5855 C C . GLY A 1 743 ? 8.852 19.272 30.849 1.00 73.62 743 GLY A C 1
ATOM 5856 O O . GLY A 1 743 ? 7.967 18.579 31.354 1.00 73.62 743 GLY A O 1
ATOM 5857 N N . GLN A 1 744 ? 9.720 19.970 31.592 1.00 63.38 744 GLN A N 1
ATOM 5858 C CA . GLN A 1 744 ? 9.651 20.062 33.061 1.00 63.38 744 GLN A CA 1
ATOM 5859 C C . GLN A 1 744 ? 8.828 21.260 33.571 1.00 63.38 744 GLN A C 1
ATOM 5861 O O . GLN A 1 744 ? 8.597 21.349 34.773 1.00 63.38 744 GLN A O 1
ATOM 5866 N N . SER A 1 745 ? 8.387 22.172 32.697 1.00 79.50 745 SER A N 1
ATOM 5867 C CA . SER A 1 745 ? 7.562 23.323 33.084 1.00 79.50 745 SER A CA 1
ATOM 5868 C C . SER A 1 745 ? 6.078 22.955 33.037 1.00 79.50 745 SER A C 1
ATOM 5870 O O . SER A 1 745 ? 5.604 22.403 32.042 1.00 79.50 745 SER A O 1
ATOM 5872 N N . LEU A 1 746 ? 5.357 23.267 34.115 1.00 88.94 746 LEU A N 1
ATOM 5873 C CA . LEU A 1 746 ? 3.905 23.147 34.219 1.00 88.94 746 LEU A CA 1
ATOM 5874 C C . LEU A 1 746 ? 3.330 24.525 34.549 1.00 88.94 746 LEU A C 1
ATOM 5876 O O . LEU A 1 746 ? 3.708 25.139 35.548 1.00 88.94 746 LEU A O 1
ATOM 5880 N N . LYS A 1 747 ? 2.411 25.010 33.719 1.00 91.81 747 LYS A N 1
ATOM 5881 C CA . LYS A 1 747 ? 1.747 26.304 33.905 1.00 91.81 747 LYS A CA 1
ATOM 5882 C C . LYS A 1 747 ? 0.240 26.125 33.984 1.00 91.81 747 LYS A C 1
ATOM 5884 O O . LYS A 1 747 ? -0.322 25.310 33.258 1.00 91.81 747 LYS A O 1
ATOM 5889 N N . TYR A 1 748 ? -0.401 26.930 34.825 1.00 91.06 748 TYR A N 1
ATOM 5890 C CA . TYR A 1 748 ? -1.853 26.978 34.975 1.00 91.06 748 TYR A CA 1
ATOM 5891 C C . TYR A 1 748 ? -2.399 28.300 34.455 1.00 91.06 748 TYR A C 1
ATOM 5893 O O . TYR A 1 748 ? -1.915 29.358 34.841 1.00 91.06 748 TYR A O 1
ATOM 5901 N N . TYR A 1 749 ? -3.418 28.239 33.608 1.00 91.38 749 TYR A N 1
ATOM 5902 C CA . TYR A 1 749 ? -4.037 29.365 32.927 1.00 91.38 749 TYR A CA 1
ATOM 5903 C C . TYR A 1 749 ? -5.463 29.506 33.451 1.00 91.38 749 TYR A C 1
ATOM 5905 O O . TYR A 1 749 ? -6.317 28.661 33.216 1.00 91.38 749 TYR A O 1
ATOM 5913 N N . SER A 1 750 ? -5.735 30.582 34.171 1.00 90.81 750 SER A N 1
ATOM 5914 C CA . SER A 1 750 ? -7.072 30.920 34.641 1.00 90.81 750 SER A CA 1
ATOM 5915 C C . SER A 1 750 ? -7.738 31.848 33.630 1.00 90.81 750 SER A C 1
ATOM 5917 O O . SER A 1 750 ? -7.369 33.020 33.553 1.00 90.81 750 SER A O 1
ATOM 5919 N N . SER A 1 751 ? -8.705 31.333 32.870 1.00 87.94 751 SER A N 1
ATOM 5920 C CA . SER A 1 751 ? -9.512 32.100 31.915 1.00 87.94 751 SER A CA 1
ATOM 5921 C C . SER A 1 751 ? -10.707 32.744 32.607 1.00 87.94 751 SER A C 1
ATOM 5923 O O . SER A 1 751 ? -11.446 32.080 33.336 1.00 87.94 751 SER A O 1
ATOM 5925 N N . ASP A 1 752 ? -10.949 34.021 32.327 1.00 78.56 752 ASP A N 1
ATOM 5926 C CA . ASP A 1 752 ? -12.194 34.703 32.694 1.00 78.56 752 ASP A CA 1
ATOM 5927 C C . ASP A 1 752 ? -13.292 34.584 31.618 1.00 78.56 752 ASP A C 1
ATOM 5929 O O . ASP A 1 752 ? -14.371 35.164 31.778 1.00 78.56 752 ASP A O 1
ATOM 5933 N N . GLY A 1 753 ? -13.013 33.868 30.519 1.00 76.25 753 GLY A N 1
ATOM 5934 C CA . GLY A 1 753 ? -13.871 33.762 29.330 1.00 76.25 753 GLY A CA 1
ATOM 5935 C C . GLY A 1 753 ? -14.164 35.102 28.650 1.00 76.25 753 GLY A C 1
ATOM 5936 O O . GLY A 1 753 ? -15.186 35.249 27.985 1.00 76.25 753 GLY A O 1
ATOM 5937 N N . ASN A 1 754 ? -13.338 36.121 28.899 1.00 79.31 754 ASN A N 1
ATOM 5938 C CA . ASN A 1 754 ? -13.482 37.473 28.365 1.00 79.31 754 ASN A CA 1
ATOM 5939 C C . ASN A 1 754 ? -12.159 37.984 27.767 1.00 79.31 754 ASN A C 1
ATOM 5941 O O . ASN A 1 754 ? -11.871 39.187 27.809 1.00 79.31 754 ASN A O 1
ATOM 5945 N N . GLY A 1 755 ? -11.353 37.091 27.183 1.00 84.06 755 GLY A N 1
ATOM 5946 C CA . GLY A 1 755 ? -10.130 37.479 26.480 1.00 84.06 755 GLY A CA 1
ATOM 5947 C C . GLY A 1 755 ? -8.909 37.691 27.374 1.00 84.06 755 GLY A C 1
ATOM 5948 O O . GLY A 1 755 ? -7.975 38.382 26.962 1.00 84.06 755 GLY A O 1
ATOM 5949 N N . THR A 1 756 ? -8.897 37.168 28.605 1.00 88.25 756 THR A N 1
ATOM 5950 C CA . THR A 1 756 ? -7.717 37.235 29.482 1.00 88.25 756 THR A CA 1
ATOM 5951 C C . THR A 1 756 ? -7.440 35.902 30.176 1.00 88.25 756 THR A C 1
ATOM 5953 O O . THR A 1 756 ? -8.335 35.281 30.743 1.00 88.25 756 THR A O 1
ATOM 5956 N N . PHE A 1 757 ? -6.170 35.499 30.178 1.00 90.50 757 PHE A N 1
ATOM 5957 C CA . PHE A 1 757 ? -5.622 34.492 31.076 1.00 90.50 757 PHE A CA 1
ATOM 5958 C C . PHE A 1 757 ? -4.766 35.151 32.156 1.00 90.50 757 PHE A C 1
ATOM 5960 O O . PHE A 1 757 ? -3.889 35.969 31.859 1.00 90.50 757 PHE A O 1
ATOM 5967 N N . THR A 1 758 ? -4.952 34.721 33.398 1.00 90.62 758 THR A N 1
ATOM 5968 C CA . THR A 1 758 ? -3.904 34.811 34.420 1.00 90.62 758 THR A CA 1
ATOM 5969 C C . THR A 1 758 ? -3.144 33.499 34.409 1.00 90.62 758 THR A C 1
ATOM 5971 O O . THR A 1 758 ? -3.732 32.453 34.675 1.00 90.62 758 THR A O 1
ATOM 5974 N N . VAL A 1 759 ? -1.859 33.538 34.081 1.00 91.25 759 VAL A N 1
ATOM 5975 C CA . VAL A 1 759 ? -1.008 32.352 34.018 1.00 91.25 759 VAL A CA 1
ATOM 5976 C C . VAL A 1 759 ? -0.096 32.321 35.226 1.00 91.25 759 VAL A C 1
ATOM 5978 O O . VAL A 1 759 ? 0.511 33.336 35.564 1.00 91.25 759 VAL A O 1
ATOM 5981 N N . LYS A 1 760 ? 0.001 31.160 35.868 1.00 90.62 760 LYS A N 1
ATOM 5982 C CA . LYS A 1 760 ? 0.836 30.936 37.043 1.00 90.62 760 LYS A CA 1
ATOM 5983 C C . LYS A 1 760 ? 1.746 29.735 36.839 1.00 90.62 760 LYS A C 1
ATOM 5985 O O . LYS A 1 760 ? 1.274 28.654 36.481 1.00 90.62 760 LYS A O 1
ATOM 5990 N N . ASP A 1 761 ? 3.040 29.931 37.063 1.00 90.44 761 ASP A N 1
ATOM 5991 C CA . ASP A 1 761 ? 4.034 28.863 36.975 1.00 90.44 761 ASP A CA 1
ATOM 5992 C C . ASP A 1 761 ? 3.994 27.980 38.233 1.00 90.44 761 ASP A C 1
ATOM 5994 O O . ASP A 1 761 ? 3.987 28.475 39.365 1.00 90.44 761 ASP A O 1
ATOM 5998 N N . ALA A 1 762 ? 3.936 26.661 38.042 1.00 89.12 762 ALA A N 1
ATOM 5999 C CA . ALA A 1 762 ? 3.882 25.692 39.131 1.00 89.12 762 ALA A CA 1
ATOM 6000 C C . ALA A 1 762 ? 5.148 25.678 39.996 1.00 89.12 762 ALA A C 1
ATOM 6002 O O . ALA A 1 762 ? 5.045 25.432 41.200 1.00 89.12 762 ALA A O 1
ATOM 6003 N N . ALA A 1 763 ? 6.318 25.948 39.417 1.00 86.50 763 ALA A N 1
ATOM 6004 C CA . ALA A 1 763 ? 7.595 25.781 40.095 1.00 86.50 763 ALA A CA 1
ATOM 6005 C C . ALA A 1 763 ? 7.863 26.911 41.098 1.00 86.50 763 ALA A C 1
ATOM 6007 O O . ALA A 1 763 ? 8.229 26.651 42.247 1.00 86.50 763 ALA A O 1
ATOM 6008 N N . ASP A 1 764 ? 7.667 28.162 40.673 1.00 86.12 764 ASP A N 1
ATOM 6009 C CA . ASP A 1 764 ? 8.029 29.353 41.452 1.00 86.12 764 ASP A CA 1
ATOM 6010 C C . ASP A 1 764 ? 6.852 30.278 41.799 1.00 86.12 764 ASP A C 1
ATOM 6012 O O . ASP A 1 764 ? 7.009 31.186 42.619 1.00 86.12 764 ASP A O 1
ATOM 6016 N N . GLY A 1 765 ? 5.664 30.030 41.238 1.00 85.38 765 GLY A N 1
ATOM 6017 C CA . GLY A 1 765 ? 4.461 30.822 41.489 1.00 85.38 765 GLY A CA 1
ATOM 6018 C C . GLY A 1 765 ? 4.464 32.193 40.824 1.00 85.38 765 GLY A C 1
ATOM 6019 O O . GLY A 1 765 ? 3.631 33.027 41.184 1.00 85.38 765 GLY A O 1
ATOM 6020 N N . SER A 1 766 ? 5.388 32.449 39.895 1.00 88.44 766 SER A N 1
ATOM 6021 C CA . SER A 1 766 ? 5.379 33.665 39.090 1.00 88.44 766 SER A CA 1
ATOM 6022 C C . SER A 1 766 ? 4.080 33.771 38.289 1.00 88.44 766 SER A C 1
ATOM 6024 O O . SER A 1 766 ? 3.549 32.776 37.794 1.00 88.44 766 SER A O 1
ATOM 6026 N N . GLU A 1 767 ? 3.546 34.991 38.208 1.00 90.69 767 GLU A N 1
ATOM 6027 C CA . GLU A 1 767 ? 2.279 35.280 37.537 1.00 90.69 767 GLU A CA 1
ATOM 6028 C C . GLU A 1 767 ? 2.502 36.213 36.346 1.00 90.69 767 GLU A C 1
ATOM 6030 O O . GLU A 1 767 ? 3.181 37.240 36.452 1.00 90.69 767 GLU A O 1
ATOM 6035 N N . GLU A 1 768 ? 1.883 35.876 35.218 1.00 90.56 768 GLU A N 1
ATOM 6036 C CA . GLU A 1 768 ? 1.808 36.712 34.024 1.00 90.56 768 GLU A CA 1
ATOM 6037 C C . GLU A 1 768 ? 0.354 36.850 33.562 1.00 90.56 768 GLU A C 1
ATOM 6039 O O . GLU A 1 768 ? -0.468 35.949 33.719 1.00 90.56 768 GLU A O 1
ATOM 6044 N N . THR A 1 769 ? 0.005 38.006 33.001 1.00 90.31 769 THR A N 1
ATOM 6045 C CA . THR A 1 769 ? -1.316 38.224 32.403 1.00 90.31 769 THR A CA 1
ATOM 6046 C C . THR A 1 769 ? -1.176 38.193 30.893 1.00 90.31 769 THR A C 1
ATOM 6048 O O . THR A 1 769 ? -0.467 39.028 30.325 1.00 90.31 769 THR A O 1
ATOM 6051 N N . ILE A 1 770 ? -1.892 37.276 30.249 1.00 91.12 770 ILE A N 1
ATOM 6052 C CA . ILE A 1 770 ? -1.958 37.165 28.794 1.00 91.12 770 ILE A CA 1
ATOM 6053 C C . ILE A 1 770 ? -3.337 37.632 28.361 1.00 91.12 770 ILE A C 1
ATOM 6055 O O . ILE A 1 770 ? -4.350 37.096 28.803 1.00 91.12 770 ILE A O 1
ATOM 6059 N N . LYS A 1 771 ? -3.396 38.624 27.477 1.00 90.88 771 LYS A N 1
ATOM 6060 C CA . LYS A 1 771 ? -4.651 38.939 26.787 1.00 90.88 771 LYS A CA 1
ATOM 6061 C C . LYS A 1 771 ? -4.725 38.115 25.524 1.00 90.88 771 LYS A C 1
ATOM 6063 O O . LYS A 1 771 ? -3.748 38.077 24.783 1.00 90.88 771 LYS A O 1
ATOM 6068 N N . TYR A 1 772 ? -5.876 37.518 25.271 1.00 89.25 772 TYR A N 1
ATOM 6069 C CA . TYR A 1 772 ? -6.142 36.829 24.028 1.00 89.25 772 TYR A CA 1
ATOM 6070 C C . TYR A 1 772 ? -7.315 37.465 23.299 1.00 89.25 772 TYR A C 1
ATOM 6072 O O . TYR A 1 772 ? -8.256 37.995 23.894 1.00 89.25 772 TYR A O 1
ATOM 6080 N N . ARG A 1 773 ? -7.256 37.423 21.977 1.00 86.06 773 ARG A N 1
ATOM 6081 C CA . ARG A 1 773 ? -8.352 37.845 21.120 1.00 86.06 773 ARG A CA 1
ATOM 6082 C C . ARG A 1 773 ? -8.432 36.909 19.934 1.00 86.06 773 ARG A C 1
ATOM 6084 O O . ARG A 1 773 ? -7.484 36.811 19.168 1.00 86.06 773 ARG A O 1
ATOM 6091 N N . TRP A 1 774 ? -9.589 36.293 19.742 1.00 82.94 774 TRP A N 1
ATOM 6092 C CA . TRP A 1 774 ? -9.848 35.489 18.556 1.00 82.94 774 TRP A CA 1
ATOM 6093 C C . TRP A 1 774 ? -9.748 36.339 17.284 1.00 82.94 774 TRP A C 1
ATOM 6095 O O . TRP A 1 774 ? -10.385 37.395 17.158 1.00 82.94 774 TRP A O 1
ATOM 6105 N N . ILE A 1 775 ? -8.922 35.875 16.351 1.00 78.00 775 ILE A N 1
ATOM 6106 C CA . ILE A 1 775 ? -8.831 36.368 14.983 1.00 78.00 775 ILE A CA 1
ATOM 6107 C C . ILE A 1 775 ? -9.500 35.314 14.094 1.00 78.00 775 ILE A C 1
ATOM 6109 O O . ILE A 1 775 ? -8.862 34.388 13.612 1.00 78.00 775 ILE A O 1
ATOM 6113 N N . GLY A 1 776 ? -10.801 35.468 13.866 1.00 77.12 776 GLY A N 1
ATOM 6114 C CA . GLY A 1 776 ? -11.570 34.441 13.167 1.00 77.12 776 GLY A CA 1
ATOM 6115 C C . GLY A 1 776 ? -11.893 33.251 14.073 1.00 77.12 776 GLY A C 1
ATOM 6116 O O . GLY A 1 776 ? -12.073 33.443 15.274 1.00 77.12 776 GLY A O 1
ATOM 6117 N N . ALA A 1 777 ? -12.036 32.060 13.495 1.00 75.25 777 ALA A N 1
ATOM 6118 C CA . ALA A 1 777 ? -12.479 30.852 14.199 1.00 75.25 777 ALA A CA 1
ATOM 6119 C C . ALA A 1 777 ? -11.335 29.940 14.676 1.00 75.25 777 ALA A C 1
ATOM 6121 O O . ALA A 1 777 ? -11.553 29.130 15.568 1.00 75.25 777 ALA A O 1
ATOM 6122 N N . VAL A 1 778 ? -10.138 30.059 14.091 1.00 75.69 778 VAL A N 1
ATOM 6123 C CA . VAL A 1 778 ? -9.023 29.112 14.320 1.00 75.69 778 VAL A CA 1
ATOM 6124 C C . VAL A 1 778 ? -7.682 29.799 14.592 1.00 75.69 778 VAL A C 1
ATOM 6126 O O . VAL A 1 778 ? -6.639 29.155 14.560 1.00 75.69 778 VAL A O 1
ATOM 6129 N N . ALA A 1 779 ? -7.684 31.111 14.836 1.00 80.06 779 ALA A N 1
ATOM 6130 C CA . ALA A 1 779 ? -6.478 31.845 15.197 1.00 80.06 779 ALA A CA 1
ATOM 6131 C C . ALA A 1 779 ? -6.720 32.780 16.380 1.00 80.06 779 ALA A C 1
ATOM 6133 O O . ALA A 1 779 ? -7.817 33.308 16.593 1.00 80.06 779 ALA A O 1
ATOM 6134 N N . LEU A 1 780 ? -5.657 33.015 17.139 1.00 85.38 780 LEU A N 1
ATOM 6135 C CA . LEU A 1 780 ? -5.677 33.754 18.388 1.00 85.38 780 LEU A CA 1
ATOM 6136 C C . LEU A 1 780 ? -4.536 34.771 18.409 1.00 85.38 780 LEU A C 1
ATOM 6138 O O . LEU A 1 780 ? -3.375 34.435 18.202 1.00 85.38 780 LEU A O 1
ATOM 6142 N N . GLU A 1 781 ? -4.854 36.029 18.682 1.00 88.06 781 GLU A N 1
ATOM 6143 C CA . GLU A 1 781 ? -3.866 37.049 19.016 1.00 88.06 781 GLU A CA 1
ATOM 6144 C C . GLU A 1 781 ? -3.563 36.964 20.507 1.00 88.06 781 GLU A C 1
ATOM 6146 O O . GLU A 1 781 ? -4.450 37.212 21.324 1.00 88.06 781 GLU A O 1
ATOM 6151 N N . LEU A 1 782 ? -2.325 36.643 20.867 1.00 89.44 782 LEU A N 1
ATOM 6152 C CA . LEU A 1 782 ? -1.850 36.609 22.243 1.00 89.44 782 LEU A CA 1
ATOM 6153 C C . LEU A 1 782 ? -0.983 37.837 22.512 1.00 89.44 782 LEU A C 1
ATOM 6155 O O . LEU A 1 782 ? -0.072 38.154 21.751 1.00 89.44 782 LEU A O 1
ATOM 6159 N N . THR A 1 783 ? -1.269 38.554 23.595 1.00 89.94 783 THR A N 1
ATOM 6160 C CA . THR A 1 783 ? -0.506 39.731 24.022 1.00 89.94 783 THR A CA 1
ATOM 6161 C C . THR A 1 783 ? 0.076 39.512 25.413 1.00 89.94 783 THR A C 1
ATOM 6163 O O . THR A 1 783 ? -0.663 39.402 26.395 1.00 89.94 783 THR A O 1
ATOM 6166 N N . TYR A 1 784 ? 1.407 39.533 25.479 1.00 86.62 784 TYR A N 1
ATOM 6167 C CA . TYR A 1 784 ? 2.236 39.352 26.668 1.00 86.62 784 TYR A CA 1
ATOM 6168 C C . TYR A 1 784 ? 2.973 40.653 26.934 1.00 86.62 784 TYR A C 1
ATOM 6170 O O . TYR A 1 784 ? 3.831 41.029 26.145 1.00 86.62 784 TYR A O 1
ATOM 6178 N N . SER A 1 785 ? 2.706 41.343 28.041 1.00 81.88 785 SER A N 1
ATOM 6179 C CA . SER A 1 785 ? 3.412 42.594 28.372 1.00 81.88 785 SER A CA 1
ATOM 6180 C C . SER A 1 785 ? 3.469 43.612 27.200 1.00 81.88 785 SER A C 1
ATOM 6182 O O . SER A 1 785 ? 2.495 44.339 27.002 1.00 81.88 785 SER A O 1
ATOM 6184 N N . ASP A 1 786 ? 4.579 43.692 26.445 1.00 79.94 786 ASP A N 1
ATOM 6185 C CA . ASP A 1 786 ? 4.806 44.549 25.266 1.00 79.94 786 ASP A CA 1
ATOM 6186 C C . ASP A 1 786 ? 4.934 43.798 23.918 1.00 79.94 786 ASP A C 1
ATOM 6188 O O . ASP A 1 786 ? 5.198 44.425 22.889 1.00 79.94 786 ASP A O 1
ATOM 6192 N N . HIS A 1 787 ? 4.718 42.483 23.905 1.00 83.62 787 HIS A N 1
ATOM 6193 C CA . HIS A 1 787 ? 4.756 41.620 22.728 1.00 83.62 787 HIS A CA 1
ATOM 6194 C C . HIS A 1 787 ? 3.350 41.147 22.337 1.00 83.62 787 HIS A C 1
ATOM 6196 O O . HIS A 1 787 ? 2.537 40.809 23.197 1.00 83.62 787 HIS A O 1
ATOM 6202 N N . THR A 1 788 ? 3.081 41.094 21.035 1.00 88.12 788 THR A N 1
ATOM 6203 C CA . THR A 1 788 ? 1.858 40.519 20.470 1.00 88.12 788 THR A CA 1
ATOM 6204 C C . THR A 1 788 ? 2.251 39.536 19.381 1.00 88.12 788 THR A C 1
ATOM 6206 O O . THR A 1 788 ? 3.045 39.880 18.503 1.00 88.12 788 THR A O 1
ATOM 6209 N N . GLU A 1 789 ? 1.664 38.349 19.422 1.00 87.69 789 GLU A N 1
ATOM 6210 C CA . GLU A 1 789 ? 1.818 37.314 18.406 1.00 87.69 789 GLU A CA 1
ATOM 6211 C C . GLU A 1 789 ? 0.455 36.759 17.991 1.00 87.69 789 GLU A C 1
ATOM 6213 O O . GLU A 1 789 ? -0.543 36.911 18.695 1.00 87.69 789 GLU A O 1
ATOM 6218 N N . THR A 1 790 ? 0.414 36.126 16.824 1.00 86.25 790 THR A N 1
ATOM 6219 C CA . THR A 1 790 ? -0.748 35.378 16.349 1.00 86.25 790 THR A CA 1
ATOM 6220 C C . THR A 1 790 ? -0.375 33.907 16.319 1.00 86.25 790 THR A C 1
ATOM 6222 O O . THR A 1 790 ? 0.653 33.561 15.742 1.00 86.25 790 THR A O 1
ATOM 6225 N N . VAL A 1 791 ? -1.203 33.072 16.936 1.00 84.94 791 VAL A N 1
ATOM 6226 C CA . VAL A 1 791 ? -1.044 31.616 16.977 1.00 84.94 791 VAL A CA 1
ATOM 6227 C C . VAL A 1 791 ? -2.247 30.956 16.317 1.00 84.94 791 VAL A C 1
ATOM 6229 O O . VAL A 1 791 ? -3.364 31.476 16.407 1.00 84.94 791 VAL A O 1
ATOM 6232 N N . ASP A 1 792 ? -2.026 29.823 15.660 1.00 83.25 792 ASP A N 1
ATOM 6233 C CA . ASP A 1 792 ? -3.125 28.977 15.197 1.00 83.25 792 ASP A CA 1
ATOM 6234 C C . ASP A 1 792 ? -3.610 28.091 16.338 1.00 83.25 792 ASP A C 1
ATOM 6236 O O . ASP A 1 792 ? -2.828 27.694 17.203 1.00 83.25 792 ASP A O 1
ATOM 6240 N N . THR A 1 793 ? -4.901 27.785 16.346 1.00 81.69 793 THR A N 1
ATOM 6241 C CA . THR A 1 793 ? -5.525 26.981 17.394 1.00 81.69 793 THR A CA 1
ATOM 6242 C C . THR A 1 793 ? -6.157 25.731 16.809 1.00 81.69 793 THR A C 1
ATOM 6244 O O . THR A 1 793 ? -6.909 25.829 15.838 1.00 81.69 793 THR A O 1
ATOM 6247 N N . ILE A 1 794 ? -5.948 24.587 17.452 1.00 77.44 794 ILE A N 1
ATOM 6248 C CA . ILE A 1 794 ? -6.644 23.338 17.132 1.00 77.44 794 ILE A CA 1
ATOM 6249 C C . ILE A 1 794 ? -7.350 22.868 18.400 1.00 77.44 794 ILE A C 1
ATOM 6251 O O . ILE A 1 794 ? -6.701 22.531 19.384 1.00 77.44 794 ILE A O 1
ATOM 6255 N N . ALA A 1 795 ? -8.682 22.882 18.405 1.00 73.25 795 ALA A N 1
ATOM 6256 C CA . ALA A 1 795 ? -9.472 22.346 19.512 1.00 73.25 795 ALA A CA 1
ATOM 6257 C C . ALA A 1 795 ? -9.770 20.863 19.264 1.00 73.25 795 ALA A C 1
ATOM 6259 O O . ALA A 1 795 ? -10.189 20.493 18.169 1.00 73.25 795 ALA A O 1
ATOM 6260 N N . PHE A 1 796 ? -9.584 20.023 20.278 1.00 65.56 796 PHE A N 1
ATOM 6261 C CA . PHE A 1 796 ? -9.824 18.584 20.180 1.00 65.56 796 PHE A CA 1
ATOM 6262 C C . PHE A 1 796 ? -10.249 17.997 21.529 1.00 65.56 796 PHE A C 1
ATOM 6264 O O . PHE A 1 796 ? -10.092 18.603 22.592 1.00 65.56 796 PHE A O 1
ATOM 6271 N N . SER A 1 797 ? -10.796 16.787 21.483 1.00 60.78 797 SER A N 1
ATOM 6272 C CA . SER A 1 797 ? -11.062 15.964 22.659 1.00 60.78 797 SER A CA 1
ATOM 6273 C C . SER A 1 797 ? -10.424 14.593 22.464 1.00 60.78 797 SER A C 1
ATOM 6275 O O . SER A 1 797 ? -10.393 14.051 21.359 1.00 60.78 797 SER A O 1
ATOM 6277 N N . THR A 1 798 ? -9.878 14.027 23.535 1.00 57.78 798 THR A N 1
ATOM 6278 C CA . THR A 1 798 ? -9.331 12.666 23.547 1.00 57.78 798 THR A CA 1
ATOM 6279 C C . THR A 1 798 ? -10.072 11.839 24.600 1.00 57.78 798 THR A C 1
ATOM 6281 O O . THR A 1 798 ? -10.711 12.404 25.487 1.00 57.78 798 THR A O 1
ATOM 6284 N N . PRO A 1 799 ? -9.975 10.497 24.584 1.00 50.25 799 PRO A N 1
ATOM 6285 C CA . PRO A 1 799 ? -10.527 9.672 25.663 1.00 50.25 799 PRO A CA 1
ATOM 6286 C C . PRO A 1 799 ? -9.967 10.015 27.056 1.00 50.25 799 PRO A C 1
ATOM 6288 O O . PRO A 1 799 ? -10.563 9.646 28.064 1.00 50.25 799 PRO A O 1
ATOM 6291 N N . VAL A 1 800 ? -8.811 10.688 27.109 1.00 47.25 800 VAL A N 1
ATOM 6292 C CA . VAL A 1 800 ? -8.117 11.102 28.337 1.00 47.25 800 VAL A CA 1
ATOM 6293 C C . VAL A 1 800 ? -8.495 12.530 28.747 1.00 47.25 800 VAL A C 1
ATOM 6295 O O . VAL A 1 800 ? -8.571 12.820 29.939 1.00 47.25 800 VAL A O 1
ATOM 6298 N N . TYR A 1 801 ? -8.772 13.411 27.781 1.00 58.38 801 TYR A N 1
ATOM 6299 C CA . TYR A 1 801 ? -9.105 14.814 28.013 1.00 58.38 801 TYR A CA 1
ATOM 6300 C C . TYR A 1 801 ? -10.413 15.177 27.311 1.00 58.38 801 TYR A C 1
ATOM 6302 O O . TYR A 1 801 ? -10.474 15.259 26.085 1.00 58.38 801 TYR A O 1
ATOM 6310 N N . GLU A 1 802 ? -11.457 15.468 28.090 1.00 61.97 802 GLU A N 1
ATOM 6311 C CA . GLU A 1 802 ? -12.757 15.853 27.528 1.00 61.97 802 GLU A CA 1
ATOM 6312 C C . GLU A 1 802 ? -12.689 17.177 26.742 1.00 61.97 802 GLU A C 1
ATOM 6314 O O . GLU A 1 802 ? -13.484 17.378 25.823 1.00 61.97 802 GLU A O 1
ATOM 6319 N N . ARG A 1 803 ? -11.750 18.077 27.091 1.00 81.31 803 ARG A N 1
ATOM 6320 C CA . ARG A 1 803 ? -11.572 19.406 26.476 1.00 81.31 803 ARG A CA 1
ATOM 6321 C C . ARG A 1 803 ? -10.095 19.816 26.437 1.00 81.31 803 ARG A C 1
ATOM 6323 O O . ARG A 1 803 ? -9.507 20.095 27.486 1.00 81.31 803 ARG A O 1
ATOM 6330 N N . ALA A 1 804 ? -9.514 19.885 25.240 1.00 83.75 804 ALA A N 1
ATOM 6331 C CA . ALA A 1 804 ? -8.139 20.325 25.014 1.00 83.75 804 ALA A CA 1
ATOM 6332 C C . ALA A 1 804 ? -8.022 21.259 23.795 1.00 83.75 804 ALA A C 1
ATOM 6334 O O . ALA A 1 804 ? -8.873 21.275 22.901 1.00 83.75 804 ALA A O 1
ATOM 6335 N N . MET A 1 805 ? -6.966 22.069 23.779 1.00 86.75 805 MET A N 1
ATOM 6336 C CA . MET A 1 805 ? -6.646 22.981 22.687 1.00 86.75 805 MET A CA 1
ATOM 6337 C C . MET A 1 805 ? -5.137 23.094 22.502 1.00 86.75 805 MET A C 1
ATOM 6339 O O . MET A 1 805 ? -4.408 23.377 23.446 1.00 86.75 805 MET A O 1
ATOM 6343 N N . GLU A 1 806 ? -4.673 22.935 21.274 1.00 88.69 806 GLU A N 1
ATOM 6344 C CA . GLU A 1 806 ? -3.298 23.205 20.878 1.00 88.69 806 GLU A CA 1
ATOM 6345 C C . GLU A 1 806 ? -3.153 24.631 20.356 1.00 88.69 806 GLU A C 1
ATOM 6347 O O . GLU A 1 806 ? -3.986 25.105 19.583 1.00 88.69 806 GLU A O 1
ATOM 6352 N N . LEU A 1 807 ? -2.064 25.291 20.743 1.00 87.75 807 LEU A N 1
ATOM 6353 C CA . LEU A 1 807 ? -1.633 26.579 20.213 1.00 87.75 807 LEU A CA 1
ATOM 6354 C C . LEU A 1 807 ? -0.335 26.378 19.431 1.00 87.75 807 LEU A C 1
ATOM 6356 O O . LEU A 1 807 ? 0.700 26.055 20.014 1.00 87.75 807 LEU A O 1
ATOM 6360 N N . HIS A 1 808 ? -0.395 26.585 18.120 1.00 83.62 808 HIS A N 1
ATOM 6361 C CA . HIS A 1 808 ? 0.725 26.430 17.194 1.00 83.62 808 HIS A CA 1
ATOM 6362 C C . HIS A 1 808 ? 1.401 27.786 16.987 1.00 83.62 808 HIS A C 1
ATOM 6364 O O . HIS A 1 808 ? 0.802 28.729 16.456 1.00 83.62 808 HIS A O 1
ATOM 6370 N N . ARG A 1 809 ? 2.647 27.899 17.448 1.00 80.56 809 ARG A N 1
ATOM 6371 C CA . ARG A 1 809 ? 3.443 29.131 17.414 1.00 80.56 809 ARG A CA 1
ATOM 6372 C C . ARG A 1 809 ? 4.324 29.198 16.166 1.00 80.56 809 ARG A C 1
ATOM 6374 O O . ARG A 1 809 ? 4.641 28.190 15.541 1.00 80.56 809 ARG A O 1
ATOM 6381 N N . ALA A 1 810 ? 4.760 30.410 15.817 1.00 71.56 810 ALA A N 1
ATOM 6382 C CA . ALA A 1 810 ? 5.539 30.678 14.602 1.00 71.56 810 ALA A CA 1
ATOM 6383 C C . ALA A 1 810 ? 6.949 30.042 14.576 1.00 71.56 810 ALA A C 1
ATOM 6385 O O . ALA A 1 810 ? 7.597 30.029 13.532 1.00 71.56 810 ALA A O 1
ATOM 6386 N N . ASP A 1 811 ? 7.441 29.544 15.710 1.00 74.25 811 ASP A N 1
ATOM 6387 C CA . ASP A 1 811 ? 8.714 28.835 15.870 1.00 74.25 811 ASP A CA 1
ATOM 6388 C C . ASP A 1 811 ? 8.556 27.302 15.899 1.00 74.25 811 ASP A C 1
ATOM 6390 O O . ASP A 1 811 ? 9.488 26.596 16.284 1.00 74.25 811 ASP A O 1
ATOM 6394 N N . ASN A 1 812 ? 7.396 26.792 15.466 1.00 72.19 812 ASN A N 1
ATOM 6395 C CA . ASN A 1 812 ? 6.983 25.386 15.526 1.00 72.19 812 ASN A CA 1
ATOM 6396 C C . ASN A 1 812 ? 6.832 24.828 16.953 1.00 72.19 812 ASN A C 1
ATOM 6398 O O . ASN A 1 812 ? 6.747 23.612 17.129 1.00 72.19 812 ASN A O 1
ATOM 6402 N N . GLN A 1 813 ? 6.785 25.681 17.981 1.00 79.69 813 GLN A N 1
ATOM 6403 C CA . GLN A 1 813 ? 6.380 25.248 19.313 1.00 79.69 813 GLN A CA 1
ATOM 6404 C C . GLN A 1 813 ? 4.862 25.014 19.353 1.00 79.69 813 GLN A C 1
ATOM 6406 O O . GLN A 1 813 ? 4.081 25.831 18.861 1.00 79.69 813 GLN A O 1
ATOM 6411 N N . ILE A 1 814 ? 4.450 23.916 19.987 1.00 83.88 814 ILE A N 1
ATOM 6412 C CA . ILE A 1 814 ? 3.046 23.564 20.207 1.00 83.88 814 ILE A CA 1
ATOM 6413 C C . ILE A 1 814 ? 2.786 23.563 21.713 1.00 83.88 814 ILE A C 1
ATOM 6415 O O . ILE A 1 814 ? 3.425 22.811 22.446 1.00 83.88 814 ILE A O 1
ATOM 6419 N N . ASP A 1 815 ? 1.854 24.398 22.174 1.00 86.62 815 ASP A N 1
ATOM 6420 C CA . ASP A 1 815 ? 1.385 24.386 23.562 1.00 86.62 815 ASP A CA 1
ATOM 6421 C C . ASP A 1 815 ? 0.037 23.664 23.641 1.00 86.62 815 ASP A C 1
ATOM 6423 O O . ASP A 1 815 ? -0.942 24.123 23.057 1.00 86.62 815 ASP A O 1
ATOM 6427 N N . THR A 1 816 ? -0.041 22.563 24.388 1.00 89.06 816 THR A N 1
ATOM 6428 C CA . THR A 1 816 ? -1.302 21.842 24.624 1.00 89.06 816 THR A CA 1
ATOM 6429 C C . THR A 1 816 ? -1.946 22.308 25.925 1.00 89.06 816 THR A C 1
ATOM 6431 O O . THR A 1 816 ? -1.477 21.983 27.016 1.00 89.06 816 THR A O 1
ATOM 6434 N N . LEU A 1 817 ? -3.028 23.074 25.816 1.00 89.44 817 LEU A N 1
ATOM 6435 C CA . LEU A 1 817 ? -3.844 23.520 26.939 1.00 89.44 817 LEU A CA 1
ATOM 6436 C C . LEU A 1 817 ? -4.969 22.517 27.193 1.00 89.44 817 LEU A C 1
ATOM 6438 O O . LEU A 1 817 ? -5.769 22.225 26.308 1.00 89.44 817 LEU A O 1
ATOM 6442 N N . VAL A 1 818 ? -5.079 22.043 28.428 1.00 87.75 818 VAL A N 1
ATOM 6443 C CA . VAL A 1 818 ? -6.107 21.088 28.859 1.00 87.75 818 VAL A CA 1
ATOM 6444 C C . VAL A 1 818 ? -6.982 21.726 29.928 1.00 87.75 818 VAL A C 1
ATOM 6446 O O . VAL A 1 818 ? -6.462 22.317 30.876 1.00 87.75 818 VAL A O 1
ATOM 6449 N N . TYR A 1 819 ? -8.304 21.610 29.797 1.00 88.12 819 TYR A N 1
ATOM 6450 C CA . TYR A 1 819 ? -9.239 22.145 30.786 1.00 88.12 819 TYR A CA 1
ATOM 6451 C C . TYR A 1 819 ? -9.205 21.322 32.079 1.00 88.12 819 TYR A C 1
ATOM 6453 O O . TYR A 1 819 ? -9.409 20.109 32.065 1.00 88.12 819 TYR A O 1
ATOM 6461 N N . ALA A 1 820 ? -8.971 21.993 33.204 1.00 83.12 820 ALA A N 1
ATOM 6462 C CA . ALA A 1 820 ? -8.863 21.401 34.535 1.00 83.12 820 ALA A CA 1
ATOM 6463 C C . ALA A 1 820 ? -10.137 21.568 35.384 1.00 83.12 820 ALA A C 1
ATOM 6465 O O . ALA A 1 820 ? -10.306 20.849 36.367 1.00 83.12 820 ALA A O 1
ATOM 6466 N N . GLY A 1 821 ? -11.034 22.498 35.030 1.00 84.19 821 GLY A N 1
ATOM 6467 C CA . GLY A 1 821 ? -12.320 22.692 35.710 1.00 84.19 821 GLY A CA 1
ATOM 6468 C C . GLY A 1 821 ? -12.764 24.153 35.824 1.00 84.19 821 GLY A C 1
ATOM 6469 O O . GLY A 1 821 ? -12.062 25.069 35.407 1.00 84.19 821 GLY A O 1
ATOM 6470 N N . GLU A 1 822 ? -13.938 24.377 36.422 1.00 86.12 822 GLU A N 1
ATOM 6471 C CA . GLU A 1 822 ? -14.597 25.698 36.503 1.00 86.12 822 GLU A CA 1
ATOM 6472 C C . GLU A 1 822 ? -13.940 26.682 37.491 1.00 86.12 822 GLU A C 1
ATOM 6474 O O . GLU A 1 822 ? -14.301 27.860 37.540 1.00 86.12 822 GLU A O 1
ATOM 6479 N N . GLU A 1 823 ? -12.999 26.214 38.310 1.00 83.12 823 GLU A N 1
ATOM 6480 C CA . GLU A 1 823 ? -12.327 27.047 39.305 1.00 83.12 823 GLU A CA 1
ATOM 6481 C C . GLU A 1 823 ? -11.334 28.022 38.647 1.00 83.12 823 GLU A C 1
ATOM 6483 O O . GLU A 1 823 ? -10.781 27.758 37.588 1.00 83.12 823 GLU A O 1
ATOM 6488 N N . THR A 1 824 ? -11.089 29.175 39.267 1.00 84.50 824 THR A N 1
ATOM 6489 C CA . THR A 1 824 ? -10.073 30.150 38.827 1.00 84.50 824 THR A CA 1
ATOM 6490 C C . THR A 1 824 ? -8.946 30.257 39.847 1.00 84.50 824 THR A C 1
ATOM 6492 O O . THR A 1 824 ? -9.159 30.002 41.035 1.00 84.50 824 THR A O 1
ATOM 6495 N N . LEU A 1 825 ? -7.759 30.710 39.427 1.00 83.75 825 LEU A N 1
ATOM 6496 C CA . LEU A 1 825 ? -6.602 30.876 40.325 1.00 83.75 825 LEU A CA 1
ATOM 6497 C C . LEU A 1 825 ? -6.888 31.803 41.522 1.00 83.75 825 LEU A C 1
ATOM 6499 O O . LEU A 1 825 ? -6.348 31.590 42.601 1.00 83.75 825 LEU A O 1
ATOM 6503 N N . ASP A 1 826 ? -7.780 32.783 41.360 1.00 80.56 826 ASP A N 1
ATOM 6504 C CA . ASP A 1 826 ? -8.217 33.679 42.444 1.00 80.56 826 ASP A CA 1
ATOM 6505 C C . ASP A 1 826 ? -9.160 33.003 43.458 1.00 80.56 826 ASP A C 1
ATOM 6507 O O . ASP A 1 826 ? -9.372 33.514 44.562 1.00 80.56 826 ASP A O 1
ATOM 6511 N N . SER A 1 827 ? -9.780 31.887 43.070 1.00 79.81 827 SER A N 1
ATOM 6512 C CA . SER A 1 827 ? -10.773 31.157 43.866 1.00 79.81 827 SER A CA 1
ATOM 6513 C C . SER A 1 827 ? -10.204 29.941 44.599 1.00 79.81 827 SER A C 1
ATOM 6515 O O . SER A 1 827 ? -10.853 29.434 45.516 1.00 79.81 827 SER A O 1
ATOM 6517 N N . ILE A 1 828 ? -8.988 29.521 44.245 1.00 82.81 828 ILE A N 1
ATOM 6518 C CA . ILE A 1 828 ? -8.322 28.337 44.791 1.00 82.81 828 ILE A CA 1
ATOM 6519 C C . ILE A 1 828 ? -7.074 28.721 45.573 1.00 82.81 828 ILE A C 1
ATOM 6521 O O . ILE A 1 828 ? -6.460 29.767 45.361 1.00 82.81 828 ILE A O 1
ATOM 6525 N N . THR A 1 829 ? -6.687 27.857 46.506 1.00 84.31 829 THR A N 1
ATOM 6526 C CA . THR A 1 829 ? -5.341 27.945 47.075 1.00 84.31 829 THR A CA 1
ATOM 6527 C C . THR A 1 829 ? -4.375 27.331 46.065 1.00 84.31 829 THR A C 1
ATOM 6529 O O . THR A 1 829 ? -4.735 26.394 45.365 1.00 84.31 829 THR A O 1
ATOM 6532 N N . PHE A 1 830 ? -3.168 27.877 45.938 1.00 88.50 830 PHE A N 1
ATOM 6533 C CA . PHE A 1 830 ? -2.162 27.364 45.012 1.00 88.50 830 PHE A CA 1
ATOM 6534 C C . PHE A 1 830 ? -0.819 27.323 45.723 1.00 88.50 830 PHE A C 1
ATOM 6536 O O . PHE A 1 830 ? -0.313 28.377 46.111 1.00 88.50 830 PHE A O 1
ATOM 6543 N N . TYR A 1 831 ? -0.262 26.127 45.884 1.00 90.19 831 TYR A N 1
ATOM 6544 C CA . TYR A 1 831 ? 1.082 25.939 46.415 1.00 90.19 831 TYR A CA 1
ATOM 6545 C C . TYR A 1 831 ? 2.067 25.675 45.280 1.00 90.19 831 TYR A C 1
ATOM 6547 O O . TYR A 1 831 ? 1.833 24.809 44.431 1.00 90.19 831 TYR A O 1
ATOM 6555 N N . THR A 1 832 ? 3.173 26.415 45.271 1.00 91.12 832 THR A N 1
ATOM 6556 C CA . THR A 1 832 ? 4.268 26.155 44.330 1.00 91.12 832 THR A CA 1
ATOM 6557 C C . THR A 1 832 ? 4.982 24.859 44.689 1.00 91.12 832 THR A C 1
ATOM 6559 O O . THR A 1 832 ? 4.929 24.392 45.832 1.00 91.12 832 THR A O 1
ATOM 6562 N N . ASP A 1 833 ? 5.699 24.285 43.729 1.00 89.94 833 ASP A N 1
ATOM 6563 C CA . ASP A 1 833 ? 6.487 23.080 43.972 1.00 89.94 833 ASP A CA 1
ATOM 6564 C C . ASP A 1 833 ? 7.493 23.321 45.109 1.00 89.94 833 ASP A C 1
ATOM 6566 O O . ASP A 1 833 ? 7.628 22.485 46.003 1.00 89.94 833 ASP A O 1
ATOM 6570 N N . GLN A 1 834 ? 8.128 24.501 45.150 1.00 89.12 834 GLN A N 1
ATOM 6571 C CA . GLN A 1 834 ? 9.045 24.865 46.231 1.00 89.12 834 GLN A CA 1
ATOM 6572 C C . GLN A 1 834 ? 8.339 24.987 47.591 1.00 89.12 834 GLN A C 1
ATOM 6574 O O . GLN A 1 834 ? 8.866 24.513 48.597 1.00 89.12 834 GLN A O 1
ATOM 6579 N N . GLU A 1 835 ? 7.143 25.580 47.644 1.00 91.12 835 GLU A N 1
ATOM 6580 C CA . GLU A 1 835 ? 6.365 25.682 48.884 1.00 91.12 835 GLU A CA 1
ATOM 6581 C C . GLU A 1 835 ? 5.959 24.301 49.409 1.00 91.12 835 GLU A C 1
ATOM 6583 O O . GLU A 1 835 ? 6.088 24.031 50.606 1.00 91.12 835 GLU A O 1
ATOM 6588 N N . LEU A 1 836 ? 5.510 23.403 48.528 1.00 92.50 836 LEU A N 1
ATOM 6589 C CA . LEU A 1 836 ? 5.167 22.030 48.895 1.00 92.50 836 LEU A CA 1
ATOM 6590 C C . LEU A 1 836 ? 6.393 21.250 49.372 1.00 92.50 836 LEU A C 1
ATOM 6592 O O . LEU A 1 836 ? 6.310 20.585 50.404 1.00 92.50 836 LEU A O 1
ATOM 6596 N N . ILE A 1 837 ? 7.530 21.368 48.679 1.00 90.81 837 ILE A N 1
ATOM 6597 C CA . ILE A 1 837 ? 8.811 20.758 49.067 1.00 90.81 837 ILE A CA 1
ATOM 6598 C C . ILE A 1 837 ? 9.219 21.214 50.469 1.00 90.81 837 ILE A C 1
ATOM 6600 O O . ILE A 1 837 ? 9.482 20.377 51.337 1.00 90.81 837 ILE A O 1
ATOM 6604 N N . ASP A 1 838 ? 9.209 22.523 50.724 1.00 90.81 838 ASP A N 1
ATOM 6605 C CA . ASP A 1 838 ? 9.619 23.093 52.008 1.00 90.81 838 ASP A CA 1
ATOM 6606 C C . ASP A 1 838 ? 8.678 22.656 53.141 1.00 90.81 838 ASP A C 1
ATOM 6608 O O . ASP A 1 838 ? 9.123 22.255 54.225 1.00 90.81 838 ASP A O 1
ATOM 6612 N N . MET A 1 839 ? 7.364 22.682 52.895 1.00 92.88 839 MET A N 1
ATOM 6613 C CA . MET A 1 839 ? 6.362 22.250 53.869 1.00 92.88 839 MET A CA 1
ATOM 6614 C C . MET A 1 839 ? 6.443 20.746 54.156 1.00 92.88 839 MET A C 1
ATOM 6616 O O . MET A 1 839 ? 6.345 20.336 55.318 1.00 92.88 839 MET A O 1
ATOM 6620 N N . ALA A 1 840 ? 6.643 19.926 53.124 1.00 91.88 840 ALA A N 1
ATOM 6621 C CA . ALA A 1 840 ? 6.737 18.477 53.232 1.00 91.88 840 ALA A CA 1
ATOM 6622 C C . ALA A 1 840 ? 8.019 18.052 53.961 1.00 91.88 840 ALA A C 1
ATOM 6624 O O . ALA A 1 840 ? 7.952 17.239 54.887 1.00 91.88 840 ALA A O 1
ATOM 6625 N N . ALA A 1 841 ? 9.166 18.657 53.629 1.00 90.19 841 ALA A N 1
ATOM 6626 C CA . ALA A 1 841 ? 10.437 18.441 54.320 1.00 90.19 841 ALA A CA 1
ATOM 6627 C C . ALA A 1 841 ? 10.349 18.821 55.804 1.00 90.19 841 ALA A C 1
ATOM 6629 O O . ALA A 1 841 ? 10.785 18.060 56.675 1.00 90.19 841 ALA A O 1
ATOM 6630 N N . ALA A 1 842 ? 9.727 19.964 56.116 1.00 89.50 842 ALA A N 1
ATOM 6631 C CA . ALA A 1 842 ? 9.533 20.410 57.491 1.00 89.50 842 ALA A CA 1
ATOM 6632 C C . ALA A 1 842 ? 8.620 19.462 58.290 1.00 89.50 842 ALA A C 1
ATOM 6634 O O . ALA A 1 842 ? 8.944 19.097 59.427 1.00 89.50 842 ALA A O 1
ATOM 6635 N N . ASP A 1 843 ? 7.493 19.035 57.713 1.00 90.38 843 ASP A N 1
ATOM 6636 C CA . ASP A 1 843 ? 6.572 18.092 58.354 1.00 90.38 843 ASP A CA 1
ATOM 6637 C C . ASP A 1 843 ? 7.218 16.714 58.558 1.00 90.38 843 ASP A C 1
ATOM 6639 O O . ASP A 1 843 ? 7.159 16.160 59.664 1.00 90.38 843 ASP A O 1
ATOM 6643 N N . ARG A 1 844 ? 7.900 16.177 57.538 1.00 89.50 844 ARG A N 1
ATOM 6644 C CA . ARG A 1 844 ? 8.556 14.869 57.625 1.00 89.50 844 ARG A CA 1
ATOM 6645 C C . ARG A 1 844 ? 9.699 14.879 58.629 1.00 89.50 844 ARG A C 1
ATOM 6647 O O . ARG A 1 844 ? 9.754 13.993 59.485 1.00 89.50 844 ARG A O 1
ATOM 6654 N N . SER A 1 845 ? 10.546 15.907 58.608 1.00 88.62 845 SER A N 1
ATOM 6655 C CA . SER A 1 845 ? 11.633 16.067 59.581 1.00 88.62 845 SER A CA 1
ATOM 6656 C C . SER A 1 845 ? 11.104 16.125 61.018 1.00 88.62 845 SER A C 1
ATOM 6658 O O . SER A 1 845 ? 11.637 15.488 61.933 1.00 88.62 845 SER A O 1
ATOM 6660 N N . LYS A 1 846 ? 9.976 16.819 61.227 1.00 87.19 846 LYS A N 1
ATOM 6661 C CA . LYS A 1 846 ? 9.296 16.885 62.527 1.00 87.19 846 LYS A CA 1
ATOM 6662 C C . LYS A 1 846 ? 8.742 15.527 62.968 1.00 87.19 846 LYS A C 1
ATOM 6664 O O . LYS A 1 846 ? 8.893 15.175 64.137 1.00 87.19 846 LYS A O 1
ATOM 6669 N N . LYS A 1 847 ? 8.115 14.762 62.067 1.00 85.25 847 LYS A N 1
ATOM 6670 C CA . LYS A 1 847 ? 7.562 13.425 62.364 1.00 85.25 847 LYS A CA 1
ATOM 6671 C C . LYS A 1 847 ? 8.651 12.375 62.601 1.00 85.25 847 LYS A C 1
ATOM 6673 O O . LYS A 1 847 ? 8.489 11.531 63.479 1.00 85.25 847 LYS A O 1
ATOM 6678 N N . ALA A 1 848 ? 9.758 12.442 61.864 1.00 84.75 848 ALA A N 1
ATOM 6679 C CA . ALA A 1 848 ? 10.886 11.519 61.988 1.00 84.75 848 ALA A CA 1
ATOM 6680 C C . ALA A 1 848 ? 11.821 11.851 63.169 1.00 84.75 848 ALA A C 1
ATOM 6682 O O . ALA A 1 848 ? 12.613 11.004 63.583 1.00 84.75 848 ALA A O 1
ATOM 6683 N N . GLY A 1 849 ? 11.751 13.072 63.715 1.00 84.69 849 GLY A N 1
ATOM 6684 C CA . GLY A 1 849 ? 12.618 13.532 64.806 1.00 84.69 849 GLY A CA 1
ATOM 6685 C C . GLY A 1 849 ? 14.086 13.727 64.399 1.00 84.69 849 GLY A C 1
ATOM 6686 O O . GLY A 1 849 ? 14.958 13.796 65.266 1.00 84.69 849 GLY A O 1
ATOM 6687 N N . LYS A 1 850 ? 14.359 13.797 63.094 1.00 86.88 850 LYS A N 1
ATOM 6688 C CA . LYS A 1 850 ? 15.666 14.040 62.469 1.00 86.88 850 LYS A CA 1
ATOM 6689 C C . LYS A 1 850 ? 15.459 14.886 61.213 1.00 86.88 850 LYS A C 1
ATOM 6691 O O . LYS A 1 850 ? 14.353 14.911 60.689 1.00 86.88 850 LYS A O 1
ATOM 6696 N N . ASP A 1 851 ? 16.512 15.538 60.740 1.00 90.25 851 ASP A N 1
ATOM 6697 C CA . ASP A 1 851 ? 16.477 16.249 59.461 1.00 90.25 851 ASP A CA 1
ATOM 6698 C C . ASP A 1 851 ? 16.326 15.237 58.312 1.00 90.25 851 ASP A C 1
ATOM 6700 O O . ASP A 1 851 ? 17.093 14.272 58.234 1.00 90.25 851 ASP A O 1
ATOM 6704 N N . VAL A 1 852 ? 15.290 15.408 57.491 1.00 89.00 852 VAL A N 1
ATOM 6705 C CA . VAL A 1 852 ? 14.974 14.568 56.332 1.00 89.00 852 VAL A CA 1
ATOM 6706 C C . VAL A 1 852 ? 14.830 15.479 55.121 1.00 89.00 852 VAL A C 1
ATOM 6708 O O . VAL A 1 852 ? 13.925 16.310 55.074 1.00 89.00 852 VAL A O 1
ATOM 6711 N N . GLN A 1 853 ? 15.726 15.305 54.151 1.00 90.81 853 GLN A N 1
ATOM 6712 C CA . GLN A 1 853 ? 15.747 16.080 52.915 1.00 90.81 853 GLN A CA 1
ATOM 6713 C C . GLN A 1 853 ? 14.909 15.403 51.825 1.00 90.81 853 GLN A C 1
ATOM 6715 O O . GLN A 1 853 ? 14.718 14.180 51.833 1.00 90.81 853 GLN A O 1
ATOM 6720 N N . VAL A 1 854 ? 14.405 16.214 50.895 1.00 91.69 854 VAL A N 1
ATOM 6721 C CA . VAL A 1 854 ? 13.740 15.739 49.675 1.00 91.69 854 VAL A CA 1
ATOM 6722 C C . VAL A 1 854 ? 14.806 15.230 48.713 1.00 91.69 854 VAL A C 1
ATOM 6724 O O . VAL A 1 854 ? 15.791 15.918 48.455 1.00 91.69 854 VAL A O 1
ATOM 6727 N N . SER A 1 855 ? 14.621 14.012 48.212 1.00 92.19 855 SER A N 1
ATOM 6728 C CA . SER A 1 855 ? 15.507 13.395 47.226 1.00 92.19 855 SER A CA 1
ATOM 6729 C C . SER A 1 855 ? 15.027 13.631 45.797 1.00 92.19 855 SER A C 1
ATOM 6731 O O . SER A 1 855 ? 15.846 13.828 44.904 1.00 92.19 855 SER A O 1
ATOM 6733 N N . GLU A 1 856 ? 13.713 13.611 45.578 1.00 91.75 856 GLU A N 1
ATOM 6734 C CA . GLU A 1 856 ? 13.097 13.720 44.258 1.00 91.75 856 GLU A CA 1
ATOM 6735 C C . GLU A 1 856 ? 11.669 14.260 44.388 1.00 91.75 856 GLU A C 1
ATOM 6737 O O . GLU A 1 856 ? 10.955 13.916 45.333 1.00 91.75 856 GLU A O 1
ATOM 6742 N N . THR A 1 857 ? 11.241 15.054 43.409 1.00 89.00 857 THR A N 1
ATOM 6743 C CA . THR A 1 857 ? 9.855 15.510 43.278 1.00 89.00 857 THR A CA 1
ATOM 6744 C C . THR A 1 857 ? 9.349 15.159 41.886 1.00 89.00 857 THR A C 1
ATOM 6746 O O . THR A 1 857 ? 9.991 15.490 40.892 1.00 89.00 857 THR A O 1
ATOM 6749 N N . VAL A 1 858 ? 8.191 14.507 41.816 1.00 87.25 858 VAL A N 1
ATOM 6750 C CA . VAL A 1 858 ? 7.478 14.217 40.571 1.00 87.25 858 VAL A CA 1
ATOM 6751 C C . VAL A 1 858 ? 6.197 15.036 40.561 1.00 87.25 858 VAL A C 1
ATOM 6753 O O . VAL A 1 858 ? 5.374 14.923 41.468 1.00 87.25 858 VAL A O 1
ATOM 6756 N N . VAL A 1 859 ? 6.044 15.868 39.536 1.00 84.38 859 VAL A N 1
ATOM 6757 C CA . VAL A 1 859 ? 4.875 16.727 39.345 1.00 84.38 859 VAL A CA 1
ATOM 6758 C C . VAL A 1 859 ? 3.993 16.135 38.250 1.00 84.38 859 VAL A C 1
ATOM 6760 O O . VAL A 1 859 ? 4.463 15.885 37.132 1.00 84.38 859 VAL A O 1
ATOM 6763 N N . ASN A 1 860 ? 2.723 15.917 38.587 1.00 80.56 860 ASN A N 1
ATOM 6764 C CA . ASN A 1 860 ? 1.696 15.428 37.679 1.00 80.56 860 ASN A CA 1
ATOM 6765 C C . ASN A 1 860 ? 0.808 16.577 37.178 1.00 80.56 860 ASN A C 1
ATOM 6767 O O . ASN A 1 860 ? 0.747 17.657 37.771 1.00 80.56 860 ASN A O 1
ATOM 6771 N N . GLU A 1 861 ? 0.131 16.320 36.063 1.00 72.94 861 GLU A N 1
ATOM 6772 C CA . GLU A 1 861 ? -0.742 17.271 35.363 1.00 72.94 861 GLU A CA 1
ATOM 6773 C C . GLU A 1 861 ? -2.043 17.572 36.114 1.00 72.94 861 GLU A C 1
ATOM 6775 O O . GLU A 1 861 ? -2.550 18.685 36.048 1.00 72.94 861 GLU A O 1
ATOM 6780 N N . ASP A 1 862 ? -2.536 16.613 36.898 1.00 73.50 862 ASP A N 1
ATOM 6781 C CA . ASP A 1 862 ? -3.748 16.717 37.721 1.00 73.50 862 ASP A CA 1
ATOM 6782 C C . ASP A 1 862 ? -3.573 17.594 38.977 1.00 73.50 862 ASP A C 1
ATOM 6784 O O . ASP A 1 862 ? -4.455 17.661 39.830 1.00 73.50 862 ASP A O 1
ATOM 6788 N N . GLY A 1 863 ? -2.418 18.244 39.127 1.00 78.12 863 GLY A N 1
ATOM 6789 C CA . GLY A 1 863 ? -2.070 19.019 40.311 1.00 78.12 863 GLY A CA 1
ATOM 6790 C C . GLY A 1 863 ? -1.453 18.199 41.445 1.00 78.12 863 GLY A C 1
ATOM 6791 O O . GLY A 1 863 ? -0.995 18.789 42.427 1.00 78.12 863 GLY A O 1
ATOM 6792 N N . THR A 1 864 ? -1.347 16.876 41.309 1.00 86.44 864 THR A N 1
ATOM 6793 C CA . THR A 1 864 ? -0.716 16.015 42.312 1.00 86.44 864 THR A CA 1
ATOM 6794 C C . THR A 1 864 ? 0.812 16.118 42.254 1.00 86.44 864 THR A C 1
ATOM 6796 O O . THR A 1 864 ? 1.437 16.016 41.198 1.00 86.44 864 THR A O 1
ATOM 6799 N N . VAL A 1 865 ? 1.445 16.275 43.415 1.00 89.00 865 VAL A N 1
ATOM 6800 C CA . VAL A 1 865 ? 2.899 16.349 43.584 1.00 89.00 865 VAL A CA 1
ATOM 6801 C C . VAL A 1 865 ? 3.371 15.222 44.496 1.00 89.00 865 VAL A C 1
ATOM 6803 O O . VAL A 1 865 ? 3.008 15.148 45.672 1.00 89.00 865 VAL A O 1
ATOM 6806 N N . VAL A 1 866 ? 4.205 14.335 43.955 1.00 92.56 866 VAL A N 1
ATOM 6807 C CA . VAL A 1 866 ? 4.841 13.246 44.700 1.00 92.56 866 VAL A CA 1
ATOM 6808 C C . VAL A 1 866 ? 6.225 13.694 45.155 1.00 92.56 866 VAL A C 1
ATOM 6810 O O . VAL A 1 866 ? 7.127 13.875 44.345 1.00 92.56 866 VAL A O 1
ATOM 6813 N N . ILE A 1 867 ? 6.409 13.839 46.463 1.00 93.88 867 ILE A N 1
ATOM 6814 C CA . ILE A 1 867 ? 7.653 14.280 47.100 1.00 93.88 867 ILE A CA 1
ATOM 6815 C C . ILE A 1 867 ? 8.288 13.077 47.787 1.00 93.88 867 ILE A C 1
ATOM 6817 O O . ILE A 1 867 ? 7.738 12.546 48.752 1.00 93.88 867 ILE A O 1
ATOM 6821 N N . ARG A 1 868 ? 9.449 12.637 47.304 1.00 94.19 868 ARG A N 1
ATOM 6822 C CA . ARG A 1 868 ? 10.218 11.525 47.870 1.00 94.19 868 ARG A CA 1
ATOM 6823 C C . ARG A 1 868 ? 11.331 12.053 48.760 1.00 94.19 868 ARG A C 1
ATOM 6825 O O . ARG A 1 868 ? 11.961 13.068 48.470 1.00 94.19 868 ARG A O 1
ATOM 6832 N N . PHE A 1 869 ? 11.585 11.341 49.847 1.00 94.25 869 PHE A N 1
ATOM 6833 C CA . PHE A 1 869 ? 12.581 11.711 50.842 1.00 94.25 869 PHE A CA 1
ATOM 6834 C C . PHE A 1 869 ? 13.774 10.752 50.836 1.00 94.25 869 PHE A C 1
ATOM 6836 O O . PHE A 1 869 ? 13.648 9.572 50.502 1.00 94.25 869 PHE A O 1
ATOM 6843 N N . GLU A 1 870 ? 14.933 11.221 51.305 1.00 92.31 870 GLU A N 1
ATOM 6844 C CA . GLU A 1 870 ? 16.153 10.401 51.417 1.00 92.31 870 GLU A CA 1
ATOM 6845 C C . GLU A 1 870 ? 16.006 9.187 52.353 1.00 92.31 870 GLU A C 1
ATOM 6847 O O . GLU A 1 870 ? 16.769 8.225 52.262 1.00 92.31 870 GLU A O 1
ATOM 6852 N N . ASP A 1 871 ? 15.038 9.209 53.274 1.00 88.19 871 ASP A N 1
ATOM 6853 C CA . ASP A 1 871 ? 14.764 8.088 54.179 1.00 88.19 871 ASP A CA 1
ATOM 6854 C C . ASP A 1 871 ? 13.880 6.989 53.555 1.00 88.19 871 ASP A C 1
ATOM 6856 O O . ASP A 1 871 ? 13.548 6.021 54.244 1.00 88.19 871 ASP A O 1
ATOM 6860 N N . GLY A 1 872 ? 13.523 7.130 52.272 1.00 86.50 872 GLY A N 1
ATOM 6861 C CA . GLY A 1 872 ? 12.710 6.190 51.500 1.00 86.50 872 GLY A CA 1
ATOM 6862 C C . GLY A 1 872 ? 11.198 6.385 51.639 1.00 86.50 872 GLY A C 1
ATOM 6863 O O . GLY A 1 872 ? 10.443 5.640 51.019 1.00 86.50 872 GLY A O 1
ATOM 6864 N N . SER A 1 873 ? 10.745 7.357 52.437 1.00 91.56 873 SER A N 1
ATOM 6865 C CA . SER A 1 873 ? 9.327 7.733 52.512 1.00 91.56 873 SER A CA 1
ATOM 6866 C C . SER A 1 873 ? 8.913 8.655 51.365 1.00 91.56 873 SER A C 1
ATOM 6868 O O . SER A 1 873 ? 9.762 9.215 50.667 1.00 91.56 873 SER A O 1
ATOM 6870 N N . ALA A 1 874 ? 7.605 8.822 51.162 1.00 93.81 874 ALA A N 1
ATOM 6871 C CA . ALA A 1 874 ? 7.080 9.705 50.128 1.00 93.81 874 ALA A CA 1
ATOM 6872 C C . ALA A 1 874 ? 5.736 10.305 50.537 1.00 93.81 874 ALA A C 1
ATOM 6874 O O . ALA A 1 874 ? 4.918 9.630 51.158 1.00 93.81 874 ALA A O 1
ATOM 6875 N N . TYR A 1 875 ? 5.501 11.558 50.159 1.00 93.25 875 TYR A N 1
ATOM 6876 C CA . TYR A 1 875 ? 4.198 12.211 50.237 1.00 93.25 875 TYR A CA 1
ATOM 6877 C C . TYR A 1 875 ? 3.622 12.378 48.836 1.00 93.25 875 TYR A C 1
ATOM 6879 O O . TYR A 1 875 ? 4.356 12.638 47.893 1.00 93.25 875 TYR A O 1
ATOM 6887 N N . THR A 1 876 ? 2.310 12.237 48.708 1.00 93.75 876 THR A N 1
ATOM 6888 C CA . THR A 1 876 ? 1.538 12.560 47.503 1.00 93.75 876 THR A CA 1
ATOM 6889 C C . THR A 1 876 ? 0.557 13.649 47.899 1.00 93.75 876 THR A C 1
ATOM 6891 O O . THR A 1 876 ? -0.330 13.364 48.699 1.00 93.75 876 THR A O 1
ATOM 6894 N N . ILE A 1 877 ? 0.767 14.882 47.437 1.00 92.19 877 ILE A N 1
ATOM 6895 C CA . ILE A 1 877 ? 0.046 16.084 47.879 1.00 92.19 877 ILE A CA 1
ATOM 6896 C C . ILE A 1 877 ? -0.642 16.748 46.690 1.00 92.19 877 ILE A C 1
ATOM 6898 O O . ILE A 1 877 ? -0.019 16.949 45.655 1.00 92.19 877 ILE A O 1
ATOM 6902 N N . ASP A 1 878 ? -1.898 17.132 46.855 1.00 89.50 878 ASP A N 1
ATOM 6903 C CA . ASP A 1 878 ? -2.629 17.987 45.925 1.00 89.50 878 ASP A CA 1
ATOM 6904 C C . ASP A 1 878 ? -2.208 19.453 46.135 1.00 89.50 878 ASP A C 1
ATOM 6906 O O . ASP A 1 878 ? -2.286 19.990 47.245 1.00 89.50 878 ASP A O 1
ATOM 6910 N N . ARG A 1 879 ? -1.743 20.116 45.071 1.00 90.38 879 ARG A N 1
ATOM 6911 C CA . ARG A 1 879 ? -1.268 21.510 45.117 1.00 90.38 879 ARG A CA 1
ATOM 6912 C C . ARG A 1 879 ? -2.350 22.549 45.396 1.00 90.38 879 ARG A C 1
ATOM 6914 O O . ARG A 1 879 ? -2.014 23.660 45.805 1.00 90.38 879 ARG A O 1
ATOM 6921 N N . PHE A 1 880 ? -3.613 22.230 45.140 1.00 87.75 880 PHE A N 1
ATOM 6922 C CA . PHE A 1 880 ? -4.722 23.168 45.286 1.00 87.75 880 PHE A CA 1
ATOM 6923 C C . PHE A 1 880 ? -5.296 23.157 46.700 1.00 87.75 880 PHE A C 1
ATOM 6925 O O . PHE A 1 880 ? -5.846 24.152 47.175 1.00 87.75 880 PHE A O 1
ATOM 6932 N N . THR A 1 881 ? -5.135 22.036 47.402 1.00 87.44 881 THR A N 1
ATOM 6933 C CA . THR A 1 881 ? -5.643 21.854 48.767 1.00 87.44 881 THR A CA 1
ATOM 6934 C C . THR A 1 881 ? -4.535 21.775 49.814 1.00 87.44 881 THR A C 1
ATOM 6936 O O . THR A 1 881 ? -4.771 22.083 50.982 1.00 87.44 881 THR A O 1
ATOM 6939 N N . GLY A 1 882 ? -3.325 21.373 49.417 1.00 86.56 882 GLY A N 1
ATOM 6940 C CA . GLY A 1 882 ? -2.236 21.023 50.327 1.00 86.56 882 GLY A CA 1
ATOM 6941 C C . GLY A 1 882 ? -2.488 19.716 51.091 1.00 86.56 882 GLY A C 1
ATOM 6942 O O . GLY A 1 882 ? -1.714 19.356 51.983 1.00 86.56 882 GLY A O 1
ATOM 6943 N N . GLU A 1 883 ? -3.563 18.993 50.773 1.00 90.31 883 GLU A N 1
ATOM 6944 C CA . GLU A 1 883 ? -3.925 17.716 51.381 1.00 90.31 883 GLU A CA 1
ATOM 6945 C C . GLU A 1 883 ? -3.423 16.541 50.540 1.00 90.31 883 GLU A C 1
ATOM 6947 O O . GLU A 1 883 ? -3.181 16.650 49.344 1.00 90.31 883 GLU A O 1
ATOM 6952 N N . GLY A 1 884 ? -3.221 15.390 51.170 1.00 90.25 884 GLY A N 1
ATOM 6953 C CA . GLY A 1 884 ? -2.662 14.237 50.487 1.00 90.25 884 GLY A CA 1
ATOM 6954 C C . GLY A 1 884 ? -2.422 13.054 51.405 1.00 90.25 884 GLY A C 1
ATOM 6955 O O . GLY A 1 884 ? -3.005 12.959 52.488 1.00 90.25 884 GLY A O 1
ATOM 6956 N N . THR A 1 885 ? -1.541 12.145 51.002 1.00 91.50 885 THR A N 1
ATOM 6957 C CA . THR A 1 885 ? -1.212 10.942 51.776 1.00 91.50 885 THR A CA 1
ATOM 6958 C C . THR A 1 885 ? 0.282 10.662 51.835 1.00 91.50 885 THR A C 1
ATOM 6960 O O . THR A 1 885 ? 1.029 11.004 50.923 1.00 91.50 885 THR A O 1
ATOM 6963 N N . ASP A 1 886 ? 0.712 10.006 52.911 1.00 89.94 886 ASP A N 1
ATOM 6964 C CA . ASP A 1 886 ? 2.046 9.413 53.012 1.00 89.94 886 ASP A CA 1
ATOM 6965 C C . ASP A 1 886 ? 2.139 8.061 52.280 1.00 89.94 886 ASP A C 1
ATOM 6967 O O . ASP A 1 886 ? 1.155 7.563 51.726 1.00 89.94 886 ASP A O 1
ATOM 6971 N N . GLU A 1 887 ? 3.317 7.436 52.316 1.00 88.44 887 GLU A N 1
ATOM 6972 C CA . GLU A 1 887 ? 3.613 6.164 51.650 1.00 88.44 887 GLU A CA 1
ATOM 6973 C C . GLU A 1 887 ? 2.736 4.987 52.119 1.00 88.44 887 GLU A C 1
ATOM 6975 O O . GLU A 1 887 ? 2.689 3.947 51.466 1.00 88.44 887 GLU A O 1
ATOM 6980 N N . ASN A 1 888 ? 2.031 5.139 53.246 1.00 86.44 888 ASN A N 1
ATOM 6981 C CA . ASN A 1 888 ? 1.132 4.137 53.818 1.00 86.44 888 ASN A CA 1
ATOM 6982 C C . ASN A 1 888 ? -0.353 4.517 53.656 1.00 86.44 888 ASN A C 1
ATOM 6984 O O . ASN A 1 888 ? -1.216 3.884 54.270 1.00 86.44 888 ASN A O 1
ATOM 6988 N N . GLY A 1 889 ? -0.662 5.561 52.879 1.00 81.69 889 GLY A N 1
ATOM 6989 C CA . GLY A 1 889 ? -2.025 6.044 52.649 1.00 81.69 889 GLY A CA 1
ATOM 6990 C C . GLY A 1 889 ? -2.611 6.851 53.812 1.00 81.69 889 GLY A C 1
ATOM 6991 O O . GLY A 1 889 ? -3.825 7.051 53.876 1.00 81.69 889 GLY A O 1
ATOM 6992 N N . LYS A 1 890 ? -1.796 7.302 54.775 1.00 86.44 890 LYS A N 1
ATOM 6993 C CA . LYS A 1 890 ? -2.278 8.125 55.890 1.00 86.44 890 LYS A CA 1
ATOM 6994 C C . LYS A 1 890 ? -2.317 9.593 55.481 1.00 86.44 890 LYS A C 1
ATOM 6996 O O . LYS A 1 890 ? -1.354 10.102 54.922 1.00 86.44 890 LYS A O 1
ATOM 7001 N N . ALA A 1 891 ? -3.398 10.281 55.846 1.00 87.56 891 ALA A N 1
ATOM 7002 C CA . ALA A 1 891 ? -3.604 11.686 55.513 1.00 87.56 891 ALA A CA 1
ATOM 7003 C C . ALA A 1 891 ? -2.444 12.604 55.961 1.00 87.56 891 ALA A C 1
ATOM 7005 O O . ALA A 1 891 ? -1.993 12.564 57.115 1.00 87.56 891 ALA A O 1
ATOM 7006 N N . VAL A 1 892 ? -2.022 13.468 55.042 1.00 88.75 892 VAL A N 1
ATOM 7007 C CA . VAL A 1 892 ? -1.074 14.575 55.194 1.00 88.75 892 VAL A CA 1
ATOM 7008 C C . VAL A 1 892 ? -1.807 15.859 54.795 1.00 88.75 892 VAL A C 1
ATOM 7010 O O . VAL A 1 892 ? -2.623 15.842 53.886 1.00 88.75 892 VAL A O 1
ATOM 7013 N N . ASN A 1 893 ? -1.568 16.961 55.505 1.00 89.69 893 ASN A N 1
ATOM 7014 C CA . ASN A 1 893 ? -2.174 18.262 55.208 1.00 89.69 893 ASN A CA 1
ATOM 7015 C C . ASN A 1 893 ? -1.125 19.354 55.481 1.00 89.69 893 ASN A C 1
ATOM 7017 O O . ASN A 1 893 ? -0.561 19.406 56.580 1.00 89.69 893 ASN A O 1
ATOM 7021 N N . LEU A 1 894 ? -0.813 20.168 54.479 1.00 86.88 894 LEU A N 1
ATOM 7022 C CA . LEU A 1 894 ? 0.211 21.207 54.479 1.00 86.88 894 LEU A CA 1
ATOM 7023 C C . LEU A 1 894 ? -0.435 22.547 54.072 1.00 86.88 894 LEU A C 1
ATOM 7025 O O . LEU A 1 894 ? -1.227 22.553 53.140 1.00 86.88 894 LEU A O 1
ATOM 7029 N N . PRO A 1 895 ? -0.104 23.684 54.719 1.00 71.94 895 PRO A N 1
ATOM 7030 C CA . PRO A 1 895 ? 0.809 23.858 55.845 1.00 71.94 895 PRO A CA 1
ATOM 7031 C C . PRO A 1 895 ? 0.226 23.373 57.177 1.00 71.94 895 PRO A C 1
ATOM 7033 O O . PRO A 1 895 ? -0.908 23.668 57.548 1.00 71.94 895 PRO A O 1
ATOM 7036 N N . GLN A 1 896 ? 1.069 22.742 57.997 1.00 69.88 896 GLN A N 1
ATOM 7037 C CA . GLN A 1 896 ? 0.747 22.429 59.392 1.00 69.88 896 GLN A CA 1
ATOM 7038 C C . GLN A 1 896 ? 0.717 23.717 60.238 1.00 69.88 896 GLN A C 1
ATOM 7040 O O . GLN A 1 896 ? 1.693 24.056 60.916 1.00 69.88 896 GLN A O 1
ATOM 7045 N N . THR A 1 897 ? -0.401 24.450 60.240 1.00 46.56 897 THR A N 1
ATOM 7046 C CA . THR A 1 897 ? -0.593 25.564 61.179 1.00 46.56 897 THR A CA 1
ATOM 7047 C C . THR A 1 897 ? -0.632 24.993 62.593 1.00 46.56 897 THR A C 1
ATOM 7049 O O . THR A 1 897 ? -1.516 24.211 62.941 1.00 46.56 897 THR A O 1
ATOM 7052 N N . GLY A 1 898 ? 0.383 25.303 63.397 1.00 43.03 898 GLY A N 1
ATOM 7053 C CA . GLY A 1 898 ? 0.608 24.654 64.682 1.00 43.03 898 GLY A CA 1
ATOM 7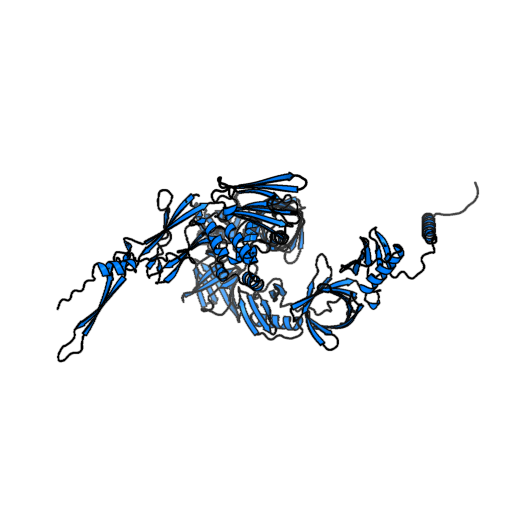054 C C . GLY A 1 898 ? -0.561 24.805 65.654 1.00 43.03 898 GLY A C 1
ATOM 7055 O O . GLY A 1 898 ? -0.660 25.831 66.312 1.00 43.03 898 GLY A O 1
ATOM 7056 N N . ASN A 1 899 ? -1.400 23.771 65.769 1.00 37.69 899 ASN A N 1
ATOM 7057 C CA . ASN A 1 899 ? -1.697 23.027 66.999 1.00 37.69 899 ASN A CA 1
ATOM 7058 C C . ASN A 1 899 ? -2.696 21.895 66.680 1.00 37.69 899 ASN A C 1
ATOM 7060 O O . ASN A 1 899 ? -3.890 22.146 66.609 1.00 37.69 899 ASN A O 1
ATOM 7064 N N . ASN A 1 900 ? -2.243 20.647 66.550 1.00 39.66 900 ASN A N 1
ATOM 7065 C CA . ASN A 1 900 ? -3.126 19.482 66.691 1.00 39.66 900 ASN A CA 1
ATOM 7066 C C . ASN A 1 900 ? -2.511 18.488 67.682 1.00 39.66 900 ASN A C 1
ATOM 7068 O O . ASN A 1 900 ? -2.328 17.309 67.401 1.00 39.66 900 ASN A O 1
ATOM 7072 N N . ASP A 1 901 ? -2.215 19.004 68.876 1.00 41.84 901 ASP A N 1
ATOM 7073 C CA . ASP A 1 901 ? -2.367 18.237 70.109 1.00 41.84 901 ASP A CA 1
ATOM 7074 C C . ASP A 1 901 ? -3.565 18.813 70.886 1.00 41.84 901 ASP A C 1
ATOM 7076 O O . ASP A 1 901 ? -3.446 19.635 71.791 1.00 41.84 901 ASP A O 1
ATOM 7080 N N . LEU A 1 902 ? -4.761 18.438 70.428 1.00 33.56 902 LEU A N 1
ATOM 7081 C CA . LEU A 1 902 ? -6.023 18.467 71.173 1.00 33.56 902 LEU A CA 1
ATOM 7082 C C . LEU A 1 902 ? -6.844 17.261 70.697 1.00 33.56 902 LEU A C 1
ATOM 7084 O O . LEU A 1 902 ? -7.863 17.345 70.016 1.00 33.56 902 LEU A O 1
ATOM 7088 N N . SER A 1 903 ? -6.279 16.102 71.030 1.00 53.22 903 SER A N 1
ATOM 7089 C CA . SER A 1 903 ? -6.887 14.774 71.049 1.00 53.22 903 SER A CA 1
ATOM 7090 C C . SER A 1 903 ? -8.360 14.785 71.503 1.00 53.22 903 SER A C 1
ATOM 7092 O O . SER A 1 903 ? -8.792 15.656 72.251 1.00 53.22 903 SER A O 1
ATOM 7094 N N . SER A 1 904 ? -9.143 13.764 71.134 1.00 45.72 904 SER A N 1
ATOM 7095 C CA . SER A 1 904 ? -10.416 13.412 71.805 1.00 45.72 904 SER A CA 1
ATOM 7096 C C . SER A 1 904 ? -11.693 14.257 71.569 1.00 45.72 904 SER A C 1
ATOM 7098 O O . SER A 1 904 ? -12.632 14.115 72.350 1.00 45.72 904 SER A O 1
ATOM 7100 N N . ALA A 1 905 ? -11.831 15.031 70.478 1.00 42.88 905 ALA A N 1
ATOM 7101 C CA . ALA A 1 905 ? -13.051 15.844 70.253 1.00 42.88 905 ALA A CA 1
ATOM 7102 C C . ALA A 1 905 ? -13.909 15.551 68.994 1.00 42.88 905 ALA A C 1
ATOM 7104 O O . ALA A 1 905 ? -15.081 15.915 68.994 1.00 42.88 905 ALA A O 1
ATOM 7105 N N . ALA A 1 906 ? -13.437 14.836 67.963 1.00 38.31 906 ALA A N 1
ATOM 7106 C CA . ALA A 1 906 ? -14.286 14.458 66.808 1.00 38.31 906 ALA A CA 1
ATOM 7107 C C . ALA A 1 906 ? -14.860 13.028 66.883 1.00 38.31 906 ALA A C 1
ATOM 7109 O O . ALA A 1 906 ? -15.735 12.663 66.102 1.00 38.31 906 ALA A O 1
ATOM 7110 N N . ALA A 1 907 ? -14.498 12.269 67.924 1.00 44.28 907 ALA A N 1
ATOM 7111 C CA . ALA A 1 907 ? -15.317 11.152 68.403 1.00 44.28 907 ALA A CA 1
ATOM 7112 C C . ALA A 1 907 ? -16.693 11.629 68.944 1.00 44.28 907 ALA A C 1
ATOM 7114 O O . ALA A 1 907 ? -17.582 10.813 69.175 1.00 44.28 907 ALA A O 1
ATOM 7115 N N . ALA A 1 908 ? -16.900 12.949 69.102 1.00 45.94 908 ALA A N 1
ATOM 7116 C CA . ALA A 1 908 ? -18.149 13.558 69.567 1.00 45.94 908 ALA A CA 1
ATOM 7117 C C . ALA A 1 908 ? -19.080 14.073 68.444 1.00 45.94 908 ALA A C 1
ATOM 7119 O O . ALA A 1 908 ? -20.248 14.338 68.722 1.00 45.94 908 ALA A O 1
ATOM 7120 N N . ALA A 1 909 ? -18.632 14.149 67.182 1.00 41.84 909 ALA A N 1
ATOM 7121 C CA . ALA A 1 909 ? -19.511 14.461 66.044 1.00 41.84 909 ALA A CA 1
ATOM 7122 C C . ALA A 1 909 ? -20.145 13.187 65.444 1.00 41.84 909 ALA A C 1
ATOM 7124 O O . ALA A 1 909 ? -21.338 13.173 65.143 1.00 41.84 909 ALA A O 1
ATOM 7125 N N . GLY A 1 910 ? -19.407 12.069 65.408 1.00 42.00 910 GLY A N 1
ATOM 7126 C CA . GLY A 1 910 ? -19.946 10.758 65.008 1.00 42.00 910 GLY A CA 1
ATOM 7127 C C . GLY A 1 910 ? -20.980 10.179 65.987 1.00 42.00 910 GLY A C 1
ATOM 7128 O O . GLY A 1 910 ? -21.914 9.496 65.574 1.00 42.00 910 GLY A O 1
ATOM 7129 N N . ALA A 1 911 ? -20.891 10.522 67.279 1.00 43.97 911 ALA A N 1
ATOM 7130 C CA . ALA A 1 911 ? -21.889 10.135 68.280 1.00 43.97 911 ALA A CA 1
ATOM 7131 C C . ALA A 1 911 ? -23.194 10.956 68.186 1.00 43.97 911 ALA A C 1
ATOM 7133 O O . ALA A 1 911 ? -24.257 10.458 68.547 1.00 43.97 911 ALA A O 1
ATOM 7134 N N . LEU A 1 912 ? -23.144 12.186 67.663 1.00 41.25 912 LEU A N 1
ATOM 7135 C CA . LEU A 1 912 ? -24.320 13.047 67.474 1.00 41.25 912 LEU A CA 1
ATOM 7136 C C . LEU A 1 912 ? -25.059 12.733 66.164 1.00 41.25 912 LEU A C 1
ATOM 7138 O O . LEU A 1 912 ? -26.288 12.730 66.149 1.00 41.25 912 LEU A O 1
ATOM 7142 N N . VAL A 1 913 ? -24.335 12.357 65.105 1.00 47.97 913 VAL A N 1
ATOM 7143 C CA . VAL A 1 913 ? -24.918 11.904 63.829 1.00 47.97 913 VAL A CA 1
ATOM 7144 C C . VAL A 1 913 ? -25.649 10.560 63.991 1.00 47.97 913 VAL A C 1
ATOM 7146 O O . VAL A 1 913 ? -26.762 10.408 63.493 1.00 47.97 913 VAL A O 1
ATOM 7149 N N . LEU A 1 914 ? -25.128 9.623 64.793 1.00 51.75 914 LEU A N 1
ATOM 7150 C CA . LEU A 1 914 ? -25.801 8.339 65.066 1.00 51.75 914 LEU A CA 1
ATOM 7151 C C . LEU A 1 914 ? -27.015 8.456 66.016 1.00 51.75 914 LEU A C 1
ATOM 7153 O O . LEU A 1 914 ? -27.959 7.675 65.900 1.00 51.75 914 LEU A O 1
ATOM 7157 N N . ILE A 1 915 ? -27.056 9.464 66.899 1.00 51.62 915 ILE A N 1
ATOM 7158 C CA . ILE A 1 915 ? -28.250 9.793 67.706 1.00 51.62 915 ILE A CA 1
ATOM 7159 C C . ILE A 1 915 ? -29.325 10.486 66.845 1.00 51.62 915 ILE A C 1
ATOM 7161 O O . ILE A 1 915 ? -30.519 10.247 67.042 1.00 51.62 915 ILE A O 1
ATOM 7165 N N . LEU A 1 916 ? -28.922 11.285 65.849 1.00 43.44 916 LEU A N 1
ATOM 7166 C CA . LEU A 1 916 ? -29.832 11.954 64.912 1.00 43.44 916 LEU A CA 1
ATOM 7167 C C . LEU A 1 916 ? -30.451 10.983 63.887 1.00 43.44 916 LEU A C 1
ATOM 7169 O O . LEU A 1 916 ? -31.646 11.093 63.603 1.00 43.44 916 LEU A O 1
ATOM 7173 N N . PHE A 1 917 ? -29.721 9.958 63.431 1.00 49.12 917 PHE A N 1
ATOM 7174 C CA . PHE A 1 917 ? -30.293 8.879 62.606 1.00 49.12 917 PHE A CA 1
ATOM 7175 C C . PHE A 1 917 ? -31.217 7.930 63.397 1.00 49.12 917 PHE A C 1
ATOM 7177 O O . PHE A 1 917 ? -32.198 7.429 62.844 1.00 49.12 917 PHE A O 1
ATOM 7184 N N . GLY A 1 918 ? -30.997 7.758 64.707 1.00 46.19 918 GLY A N 1
ATOM 7185 C CA . GLY A 1 918 ? -31.910 7.016 65.590 1.00 46.19 918 GLY A CA 1
ATOM 7186 C C . GLY A 1 918 ? -33.247 7.726 65.863 1.00 46.19 918 GLY A C 1
ATOM 7187 O O . GLY A 1 918 ? -34.255 7.066 66.111 1.00 46.19 918 GLY A O 1
ATOM 7188 N N . ALA A 1 919 ? -33.290 9.061 65.775 1.00 43.22 919 ALA A N 1
ATOM 7189 C CA . ALA A 1 919 ? -34.507 9.855 65.978 1.00 43.22 919 ALA A CA 1
ATOM 7190 C C . ALA A 1 919 ? -35.320 10.078 64.683 1.00 43.22 919 ALA A C 1
ATOM 7192 O O . ALA A 1 919 ? -36.549 10.174 64.741 1.00 43.22 919 ALA A O 1
ATOM 7193 N N . ALA A 1 920 ? -34.678 10.087 63.508 1.00 35.34 920 ALA A N 1
ATOM 7194 C CA . ALA A 1 920 ? -35.359 10.207 62.213 1.00 35.34 920 ALA A CA 1
ATOM 7195 C C . ALA A 1 920 ? -36.129 8.930 61.808 1.00 35.34 920 ALA A C 1
ATOM 7197 O O . ALA A 1 920 ? -37.174 9.021 61.163 1.00 35.34 920 ALA A O 1
ATOM 7198 N N . ALA A 1 921 ? -35.705 7.751 62.280 1.00 45.16 921 ALA A N 1
ATOM 7199 C CA . ALA A 1 921 ? -36.444 6.497 62.093 1.00 45.16 921 ALA A CA 1
ATOM 7200 C C . ALA A 1 921 ? -37.762 6.426 62.900 1.00 45.16 921 ALA A C 1
ATOM 7202 O O . ALA A 1 921 ? -38.660 5.663 62.551 1.00 45.16 921 ALA A O 1
ATOM 7203 N N . VAL A 1 922 ? -37.924 7.245 63.949 1.00 43.97 922 VAL A N 1
ATOM 7204 C CA . VAL A 1 922 ? -39.147 7.284 64.779 1.00 43.97 922 VAL A CA 1
ATOM 7205 C C . VAL A 1 922 ? -40.135 8.358 64.301 1.00 43.97 922 VAL A C 1
ATOM 7207 O O . VAL A 1 922 ? -41.339 8.238 64.533 1.00 43.97 922 VAL A O 1
ATOM 7210 N N . TRP A 1 923 ? -39.677 9.364 63.550 1.00 38.41 923 TRP A N 1
ATOM 7211 C CA . TRP A 1 923 ? -40.545 10.413 62.997 1.00 38.41 923 TRP A CA 1
ATOM 7212 C C . TRP A 1 923 ? -41.164 10.058 61.631 1.00 38.41 923 TRP A C 1
ATOM 7214 O O . TRP A 1 923 ? -42.171 10.645 61.243 1.00 38.41 923 TRP A O 1
ATOM 7224 N N . ALA A 1 924 ? -40.657 9.020 60.956 1.00 38.78 924 ALA A N 1
ATOM 7225 C CA . ALA A 1 924 ? -41.277 8.436 59.764 1.00 38.78 924 ALA A CA 1
ATOM 7226 C C . ALA A 1 924 ? -42.478 7.499 60.056 1.00 38.78 924 ALA A C 1
ATOM 7228 O O . ALA A 1 924 ? -43.073 6.971 59.121 1.00 38.78 924 ALA A O 1
ATOM 7229 N N . SER A 1 925 ? -42.896 7.307 61.319 1.00 42.75 925 SER A N 1
ATOM 7230 C CA . SER A 1 925 ? -44.122 6.553 61.657 1.00 42.75 925 SER A CA 1
ATOM 7231 C C . SER A 1 925 ? -45.198 7.449 62.290 1.00 42.75 925 SER A C 1
ATOM 7233 O O . SER A 1 925 ? -45.477 7.436 63.487 1.00 42.75 925 SER A O 1
ATOM 7235 N N . GLY A 1 926 ? -45.819 8.298 61.475 1.00 34.00 926 GLY A N 1
ATOM 7236 C CA . GLY A 1 926 ? -46.964 9.091 61.912 1.00 34.00 926 GLY A CA 1
ATOM 7237 C C . GLY A 1 926 ? -48.246 8.258 61.989 1.00 34.00 926 GLY A C 1
ATOM 7238 O O . GLY A 1 926 ? -48.875 8.059 60.959 1.00 34.00 926 GLY A O 1
ATOM 7239 N N . THR A 1 927 ? -48.706 7.864 63.190 1.00 35.19 927 THR A N 1
ATOM 7240 C CA . THR A 1 927 ? -50.138 7.539 63.406 1.00 35.19 927 THR A CA 1
ATOM 7241 C C . THR A 1 927 ? -50.624 7.657 64.868 1.00 35.19 927 THR A C 1
ATOM 7243 O O . THR A 1 927 ? -50.363 6.810 65.709 1.00 35.19 927 THR A O 1
ATOM 7246 N N . PHE A 1 928 ? -51.394 8.727 65.112 1.00 33.50 928 PHE A N 1
ATOM 7247 C CA . PHE A 1 928 ? -52.680 8.817 65.836 1.00 33.50 928 PHE A CA 1
ATOM 7248 C C . PHE A 1 928 ? -52.889 8.385 67.321 1.00 33.50 928 PHE A C 1
ATOM 7250 O O . PHE A 1 928 ? -53.032 7.219 67.652 1.00 33.50 928 PHE A O 1
ATOM 7257 N N . ARG A 1 929 ? -53.208 9.427 68.121 1.00 34.00 929 ARG A N 1
ATOM 7258 C CA . ARG A 1 929 ? -54.302 9.605 69.123 1.00 34.00 929 ARG A CA 1
ATOM 7259 C C . ARG A 1 929 ? -54.352 8.819 70.458 1.00 34.00 929 ARG A C 1
ATOM 7261 O O . ARG A 1 929 ? -54.588 7.624 70.515 1.00 34.00 929 ARG A O 1
ATOM 7268 N N . ARG A 1 930 ? -54.384 9.629 71.536 1.00 31.25 930 ARG A N 1
ATOM 7269 C CA . ARG A 1 930 ? -55.136 9.491 72.815 1.00 31.25 930 ARG A CA 1
ATOM 7270 C C . ARG A 1 930 ? -56.379 8.574 72.741 1.00 31.25 930 ARG A C 1
ATOM 7272 O O . ARG A 1 930 ? -57.254 8.868 71.928 1.00 31.25 930 ARG A O 1
ATOM 7279 N N . LYS A 1 931 ? -56.608 7.707 73.740 1.00 30.00 931 LYS A N 1
ATOM 7280 C CA . LYS A 1 931 ? -57.314 8.013 75.010 1.00 30.00 931 LYS A CA 1
ATOM 7281 C C . LYS A 1 931 ? -57.320 6.810 75.971 1.00 30.00 931 LYS A C 1
ATOM 7283 O O . LYS A 1 931 ? -57.075 5.685 75.565 1.00 30.00 931 LYS A O 1
ATOM 7288 N N . GLU A 1 932 ? -57.580 7.150 77.226 1.00 33.16 932 GLU A N 1
ATOM 7289 C CA . GLU A 1 932 ? -57.747 6.328 78.424 1.00 33.16 932 GLU A CA 1
ATOM 7290 C C . GLU A 1 932 ? -58.818 5.226 78.324 1.00 33.16 932 GLU A C 1
ATOM 7292 O O . GLU A 1 932 ? -59.768 5.337 77.550 1.00 33.16 932 GLU A O 1
ATOM 7297 N N . ASP A 1 933 ? -58.664 4.280 79.254 1.00 34.78 933 ASP A N 1
ATOM 7298 C CA . ASP A 1 933 ? -59.648 3.377 79.856 1.00 34.78 933 ASP A CA 1
ATOM 7299 C C . ASP A 1 933 ? -60.177 2.163 79.068 1.00 34.78 933 ASP A C 1
ATOM 7301 O O . ASP A 1 933 ? -60.803 2.276 78.015 1.00 34.78 933 ASP A O 1
ATOM 7305 N N . CYS A 1 934 ? -60.017 1.026 79.769 1.00 30.36 934 CYS A N 1
ATOM 7306 C CA . CYS A 1 934 ? -60.466 -0.356 79.543 1.00 30.36 934 CYS A CA 1
ATOM 7307 C C . CYS A 1 934 ? -59.538 -1.273 78.740 1.00 30.36 934 CYS A C 1
ATOM 7309 O O . CYS A 1 934 ? -59.473 -1.162 77.498 1.00 30.36 934 CYS A O 1
#

pLDDT: mean 84.18, std 12.2, range [30.0, 98.31]

Radius of gyration: 38.88 Å; Cα contacts (8 Å, |Δi|>4): 1925; chains: 1; bounding box: 119×75×138 Å

Solvent-accessible surface area (backbone atoms only — not comparable to full-atom values): 51303 Å² total; per-residue (Å²): 137,89,84,86,86,81,83,52,73,67,56,53,50,59,48,40,75,76,32,78,67,38,47,79,52,67,52,68,53,73,52,72,88,54,97,89,54,79,67,47,75,42,82,46,76,48,68,52,63,58,79,59,71,42,72,45,60,41,84,46,59,100,88,42,68,36,55,50,44,27,19,30,33,29,58,23,28,37,62,33,36,37,36,62,42,45,47,52,54,42,47,35,57,47,53,75,71,44,56,68,69,56,46,51,46,36,59,75,46,29,80,66,46,78,79,71,67,46,74,66,47,56,60,52,46,66,70,38,50,46,80,45,38,35,25,17,42,77,78,42,21,41,14,47,40,50,36,39,39,38,37,27,62,34,50,24,42,40,45,33,55,31,32,22,44,85,86,69,45,80,75,45,77,46,55,81,75,64,47,81,44,50,55,67,31,79,43,78,45,71,64,85,72,76,55,56,82,55,73,71,46,64,29,41,36,34,36,40,33,28,41,94,46,94,72,11,76,84,57,51,49,74,50,76,40,45,36,33,37,44,82,70,51,30,53,73,46,77,45,81,44,78,57,96,90,37,39,30,32,43,37,37,36,42,33,100,54,48,19,26,37,40,38,38,22,31,56,39,67,36,50,60,87,81,51,54,97,85,51,77,70,54,67,63,35,69,53,47,53,47,59,46,53,45,59,49,45,72,57,81,88,63,61,77,89,73,58,31,66,67,56,69,91,46,71,65,60,21,54,66,68,71,66,48,50,76,69,55,41,59,56,56,71,58,33,62,25,27,52,78,49,23,29,86,78,53,42,46,99,84,47,28,35,74,49,51,32,29,41,62,54,33,84,42,40,38,42,35,29,30,26,59,21,62,35,62,33,75,50,66,43,91,91,70,76,86,64,60,88,64,54,10,20,28,37,28,73,51,74,37,60,65,17,35,40,40,26,27,76,46,93,41,36,33,37,37,43,38,31,51,57,55,81,65,28,41,32,40,43,48,75,61,86,48,36,37,40,36,43,37,33,65,90,86,58,76,48,81,46,48,33,39,46,49,66,83,47,72,48,34,38,37,39,39,34,77,90,71,52,71,45,47,32,33,60,72,34,73,65,18,64,60,96,55,70,71,58,26,56,54,53,51,39,50,55,54,48,52,53,43,47,72,78,41,95,69,64,59,77,49,59,50,75,49,51,51,100,86,52,28,34,33,43,34,28,16,34,97,84,71,47,76,77,48,47,33,38,64,25,33,50,78,74,46,30,29,26,43,77,88,70,45,82,43,77,65,89,82,81,76,64,25,28,23,44,49,51,64,59,68,90,79,52,85,68,49,38,36,40,27,33,38,89,90,31,40,32,40,34,30,26,33,74,78,26,81,75,47,64,37,36,50,48,79,56,94,56,30,41,39,39,29,58,63,98,87,45,77,46,69,29,42,52,44,80,72,56,90,53,31,33,27,40,34,40,94,88,69,55,61,38,38,36,35,59,40,91,92,44,58,54,90,82,65,53,68,43,23,53,70,52,47,54,48,31,50,33,54,35,39,22,41,31,54,57,45,72,56,52,78,73,49,71,48,76,54,99,80,25,44,35,36,32,29,57,95,78,43,40,39,38,27,45,42,54,57,45,101,72,39,40,37,27,27,43,78,83,69,47,83,42,33,46,78,61,68,69,73,72,69,84,85,58,68,51,9,27,26,36,33,71,60,90,90,48,46,37,37,33,21,29,72,58,74,44,39,30,48,33,33,35,41,60,80,54,55,74,49,61,35,39,42,43,75,30,29,52,40,24,35,37,42,33,47,93,94,48,75,49,72,28,42,48,50,79,51,66,50,102,89,37,86,44,35,34,36,38,43,38,94,84,76,48,72,48,54,37,34,66,73,44,76,55,34,70,91,78,48,55,79,50,24,50,54,54,48,49,54,45,49,30,53,52,48,16,63,74,70,74,43,93,44,55,74,69,48,75,49,81,49,92,90,43,38,35,36,41,30,31,73,87,75,50,36,38,41,31,32,32,56,72,30,36,34,24,36,78,82,69,47,81,42,63,47,77,76,75,91,76,89,89,72,79,91,61,68,75,58,53,60,56,50,53,56,53,51,56,62,51,53,68,60,67,76,62,84,78,85,83,89,81,84,87,136

Sequence (934 aa):
VTVSAQLSADDLAAHGETFPNGFFVEGYLILSGAENCCDISIPVMGFYGDWAKVPIFYNGSRHSRPYTLFADSGDGAFDASVSLAGNLEALSQLFERLPAEAAAEVCAEPIGFSMYYDDEYLAAREKYSGGDLHLSPDGDGMAERLELNYTVLRSAHVSGLKLYDSDNKLVIDESQDDGTLLAYAFGGYFSEADFKVLPEGTYKGVIEGYIYYEGAKENPQTYEFPIVIDKTAPELEIKPKEKNGRKLLEITASDQSLDGIYIMGRGNGGIAGEYTADSPQLAEMKNIRCIVDSIYIPHYMWPDEYRNPVNSDLLFVNTLMNTADDYERSITDAYNFSDILPAYRYQGEDGSISVTYDVTDLDEYLVAAMDKAYNTTEILSDGRDTSHLKTGLWWARNNGDDDAYYNFWDTRNGNIRYQNGAPEKTFSFELNGDSITMEIYNGTDAENRTGKISFTDHRNAVITWDDGKTEKLVYANPDGLAGFDYITTSEMKEIVTAYHNAHSTVKAVSAEVTYDENGMGIVRLLDKNGKTIAEYTGFDRFEITAVDPDGNPVQFEHIKAGVYTVFQSPEQDPKHYYVLFKEDGDVVICSAEDGLEWEGTTEYVDDVITCNKGKDDELSVNVTDKTRSFFTVTFEDGRAYQLTYQPNHNPDNFKVYTTSELEKLAADYCERAYGKRLALVSASFDAGLYVMQFAEGRMISADPLESPIGAFALDQYQNALDLTYLPEIYDSFEPGLWFCRNGQSLKYYSSDGNGTFTVKDAADGSEETIKYRWIGAVALELTYSDHTETVDTIAFSTPVYERAMELHRADNQIDTLVYAGEETLDSITFYTDQELIDMAAADRSKKAGKDVQVSETVVNEDGTVVIRFEDGSAYTIDRFTGEGTDENGKAVNLPQTGNNDLSSAAAAAGALVLILFGAAAVWASGTFRRKEDC

Mean predicted aligned error: 17.33 Å

Secondary structure (DSSP, 8-state):
--------HHHHHHHHHH-TT-EEEEEEEEE---TTS--EEEEEEEEES-GGGS--B----SSS-SEEEEEE-SSEEEETTB-HHHHHHHHHHHHHHS-HHHHHHHHH--TTGGGG--HHHHHHHTTSB-S-EEE--SSSSSS-EEEEEEEBSSSEEE---EEE-TTS-EEEE-TTSPEEEPTT-EEEEE--S-GGGSPSEEEEEEEEEEESSTTGGGS-EEEEEEEEE---PPEEEEEEEEETTEEEEEEEEE-TTEEEEEEEEEEEEEEBTTB-TTSPPP-TTTTHHHHHHTT-EE-TT--GGG--------HHHHHHTT---HHHHHHHTT--EEEEEEHHHHB-TTSEEEEEEEEEEEEEEEEEEEETT--EEEEE-TT-------SEEEEE-STTTT-EEEEESSSSEEEEEETT-PPPEEEEEEEETTEEEEEEE-SS-EEEEEEEEEEEETTEEEEEETTS-EEEEEEEETTTTTT-----HHHHHHHHHHHHHHH-SSPPSEEEEEE-TTS-EEEEEE-TTS-EEEEEEEEETTTTEEE-TTS-EEEPP---SEEEEEE--TTT----EEEEE-TTSEEEEEETTTEEEEEEEEEEETTEEEEESSTT-EEEEEEES--SSEEEEE-TTS-EEEEEEETT--TTS--BPPHHHHHHHHHHHHHHHHSS-PPEEEEEEETTEEEEEEGGG-EEEE-SB-BTTBSEEEETT--EEETTSPPP------SEEEEEEETTEEEEEEE-SSSEEEEEETTT--EEEEEEEE-SSSEEEEEETTEEEEEEEEEE--SS-SSEEEEE-TTS-EEEEEEEES--TTTS----HHHHHHHHHHHHHHHHTS---EEEEEE-TTSEEEEEETTS-EEEEETTT-EEEETTS-EEESS--S-----SSTHHHHHHHHHHHHHHHHHT----------

Foldseek 3Di:
DDDDDDDDPVRVVVVCVVCVQWDKDKDWDWDDDDPPDHIDIDIDIDIDHDPFPRAFFDCDDLLGHSKFKWQFAFLFTFGLQFQPLLLLQLLLVLLVVDDPVVNVVCLVPLPPVSVSDDPSSSVSRVLGGHLEGEAACPQLRFRNWIKMKHWTQAFKKKAAKWKADPVRDTDDGRRPPIDTDHHRDIDIHIDPDGCVPPDFDKIKIKMWMTHPDPPSVVPTDMDITIYTYDNDAWDWDWDWDDDPNFIKIWIKTADPQWFWKKKWFAFAKWFPPVDDNPDDFDQSPLPLPSSLVSRIGRDPPDDPVPGRHRNDQDLVSCVSVVVDAPLSCVRRNNTRGMDIGTCSHQPDPNRMGTTMMTCRGGPWMKMWIAGSNRRIDMDIDPPDDPADPAAAWKWWDDFQQAIKIWHHNGQFWTKIDGLQGDQIWIWTWDDDPQKIWIWIGRPPDIDIWIFGKDAPGNFWMWTQIPVRDITIIGRDDNVHCVVPDFQHQVNLFVQVQVVCCVVDPDHFPTWDWGADPVNFIKIFGADPVRDGPWIWTRQDRQQCWTATRVGDIDHTDDADAAKWWKDFDCVVPVWTKMWGQHPVQKIWIATLAGGTDDIAGWDDDPQKIWTDRPDPDIAIWGWAPDDHQWIWTAHPVGGIMIIGGDPQGGSVPWGFHHPVNVLVLVQLQCCQAQVHRWAFPDWDDDPQWIWTATPPGWIKTWHRIAHPLATWIATPVRDIDHSVDHDDAAQLDDAAWKWWDDPPWIKIWGDPSPQKTWIATQAPRDTWIWGWDDNHRFKIWIDTDPDIDIWGKDWDADPVARTWMWTQGPVRDIIIIGGLDNHGPVRFQFDHPVRLQVQVQVVVCVVVVHRKHFPDWDADNNQWIWTAIPVGKIWIARRRFQWTAIPVRHIDHPPCPDDPPPPDDVVPVVVVVVVVVVVVVVVVDDDDDDDDDD